Protein 5O28 (pdb70)

Secondary structure (DSSP, 8-state):
-----HHHHHHHHHHHHH--HHHHHTTPPPPEEEEEEES--HHHHHHHHHHHHHHHHHT-EEEEEEE-TT--HHHHHHHHHHHHH-TT--EEEE-SPPPTTS-HHHHHHHS-GGG-TT--SHHHHHHHHTT--SS--HHHHHHHHHHHHTT---TT-EEEEE---TTTHHHHHHHHHHTT-EEEEE-TT--HHHHHHT-SEEEE-S--TT-B-GGGSPTT-EEEE---EE-TTS-EE-SB-HHHHHTT-SEE--SSSSSHHHHHHHHHHHHHHIIIIIIS--/--PEE--HHHHHHHHHHHHHHHHHHHHHTT-PPPEEEEEEES--TTHHHHHHHHHTHHHHTT-EEEEEEE-TT--HHHHHHHHHHHHH-TT--EEEE-SSPPTTS-HHHHHHHS-GGG-TT--SHHHHHHHHTT--SS--HHHHHHHHHHHHTT---TT-EEEEE---TTTHHHHHHHHHHTT-EEEEE-TT--HHHHHHT-SEEEE------B-GGG----EEEE---EE-TTSSEE-SB-HHHHTTT-SEE--SSSSHHHHHHHHHHHHHHHIIIIII--/-----HHHHHHHHHHHHHHHHHHHHHTTPPPPEEEEEEES--TTTSTTHHHHHHHHHHHT-EEEEEEE-TT--HHHHHHHHHHHHH-TT--EEEEPSPPPTT--HHHHHHHS-GGG-TT--SHHHHHHHHTT--SS--HHHHHHHHHHHHTT---TT-EEEEE---TTTHHHHHHHHHHTT-EEEEE-TT-TTHHHHHTT-SEEEE----TT-B-GGGSPTT-EEEE---EE-TTS-EE-SB-HHHHTTT-SEE--SSSSSHHHHHHHHHHHHHHIIIIII--/------HHHHHHHHHHHHHHHHHHHHHTTPPPPEEEEEEES--TTTTTTTT--HHHHHHHT-EEEEEEE-TT--HHHHHHHHHHHHH-TT--EEEE-SSPPTTS-HHHHHHHS-GGG-TT--SHHHHHHHHTT--SS--HHHHHHHHHHHHTT---TT-EEEEE---TTTHHHHHHHHHHTT-EEEEE-TT-S-HHHHHTT-SEEEE----TT-B-GGGSPTT-EEEE---B--SSSS-B-SB-HHHHTTT-SEE--SSSSHHHHHHHHHHHHHHHIIIIII--

Radius of gyration: 33.58 Å; Cα contacts (8 Å, |Δi|>4): 2536; chains: 4; bounding box: 107×86×73 Å

Nearest PDB structures (foldseek):
  9it6-assembly1_B  TM=9.068E-01  e=1.199E-31  Homo sapiens
  6kg2-assembly1_B  TM=9.249E-01  e=1.206E-30  Homo sapiens
  4b4v-assembly1_B  TM=8.916E-01  e=1.609E-30  Acinetobacter baumannii ATCC 19606 = CIP 70.34 = JCM 6841
  5zf1-assembly1_B  TM=9.078E-01  e=1.278E-30  Bombyx mori
  2c2y-assembly1_A-2  TM=9.430E-01  e=3.069E-28  Mycobacterium tuberculosis H37Rv

Organism: Escherichia coli (strain K12) (NCBI:txid83333)

B-factor: mean 36.22, std 24.13, range [10.07, 194.79]

Foldseek 3Di:
DAALQQLVLLVVLLVVLLVCVVCVVVVHAAFEEEEEEEDDDPVVVVVVVLLVVSQVSSVYHYHYHYHYLPDDQVNLLVVLVVLQPDLRHQAYHYDDDHPPRHDPLVNLLSHDCLRHLCQLNVVQLVCLLVLRHARHHQLLVLVVSSCVVVVNQLAAFAEEEEACDSNDQVSNQSVSVNSRYNYHYHYDPHVVLVSQQRGLEYEYDDQDAQQAEQVSHHAAHAEHFPHFHQDPVRDTGTNHPCPSVRVGYNYYYGPPRGSVSRRSSSSSVSSVSSVDPPRPDD/DFAAELQQQVLLVVLLVVLLVVQVVCVVVVHDGFEEEEEAEDDPCVVVVVVVVCCCVLVVSPYHYYYHYHYLPDALVVLLVVLVVLQPPLSHQAYHYDDDRHPPHDPLVSLLSHDCLRHLCQLRVVQLVCLQVLNHARHHQLLVLVVSSCVVVVNQLAAFAEEEEACDSNDQVSNQSVSVSSHYNYHYHYPPHVPLVSQLRGLEYHYDDAAQQAELVSHAAHAEHWPHFHADPPGGGFTPHPCVSVSVHYNYYYGPPRGSVSRSSSSSSVSSSSSSPPPRPD/DAALFQVVLLVVLLVVLLVVQVVCVVVVHAGFEEEEEAEQDDDVQCPVVVVLQVSCVSSVYHYHYHHHYLPDDLVNLLVVLVVLQPPLRHQAYHYDDDHHPPHDPLVNLLSHDCLRHLCQLNVVQLVCLLVLNHARHHQLLVLVVSSCVVVPPQLAAFAEEEEDCDSNDQVSNQSSSVSSNYNYHYHYLPDDPVLVSQLRGLEYAYDHQDAQSAEQVSHHAQHAYHFPHFHADPVGDTATNHPPVSVSVGYNYYYGPPRGSVSRSSSSSSVSSSSSCPPPRPD/DFAELQLLVLLVVLLVVLLVVQVVCVVVVHAGFEEEEEAEDPPVVQPCPPRNPPVSCVSRVYHYYYHYHYLPDDQVNLLVVLVVLQPDLRYQAYHYGPDHRPPHDPLVNLLSHDCLHHLQQLHVVQLVCLLVVNHDRHHQLLVLVVSSCVVVVNQLAAFAEEEEACDSRDQVSNQSVSVNSNYNYHYHYPPDDCVLVSQQRGLEYHYDDQDAQQAELVSHHAAHAEEFPHFHQDPPDGTHTNHPCVSNSVRYNYYYGPPRGSVSRSSSSSSVSSSSSSVPPRPD

CATH classification: 3.40.50.10860

Sequence (1131 aa):
AAIIDGKTIAQQVRSEVAQVQARIAAGLRAPGLAVVLVGSNPASQIYVASKRKACEEVGFVSRSYDLPETTSEAELLELIDTLNADNTIDGILVQLPLPAGIDNVKVLERIHPDKDVDGFHPYNVGRLCCQRAPRLRPCTPRGIVTLLERYNIDTFGLNAVVIGASNIVGRPMSMELLLAGCTTTVTHRFTNLRHHVENADLLIVAVGKPGFIPGDWIKEGAIVIDVGINRLENGKVVGDVVFEDAAKRASYITPVPGGVGPMTVATLIENTLQACVEYHDPQGAAKIIDGKTIAQQVRSEVAQKVQARIAAGLRAPGLAVVLVGSNPASQIYVASKRKACEEVGFVSRSYDLPETTSEAELLELIDTLNADNTIDGILVQLPLPAGIDNVKVLERIHPDKDVDGFHPYNVGRLCCQRAPRLRPCTPRGIVTLLERYNNIDTFGLNAVVIGASNIVGRPMSMMELLLAGCTTTVTHRFTNLRHHVENADLLIVAVGPGFIPGDWIEGAIVIDVGINRLENGKVVGDVVFEDAAKRASYITPVPGGVGPMTVATLIENTLQACVEYHDPAAIIDGKTIAQQVRSEVAQKVQARIAAGLRAPGLAVVLVGSNPASQIYVASKRKACEEVGFVSRSYDLPETTSEAELLELIDTLNADNTIDGILVQLPLPAGIDNVKVLERIHPDKDVDGFHPYNVGRLCQRAPRLRPCTPRGIVTLLERYNIDTFGLNAVVIGASNIVGRPMSMELLLAGCTTTVTHRFTKNLRHHVENADLLIVAVGKPGFIPGDWIKEGAIVIDVGINRLENGKVVGDVVFEDAAKRASYITPVPGGVGPMTVATLIENTLQACVEYHDPGAAIIDGKTIAQQVRSEVAQKVQARIAAGLRAPGLAVVLVGSNPASQIYVASKRKACEEVGFVSRSYDLPETTSEAELLELIDTLNADNTIDGILVQLPLPAGIDNVKVLERIHHPDKDVDGFHPYNVGRLCQRAPRLRPCTPRGIVTLLERYNIDTFGLNAVVIGASNIVGRPMSMELLLAGCTTTVTHRFTKNLRHHVENADLLIVAVGKPGFIPGDWIKEGAIVIDVGINRLENGKVVGDVVFEDAAKRASYITPVPGGVGPMTVATLIENTLQACVEYHDP

Structure (mmCIF, N/CA/C/O backbone):
data_5O28
#
_entry.id   5O28
#
_cell.length_a   99.590
_cell.length_b   79.840
_cell.length_c   101.410
_cell.angle_alpha   90.00
_cell.angle_beta   113.26
_cell.angle_gamma   90.00
#
_symmetry.space_group_name_H-M   'P 1 21 1'
#
loop_
_entity.id
_entity.type
_entity.pdbx_description
1 polymer 'Bifunctional protein FolD'
2 polymer 'Bifunctional protein FolD'
3 polymer 'Bifunctional protein FolD'
4 water water
#
loop_
_atom_site.group_PDB
_atom_site.id
_atom_site.type_symbol
_atom_site.label_atom_id
_atom_site.label_alt_id
_atom_site.label_comp_id
_atom_site.label_asym_id
_atom_site.label_entity_id
_atom_site.label_seq_id
_atom_site.pdbx_PDB_ins_code
_atom_site.Cartn_x
_atom_site.Cartn_y
_atom_site.Cartn_z
_atom_site.occupancy
_atom_site.B_iso_or_equiv
_atom_site.auth_seq_id
_atom_site.auth_comp_id
_atom_site.auth_asym_id
_atom_site.auth_atom_id
_atom_site.pdbx_PDB_model_num
ATOM 1 N N . ALA A 1 3 ? 73.307 -19.706 73.972 1.00 37.94 2 ALA A N 1
ATOM 2 C CA . ALA A 1 3 ? 71.917 -19.452 74.335 1.00 39.90 2 ALA A CA 1
ATOM 3 C C . ALA A 1 3 ? 71.704 -19.686 75.828 1.00 39.87 2 ALA A C 1
ATOM 4 O O . ALA A 1 3 ? 72.042 -20.743 76.359 1.00 35.34 2 ALA A O 1
ATOM 6 N N . ALA A 1 4 ? 71.140 -18.688 76.497 1.00 34.56 3 ALA A N 1
ATOM 7 C CA . ALA A 1 4 ? 70.968 -18.729 77.944 1.00 27.26 3 ALA A CA 1
ATOM 8 C C . ALA A 1 4 ? 70.014 -19.838 78.383 1.00 25.78 3 ALA A C 1
ATOM 9 O O . ALA A 1 4 ? 69.045 -20.156 77.692 1.00 24.93 3 ALA A O 1
ATOM 22 N N . ILE A 1 6 ? 67.050 -21.113 80.773 1.00 18.62 5 ILE A N 1
ATOM 23 C CA . ILE A 1 6 ? 65.880 -20.458 81.342 1.00 23.94 5 ILE A CA 1
ATOM 24 C C . ILE A 1 6 ? 65.749 -20.757 82.833 1.00 26.93 5 ILE A C 1
ATOM 25 O O . ILE A 1 6 ? 65.776 -21.912 83.255 1.00 25.25 5 ILE A O 1
ATOM 30 N N . ILE A 1 7 ? 65.600 -19.702 83.628 1.00 21.47 6 ILE A N 1
ATOM 31 C CA . ILE A 1 7 ? 65.195 -19.832 85.023 1.00 20.01 6 ILE A CA 1
ATOM 32 C C . ILE A 1 7 ? 63.670 -19.875 85.016 1.00 16.93 6 ILE A C 1
ATOM 33 O O . ILE A 1 7 ? 63.002 -18.849 84.883 1.00 21.97 6 ILE A O 1
ATOM 38 N N . ASP A 1 8 ? 63.124 -21.083 85.143 1.00 18.38 7 ASP A N 1
ATOM 39 C CA . ASP A 1 8 ? 61.693 -21.344 84.979 1.00 23.42 7 ASP A CA 1
ATOM 40 C C . ASP A 1 8 ? 60.992 -21.100 86.310 1.00 20.03 7 ASP A C 1
ATOM 41 O O . ASP A 1 8 ? 60.756 -22.020 87.095 1.00 23.36 7 ASP A O 1
ATOM 46 N N . GLY A 1 9 ? 60.632 -19.840 86.557 1.00 18.51 8 GLY A N 1
ATOM 47 C CA . GLY A 1 9 ? 60.030 -19.484 87.829 1.00 25.14 8 GLY A CA 1
ATOM 48 C C . GLY A 1 9 ? 58.681 -20.131 88.066 1.00 20.42 8 GLY A C 1
ATOM 49 O O . GLY A 1 9 ? 58.311 -20.398 89.211 1.00 17.03 8 GLY A O 1
ATOM 50 N N . LYS A 1 10 ? 57.918 -20.379 86.999 1.00 19.26 9 LYS A N 1
ATOM 51 C CA . LYS A 1 10 ? 56.644 -21.073 87.156 1.00 23.71 9 LYS A CA 1
ATOM 52 C C . LYS A 1 10 ? 56.854 -22.447 87.778 1.00 18.18 9 LYS A C 1
ATOM 53 O O . LYS A 1 10 ? 56.133 -22.846 88.700 1.00 18.81 9 LYS A O 1
ATOM 59 N N . THR A 1 11 ? 57.849 -23.185 87.284 1.00 19.98 10 THR A N 1
ATOM 60 C CA . THR A 1 11 ? 58.130 -24.509 87.823 1.00 21.47 10 THR A CA 1
ATOM 61 C C . THR A 1 11 ? 58.613 -24.420 89.265 1.00 22.83 10 THR A C 1
ATOM 62 O O . THR A 1 11 ? 58.129 -25.150 90.138 1.00 18.70 10 THR A O 1
ATOM 66 N N . ILE A 1 12 ? 59.567 -23.526 89.536 1.00 19.60 11 ILE A N 1
ATOM 67 C CA . ILE A 1 12 ? 60.114 -23.407 90.885 1.00 19.66 11 ILE A CA 1
ATOM 68 C C . ILE A 1 12 ? 59.021 -22.998 91.863 1.00 16.65 11 ILE A C 1
ATOM 69 O O . ILE A 1 12 ? 58.910 -23.548 92.965 1.00 15.18 11 ILE A O 1
ATOM 74 N N . ALA A 1 13 ? 58.205 -22.015 91.481 1.00 17.69 12 ALA A N 1
ATOM 75 C CA . ALA A 1 13 ? 57.101 -21.600 92.338 1.00 15.28 12 ALA A CA 1
ATOM 76 C C . ALA A 1 13 ? 56.202 -22.782 92.679 1.00 12.83 12 ALA A C 1
ATOM 77 O O . ALA A 1 13 ? 55.804 -22.957 93.837 1.00 13.84 12 ALA A O 1
ATOM 79 N N . GLN A 1 14 ? 55.885 -23.613 91.686 1.00 12.72 13 GLN A N 1
ATOM 80 C CA . GLN A 1 14 ? 55.032 -24.770 91.935 1.00 16.97 13 GLN A CA 1
ATOM 81 C C . GLN A 1 14 ? 55.706 -25.753 92.884 1.00 15.41 13 GLN A C 1
ATOM 82 O O . GLN A 1 14 ? 55.045 -26.350 93.743 1.00 13.63 13 GLN A O 1
ATOM 88 N N . GLN A 1 15 ? 57.022 -25.927 92.750 1.00 16.16 14 GLN A N 1
ATOM 89 C CA . GLN A 1 15 ? 57.762 -26.767 93.688 1.00 18.09 14 GLN A CA 1
ATOM 90 C C . GLN A 1 15 ? 57.617 -26.248 95.112 1.00 14.04 14 GLN A C 1
ATOM 91 O O . GLN A 1 15 ? 57.307 -27.008 96.037 1.00 17.63 14 GLN A O 1
ATOM 97 N N . VAL A 1 16 ? 57.840 -24.946 95.304 1.00 11.83 15 VAL A N 1
ATOM 98 C CA . VAL A 1 16 ? 57.759 -24.355 96.638 1.00 12.26 15 VAL A CA 1
ATOM 99 C C . VAL A 1 16 ? 56.368 -24.558 97.225 1.00 13.78 15 VAL A C 1
ATOM 100 O O . VAL A 1 16 ? 56.214 -25.000 98.371 1.00 16.70 15 VAL A O 1
ATOM 104 N N . ARG A 1 17 ? 55.331 -24.227 96.453 1.00 20.28 16 ARG A N 1
ATOM 105 C CA . ARG A 1 17 ? 53.970 -24.401 96.948 1.00 13.41 16 ARG A CA 1
ATOM 106 C C . ARG A 1 17 ? 53.688 -25.866 97.257 1.00 14.31 16 ARG A C 1
ATOM 107 O O . ARG A 1 17 ? 53.019 -26.183 98.248 1.00 16.40 16 ARG A O 1
ATOM 115 N N . SER A 1 18 ? 54.202 -26.778 96.427 1.00 12.88 17 SER A N 1
ATOM 116 C CA . SER A 1 18 ? 54.013 -28.201 96.693 1.00 14.26 17 SER A CA 1
ATOM 117 C C . SER A 1 18 ? 54.723 -28.618 97.976 1.00 14.15 17 SER A C 1
ATOM 118 O O . SER A 1 18 ? 54.221 -29.461 98.728 1.00 17.28 17 SER A O 1
ATOM 121 N N . GLU A 1 19 ? 55.898 -28.041 98.239 1.00 15.09 18 GLU A N 1
ATOM 122 C CA . GLU A 1 19 ? 56.620 -28.350 99.470 1.00 16.83 18 GLU A CA 1
ATOM 123 C C . GLU A 1 19 ? 55.852 -27.867 100.693 1.00 14.78 18 GLU A C 1
ATOM 124 O O . GLU A 1 19 ? 55.770 -28.578 101.702 1.00 15.96 18 GLU A O 1
ATOM 130 N N . VAL A 1 20 ? 55.285 -26.663 100.623 1.00 14.66 19 VAL A N 1
ATOM 131 C CA . VAL A 1 20 ? 54.446 -26.171 101.712 1.00 18.35 19 VAL A CA 1
ATOM 132 C C . VAL A 1 20 ? 53.237 -27.078 101.890 1.00 18.32 19 VAL A C 1
ATOM 133 O O . VAL A 1 20 ? 52.888 -27.468 103.011 1.00 15.31 19 VAL A O 1
ATOM 137 N N . ALA A 1 21 ? 52.575 -27.421 100.783 1.00 19.63 20 ALA A N 1
ATOM 138 C CA . ALA A 1 21 ? 51.374 -28.242 100.867 1.00 16.94 20 ALA A CA 1
ATOM 139 C C . ALA A 1 21 ? 51.672 -29.589 101.513 1.00 17.33 20 ALA A C 1
ATOM 140 O O . ALA A 1 21 ? 50.887 -30.078 102.335 1.00 16.91 20 ALA A O 1
ATOM 142 N N . GLN A 1 22 ? 52.801 -30.201 101.169 1.00 12.65 21 GLN A N 1
ATOM 143 C CA . GLN A 1 22 ? 53.137 -31.500 101.742 1.00 12.43 21 GLN A CA 1
ATOM 144 C C . GLN A 1 22 ? 53.462 -31.371 103.227 1.00 19.10 21 GLN A C 1
ATOM 145 O O . GLN A 1 22 ? 53.192 -32.282 104.008 1.00 16.87 21 GLN A O 1
ATOM 162 N N . VAL A 1 24 ? 52.076 -29.177 105.262 1.00 13.99 23 VAL A N 1
ATOM 163 C CA . VAL A 1 24 ? 50.785 -29.036 105.921 1.00 17.40 23 VAL A CA 1
ATOM 164 C C . VAL A 1 24 ? 50.137 -30.412 106.038 1.00 18.48 23 VAL A C 1
ATOM 165 O O . VAL A 1 24 ? 49.548 -30.743 107.067 1.00 18.76 23 VAL A O 1
ATOM 169 N N . GLN A 1 25 ? 50.243 -31.214 104.976 1.00 13.98 24 GLN A N 1
ATOM 170 C CA . GLN A 1 25 ? 49.769 -32.594 105.040 1.00 17.63 24 GLN A CA 1
ATOM 171 C C . GLN A 1 25 ? 50.367 -33.318 106.239 1.00 16.02 24 GLN A C 1
ATOM 172 O O . GLN A 1 25 ? 49.655 -33.982 107.001 1.00 15.49 24 GLN A O 1
ATOM 178 N N . ALA A 1 26 ? 51.685 -33.201 106.421 1.00 15.07 25 ALA A N 1
ATOM 179 C CA . ALA A 1 26 ? 52.342 -33.888 107.529 1.00 15.90 25 ALA A CA 1
ATOM 180 C C . ALA A 1 26 ? 51.867 -33.348 108.873 1.00 22.53 25 ALA A C 1
ATOM 181 O O . ALA A 1 26 ? 51.692 -34.114 109.827 1.00 19.87 25 ALA A O 1
ATOM 183 N N . ARG A 1 27 ? 51.657 -32.033 108.970 1.00 22.24 26 ARG A N 1
ATOM 184 C CA . ARG A 1 27 ? 51.099 -31.463 110.193 1.00 19.54 26 ARG A CA 1
ATOM 185 C C . ARG A 1 27 ? 49.713 -32.034 110.472 1.00 21.76 26 ARG A C 1
ATOM 186 O O . ARG A 1 27 ? 49.398 -32.411 111.608 1.00 21.36 26 ARG A O 1
ATOM 194 N N . ILE A 1 28 ? 48.871 -32.108 109.438 1.00 17.39 27 ILE A N 1
ATOM 195 C CA . ILE A 1 28 ? 47.547 -32.707 109.586 1.00 18.46 27 ILE A CA 1
ATOM 196 C C . ILE A 1 28 ? 47.670 -34.137 110.102 1.00 22.19 27 ILE A C 1
ATOM 197 O O . ILE A 1 28 ? 47.005 -34.529 111.069 1.00 18.51 27 ILE A O 1
ATOM 202 N N . ALA A 1 29 ? 48.519 -34.940 109.458 1.00 17.34 28 ALA A N 1
ATOM 203 C CA . ALA A 1 29 ? 48.681 -36.328 109.878 1.00 17.96 28 ALA A CA 1
ATOM 204 C C . ALA A 1 29 ? 49.090 -36.426 111.340 1.00 22.75 28 ALA A C 1
ATOM 205 O O . ALA A 1 29 ? 48.688 -37.367 112.035 1.00 24.91 28 ALA A O 1
ATOM 207 N N . ALA A 1 30 ? 49.877 -35.469 111.826 1.00 24.91 29 ALA A N 1
ATOM 208 C CA . ALA A 1 30 ? 50.350 -35.470 113.203 1.00 26.50 29 ALA A CA 1
ATOM 209 C C . ALA A 1 30 ? 49.366 -34.826 114.171 1.00 21.69 29 ALA A C 1
ATOM 210 O O . ALA A 1 30 ? 49.686 -34.694 115.357 1.00 28.67 29 ALA A O 1
ATOM 212 N N . GLY A 1 31 ? 48.188 -34.422 113.703 1.00 20.80 30 GLY A N 1
ATOM 213 C CA . GLY A 1 31 ? 47.200 -33.810 114.569 1.00 21.12 30 GLY A CA 1
ATOM 214 C C . GLY A 1 31 ? 47.430 -32.346 114.867 1.00 25.77 30 GLY A C 1
ATOM 215 O O . GLY A 1 31 ? 46.816 -31.816 115.800 1.00 25.99 30 GLY A O 1
ATOM 216 N N . LEU A 1 32 ? 48.289 -31.676 114.110 1.00 24.83 31 LEU A N 1
ATOM 217 C CA . LEU A 1 32 ? 48.569 -30.265 114.319 1.00 24.87 31 LEU A CA 1
ATOM 218 C C . LEU A 1 32 ? 47.685 -29.413 113.412 1.00 23.80 31 LEU A C 1
ATOM 219 O O . LEU A 1 32 ? 47.208 -29.863 112.368 1.00 22.17 31 LEU A O 1
ATOM 224 N N . ARG A 1 33 ? 47.469 -28.167 113.827 1.00 22.08 32 ARG A N 1
ATOM 225 C CA . ARG A 1 33 ? 46.607 -27.272 113.067 1.00 22.40 32 ARG A CA 1
ATOM 226 C C . ARG A 1 33 ? 47.303 -26.803 111.793 1.00 22.59 32 ARG A C 1
ATOM 227 O O . ARG A 1 33 ? 48.533 -26.728 111.718 1.00 21.51 32 ARG A O 1
ATOM 235 N N . ALA A 1 34 ? 46.499 -26.477 110.789 1.00 25.34 33 ALA A N 1
ATOM 236 C CA . ALA A 1 34 ? 47.035 -25.898 109.571 1.00 21.34 33 ALA A CA 1
ATOM 237 C C . ALA A 1 34 ? 47.412 -24.437 109.805 1.00 17.72 33 ALA A C 1
ATOM 238 O O . ALA A 1 34 ? 46.801 -23.759 110.636 1.00 21.85 33 ALA A O 1
ATOM 240 N N . PRO A 1 35 ? 48.412 -23.924 109.086 1.00 16.00 34 PRO A N 1
ATOM 241 C CA . PRO A 1 35 ? 48.706 -22.490 109.175 1.00 15.03 34 PRO A CA 1
ATOM 242 C C . PRO A 1 35 ? 47.482 -21.665 108.813 1.00 16.94 34 PRO A C 1
ATOM 243 O O . PRO A 1 35 ? 46.614 -22.103 108.053 1.00 18.21 34 PRO A O 1
ATOM 247 N N . GLY A 1 36 ? 47.421 -20.464 109.368 1.00 16.94 35 GLY A N 1
ATOM 248 C CA . GLY A 1 36 ? 46.280 -19.583 109.165 1.00 17.29 35 GLY A CA 1
ATOM 249 C C . GLY A 1 36 ? 46.712 -18.204 108.727 1.00 17.37 35 GLY A C 1
ATOM 250 O O . GLY A 1 36 ? 47.654 -17.629 109.275 1.00 18.23 35 GLY A O 1
ATOM 251 N N . LEU A 1 37 ? 46.016 -17.676 107.722 1.00 15.73 36 LEU A N 1
ATOM 252 C CA . LEU A 1 37 ? 46.276 -16.346 107.191 1.00 15.58 36 LEU A CA 1
ATOM 253 C C . LEU A 1 37 ? 45.036 -15.485 107.370 1.00 19.32 36 LEU A C 1
ATOM 254 O O . LEU A 1 37 ? 43.933 -15.901 107.010 1.00 17.75 36 LEU A O 1
ATOM 259 N N . ALA A 1 38 ? 45.220 -14.289 107.920 1.00 19.33 37 ALA A N 1
ATOM 260 C CA . ALA A 1 38 ? 44.155 -13.303 108.030 1.00 16.18 37 ALA A CA 1
ATOM 261 C C . ALA A 1 38 ? 44.442 -12.161 107.067 1.00 16.48 37 ALA A C 1
ATOM 262 O O . ALA A 1 38 ? 45.561 -11.637 107.036 1.00 16.66 37 ALA A O 1
ATOM 264 N N . VAL A 1 39 ? 43.434 -11.786 106.282 1.00 13.01 38 VAL A N 1
ATOM 265 C CA . VAL A 1 39 ? 43.528 -10.695 105.321 1.00 12.95 38 VAL A CA 1
ATOM 266 C C . VAL A 1 39 ? 42.479 -9.655 105.692 1.00 21.18 38 VAL A C 1
ATOM 267 O O . VAL A 1 39 ? 41.306 -9.993 105.887 1.00 20.40 38 VAL A O 1
ATOM 271 N N . VAL A 1 40 ? 42.900 -8.395 105.788 1.00 19.31 39 VAL A N 1
ATOM 272 C CA . VAL A 1 40 ? 42.038 -7.300 106.219 1.00 15.57 39 VAL A CA 1
ATOM 273 C C . VAL A 1 40 ? 41.877 -6.324 105.063 1.00 15.80 39 VAL A C 1
ATOM 274 O O . VAL A 1 40 ? 42.869 -5.876 104.478 1.00 16.39 39 VAL A O 1
ATOM 278 N N . LEU A 1 41 ? 40.632 -5.983 104.752 1.00 18.11 40 LEU A N 1
ATOM 279 C CA . LEU A 1 41 ? 40.334 -5.001 103.724 1.00 27.58 40 LEU A CA 1
ATOM 280 C C . LEU A 1 41 ? 39.391 -3.945 104.266 1.00 28.42 40 LEU A C 1
ATOM 281 O O . LEU A 1 41 ? 38.515 -4.230 105.086 1.00 23.84 40 LEU A O 1
ATOM 286 N N . VAL A 1 42 ? 39.581 -2.723 103.778 1.00 25.84 41 VAL A N 1
ATOM 287 C CA . VAL A 1 42 ? 38.734 -1.588 104.108 1.00 27.60 41 VAL A CA 1
ATOM 288 C C . VAL A 1 42 ? 38.357 -0.919 102.796 1.00 39.08 41 VAL A C 1
ATOM 289 O O . VAL A 1 42 ? 39.225 -0.381 102.097 1.00 43.35 41 VAL A O 1
ATOM 293 N N . GLY A 1 43 ? 37.073 -0.961 102.457 1.00 42.42 42 GLY A N 1
ATOM 294 C CA . GLY A 1 43 ? 36.603 -0.508 101.162 1.00 43.80 42 GLY A CA 1
ATOM 295 C C . GLY A 1 43 ? 36.433 -1.664 100.195 1.00 50.41 42 GLY A C 1
ATOM 296 O O . GLY A 1 43 ? 36.618 -2.838 100.529 1.00 48.67 42 GLY A O 1
ATOM 297 N N . SER A 1 44 ? 36.083 -1.308 98.957 1.00 64.65 43 SER A N 1
ATOM 298 C CA . SER A 1 44 ? 35.710 -2.304 97.960 1.00 87.08 43 SER A CA 1
ATOM 299 C C . SER A 1 44 ? 36.338 -2.016 96.601 1.00 81.15 43 SER A C 1
ATOM 300 O O . SER A 1 44 ? 35.720 -2.280 95.564 1.00 74.87 43 SER A O 1
ATOM 303 N N . ASN A 1 45 ? 37.552 -1.483 96.580 1.00 84.73 44 ASN A N 1
ATOM 304 C CA . ASN A 1 45 ? 38.218 -1.221 95.312 1.00 89.74 44 ASN A CA 1
ATOM 305 C C . ASN A 1 45 ? 38.353 -2.527 94.531 1.00 80.60 44 ASN A C 1
ATOM 306 O O . ASN A 1 45 ? 38.853 -3.520 95.078 1.00 81.08 44 ASN A O 1
ATOM 311 N N . PRO A 1 46 ? 37.914 -2.577 93.267 1.00 74.68 45 PRO A N 1
ATOM 312 C CA . PRO A 1 46 ? 38.025 -3.838 92.512 1.00 63.75 45 PRO A CA 1
ATOM 313 C C . PRO A 1 46 ? 39.419 -4.438 92.509 1.00 56.08 45 PRO A C 1
ATOM 314 O O . PRO A 1 46 ? 39.556 -5.661 92.634 1.00 50.15 45 PRO A O 1
ATOM 318 N N . ALA A 1 47 ? 40.461 -3.618 92.365 1.00 52.12 46 ALA A N 1
ATOM 319 C CA . ALA A 1 47 ? 41.818 -4.146 92.435 1.00 51.52 46 ALA A CA 1
ATOM 320 C C . ALA A 1 47 ? 42.011 -4.951 93.713 1.00 60.73 46 ALA A C 1
ATOM 321 O O . ALA A 1 47 ? 42.382 -6.128 93.670 1.00 64.40 46 ALA A O 1
ATOM 323 N N . SER A 1 48 ? 41.723 -4.339 94.863 1.00 66.72 47 SER A N 1
ATOM 324 C CA . SER A 1 48 ? 41.935 -5.016 96.139 1.00 74.36 47 SER A CA 1
ATOM 325 C C . SER A 1 48 ? 41.130 -6.308 96.228 1.00 62.13 47 SER A C 1
ATOM 326 O O . SER A 1 48 ? 41.626 -7.317 96.745 1.00 55.41 47 SER A O 1
ATOM 329 N N . GLN A 1 49 ? 39.883 -6.298 95.743 1.00 54.09 48 GLN A N 1
ATOM 330 C CA . GLN A 1 49 ? 39.096 -7.528 95.695 1.00 50.14 48 GLN A CA 1
ATOM 331 C C . GLN A 1 49 ? 39.901 -8.668 95.087 1.00 54.91 48 GLN A C 1
ATOM 332 O O . GLN A 1 49 ? 39.878 -9.798 95.592 1.00 56.27 48 GLN A O 1
ATOM 338 N N . ILE A 1 50 ? 40.621 -8.387 93.998 1.00 53.02 49 ILE A N 1
ATOM 339 C CA . ILE A 1 50 ? 41.421 -9.412 93.335 1.00 58.80 49 ILE A CA 1
ATOM 340 C C . ILE A 1 50 ? 42.491 -9.950 94.277 1.00 65.43 49 ILE A C 1
ATOM 341 O O . ILE A 1 50 ? 42.814 -11.145 94.256 1.00 62.81 49 ILE A O 1
ATOM 346 N N . TYR A 1 51 ? 43.056 -9.082 95.122 1.00 74.00 50 TYR A N 1
ATOM 347 C CA . TYR A 1 51 ? 44.154 -9.507 95.985 1.00 70.86 50 TYR A CA 1
ATOM 348 C C . TYR A 1 51 ? 43.669 -10.453 97.076 1.00 47.83 50 TYR A C 1
ATOM 349 O O . TYR A 1 51 ? 44.403 -11.361 97.474 1.00 46.91 50 TYR A O 1
ATOM 358 N N . VAL A 1 52 ? 42.442 -10.267 97.564 1.00 50.15 51 VAL A N 1
ATOM 359 C CA . VAL A 1 52 ? 41.865 -11.221 98.508 1.00 72.89 51 VAL A CA 1
ATOM 360 C C . VAL A 1 52 ? 41.693 -12.569 97.834 1.00 85.53 51 VAL A C 1
ATOM 361 O O . VAL A 1 52 ? 42.118 -13.608 98.352 1.00 97.43 51 VAL A O 1
ATOM 365 N N . ALA A 1 53 ? 41.047 -12.566 96.669 1.00 78.65 52 ALA A N 1
ATOM 366 C CA . ALA A 1 53 ? 40.851 -13.795 95.915 1.00 69.92 52 ALA A CA 1
ATOM 367 C C . ALA A 1 53 ? 42.168 -14.538 95.743 1.00 75.21 52 ALA A C 1
ATOM 368 O O . ALA A 1 53 ? 42.249 -15.745 95.988 1.00 69.48 52 ALA A O 1
ATOM 370 N N . SER A 1 54 ? 43.224 -13.818 95.356 1.00 79.63 53 SER A N 1
ATOM 371 C CA . SER A 1 54 ? 44.508 -14.459 95.100 1.00 78.86 53 SER A CA 1
ATOM 372 C C . SER A 1 54 ? 45.122 -15.037 96.369 1.00 76.09 53 SER A C 1
ATOM 373 O O . SER A 1 54 ? 45.844 -16.039 96.302 1.00 73.02 53 SER A O 1
ATOM 376 N N . LYS A 1 55 ? 44.858 -14.429 97.528 1.00 66.78 54 LYS A N 1
ATOM 377 C CA . LYS A 1 55 ? 45.404 -14.955 98.775 1.00 56.14 54 LYS A CA 1
ATOM 378 C C . LYS A 1 55 ? 44.554 -16.099 99.312 1.00 40.17 54 LYS A C 1
ATOM 379 O O . LYS A 1 55 ? 45.093 -17.105 99.785 1.00 33.03 54 LYS A O 1
ATOM 385 N N . ARG A 1 56 ? 43.227 -15.968 99.250 1.00 39.24 55 ARG A N 1
ATOM 386 C CA . ARG A 1 56 ? 42.369 -17.104 99.569 1.00 48.67 55 ARG A CA 1
ATOM 387 C C . ARG A 1 56 ? 42.668 -18.276 98.643 1.00 49.24 55 ARG A C 1
ATOM 388 O O . ARG A 1 56 ? 42.741 -19.429 99.085 1.00 48.31 55 ARG A O 1
ATOM 396 N N . LYS A 1 57 ? 42.855 -17.992 97.352 1.00 38.22 56 LYS A N 1
ATOM 397 C CA . LYS A 1 57 ? 43.213 -19.028 96.388 1.00 34.47 56 LYS A CA 1
ATOM 398 C C . LYS A 1 57 ? 44.517 -19.712 96.783 1.00 26.22 56 LYS A C 1
ATOM 399 O O . LYS A 1 57 ? 44.585 -20.943 96.884 1.00 21.85 56 LYS A O 1
ATOM 405 N N . ALA A 1 58 ? 45.565 -18.921 97.021 1.00 29.44 57 ALA A N 1
ATOM 406 C CA . ALA A 1 58 ? 46.858 -19.485 97.385 1.00 33.83 57 ALA A CA 1
ATOM 407 C C . ALA A 1 58 ? 46.781 -20.274 98.686 1.00 27.74 57 ALA A C 1
ATOM 408 O O . ALA A 1 58 ? 47.488 -21.276 98.844 1.00 25.24 57 ALA A O 1
ATOM 410 N N . CYS A 1 59 ? 45.927 -19.849 99.621 1.00 30.01 58 CYS A N 1
ATOM 411 C CA . CYS A 1 59 ? 45.778 -20.573 100.879 1.00 27.82 58 CYS A CA 1
ATOM 412 C C . CYS A 1 59 ? 45.038 -21.887 100.671 1.00 26.36 58 CYS A C 1
ATOM 413 O O . CYS A 1 59 ? 45.501 -22.947 101.110 1.00 30.53 58 CYS A O 1
ATOM 416 N N . GLU A 1 60 ? 43.876 -21.836 100.014 1.00 25.14 59 GLU A N 1
ATOM 417 C CA . GLU A 1 60 ? 43.134 -23.057 99.720 1.00 36.19 59 GLU A CA 1
ATOM 418 C C . GLU A 1 60 ? 44.018 -24.078 99.020 1.00 27.59 59 GLU A C 1
ATOM 419 O O . GLU A 1 60 ? 43.912 -25.285 99.269 1.00 33.52 59 GLU A O 1
ATOM 425 N N . GLU A 1 61 ? 44.894 -23.606 98.132 1.00 25.25 60 GLU A N 1
ATOM 426 C CA . GLU A 1 61 ? 45.700 -24.509 97.318 1.00 22.89 60 GLU A CA 1
ATOM 427 C C . GLU A 1 61 ? 46.579 -25.406 98.180 1.00 16.28 60 GLU A C 1
ATOM 428 O O . GLU A 1 61 ? 46.769 -26.588 97.865 1.00 17.88 60 GLU A O 1
ATOM 434 N N . VAL A 1 62 ? 47.130 -24.867 99.267 1.00 16.45 61 VAL A N 1
ATOM 435 C CA . VAL A 1 62 ? 48.091 -25.593 100.089 1.00 16.63 61 VAL A CA 1
ATOM 436 C C . VAL A 1 62 ? 47.482 -26.054 101.407 1.00 18.76 61 VAL A C 1
ATOM 437 O O . VAL A 1 62 ? 48.200 -26.572 102.267 1.00 19.98 61 VAL A O 1
ATOM 441 N N . GLY A 1 63 ? 46.175 -25.883 101.591 1.00 21.99 62 GLY A N 1
ATOM 442 C CA . GLY A 1 63 ? 45.510 -26.387 102.776 1.00 21.80 62 GLY A CA 1
ATOM 443 C C . GLY A 1 63 ? 45.555 -25.474 103.977 1.00 17.77 62 GLY A C 1
ATOM 444 O O . GLY A 1 63 ? 45.343 -25.943 105.103 1.00 18.60 62 GLY A O 1
ATOM 445 N N . PHE A 1 64 ? 45.831 -24.190 103.781 1.00 15.00 63 PHE A N 1
ATOM 446 C CA . PHE A 1 64 ? 45.819 -23.238 104.877 1.00 17.05 63 PHE A CA 1
ATOM 447 C C . PHE A 1 64 ? 44.391 -22.932 105.316 1.00 22.02 63 PHE A C 1
ATOM 448 O O . PHE A 1 64 ? 43.424 -23.127 104.574 1.00 19.33 63 PHE A O 1
ATOM 456 N N . VAL A 1 65 ? 44.271 -22.440 106.541 1.00 14.70 64 VAL A N 1
ATOM 457 C CA . VAL A 1 65 ? 43.106 -21.661 106.936 1.00 12.87 64 VAL A CA 1
ATOM 458 C C . VAL A 1 65 ? 43.315 -20.235 106.456 1.00 15.24 64 VAL A C 1
ATOM 459 O O . VAL A 1 65 ? 44.422 -19.690 106.544 1.00 17.56 64 VAL A O 1
ATOM 463 N N . SER A 1 66 ? 42.262 -19.624 105.931 1.00 18.02 65 SER A N 1
ATOM 464 C CA . SER A 1 66 ? 42.291 -18.201 105.643 1.00 21.11 65 SER A CA 1
ATOM 465 C C . SER A 1 66 ? 41.046 -17.551 106.224 1.00 19.77 65 SER A C 1
ATOM 466 O O . SER A 1 66 ? 39.980 -18.167 106.313 1.00 17.97 65 SER A O 1
ATOM 469 N N . ARG A 1 67 ? 41.208 -16.296 106.627 1.00 17.23 66 ARG A N 1
ATOM 470 C CA . ARG A 1 67 ? 40.145 -15.516 107.244 1.00 19.80 66 ARG A CA 1
ATOM 471 C C . ARG A 1 67 ? 40.188 -14.131 106.622 1.00 25.79 66 ARG A C 1
ATOM 472 O O . ARG A 1 67 ? 41.235 -13.477 106.647 1.00 29.58 66 ARG A O 1
ATOM 480 N N . SER A 1 68 ? 39.070 -13.689 106.053 1.00 19.56 67 SER A N 1
ATOM 481 C CA . SER A 1 68 ? 38.999 -12.409 105.361 1.00 22.02 67 SER A CA 1
ATOM 482 C C . SER A 1 68 ? 38.076 -11.466 106.120 1.00 19.41 67 SER A C 1
ATOM 483 O O . SER A 1 68 ? 36.922 -11.809 106.396 1.00 20.77 67 SER A O 1
ATOM 486 N N . TYR A 1 69 ? 38.589 -10.288 106.461 1.00 17.59 68 TYR A N 1
ATOM 487 C CA . TYR A 1 69 ? 37.794 -9.220 107.053 1.00 20.53 68 TYR A CA 1
ATOM 488 C C . TYR A 1 69 ? 37.573 -8.146 105.999 1.00 25.28 68 TYR A C 1
ATOM 489 O O . TYR A 1 69 ? 38.532 -7.509 105.548 1.00 24.84 68 TYR A O 1
ATOM 498 N N . ASP A 1 70 ? 36.319 -7.952 105.607 1.00 24.89 69 ASP A N 1
ATOM 499 C CA . ASP A 1 70 ? 35.932 -6.898 104.672 1.00 27.52 69 ASP A CA 1
ATOM 500 C C . ASP A 1 70 ? 35.191 -5.839 105.478 1.00 29.69 69 ASP A C 1
ATOM 501 O O . ASP A 1 70 ? 33.999 -5.985 105.766 1.00 22.46 69 ASP A O 1
ATOM 506 N N . LEU A 1 71 ? 35.900 -4.779 105.845 1.00 24.77 70 LEU A N 1
ATOM 507 C CA . LEU A 1 71 ? 35.330 -3.749 106.695 1.00 23.29 70 LEU A CA 1
ATOM 508 C C . LEU A 1 71 ? 34.815 -2.585 105.857 1.00 28.70 70 LEU A C 1
ATOM 509 O O . LEU A 1 71 ? 35.372 -2.280 104.797 1.00 26.89 70 LEU A O 1
ATOM 514 N N . PRO A 1 72 ? 33.754 -1.914 106.296 1.00 27.17 71 PRO A N 1
ATOM 515 C CA . PRO A 1 72 ? 33.219 -0.795 105.514 1.00 30.35 71 PRO A CA 1
ATOM 516 C C . PRO A 1 72 ? 34.132 0.419 105.580 1.00 35.37 71 PRO A C 1
ATOM 517 O O . PRO A 1 72 ? 34.970 0.560 106.474 1.00 26.76 71 PRO A O 1
ATOM 521 N N . GLU A 1 73 ? 33.957 1.308 104.599 1.00 42.39 72 GLU A N 1
ATOM 522 C CA . GLU A 1 73 ? 34.750 2.531 104.544 1.00 46.10 72 GLU A CA 1
ATOM 523 C C . GLU A 1 73 ? 34.583 3.384 105.793 1.00 44.06 72 GLU A C 1
ATOM 524 O O . GLU A 1 73 ? 35.468 4.189 106.102 1.00 50.10 72 GLU A O 1
ATOM 530 N N . THR A 1 74 ? 33.474 3.230 106.519 1.00 50.90 73 THR A N 1
ATOM 531 C CA . THR A 1 74 ? 33.272 3.974 107.755 1.00 56.42 73 THR A CA 1
ATOM 532 C C . THR A 1 74 ? 34.225 3.547 108.864 1.00 54.96 73 THR A C 1
ATOM 533 O O . THR A 1 74 ? 34.232 4.179 109.926 1.00 44.00 73 THR A O 1
ATOM 537 N N . THR A 1 75 ? 35.020 2.500 108.653 1.00 46.78 74 THR A N 1
ATOM 538 C CA . THR A 1 75 ? 35.863 1.977 109.719 1.00 33.91 74 THR A CA 1
ATOM 539 C C . THR A 1 75 ? 36.893 3.016 110.142 1.00 24.94 74 THR A C 1
ATOM 540 O O . THR A 1 75 ? 37.587 3.604 109.306 1.00 27.44 74 THR A O 1
ATOM 544 N N . SER A 1 76 ? 36.989 3.236 111.448 1.00 23.24 75 SER A N 1
ATOM 545 C CA . SER A 1 76 ? 37.938 4.184 112.002 1.00 31.11 75 SER A CA 1
ATOM 546 C C . SER A 1 76 ? 39.304 3.531 112.190 1.00 32.29 75 SER A C 1
ATOM 547 O O . SER A 1 76 ? 39.440 2.305 112.236 1.00 26.68 75 SER A O 1
ATOM 550 N N . GLU A 1 77 ? 40.328 4.376 112.304 1.00 28.76 76 GLU A N 1
ATOM 551 C CA . GLU A 1 77 ? 41.668 3.879 112.597 1.00 24.79 76 GLU A CA 1
ATOM 552 C C . GLU A 1 77 ? 41.689 3.109 113.910 1.00 28.83 76 GLU A C 1
ATOM 553 O O . GLU A 1 77 ? 42.341 2.062 114.017 1.00 23.31 76 GLU A O 1
ATOM 559 N N . ALA A 1 78 ? 40.979 3.610 114.923 1.00 27.61 77 ALA A N 1
ATOM 560 C CA . ALA A 1 78 ? 40.937 2.925 116.210 1.00 37.42 77 ALA A CA 1
ATOM 561 C C . ALA A 1 78 ? 40.372 1.518 116.067 1.00 33.91 77 ALA A C 1
ATOM 562 O O . ALA A 1 78 ? 40.895 0.567 116.660 1.00 27.44 77 ALA A O 1
ATOM 564 N N . GLU A 1 79 ? 39.303 1.367 115.283 1.00 33.82 78 GLU A N 1
ATOM 565 C CA . GLU A 1 79 ? 38.700 0.052 115.095 1.00 34.33 78 GLU A CA 1
ATOM 566 C C . GLU A 1 79 ? 39.649 -0.886 114.363 1.00 30.53 78 GLU A C 1
ATOM 567 O O . GLU A 1 79 ? 39.755 -2.068 114.711 1.00 25.45 78 GLU A O 1
ATOM 573 N N . LEU A 1 80 ? 40.349 -0.375 113.350 1.00 30.00 79 LEU A N 1
ATOM 574 C CA . LEU A 1 80 ? 41.292 -1.202 112.606 1.00 26.04 79 LEU A CA 1
ATOM 575 C C . LEU A 1 80 ? 42.442 -1.658 113.496 1.00 27.58 79 LEU A C 1
ATOM 576 O O . LEU A 1 80 ? 42.830 -2.832 113.469 1.00 24.20 79 LEU A O 1
ATOM 581 N N . LEU A 1 81 ? 42.999 -0.746 114.297 1.00 25.07 80 LEU A N 1
ATOM 582 C CA . LEU A 1 81 ? 44.071 -1.125 115.212 1.00 24.53 80 LEU A CA 1
ATOM 583 C C . LEU A 1 81 ? 43.594 -2.140 116.242 1.00 30.55 80 LEU A C 1
ATOM 584 O O . LEU A 1 81 ? 44.369 -3.005 116.663 1.00 25.52 80 LEU A O 1
ATOM 589 N N . GLU A 1 82 ? 42.329 -2.057 116.661 1.00 29.14 81 GLU A N 1
ATOM 590 C CA . GLU A 1 82 ? 41.793 -3.071 117.563 1.00 29.97 81 GLU A CA 1
ATOM 591 C C . GLU A 1 82 ? 41.742 -4.432 116.883 1.00 17.58 81 GLU A C 1
ATOM 592 O O . GLU A 1 82 ? 42.056 -5.454 117.503 1.00 21.62 81 GLU A O 1
ATOM 598 N N . LEU A 1 83 ? 41.351 -4.467 115.608 1.00 21.17 82 LEU A N 1
ATOM 599 C CA . LEU A 1 83 ? 41.328 -5.732 114.882 1.00 20.97 82 LEU A CA 1
ATOM 600 C C . LEU A 1 83 ? 42.730 -6.319 114.763 1.00 21.38 82 LEU A C 1
ATOM 601 O O . LEU A 1 83 ? 42.928 -7.523 114.966 1.00 20.86 82 LEU A O 1
ATOM 606 N N . ILE A 1 84 ? 43.719 -5.485 114.425 1.00 20.68 83 ILE A N 1
ATOM 607 C CA . ILE A 1 84 ? 45.094 -5.975 114.361 1.00 26.89 83 ILE A CA 1
ATOM 608 C C . ILE A 1 84 ? 45.516 -6.526 115.716 1.00 24.16 83 ILE A C 1
ATOM 609 O O . ILE A 1 84 ? 46.144 -7.588 115.803 1.00 19.58 83 ILE A O 1
ATOM 614 N N . ASP A 1 85 ? 45.178 -5.817 116.796 1.00 21.86 84 ASP A N 1
ATOM 615 C CA . ASP A 1 85 ? 45.464 -6.334 118.131 1.00 22.48 84 ASP A CA 1
ATOM 616 C C . ASP A 1 85 ? 44.846 -7.712 118.318 1.00 22.39 84 ASP A C 1
ATOM 617 O O . ASP A 1 85 ? 45.507 -8.647 118.787 1.00 23.95 84 ASP A O 1
ATOM 622 N N . THR A 1 86 ? 43.572 -7.857 117.945 1.00 25.19 85 THR A N 1
ATOM 623 C CA . THR A 1 86 ? 42.897 -9.144 118.081 1.00 28.31 85 THR A CA 1
ATOM 624 C C . THR A 1 86 ? 43.613 -10.229 117.287 1.00 23.82 85 THR A C 1
ATOM 625 O O . THR A 1 86 ? 43.807 -11.345 117.783 1.00 21.73 85 THR A O 1
ATOM 629 N N . LEU A 1 87 ? 44.018 -9.921 116.053 1.00 22.95 86 LEU A N 1
ATOM 630 C CA . LEU A 1 87 ? 44.687 -10.923 115.228 1.00 23.79 86 LEU A CA 1
ATOM 631 C C . LEU A 1 87 ? 46.081 -11.240 115.760 1.00 18.83 86 LEU A C 1
ATOM 632 O O . LEU A 1 87 ? 46.510 -12.399 115.732 1.00 19.36 86 LEU A O 1
ATOM 637 N N . ASN A 1 88 ? 46.805 -10.228 116.244 1.00 19.88 87 ASN A N 1
ATOM 638 C CA . ASN A 1 88 ? 48.105 -10.486 116.857 1.00 22.11 87 ASN A CA 1
ATOM 639 C C . ASN A 1 88 ? 47.981 -11.487 118.000 1.00 27.31 87 ASN A C 1
ATOM 640 O O . ASN A 1 88 ? 48.875 -12.314 118.213 1.00 25.25 87 ASN A O 1
ATOM 645 N N . ALA A 1 89 ? 46.875 -11.433 118.739 1.00 27.25 88 ALA A N 1
ATOM 646 C CA . ALA A 1 89 ? 46.671 -12.281 119.905 1.00 28.95 88 ALA A CA 1
ATOM 647 C C . ALA A 1 89 ? 46.046 -13.631 119.572 1.00 31.78 88 ALA A C 1
ATOM 648 O O . ALA A 1 89 ? 46.008 -14.506 120.444 1.00 37.54 88 ALA A O 1
ATOM 650 N N . ASP A 1 90 ? 45.567 -13.825 118.345 1.00 24.89 89 ASP A N 1
ATOM 651 C CA . ASP A 1 90 ? 44.886 -15.059 117.962 1.00 22.44 89 ASP A CA 1
ATOM 652 C C . ASP A 1 90 ? 45.925 -16.120 117.612 1.00 30.67 89 ASP A C 1
ATOM 653 O O . ASP A 1 90 ? 46.642 -15.991 116.615 1.00 23.47 89 ASP A O 1
ATOM 658 N N . ASN A 1 91 ? 45.991 -17.182 118.421 1.00 35.19 90 ASN A N 1
ATOM 659 C CA . ASN A 1 91 ? 47.005 -18.216 118.240 1.00 41.08 90 ASN A CA 1
ATOM 660 C C . ASN A 1 91 ? 46.819 -19.019 116.959 1.00 32.38 90 ASN A C 1
ATOM 661 O O . ASN A 1 91 ? 47.757 -19.700 116.531 1.00 32.20 90 ASN A O 1
ATOM 666 N N . THR A 1 92 ? 45.640 -18.975 116.346 1.00 30.21 91 THR A N 1
ATOM 667 C CA . THR A 1 92 ? 45.396 -19.710 115.112 1.00 27.38 91 THR A CA 1
ATOM 668 C C . THR A 1 92 ? 45.779 -18.916 113.869 1.00 28.65 91 THR A C 1
ATOM 669 O O . THR A 1 92 ? 45.670 -19.444 112.757 1.00 23.22 91 THR A O 1
ATOM 673 N N . ILE A 1 93 ? 46.223 -17.673 114.029 1.00 22.38 92 ILE A N 1
ATOM 674 C CA . ILE A 1 93 ? 46.599 -16.812 112.915 1.00 20.92 92 ILE A CA 1
ATOM 675 C C . ILE A 1 93 ? 48.115 -16.697 112.905 1.00 17.22 92 ILE A C 1
ATOM 676 O O . ILE A 1 93 ? 48.725 -16.265 113.892 1.00 18.53 92 ILE A O 1
ATOM 681 N N . ASP A 1 94 ? 48.720 -17.078 111.785 1.00 17.73 93 ASP A N 1
ATOM 682 C CA . ASP A 1 94 ? 50.164 -17.008 111.615 1.00 19.91 93 ASP A CA 1
ATOM 683 C C . ASP A 1 94 ? 50.598 -15.842 110.744 1.00 18.27 93 ASP A C 1
ATOM 684 O O . ASP A 1 94 ? 51.723 -15.357 110.893 1.00 19.78 93 ASP A O 1
ATOM 689 N N . GLY A 1 95 ? 49.736 -15.388 109.841 1.00 16.63 94 GLY A N 1
ATOM 690 C CA . GLY A 1 95 ? 50.052 -14.269 108.980 1.00 15.14 94 GLY A CA 1
ATOM 691 C C . GLY A 1 95 ? 48.919 -13.272 108.904 1.00 18.58 94 GLY A C 1
ATOM 692 O O . GLY A 1 95 ? 47.751 -13.656 108.786 1.00 18.18 94 GLY A O 1
ATOM 693 N N . ILE A 1 96 ? 49.256 -11.988 108.981 1.00 15.03 95 ILE A N 1
ATOM 694 C CA . ILE A 1 96 ? 48.295 -10.898 108.876 1.00 19.16 95 ILE A CA 1
ATOM 695 C C . ILE A 1 96 ? 48.687 -10.050 107.676 1.00 19.83 95 ILE A C 1
ATOM 696 O O . ILE A 1 96 ? 49.833 -9.598 107.579 1.00 19.91 95 ILE A O 1
ATOM 701 N N . LEU A 1 97 ? 47.745 -9.850 106.762 1.00 16.77 96 LEU A N 1
ATOM 702 C CA . LEU A 1 97 ? 47.924 -8.946 105.637 1.00 20.99 96 LEU A CA 1
ATOM 703 C C . LEU A 1 97 ? 46.849 -7.873 105.693 1.00 21.69 96 LEU A C 1
ATOM 704 O O . LEU A 1 97 ? 45.682 -8.166 105.969 1.00 18.26 96 LEU A O 1
ATOM 709 N N . VAL A 1 98 ? 47.254 -6.633 105.441 1.00 17.39 97 VAL A N 1
ATOM 710 C CA . VAL A 1 98 ? 46.340 -5.503 105.332 1.00 18.20 97 VAL A CA 1
ATOM 711 C C . VAL A 1 98 ? 46.487 -4.946 103.926 1.00 25.06 97 VAL A C 1
ATOM 712 O O . VAL A 1 98 ? 47.572 -4.492 103.543 1.00 29.35 97 VAL A O 1
ATOM 716 N N . GLN A 1 99 ? 45.408 -4.994 103.156 1.00 23.77 98 GLN A N 1
ATOM 717 C CA . GLN A 1 99 ? 45.457 -4.549 101.772 1.00 36.33 98 GLN A CA 1
ATOM 718 C C . GLN A 1 99 ? 45.486 -3.029 101.719 1.00 36.80 98 GLN A C 1
ATOM 719 O O . GLN A 1 99 ? 44.731 -2.356 102.429 1.00 33.86 98 GLN A O 1
ATOM 725 N N . LEU A 1 100 ? 46.364 -2.495 100.887 1.00 38.46 99 LEU A N 1
ATOM 726 C CA . LEU A 1 100 ? 46.431 -1.069 100.637 1.00 40.21 99 LEU A CA 1
ATOM 727 C C . LEU A 1 100 ? 45.913 -0.762 99.236 1.00 40.54 99 LEU A C 1
ATOM 728 O O . LEU A 1 100 ? 45.987 -1.613 98.345 1.00 37.56 99 LEU A O 1
ATOM 733 N N . PRO A 1 101 ? 45.383 0.447 98.999 1.00 43.62 100 PRO A N 1
ATOM 734 C CA . PRO A 1 101 ? 45.296 1.576 99.930 1.00 44.25 100 PRO A CA 1
ATOM 735 C C . PRO A 1 101 ? 44.191 1.455 100.973 1.00 34.51 100 PRO A C 1
ATOM 736 O O . PRO A 1 101 ? 43.161 0.827 100.728 1.00 35.11 100 PRO A O 1
ATOM 740 N N . LEU A 1 102 ? 44.420 2.057 102.129 1.00 29.66 101 LEU A N 1
ATOM 741 C CA . LEU A 1 102 ? 43.385 2.259 103.131 1.00 32.84 101 LEU A CA 1
ATOM 742 C C . LEU A 1 102 ? 42.723 3.609 102.914 1.00 41.62 101 LEU A C 1
ATOM 743 O O . LEU A 1 102 ? 43.218 4.445 102.156 1.00 42.15 101 LEU A O 1
ATOM 748 N N . PRO A 1 103 ? 41.582 3.857 103.557 1.00 47.72 102 PRO A N 1
ATOM 749 C CA . PRO A 1 103 ? 40.942 5.171 103.424 1.00 56.16 102 PRO A CA 1
ATOM 750 C C . PRO A 1 103 ? 41.910 6.295 103.770 1.00 56.65 102 PRO A C 1
ATOM 751 O O . PRO A 1 103 ? 42.794 6.146 104.616 1.00 44.77 102 PRO A O 1
ATOM 755 N N . ALA A 1 104 ? 41.731 7.433 103.093 1.00 61.44 103 ALA A N 1
ATOM 756 C CA . ALA A 1 104 ? 42.697 8.525 103.184 1.00 65.57 103 ALA A CA 1
ATOM 757 C C . ALA A 1 104 ? 42.932 8.968 104.622 1.00 54.43 103 ALA A C 1
ATOM 758 O O . ALA A 1 104 ? 44.024 9.444 104.951 1.00 54.15 103 ALA A O 1
ATOM 760 N N . GLY A 1 105 ? 41.934 8.823 105.490 1.00 47.44 104 GLY A N 1
ATOM 761 C CA . GLY A 1 105 ? 42.052 9.276 106.861 1.00 50.58 104 GLY A CA 1
ATOM 762 C C . GLY A 1 105 ? 42.710 8.310 107.820 1.00 55.48 104 GLY A C 1
ATOM 763 O O . GLY A 1 105 ? 42.794 8.608 109.015 1.00 54.06 104 GLY A O 1
ATOM 764 N N . ILE A 1 106 ? 43.184 7.163 107.339 1.00 48.52 105 ILE A N 1
ATOM 765 C CA . ILE A 1 106 ? 43.807 6.149 108.182 1.00 45.58 105 ILE A CA 1
ATOM 766 C C . ILE A 1 106 ? 45.316 6.235 108.010 1.00 32.22 105 ILE A C 1
ATOM 767 O O . ILE A 1 106 ? 45.819 6.297 106.881 1.00 35.83 105 ILE A O 1
ATOM 772 N N . ASP A 1 107 ? 46.040 6.230 109.126 1.00 29.71 106 ASP A N 1
ATOM 773 C CA . ASP A 1 107 ? 47.501 6.223 109.100 1.00 28.22 106 ASP A CA 1
ATOM 774 C C . ASP A 1 107 ? 47.971 4.831 108.695 1.00 25.07 106 ASP A C 1
ATOM 775 O O . ASP A 1 107 ? 48.017 3.913 109.517 1.00 26.56 106 ASP A O 1
ATOM 780 N N . ASN A 1 108 ? 48.312 4.673 107.413 1.00 27.38 107 ASN A N 1
ATOM 781 C CA . ASN A 1 108 ? 48.784 3.387 106.904 1.00 36.98 107 ASN A CA 1
ATOM 782 C C . ASN A 1 108 ? 49.912 2.831 107.763 1.00 32.84 107 ASN A C 1
ATOM 783 O O . ASN A 1 108 ? 49.921 1.645 108.114 1.00 25.44 107 ASN A O 1
ATOM 788 N N . VAL A 1 109 ? 50.878 3.681 108.107 1.00 24.28 108 VAL A N 1
ATOM 789 C CA . VAL A 1 109 ? 52.092 3.210 108.765 1.00 28.10 108 VAL A CA 1
ATOM 790 C C . VAL A 1 109 ? 51.774 2.676 110.154 1.00 22.49 108 VAL A C 1
ATOM 791 O O . VAL A 1 109 ? 52.211 1.582 110.530 1.00 21.87 108 VAL A O 1
ATOM 795 N N . LYS A 1 110 ? 51.010 3.437 110.941 1.00 22.71 109 LYS A N 1
ATOM 796 C CA . LYS A 1 110 ? 50.659 2.978 112.280 1.00 29.34 109 LYS A CA 1
ATOM 797 C C . LYS A 1 110 ? 49.967 1.622 112.230 1.00 23.18 109 LYS A C 1
ATOM 798 O O . LYS A 1 110 ? 50.212 0.759 113.081 1.00 28.16 109 LYS A O 1
ATOM 804 N N . VAL A 1 111 ? 49.103 1.414 111.236 1.00 20.90 110 VAL A N 1
ATOM 805 C CA . VAL A 1 111 ? 48.362 0.160 111.140 1.00 23.19 110 VAL A CA 1
ATOM 806 C C . VAL A 1 111 ? 49.299 -0.988 110.779 1.00 17.10 110 VAL A C 1
ATOM 807 O O . VAL A 1 111 ? 49.300 -2.039 111.431 1.00 22.42 110 VAL A O 1
ATOM 811 N N . LEU A 1 112 ? 50.109 -0.807 109.734 1.00 22.42 111 LEU A N 1
ATOM 812 C CA . LEU A 1 112 ? 50.985 -1.886 109.286 1.00 29.16 111 LEU A CA 1
ATOM 813 C C . LEU A 1 112 ? 52.027 -2.233 110.340 1.00 23.67 111 LEU A C 1
ATOM 814 O O . LEU A 1 112 ? 52.366 -3.407 110.525 1.00 23.84 111 LEU A O 1
ATOM 819 N N . GLU A 1 113 ? 52.553 -1.228 111.036 1.00 21.26 112 GLU A N 1
ATOM 820 C CA . GLU A 1 113 ? 53.542 -1.486 112.072 1.00 17.73 112 GLU A CA 1
ATOM 821 C C . GLU A 1 113 ? 52.922 -2.057 113.339 1.00 17.50 112 GLU A C 1
ATOM 822 O O . GLU A 1 113 ? 53.656 -2.582 114.184 1.00 16.62 112 GLU A O 1
ATOM 828 N N . ARG A 1 114 ? 51.597 -1.981 113.488 1.00 18.29 113 ARG A N 1
ATOM 829 C CA . ARG A 1 114 ? 50.940 -2.660 114.597 1.00 14.34 113 ARG A CA 1
ATOM 830 C C . ARG A 1 114 ? 50.993 -4.176 114.447 1.00 17.31 113 ARG A C 1
ATOM 831 O O . ARG A 1 114 ? 50.923 -4.889 115.451 1.00 17.16 113 ARG A O 1
ATOM 839 N N . ILE A 1 115 ? 51.112 -4.683 113.218 1.00 19.33 114 ILE A N 1
ATOM 840 C CA . ILE A 1 115 ? 51.239 -6.120 113.011 1.00 18.99 114 ILE A CA 1
ATOM 841 C C . ILE A 1 115 ? 52.487 -6.619 113.721 1.00 18.81 114 ILE A C 1
ATOM 842 O O . ILE A 1 115 ? 53.579 -6.056 113.565 1.00 18.53 114 ILE A O 1
ATOM 847 N N . HIS A 1 116 ? 52.334 -7.679 114.506 1.00 17.33 115 HIS A N 1
ATOM 848 C CA . HIS A 1 116 ? 53.494 -8.319 115.107 1.00 20.47 115 HIS A CA 1
ATOM 849 C C . HIS A 1 116 ? 54.431 -8.797 114.000 1.00 15.65 115 HIS A C 1
ATOM 850 O O . HIS A 1 116 ? 53.971 -9.432 113.043 1.00 14.84 115 HIS A O 1
ATOM 857 N N . PRO A 1 117 ? 55.734 -8.507 114.079 1.00 15.73 116 PRO A N 1
ATOM 858 C CA . PRO A 1 117 ? 56.629 -8.923 112.987 1.00 19.32 116 PRO A CA 1
ATOM 859 C C . PRO A 1 117 ? 56.580 -10.409 112.682 1.00 16.64 116 PRO A C 1
ATOM 860 O O . PRO A 1 117 ? 56.731 -10.789 111.515 1.00 14.25 116 PRO A O 1
ATOM 864 N N . ASP A 1 118 ? 56.374 -11.265 113.682 1.00 16.30 117 ASP A N 1
ATOM 865 C CA . ASP A 1 118 ? 56.348 -12.701 113.428 1.00 20.25 117 ASP A CA 1
ATOM 866 C C . ASP A 1 118 ? 55.055 -13.155 112.761 1.00 17.91 117 ASP A C 1
ATOM 867 O O . ASP A 1 118 ? 54.890 -14.354 112.510 1.00 17.49 117 ASP A O 1
ATOM 872 N N . LYS A 1 119 ? 54.136 -12.229 112.486 1.00 17.37 118 LYS A N 1
ATOM 873 C CA . LYS A 1 119 ? 52.986 -12.491 111.637 1.00 16.91 118 LYS A CA 1
ATOM 874 C C . LYS A 1 119 ? 52.990 -11.628 110.383 1.00 13.35 118 LYS A C 1
ATOM 875 O O . LYS A 1 119 ? 52.051 -11.717 109.584 1.00 17.34 118 LYS A O 1
ATOM 881 N N . ASP A 1 120 ? 54.017 -10.798 110.190 1.00 13.35 119 ASP A N 1
ATOM 882 C CA . ASP A 1 120 ? 54.141 -9.965 108.993 1.00 14.32 119 ASP A CA 1
ATOM 883 C C . ASP A 1 120 ? 54.741 -10.816 107.877 1.00 11.50 119 ASP A C 1
ATOM 884 O O . ASP A 1 120 ? 55.930 -10.751 107.560 1.00 14.52 119 ASP A O 1
ATOM 889 N N . VAL A 1 121 ? 53.884 -11.635 107.263 1.00 12.56 120 VAL A N 1
ATOM 890 C CA . VAL A 1 121 ? 54.343 -12.546 106.221 1.00 14.71 120 VAL A CA 1
ATOM 891 C C . VAL A 1 121 ? 54.651 -11.831 104.917 1.00 18.47 120 VAL A C 1
ATOM 892 O O . VAL A 1 121 ? 55.254 -12.431 104.020 1.00 19.41 120 VAL A O 1
ATOM 896 N N . ASP A 1 122 ? 54.260 -10.563 104.789 1.00 15.52 121 ASP A N 1
ATOM 897 C CA . ASP A 1 122 ? 54.706 -9.754 103.662 1.00 17.61 121 ASP A CA 1
ATOM 898 C C . ASP A 1 122 ? 56.155 -9.316 103.832 1.00 18.22 121 ASP A C 1
ATOM 899 O O . ASP A 1 122 ? 56.847 -9.074 102.837 1.00 20.92 121 ASP A O 1
ATOM 904 N N . GLY A 1 123 ? 56.623 -9.210 105.073 1.00 17.70 122 GLY A N 1
ATOM 905 C CA . GLY A 1 123 ? 58.027 -8.992 105.354 1.00 14.22 122 GLY A CA 1
ATOM 906 C C . GLY A 1 123 ? 58.497 -7.554 105.328 1.00 15.66 122 GLY A C 1
ATOM 907 O O . GLY A 1 123 ? 59.710 -7.318 105.407 1.00 18.63 122 GLY A O 1
ATOM 908 N N . PHE A 1 124 ? 57.590 -6.585 105.239 1.00 17.14 123 PHE A N 1
ATOM 909 C CA . PHE A 1 124 ? 57.977 -5.186 105.115 1.00 27.68 123 PHE A CA 1
ATOM 910 C C . PHE A 1 124 ? 57.825 -4.394 106.407 1.00 24.99 123 PHE A C 1
ATOM 911 O O . PHE A 1 124 ? 58.090 -3.187 106.409 1.00 23.90 123 PHE A O 1
ATOM 919 N N . HIS A 1 125 ? 57.422 -5.029 107.499 1.00 18.50 124 HIS A N 1
ATOM 920 C CA . HIS A 1 125 ? 57.523 -4.378 108.796 1.00 17.03 124 HIS A CA 1
ATOM 921 C C . HIS A 1 125 ? 58.975 -3.954 109.010 1.00 19.36 124 HIS A C 1
ATOM 922 O O . HIS A 1 125 ? 59.887 -4.759 108.772 1.00 17.93 124 HIS A O 1
ATOM 929 N N . PRO A 1 126 ? 59.238 -2.712 109.431 1.00 20.34 125 PRO A N 1
ATOM 930 C CA . PRO A 1 126 ? 60.641 -2.282 109.570 1.00 17.16 125 PRO A CA 1
ATOM 931 C C . PRO A 1 126 ? 61.477 -3.228 110.410 1.00 18.40 125 PRO A C 1
ATOM 932 O O . PRO A 1 126 ? 62.663 -3.420 110.118 1.00 17.58 125 PRO A O 1
ATOM 936 N N . TYR A 1 127 ? 60.895 -3.824 111.452 1.00 17.48 126 TYR A N 1
ATOM 937 C CA . TYR A 1 127 ? 61.626 -4.804 112.246 1.00 14.49 126 TYR A CA 1
ATOM 938 C C . TYR A 1 127 ? 62.168 -5.922 111.366 1.00 16.72 126 TYR A C 1
ATOM 939 O O . TYR A 1 127 ? 63.329 -6.326 111.497 1.00 19.18 126 TYR A O 1
ATOM 948 N N . ASN A 1 128 ? 61.336 -6.440 110.459 1.00 18.89 127 ASN A N 1
ATOM 949 C CA . ASN A 1 128 ? 61.763 -7.555 109.618 1.00 17.48 127 ASN A CA 1
ATOM 950 C C . ASN A 1 128 ? 62.810 -7.116 108.600 1.00 15.95 127 ASN A C 1
ATOM 951 O O . ASN A 1 128 ? 63.796 -7.829 108.372 1.00 16.19 127 ASN A O 1
ATOM 956 N N . VAL A 1 129 ? 62.618 -5.952 107.976 1.00 13.38 128 VAL A N 1
ATOM 957 C CA . VAL A 1 129 ? 63.628 -5.436 107.054 1.00 21.37 128 VAL A CA 1
ATOM 958 C C . VAL A 1 129 ? 64.937 -5.189 107.793 1.00 22.56 128 VAL A C 1
ATOM 959 O O . VAL A 1 129 ? 66.027 -5.435 107.261 1.00 19.92 128 VAL A O 1
ATOM 963 N N . GLY A 1 130 ? 64.851 -4.698 109.030 1.00 23.54 129 GLY A N 1
ATOM 964 C CA . GLY A 1 130 ? 66.058 -4.437 109.797 1.00 18.45 129 GLY A CA 1
ATOM 965 C C . GLY A 1 130 ? 66.785 -5.709 110.187 1.00 18.35 129 GLY A C 1
ATOM 966 O O . GLY A 1 130 ? 68.018 -5.758 110.172 1.00 18.84 129 GLY A O 1
ATOM 967 N N . ARG A 1 131 ? 66.035 -6.755 110.536 1.00 20.49 130 ARG A N 1
ATOM 968 C CA . ARG A 1 131 ? 66.658 -8.033 110.867 1.00 19.87 130 ARG A CA 1
ATOM 969 C C . ARG A 1 131 ? 67.369 -8.624 109.654 1.00 19.91 130 ARG A C 1
ATOM 970 O O . ARG A 1 131 ? 68.474 -9.166 109.773 1.00 23.73 130 ARG A O 1
ATOM 978 N N . LEU A 1 132 ? 66.750 -8.527 108.475 1.00 17.32 131 LEU A N 1
ATOM 979 C CA . LEU A 1 132 ? 67.423 -8.926 107.243 1.00 21.94 131 LEU A CA 1
ATOM 980 C C . LEU A 1 132 ? 68.690 -8.110 107.031 1.00 24.61 131 LEU A C 1
ATOM 981 O O . LEU A 1 132 ? 69.735 -8.651 106.652 1.00 17.02 131 LEU A O 1
ATOM 986 N N . CYS A 1 133 ? 68.615 -6.802 107.282 1.00 19.43 132 CYS A N 1
ATOM 987 C CA A CYS A 1 133 ? 69.790 -5.950 107.140 0.39 20.85 132 CYS A CA 1
ATOM 988 C CA B CYS A 1 133 ? 69.789 -5.946 107.149 0.61 21.26 132 CYS A CA 1
ATOM 989 C C . CYS A 1 133 ? 70.900 -6.367 108.096 1.00 22.05 132 CYS A C 1
ATOM 990 O O . CYS A 1 133 ? 72.081 -6.236 107.762 1.00 28.80 132 CYS A O 1
ATOM 995 N N . GLN A 1 134 ? 70.546 -6.873 109.280 1.00 23.99 133 GLN A N 1
ATOM 996 C CA . GLN A 1 134 ? 71.512 -7.242 110.306 1.00 28.17 133 GLN A CA 1
ATOM 997 C C . GLN A 1 134 ? 71.967 -8.696 110.209 1.00 18.95 133 GLN A C 1
ATOM 998 O O . GLN A 1 134 ? 72.478 -9.240 111.195 1.00 22.67 133 GLN A O 1
ATOM 1004 N N . ARG A 1 135 ? 71.796 -9.336 109.054 1.00 19.26 134 ARG A N 1
ATOM 1005 C CA . ARG A 1 135 ? 72.258 -10.706 108.835 1.00 21.13 134 ARG A CA 1
ATOM 1006 C C . ARG A 1 135 ? 71.537 -11.718 109.718 1.00 26.04 134 ARG A C 1
ATOM 1007 O O . ARG A 1 135 ? 72.038 -12.826 109.929 1.00 26.74 134 ARG A O 1
ATOM 1015 N N . ALA A 1 136 ? 70.364 -11.369 110.242 1.00 21.24 135 ALA A N 1
ATOM 1016 C CA . ALA A 1 136 ? 69.601 -12.259 111.118 1.00 26.33 135 ALA A CA 1
ATOM 1017 C C . ALA A 1 136 ? 68.140 -12.233 110.691 1.00 26.59 135 ALA A C 1
ATOM 1018 O O . ALA A 1 136 ? 67.257 -11.817 111.445 1.00 18.94 135 ALA A O 1
ATOM 1020 N N . PRO A 1 137 ? 67.852 -12.690 109.475 1.00 20.50 136 PRO A N 1
ATOM 1021 C CA . PRO A 1 137 ? 66.512 -12.496 108.916 1.00 19.02 136 PRO A CA 1
ATOM 1022 C C . PRO A 1 137 ? 65.452 -13.303 109.645 1.00 17.84 136 PRO A C 1
ATOM 1023 O O . PRO A 1 137 ? 65.712 -14.372 110.202 1.00 17.83 136 PRO A O 1
ATOM 1027 N N . ARG A 1 138 ? 64.234 -12.756 109.634 1.00 17.72 137 ARG A N 1
ATOM 1028 C CA . ARG A 1 138 ? 63.057 -13.445 110.159 1.00 14.50 137 ARG A CA 1
ATOM 1029 C C . ARG A 1 138 ? 62.154 -13.697 108.958 1.00 17.57 137 ARG A C 1
ATOM 1030 O O . ARG A 1 138 ? 62.561 -14.396 108.036 1.00 18.48 137 ARG A O 1
ATOM 1038 N N . LEU A 1 139 ? 60.948 -13.140 108.938 1.00 19.50 138 LEU A N 1
ATOM 1039 C CA . LEU A 1 139 ? 60.140 -13.161 107.727 1.00 15.99 138 LEU A CA 1
ATOM 1040 C C . LEU A 1 139 ? 60.676 -12.104 106.768 1.00 18.91 138 LEU A C 1
ATOM 1041 O O . LEU A 1 139 ? 60.924 -10.962 107.168 1.00 17.07 138 LEU A O 1
ATOM 1046 N N . ARG A 1 140 ? 60.881 -12.492 105.505 1.00 17.12 139 ARG A N 1
ATOM 1047 C CA . ARG A 1 140 ? 61.591 -11.638 104.567 1.00 19.43 139 ARG A CA 1
ATOM 1048 C C . ARG A 1 140 ? 60.664 -11.150 103.454 1.00 15.29 139 ARG A C 1
ATOM 1049 O O . ARG A 1 140 ? 59.714 -11.846 103.080 1.00 15.29 139 ARG A O 1
ATOM 1057 N N . PRO A 1 141 ? 60.915 -9.960 102.906 1.00 17.82 140 PRO A N 1
ATOM 1058 C CA . PRO A 1 141 ? 60.169 -9.517 101.721 1.00 18.67 140 PRO A CA 1
ATOM 1059 C C . PRO A 1 141 ? 60.117 -10.599 100.651 1.00 18.06 140 PRO A C 1
ATOM 1060 O O . PRO A 1 141 ? 61.130 -11.216 100.312 1.00 15.71 140 PRO A O 1
ATOM 1064 N N . CYS A 1 142 ? 58.921 -10.806 100.098 1.00 15.36 141 CYS A N 1
ATOM 1065 C CA . CYS A 1 142 ? 58.649 -12.012 99.321 1.00 18.91 141 CYS A CA 1
ATOM 1066 C C . CYS A 1 142 ? 59.413 -12.028 98.003 1.00 17.98 141 CYS A C 1
ATOM 1067 O O . CYS A 1 142 ? 60.012 -13.047 97.639 1.00 16.07 141 CYS A O 1
ATOM 1070 N N . THR A 1 143 ? 59.394 -10.917 97.262 1.00 16.07 142 THR A N 1
ATOM 1071 C CA . THR A 1 143 ? 59.997 -10.938 95.930 1.00 19.34 142 THR A CA 1
ATOM 1072 C C . THR A 1 143 ? 61.509 -11.101 96.002 1.00 16.59 142 THR A C 1
ATOM 1073 O O . THR A 1 143 ? 62.051 -11.960 95.282 1.00 15.91 142 THR A O 1
ATOM 1077 N N . PRO A 1 144 ? 62.247 -10.347 96.821 1.00 14.93 143 PRO A N 1
ATOM 1078 C CA . PRO A 1 144 ? 63.689 -10.619 96.928 1.00 13.34 143 PRO A CA 1
ATOM 1079 C C . PRO A 1 144 ? 64.002 -12.014 97.442 1.00 18.18 143 PRO A C 1
ATOM 1080 O O . PRO A 1 144 ? 64.935 -12.657 96.947 1.00 16.99 143 PRO A O 1
ATOM 1084 N N . ARG A 1 145 ? 63.244 -12.507 98.425 1.00 16.65 144 ARG A N 1
ATOM 1085 C CA . ARG A 1 145 ? 63.492 -13.853 98.934 1.00 15.23 144 ARG A CA 1
ATOM 1086 C C . ARG A 1 145 ? 63.167 -14.905 97.880 1.00 14.71 144 ARG A C 1
ATOM 1087 O O . ARG A 1 145 ? 63.857 -15.927 97.781 1.00 15.44 144 ARG A O 1
ATOM 1095 N N . GLY A 1 146 ? 62.128 -14.667 97.077 1.00 12.74 145 GLY A N 1
ATOM 1096 C CA . GLY A 1 146 ? 61.821 -15.574 95.985 1.00 13.24 145 GLY A CA 1
ATOM 1097 C C . GLY A 1 146 ? 62.919 -15.633 94.943 1.00 16.76 145 GLY A C 1
ATOM 1098 O O . GLY A 1 146 ? 63.157 -16.688 94.346 1.00 14.23 145 GLY A O 1
ATOM 1099 N N . ILE A 1 147 ? 63.601 -14.510 94.709 1.00 16.10 146 ILE A N 1
ATOM 1100 C CA . ILE A 1 147 ? 64.715 -14.490 93.766 1.00 14.05 146 ILE A CA 1
ATOM 1101 C C . ILE A 1 147 ? 65.888 -15.291 94.316 1.00 14.05 146 ILE A C 1
ATOM 1102 O O . ILE A 1 147 ? 66.581 -15.994 93.571 1.00 16.18 146 ILE A O 1
ATOM 1107 N N . VAL A 1 148 ? 66.129 -15.203 95.626 1.00 11.50 147 VAL A N 1
ATOM 1108 C CA . VAL A 1 148 ? 67.170 -16.018 96.244 1.00 12.83 147 VAL A CA 1
ATOM 1109 C C . VAL A 1 148 ? 66.849 -17.495 96.066 1.00 13.65 147 VAL A C 1
ATOM 1110 O O . VAL A 1 148 ? 67.731 -18.307 95.763 1.00 19.06 147 VAL A O 1
ATOM 1114 N N . THR A 1 149 ? 65.580 -17.863 96.243 1.00 14.49 148 THR A N 1
ATOM 1115 C CA . THR A 1 149 ? 65.170 -19.247 96.027 1.00 17.23 148 THR A CA 1
ATOM 1116 C C . THR A 1 149 ? 65.459 -19.690 94.597 1.00 16.74 148 THR A C 1
ATOM 1117 O O . THR A 1 149 ? 65.950 -20.801 94.372 1.00 16.16 148 THR A O 1
ATOM 1121 N N . LEU A 1 150 ? 65.157 -18.838 93.615 1.00 16.61 149 LEU A N 1
ATOM 1122 C CA . LEU A 1 150 ? 65.458 -19.172 92.226 1.00 14.60 149 LEU A CA 1
ATOM 1123 C C . LEU A 1 150 ? 66.932 -19.513 92.054 1.00 16.58 149 LEU A C 1
ATOM 1124 O O . LEU A 1 150 ? 67.282 -20.546 91.473 1.00 18.67 149 LEU A O 1
ATOM 1129 N N . LEU A 1 151 ? 67.812 -18.647 92.557 1.00 16.03 150 LEU A N 1
ATOM 1130 C CA . LEU A 1 151 ? 69.243 -18.903 92.442 1.00 15.54 150 LEU A CA 1
ATOM 1131 C C . LEU A 1 151 ? 69.622 -20.209 93.128 1.00 21.73 150 LEU A C 1
ATOM 1132 O O . LEU A 1 151 ? 70.429 -20.983 92.600 1.00 19.68 150 LEU A O 1
ATOM 1137 N N . GLU A 1 152 ? 69.038 -20.479 94.299 1.00 20.63 151 GLU A N 1
ATOM 1138 C CA . GLU A 1 152 ? 69.340 -21.717 95.012 1.00 21.87 151 GLU A CA 1
ATOM 1139 C C . GLU A 1 152 ? 68.893 -22.935 94.214 1.00 20.07 151 GLU A C 1
ATOM 1140 O O . GLU A 1 152 ? 69.635 -23.915 94.087 1.00 21.12 151 GLU A O 1
ATOM 1146 N N . ARG A 1 153 ? 67.673 -22.895 93.674 1.00 16.59 152 ARG A N 1
ATOM 1147 C CA . ARG A 1 153 ? 67.116 -24.063 93.002 1.00 19.38 152 ARG A CA 1
ATOM 1148 C C . ARG A 1 153 ? 67.840 -24.388 91.706 1.00 21.40 152 ARG A C 1
ATOM 1149 O O . ARG A 1 153 ? 67.779 -25.534 91.252 1.00 25.72 152 ARG A O 1
ATOM 1157 N N . TYR A 1 154 ? 68.519 -23.418 91.102 1.00 21.81 153 TYR A N 1
ATOM 1158 C CA . TYR A 1 154 ? 69.366 -23.675 89.950 1.00 22.84 153 TYR A CA 1
ATOM 1159 C C . TYR A 1 154 ? 70.827 -23.843 90.338 1.00 24.09 153 TYR A C 1
ATOM 1160 O O . TYR A 1 154 ? 71.695 -23.864 89.461 1.00 23.41 153 TYR A O 1
ATOM 1169 N N . ASN A 1 155 ? 71.110 -23.979 91.635 1.00 20.92 154 ASN A N 1
ATOM 1170 C CA . ASN A 1 155 ? 72.444 -24.323 92.118 1.00 23.41 154 ASN A CA 1
ATOM 1171 C C . ASN A 1 155 ? 73.472 -23.283 91.685 1.00 28.42 154 ASN A C 1
ATOM 1172 O O . ASN A 1 155 ? 74.616 -23.607 91.361 1.00 22.48 154 ASN A O 1
ATOM 1177 N N . ILE A 1 156 ? 73.058 -22.020 91.688 1.00 20.19 155 ILE A N 1
ATOM 1178 C CA . ILE A 1 156 ? 73.913 -20.910 91.291 1.00 21.27 155 ILE A CA 1
ATOM 1179 C C . ILE A 1 156 ? 74.606 -20.386 92.543 1.00 25.22 155 ILE A C 1
ATOM 1180 O O . ILE A 1 156 ? 73.958 -19.846 93.444 1.00 31.17 155 ILE A O 1
ATOM 1185 N N . ASP A 1 157 ? 75.926 -20.547 92.600 1.00 21.04 156 ASP A N 1
ATOM 1186 C CA . ASP A 1 157 ? 76.693 -20.101 93.755 1.00 20.46 156 ASP A CA 1
ATOM 1187 C C . ASP A 1 157 ? 76.787 -18.579 93.750 1.00 25.98 156 ASP A C 1
ATOM 1188 O O . ASP A 1 157 ? 77.324 -17.984 92.811 1.00 24.27 156 ASP A O 1
ATOM 1193 N N . THR A 1 158 ? 76.265 -17.954 94.803 1.00 22.41 157 THR A N 1
ATOM 1194 C CA . THR A 1 158 ? 76.200 -16.503 94.886 1.00 24.95 157 THR A CA 1
ATOM 1195 C C . THR A 1 158 ? 77.436 -15.881 95.521 1.00 20.72 157 THR A C 1
ATOM 1196 O O . THR A 1 158 ? 77.708 -14.698 95.287 1.00 20.50 157 THR A O 1
ATOM 1200 N N . PHE A 1 159 ? 78.185 -16.638 96.314 1.00 17.30 158 PHE A N 1
ATOM 1201 C CA . PHE A 1 159 ? 79.284 -16.060 97.077 1.00 18.52 158 PHE A CA 1
ATOM 1202 C C . PHE A 1 159 ? 80.393 -15.599 96.143 1.00 19.45 158 PHE A C 1
ATOM 1203 O O . PHE A 1 159 ? 80.901 -16.379 95.331 1.00 24.63 158 PHE A O 1
ATOM 1211 N N . GLY A 1 160 ? 80.754 -14.320 96.253 1.00 17.91 159 GLY A N 1
ATOM 1212 C CA . GLY A 1 160 ? 81.784 -13.726 95.435 1.00 20.92 159 GLY A CA 1
ATOM 1213 C C . GLY A 1 160 ? 81.293 -13.044 94.177 1.00 17.86 159 GLY A C 1
ATOM 1214 O O . GLY A 1 160 ? 82.056 -12.284 93.568 1.00 16.99 159 GLY A O 1
ATOM 1215 N N . LEU A 1 161 ? 80.050 -13.275 93.770 1.00 15.94 160 LEU A N 1
ATOM 1216 C CA . LEU A 1 161 ? 79.554 -12.670 92.543 1.00 14.15 160 LEU A CA 1
ATOM 1217 C C . LEU A 1 161 ? 79.457 -11.157 92.684 1.00 12.72 160 LEU A C 1
ATOM 1218 O O . LEU A 1 161 ? 79.098 -10.634 93.742 1.00 19.87 160 LEU A O 1
ATOM 1223 N N . ASN A 1 162 ? 79.779 -10.456 91.601 1.00 14.14 161 ASN A N 1
ATOM 1224 C CA . ASN A 1 162 ? 79.509 -9.026 91.497 1.00 10.47 161 ASN A CA 1
ATOM 1225 C C . ASN A 1 162 ? 78.057 -8.867 91.068 1.00 13.37 161 ASN A C 1
ATOM 1226 O O . ASN A 1 162 ? 77.708 -9.094 89.907 1.00 15.17 161 ASN A O 1
ATOM 1231 N N . ALA A 1 163 ? 77.203 -8.501 92.019 1.00 12.72 162 ALA A N 1
ATOM 1232 C CA . ALA A 1 163 ? 75.772 -8.370 91.788 1.00 14.85 162 ALA A CA 1
ATOM 1233 C C . ALA A 1 163 ? 75.405 -6.901 91.639 1.00 12.75 162 ALA A C 1
ATOM 1234 O O . ALA A 1 163 ? 75.872 -6.052 92.404 1.00 15.23 162 ALA A O 1
ATOM 1236 N N . VAL A 1 164 ? 74.562 -6.606 90.652 1.00 14.52 163 VAL A N 1
ATOM 1237 C CA . VAL A 1 164 ? 74.110 -5.246 90.386 1.00 13.71 163 VAL A CA 1
ATOM 1238 C C . VAL A 1 164 ? 72.589 -5.245 90.381 1.00 13.72 163 VAL A C 1
ATOM 1239 O O . VAL A 1 164 ? 71.964 -5.980 89.606 1.00 12.17 163 VAL A O 1
ATOM 1243 N N . VAL A 1 165 ? 71.998 -4.425 91.243 1.00 11.78 164 VAL A N 1
ATOM 1244 C CA . VAL A 1 165 ? 70.555 -4.229 91.294 1.00 14.48 164 VAL A CA 1
ATOM 1245 C C . VAL A 1 165 ? 70.237 -2.933 90.564 1.00 14.80 164 VAL A C 1
ATOM 1246 O O . VAL A 1 165 ? 70.845 -1.892 90.840 1.00 14.47 164 VAL A O 1
ATOM 1250 N N . ILE A 1 166 ? 69.295 -2.991 89.630 1.00 17.32 165 ILE A N 1
ATOM 1251 C CA . ILE A 1 166 ? 68.833 -1.805 88.920 1.00 14.93 165 ILE A CA 1
ATOM 1252 C C . ILE A 1 166 ? 67.480 -1.425 89.503 1.00 16.68 165 ILE A C 1
ATOM 1253 O O . ILE A 1 166 ? 66.485 -2.135 89.316 1.00 11.96 165 ILE A O 1
ATOM 1258 N N . GLY A 1 167 ? 67.450 -0.306 90.204 1.00 13.73 166 GLY A N 1
ATOM 1259 C CA . GLY A 1 167 ? 66.292 0.168 90.938 1.00 15.51 166 GLY A CA 1
ATOM 1260 C C . GLY A 1 167 ? 66.532 -0.015 92.427 1.00 17.76 166 GLY A C 1
ATOM 1261 O O . GLY A 1 167 ? 67.035 -1.053 92.874 1.00 22.21 166 GLY A O 1
ATOM 1262 N N . ALA A 1 168 ? 66.182 1.008 93.203 1.00 16.32 167 ALA A N 1
ATOM 1263 C CA . ALA A 1 168 ? 66.357 0.997 94.651 1.00 15.92 167 ALA A CA 1
ATOM 1264 C C . ALA A 1 168 ? 65.013 1.105 95.362 1.00 17.47 167 ALA A C 1
ATOM 1265 O O . ALA A 1 168 ? 64.888 1.757 96.399 1.00 15.07 167 ALA A O 1
ATOM 1267 N N . SER A 1 169 ? 63.993 0.458 94.808 1.00 16.79 168 SER A N 1
ATOM 1268 C CA . SER A 1 169 ? 62.653 0.543 95.369 1.00 19.00 168 SER A CA 1
ATOM 1269 C C . SER A 1 169 ? 62.592 -0.105 96.747 1.00 19.05 168 SER A C 1
ATOM 1270 O O . SER A 1 169 ? 63.353 -1.021 97.065 1.00 16.52 168 SER A O 1
ATOM 1273 N N . ASN A 1 170 ? 61.660 0.384 97.571 1.00 20.19 169 ASN A N 1
ATOM 1274 C CA . ASN A 1 170 ? 61.421 -0.231 98.872 1.00 18.94 169 ASN A CA 1
ATOM 1275 C C . ASN A 1 170 ? 60.912 -1.656 98.727 1.00 18.49 169 ASN A C 1
ATOM 1276 O O . ASN A 1 170 ? 61.210 -2.511 99.567 1.00 24.35 169 ASN A O 1
ATOM 1281 N N . ILE A 1 171 ? 60.145 -1.930 97.672 1.00 22.66 170 ILE A N 1
ATOM 1282 C CA . ILE A 1 171 ? 59.498 -3.230 97.543 1.00 34.38 170 ILE A CA 1
ATOM 1283 C C . ILE A 1 171 ? 60.466 -4.288 97.019 1.00 28.01 170 ILE A C 1
ATOM 1284 O O . ILE A 1 171 ? 60.300 -5.476 97.310 1.00 18.95 170 ILE A O 1
ATOM 1289 N N . VAL A 1 172 ? 61.490 -3.895 96.263 1.00 14.76 171 VAL A N 1
ATOM 1290 C CA . VAL A 1 172 ? 62.402 -4.867 95.664 1.00 14.80 171 VAL A CA 1
ATOM 1291 C C . VAL A 1 172 ? 63.853 -4.443 95.850 1.00 15.12 171 VAL A C 1
ATOM 1292 O O . VAL A 1 172 ? 64.615 -5.107 96.562 1.00 15.19 171 VAL A O 1
ATOM 1296 N N . GLY A 1 173 ? 64.239 -3.336 95.213 1.00 15.58 172 GLY A N 1
ATOM 1297 C CA . GLY A 1 173 ? 65.653 -3.009 95.094 1.00 18.18 172 GLY A CA 1
ATOM 1298 C C . GLY A 1 173 ? 66.390 -3.009 96.419 1.00 20.48 172 GLY A C 1
ATOM 1299 O O . GLY A 1 173 ? 67.426 -3.658 96.571 1.00 15.05 172 GLY A O 1
ATOM 1300 N N . ARG A 1 174 ? 65.866 -2.276 97.400 1.00 15.62 173 ARG A N 1
ATOM 1301 C CA . ARG A 1 174 ? 66.582 -2.127 98.666 1.00 15.90 173 ARG A CA 1
ATOM 1302 C C . ARG A 1 174 ? 66.677 -3.444 99.424 1.00 20.34 173 ARG A C 1
ATOM 1303 O O . ARG A 1 174 ? 67.797 -3.848 99.782 1.00 17.53 173 ARG A O 1
ATOM 1311 N N . PRO A 1 175 ? 65.582 -4.148 99.719 1.00 18.66 174 PRO A N 1
ATOM 1312 C CA . PRO A 1 175 ? 65.728 -5.458 100.374 1.00 16.84 174 PRO A CA 1
ATOM 1313 C C . PRO A 1 175 ? 66.505 -6.462 99.544 1.00 14.02 174 PRO A C 1
ATOM 1314 O O . PRO A 1 175 ? 67.200 -7.311 100.114 1.00 15.51 174 PRO A O 1
ATOM 1318 N N . MET A 1 176 ? 66.420 -6.390 98.213 1.00 17.95 175 MET A N 1
ATOM 1319 C CA . MET A 1 176 ? 67.213 -7.290 97.381 1.00 17.16 175 MET A CA 1
ATOM 1320 C C . MET A 1 176 ? 68.698 -7.156 97.693 1.00 15.78 175 MET A C 1
ATOM 1321 O O . MET A 1 176 ? 69.424 -8.155 97.745 1.00 15.60 175 MET A O 1
ATOM 1326 N N . SER A 1 177 ? 69.171 -5.926 97.906 1.00 15.55 176 SER A N 1
ATOM 1327 C CA . SER A 1 177 ? 70.590 -5.730 98.176 1.00 14.02 176 SER A CA 1
ATOM 1328 C C . SER A 1 177 ? 71.000 -6.391 99.484 1.00 17.92 176 SER A C 1
ATOM 1329 O O . SER A 1 177 ? 72.127 -6.885 99.602 1.00 14.43 176 SER A O 1
ATOM 1332 N N . MET A 1 178 ? 70.104 -6.421 100.474 1.00 18.85 177 MET A N 1
ATOM 1333 C CA . MET A 1 178 ? 70.439 -7.054 101.742 1.00 13.98 177 MET A CA 1
ATOM 1334 C C . MET A 1 178 ? 70.349 -8.570 101.657 1.00 13.67 177 MET A C 1
ATOM 1335 O O . MET A 1 178 ? 71.095 -9.265 102.356 1.00 14.38 177 MET A O 1
ATOM 1340 N N . GLU A 1 179 ? 69.463 -9.099 100.810 1.00 17.13 178 GLU A N 1
ATOM 1341 C CA . GLU A 1 179 ? 69.486 -10.529 100.516 1.00 16.76 178 GLU A CA 1
ATOM 1342 C C . GLU A 1 179 ? 70.777 -10.915 99.806 1.00 13.69 178 GLU A C 1
ATOM 1343 O O . GLU A 1 179 ? 71.399 -11.931 100.137 1.00 15.50 178 GLU A O 1
ATOM 1349 N N . LEU A 1 180 ? 71.192 -10.110 98.824 1.00 12.93 179 LEU A N 1
ATOM 1350 C CA . LEU A 1 180 ? 72.403 -10.412 98.069 1.00 15.76 179 LEU A CA 1
ATOM 1351 C C . LEU A 1 180 ? 73.632 -10.378 98.965 1.00 12.32 179 LEU A C 1
ATOM 1352 O O . LEU A 1 180 ? 74.518 -11.233 98.846 1.00 13.32 179 LEU A O 1
ATOM 1357 N N . LEU A 1 181 ? 73.708 -9.397 99.867 1.00 14.16 180 LEU A N 1
ATOM 1358 C CA . LEU A 1 181 ? 74.827 -9.349 100.802 1.00 19.33 180 LEU A CA 1
ATOM 1359 C C . LEU A 1 181 ? 74.838 -10.574 101.704 1.00 21.78 180 LEU A C 1
ATOM 1360 O O . LEU A 1 181 ? 75.893 -11.173 101.939 1.00 23.42 180 LEU A O 1
ATOM 1365 N N . LEU A 1 182 ? 73.671 -10.960 102.221 1.00 21.34 181 LEU A N 1
ATOM 1366 C CA . LEU A 1 182 ? 73.591 -12.183 103.010 1.00 17.90 181 LEU A CA 1
ATOM 1367 C C . LEU A 1 182 ? 74.041 -13.391 102.201 1.00 22.95 181 LEU A C 1
ATOM 1368 O O . LEU A 1 182 ? 74.574 -14.355 102.765 1.00 18.34 181 LEU A O 1
ATOM 1373 N N . ALA A 1 183 ? 73.852 -13.352 100.885 1.00 16.76 182 ALA A N 1
ATOM 1374 C CA . ALA A 1 183 ? 74.236 -14.441 99.999 1.00 19.45 182 ALA A CA 1
ATOM 1375 C C . ALA A 1 183 ? 75.689 -14.350 99.540 1.00 17.11 182 ALA A C 1
ATOM 1376 O O . ALA A 1 183 ? 76.116 -15.161 98.711 1.00 17.74 182 ALA A O 1
ATOM 1378 N N . GLY A 1 184 ? 76.451 -13.387 100.051 1.00 18.69 183 GLY A N 1
ATOM 1379 C CA . GLY A 1 184 ? 77.864 -13.299 99.748 1.00 19.54 183 GLY A CA 1
ATOM 1380 C C . GLY A 1 184 ? 78.220 -12.529 98.498 1.00 18.59 183 GLY A C 1
ATOM 1381 O O . GLY A 1 184 ? 79.392 -12.536 98.102 1.00 22.80 183 GLY A O 1
ATOM 1382 N N . CYS A 1 185 ? 77.258 -11.873 97.859 1.00 19.87 184 CYS A N 1
ATOM 1383 C CA . CYS A 1 185 ? 77.551 -11.090 96.669 1.00 15.66 184 CYS A CA 1
ATOM 1384 C C . CYS A 1 185 ? 78.169 -9.754 97.045 1.00 18.76 184 CYS A C 1
ATOM 1385 O O . CYS A 1 185 ? 77.791 -9.138 98.046 1.00 18.08 184 CYS A O 1
ATOM 1388 N N . THR A 1 186 ? 79.132 -9.314 96.239 1.00 19.05 185 THR A N 1
ATOM 1389 C CA . THR A 1 186 ? 79.444 -7.896 96.156 1.00 21.66 185 THR A CA 1
ATOM 1390 C C . THR A 1 186 ? 78.252 -7.201 95.511 1.00 18.07 185 THR A C 1
ATOM 1391 O O . THR A 1 186 ? 77.867 -7.535 94.386 1.00 19.53 185 THR A O 1
ATOM 1395 N N . THR A 1 187 ? 77.656 -6.254 96.226 1.00 13.25 186 THR A N 1
ATOM 1396 C CA . THR A 1 187 ? 76.322 -5.762 95.906 1.00 13.03 186 THR A CA 1
ATOM 1397 C C . THR A 1 187 ? 76.388 -4.292 95.528 1.00 14.34 186 THR A C 1
ATOM 1398 O O . THR A 1 187 ? 76.813 -3.458 96.334 1.00 12.83 186 THR A O 1
ATOM 1402 N N . THR A 1 188 ? 75.954 -3.983 94.311 1.00 12.97 187 THR A N 1
ATOM 1403 C CA . THR A 1 188 ? 75.810 -2.613 93.838 1.00 14.59 187 THR A CA 1
ATOM 1404 C C . THR A 1 188 ? 74.332 -2.309 93.630 1.00 15.40 187 THR A C 1
ATOM 1405 O O . THR A 1 188 ? 73.637 -3.057 92.933 1.00 17.37 187 THR A O 1
ATOM 1409 N N . VAL A 1 189 ? 73.853 -1.222 94.232 1.00 14.40 188 VAL A N 1
ATOM 1410 C CA . VAL A 1 189 ? 72.499 -0.728 94.003 1.00 16.63 188 VAL A CA 1
ATOM 1411 C C . VAL A 1 189 ? 72.598 0.513 93.129 1.00 15.35 188 VAL A C 1
ATOM 1412 O O . VAL A 1 189 ? 73.229 1.506 93.515 1.00 12.41 188 VAL A O 1
ATOM 1416 N N . THR A 1 190 ? 71.974 0.456 91.959 1.00 13.61 189 THR A N 1
ATOM 1417 C CA . THR A 1 190 ? 71.836 1.602 91.077 1.00 12.30 189 THR A CA 1
ATOM 1418 C C . THR A 1 190 ? 70.385 2.065 91.091 1.00 15.62 189 THR A C 1
ATOM 1419 O O . THR A 1 190 ? 69.483 1.343 91.525 1.00 13.79 189 THR A O 1
ATOM 1423 N N . HIS A 1 191 ? 70.168 3.280 90.602 1.00 14.09 190 HIS A N 1
ATOM 1424 C CA . HIS A 1 191 ? 68.844 3.884 90.625 1.00 13.13 190 HIS A CA 1
ATOM 1425 C C . HIS A 1 191 ? 68.825 5.013 89.594 1.00 16.14 190 HIS A C 1
ATOM 1426 O O . HIS A 1 191 ? 69.642 5.028 88.666 1.00 15.51 190 HIS A O 1
ATOM 1433 N N . ARG A 1 192 ? 67.898 5.958 89.757 1.00 15.28 191 ARG A N 1
ATOM 1434 C CA . ARG A 1 192 ? 67.678 6.974 88.734 1.00 17.64 191 ARG A CA 1
ATOM 1435 C C . ARG A 1 192 ? 68.830 7.965 88.625 1.00 16.12 191 ARG A C 1
ATOM 1436 O O . ARG A 1 192 ? 68.981 8.604 87.578 1.00 14.87 191 ARG A O 1
ATOM 1444 N N . PHE A 1 193 ? 69.636 8.118 89.674 1.00 15.95 192 PHE A N 1
ATOM 1445 C CA . PHE A 1 193 ? 70.754 9.052 89.664 1.00 17.15 192 PHE A CA 1
ATOM 1446 C C . PHE A 1 193 ? 72.077 8.381 89.314 1.00 21.91 192 PHE A C 1
ATOM 1447 O O . PHE A 1 193 ? 73.124 9.033 89.374 1.00 18.31 192 PHE A O 1
ATOM 1455 N N . THR A 1 194 ? 72.057 7.105 88.941 1.00 16.79 193 THR A N 1
ATOM 1456 C CA . THR A 1 194 ? 73.293 6.392 88.645 1.00 14.24 193 THR A CA 1
ATOM 1457 C C . THR A 1 194 ? 73.869 6.829 87.307 1.00 14.02 193 THR A C 1
ATOM 1458 O O . THR A 1 194 ? 73.183 6.835 86.283 1.00 16.99 193 THR A O 1
ATOM 1473 N N . ASN A 1 196 ? 76.208 6.385 84.092 1.00 18.32 195 ASN A N 1
ATOM 1474 C CA . ASN A 1 196 ? 76.783 5.355 83.236 1.00 21.56 195 ASN A CA 1
ATOM 1475 C C . ASN A 1 196 ? 76.395 3.960 83.702 1.00 16.68 195 ASN A C 1
ATOM 1476 O O . ASN A 1 196 ? 77.249 3.162 84.097 1.00 14.72 195 ASN A O 1
ATOM 1481 N N . LEU A 1 197 ? 75.092 3.672 83.644 1.00 17.62 196 LEU A N 1
ATOM 1482 C CA . LEU A 1 197 ? 74.599 2.356 84.039 1.00 22.30 196 LEU A CA 1
ATOM 1483 C C . LEU A 1 197 ? 75.300 1.245 83.273 1.00 16.76 196 LEU A C 1
ATOM 1484 O O . LEU A 1 197 ? 75.556 0.169 83.824 1.00 17.63 196 LEU A O 1
ATOM 1489 N N . ARG A 1 198 ? 75.605 1.479 81.994 1.00 18.03 197 ARG A N 1
ATOM 1490 C CA . ARG A 1 198 ? 76.192 0.421 81.179 1.00 21.78 197 ARG A CA 1
ATOM 1491 C C . ARG A 1 198 ? 77.473 -0.113 81.804 1.00 20.34 197 ARG A C 1
ATOM 1492 O O . ARG A 1 198 ? 77.728 -1.324 81.776 1.00 22.52 197 ARG A O 1
ATOM 1500 N N . HIS A 1 199 ? 78.296 0.771 82.368 1.00 20.24 198 HIS A N 1
ATOM 1501 C CA . HIS A 1 199 ? 79.517 0.315 83.020 1.00 25.25 198 HIS A CA 1
ATOM 1502 C C . HIS A 1 199 ? 79.203 -0.660 84.146 1.00 21.19 198 HIS A C 1
ATOM 1503 O O . HIS A 1 199 ? 79.896 -1.671 84.315 1.00 21.74 198 HIS A O 1
ATOM 1510 N N . HIS A 1 200 ? 78.161 -0.374 84.929 1.00 20.98 199 HIS A N 1
ATOM 1511 C CA . HIS A 1 200 ? 77.785 -1.268 86.019 1.00 13.84 199 HIS A CA 1
ATOM 1512 C C . HIS A 1 200 ? 77.248 -2.589 85.480 1.00 13.75 199 HIS A C 1
ATOM 1513 O O . HIS A 1 200 ? 77.630 -3.665 85.956 1.00 14.29 199 HIS A O 1
ATOM 1520 N N . VAL A 1 201 ? 76.367 -2.528 84.478 1.00 16.55 200 VAL A N 1
ATOM 1521 C CA . VAL A 1 201 ? 75.771 -3.748 83.936 1.00 18.74 200 VAL A CA 1
ATOM 1522 C C . VAL A 1 201 ? 76.843 -4.646 83.330 1.00 22.43 200 VAL A C 1
ATOM 1523 O O . VAL A 1 201 ? 76.814 -5.871 83.499 1.00 17.06 200 VAL A O 1
ATOM 1527 N N . GLU A 1 202 ? 77.800 -4.057 82.607 1.00 21.07 201 GLU A N 1
ATOM 1528 C CA . GLU A 1 202 ? 78.822 -4.852 81.934 1.00 24.09 201 GLU A CA 1
ATOM 1529 C C . GLU A 1 202 ? 79.678 -5.656 82.904 1.00 20.86 201 GLU A C 1
ATOM 1530 O O . GLU A 1 202 ? 80.269 -6.664 82.498 1.00 22.58 201 GLU A O 1
ATOM 1536 N N . ASN A 1 203 ? 79.773 -5.235 84.163 1.00 21.54 202 ASN A N 1
ATOM 1537 C CA . ASN A 1 203 ? 80.585 -5.928 85.155 1.00 25.04 202 ASN A CA 1
ATOM 1538 C C . ASN A 1 203 ? 79.776 -6.876 86.030 1.00 19.11 202 ASN A C 1
ATOM 1539 O O . ASN A 1 203 ? 80.349 -7.520 86.916 1.00 22.19 202 ASN A O 1
ATOM 1544 N N . ALA A 1 204 ? 78.473 -6.996 85.795 1.00 18.92 203 ALA A N 1
ATOM 1545 C CA . ALA A 1 204 ? 77.591 -7.737 86.687 1.00 17.74 203 ALA A CA 1
ATOM 1546 C C . ALA A 1 204 ? 77.602 -9.222 86.334 1.00 15.23 203 ALA A C 1
ATOM 1547 O O . ALA A 1 204 ? 77.170 -9.609 85.243 1.00 18.20 203 ALA A O 1
ATOM 1549 N N . ASP A 1 205 ? 78.098 -10.048 87.262 1.00 15.75 204 ASP A N 1
ATOM 1550 C CA . ASP A 1 205 ? 77.885 -11.488 87.164 1.00 16.17 204 ASP A CA 1
ATOM 1551 C C . ASP A 1 205 ? 76.421 -11.834 87.385 1.00 12.16 204 ASP A C 1
ATOM 1552 O O . ASP A 1 205 ? 75.923 -12.823 86.834 1.00 12.78 204 ASP A O 1
ATOM 1557 N N . LEU A 1 206 ? 75.733 -11.034 88.194 1.00 12.03 205 LEU A N 1
ATOM 1558 C CA . LEU A 1 206 ? 74.340 -11.251 88.557 1.00 14.50 205 LEU A CA 1
ATOM 1559 C C . LEU A 1 206 ? 73.636 -9.908 88.458 1.00 15.03 205 LEU A C 1
ATOM 1560 O O . LEU A 1 206 ? 74.036 -8.950 89.124 1.00 15.71 205 LEU A O 1
ATOM 1565 N N . LEU A 1 207 ? 72.615 -9.832 87.611 1.00 11.24 206 LEU A N 1
ATOM 1566 C CA . LEU A 1 207 ? 71.908 -8.589 87.334 1.00 11.33 206 LEU A CA 1
ATOM 1567 C C . LEU A 1 207 ? 70.441 -8.766 87.691 1.00 15.45 206 LEU A C 1
ATOM 1568 O O . LEU A 1 207 ? 69.769 -9.648 87.145 1.00 17.18 206 LEU A O 1
ATOM 1573 N N . ILE A 1 208 ? 69.948 -7.933 88.604 1.00 11.82 207 ILE A N 1
ATOM 1574 C CA . ILE A 1 208 ? 68.540 -7.915 88.980 1.00 12.27 207 ILE A CA 1
ATOM 1575 C C . ILE A 1 208 ? 67.982 -6.559 88.582 1.00 14.72 207 ILE A C 1
ATOM 1576 O O . ILE A 1 208 ? 68.419 -5.524 89.100 1.00 15.44 207 ILE A O 1
ATOM 1581 N N . VAL A 1 209 ? 67.020 -6.566 87.666 1.00 11.89 208 VAL A N 1
ATOM 1582 C CA . VAL A 1 209 ? 66.459 -5.349 87.093 1.00 11.31 208 VAL A CA 1
ATOM 1583 C C . VAL A 1 209 ? 65.026 -5.223 87.584 1.00 15.27 208 VAL A C 1
ATOM 1584 O O . VAL A 1 209 ? 64.212 -6.133 87.383 1.00 16.12 208 VAL A O 1
ATOM 1588 N N . ALA A 1 210 ? 64.717 -4.096 88.232 1.00 14.98 209 ALA A N 1
ATOM 1589 C CA . ALA A 1 210 ? 63.433 -3.894 88.885 1.00 16.35 209 ALA A CA 1
ATOM 1590 C C . ALA A 1 210 ? 63.077 -2.407 88.798 1.00 17.33 209 ALA A C 1
ATOM 1591 O O . ALA A 1 210 ? 63.008 -1.688 89.793 1.00 13.99 209 ALA A O 1
ATOM 1593 N N . VAL A 1 211 ? 62.841 -1.933 87.577 1.00 15.96 210 VAL A N 1
ATOM 1594 C CA . VAL A 1 211 ? 62.481 -0.539 87.353 1.00 21.96 210 VAL A CA 1
ATOM 1595 C C . VAL A 1 211 ? 61.079 -0.367 86.789 1.00 25.42 210 VAL A C 1
ATOM 1596 O O . VAL A 1 211 ? 60.537 0.748 86.860 1.00 20.60 210 VAL A O 1
ATOM 1600 N N . GLY A 1 212 ? 60.462 -1.408 86.235 1.00 27.71 211 GLY A N 1
ATOM 1601 C CA . GLY A 1 212 ? 59.143 -1.272 85.650 1.00 29.52 211 GLY A CA 1
ATOM 1602 C C . GLY A 1 212 ? 59.147 -0.353 84.446 1.00 28.03 211 GLY A C 1
ATOM 1603 O O . GLY A 1 212 ? 58.310 0.548 84.333 1.00 25.57 211 GLY A O 1
ATOM 1604 N N . LYS A 1 213 ? 60.100 -0.568 83.546 1.00 20.95 212 LYS A N 1
ATOM 1605 C CA . LYS A 1 213 ? 60.216 0.206 82.317 1.00 23.22 212 LYS A CA 1
ATOM 1606 C C . LYS A 1 213 ? 60.597 -0.740 81.185 1.00 28.44 212 LYS A C 1
ATOM 1607 O O . LYS A 1 213 ? 61.720 -1.262 81.169 1.00 30.67 212 LYS A O 1
ATOM 1613 N N . PRO A 1 214 ? 59.706 -0.988 80.225 1.00 33.66 213 PRO A N 1
ATOM 1614 C CA . PRO A 1 214 ? 59.973 -2.037 79.232 1.00 32.33 213 PRO A CA 1
ATOM 1615 C C . PRO A 1 214 ? 61.231 -1.746 78.426 1.00 29.02 213 PRO A C 1
ATOM 1616 O O . PRO A 1 214 ? 61.391 -0.663 77.858 1.00 27.06 213 PRO A O 1
ATOM 1620 N N . GLY A 1 215 ? 62.132 -2.725 78.391 1.00 34.40 214 GLY A N 1
ATOM 1621 C CA . GLY A 1 215 ? 63.344 -2.608 77.601 1.00 35.79 214 GLY A CA 1
ATOM 1622 C C . GLY A 1 215 ? 64.313 -1.557 78.090 1.00 33.06 214 GLY A C 1
ATOM 1623 O O . GLY A 1 215 ? 65.100 -1.035 77.296 1.00 28.07 214 GLY A O 1
ATOM 1624 N N . PHE A 1 216 ? 64.282 -1.237 79.386 1.00 24.58 215 PHE A N 1
ATOM 1625 C CA . PHE A 1 216 ? 65.169 -0.212 79.930 1.00 21.61 215 PHE A CA 1
ATOM 1626 C C . PHE A 1 216 ? 66.636 -0.585 79.742 1.00 27.50 215 PHE A C 1
ATOM 1627 O O . PHE A 1 216 ? 67.476 0.285 79.482 1.00 27.00 215 PHE A O 1
ATOM 1635 N N . ILE A 1 217 ? 66.961 -1.869 79.859 1.00 21.41 216 ILE A N 1
ATOM 1636 C CA . ILE A 1 217 ? 68.329 -2.359 79.746 1.00 17.82 216 ILE A CA 1
ATOM 1637 C C . ILE A 1 217 ? 68.465 -3.060 78.395 1.00 24.63 216 ILE A C 1
ATOM 1638 O O . ILE A 1 217 ? 67.850 -4.116 78.186 1.00 20.96 216 ILE A O 1
ATOM 1643 N N . PRO A 1 218 ? 69.245 -2.526 77.453 1.00 26.12 217 PRO A N 1
ATOM 1644 C CA . PRO A 1 218 ? 69.465 -3.254 76.196 1.00 27.18 217 PRO A CA 1
ATOM 1645 C C . PRO A 1 218 ? 70.296 -4.510 76.420 1.00 27.49 217 PRO A C 1
ATOM 1646 O O . PRO A 1 218 ? 71.216 -4.536 77.242 1.00 25.21 217 PRO A O 1
ATOM 1650 N N . GLY A 1 219 ? 69.962 -5.558 75.666 1.00 28.90 218 GLY A N 1
ATOM 1651 C CA . GLY A 1 219 ? 70.530 -6.871 75.915 1.00 30.15 218 GLY A CA 1
ATOM 1652 C C . GLY A 1 219 ? 72.015 -6.991 75.636 1.00 28.54 218 GLY A C 1
ATOM 1653 O O . GLY A 1 219 ? 72.667 -7.872 76.205 1.00 26.33 218 GLY A O 1
ATOM 1654 N N . ASP A 1 220 ? 72.570 -6.136 74.779 1.00 23.43 219 ASP A N 1
ATOM 1655 C CA . ASP A 1 220 ? 73.998 -6.219 74.504 1.00 24.59 219 ASP A CA 1
ATOM 1656 C C . ASP A 1 220 ? 74.841 -5.557 75.586 1.00 27.79 219 ASP A C 1
ATOM 1657 O O . ASP A 1 220 ? 76.072 -5.563 75.480 1.00 23.37 219 ASP A O 1
ATOM 1662 N N . TRP A 1 221 ? 74.211 -4.995 76.622 1.00 28.46 220 TRP A N 1
ATOM 1663 C CA . TRP A 1 221 ? 74.932 -4.575 77.817 1.00 24.77 220 TRP A CA 1
ATOM 1664 C C . TRP A 1 221 ? 75.282 -5.744 78.723 1.00 20.20 220 TRP A C 1
ATOM 1665 O O . TRP A 1 221 ? 76.213 -5.632 79.529 1.00 22.48 220 TRP A O 1
ATOM 1676 N N . ILE A 1 222 ? 74.554 -6.857 78.607 1.00 18.08 221 ILE A N 1
ATOM 1677 C CA . ILE A 1 222 ? 74.710 -7.962 79.542 1.00 16.52 221 ILE A CA 1
ATOM 1678 C C . ILE A 1 222 ? 76.105 -8.552 79.417 1.00 20.60 221 ILE A C 1
ATOM 1679 O O . ILE A 1 222 ? 76.603 -8.800 78.312 1.00 18.72 221 ILE A O 1
ATOM 1684 N N . LYS A 1 223 ? 76.745 -8.774 80.561 1.00 17.51 222 LYS A N 1
ATOM 1685 C CA . LYS A 1 223 ? 78.029 -9.456 80.588 1.00 21.14 222 LYS A CA 1
ATOM 1686 C C . LYS A 1 223 ? 77.861 -10.889 80.102 1.00 25.97 222 LYS A C 1
ATOM 1687 O O . LYS A 1 223 ? 76.909 -11.582 80.473 1.00 18.32 222 LYS A O 1
ATOM 1693 N N . GLU A 1 224 ? 78.785 -11.333 79.257 1.00 24.98 223 GLU A N 1
ATOM 1694 C CA . GLU A 1 224 ? 78.735 -12.704 78.771 1.00 26.60 223 GLU A CA 1
ATOM 1695 C C . GLU A 1 224 ? 78.874 -13.670 79.940 1.00 18.11 223 GLU A C 1
ATOM 1696 O O . GLU A 1 224 ? 79.837 -13.595 80.710 1.00 18.74 223 GLU A O 1
ATOM 1702 N N . GLY A 1 225 ? 77.894 -14.561 80.085 1.00 20.91 224 GLY A N 1
ATOM 1703 C CA . GLY A 1 225 ? 77.852 -15.488 81.195 1.00 23.00 224 GLY A CA 1
ATOM 1704 C C . GLY A 1 225 ? 77.064 -15.021 82.402 1.00 15.90 224 GLY A C 1
ATOM 1705 O O . GLY A 1 225 ? 76.959 -15.774 83.378 1.00 20.17 224 GLY A O 1
ATOM 1706 N N . ALA A 1 226 ? 76.503 -13.814 82.370 1.00 17.09 225 ALA A N 1
ATOM 1707 C CA . ALA A 1 226 ? 75.816 -13.274 83.533 1.00 20.20 225 ALA A CA 1
ATOM 1708 C C . ALA A 1 226 ? 74.511 -14.019 83.806 1.00 17.32 225 ALA A C 1
ATOM 1709 O O . ALA A 1 226 ? 73.912 -14.634 82.918 1.00 16.11 225 ALA A O 1
ATOM 1711 N N . ILE A 1 227 ? 74.082 -13.958 85.065 1.00 15.90 226 ILE A N 1
ATOM 1712 C CA . ILE A 1 227 ? 72.742 -14.372 85.467 1.00 18.52 226 ILE A CA 1
ATOM 1713 C C . ILE A 1 227 ? 71.857 -13.135 85.438 1.00 15.91 226 ILE A C 1
ATOM 1714 O O . ILE A 1 227 ? 72.158 -12.135 86.096 1.00 16.39 226 ILE A O 1
ATOM 1719 N N . VAL A 1 228 ? 70.763 -13.197 84.686 1.00 15.73 227 VAL A N 1
ATOM 1720 C CA . VAL A 1 228 ? 69.871 -12.056 84.508 1.00 17.39 227 VAL A CA 1
ATOM 1721 C C . VAL A 1 228 ? 68.531 -12.384 85.152 1.00 18.33 227 VAL A C 1
ATOM 1722 O O . VAL A 1 228 ? 67.845 -13.328 84.739 1.00 19.05 227 VAL A O 1
ATOM 1726 N N . ILE A 1 229 ? 68.164 -11.601 86.164 1.00 16.42 228 ILE A N 1
ATOM 1727 C CA . ILE A 1 229 ? 66.873 -11.704 86.836 1.00 14.39 228 ILE A CA 1
ATOM 1728 C C . ILE A 1 229 ? 66.073 -10.463 86.471 1.00 17.66 228 ILE A C 1
ATOM 1729 O O . ILE A 1 229 ? 66.446 -9.344 86.845 1.00 16.40 228 ILE A O 1
ATOM 1734 N N . ASP A 1 230 ? 64.972 -10.657 85.748 1.00 18.41 229 ASP A N 1
ATOM 1735 C CA . ASP A 1 230 ? 64.155 -9.560 85.244 1.00 15.01 229 ASP A CA 1
ATOM 1736 C C . ASP A 1 230 ? 62.857 -9.522 86.042 1.00 16.65 229 ASP A C 1
ATOM 1737 O O . ASP A 1 230 ? 61.994 -10.391 85.878 1.00 15.69 229 ASP A O 1
ATOM 1742 N N . VAL A 1 231 ? 62.720 -8.510 86.907 1.00 16.83 230 VAL A N 1
ATOM 1743 C CA . VAL A 1 231 ? 61.534 -8.386 87.752 1.00 14.78 230 VAL A CA 1
ATOM 1744 C C . VAL A 1 231 ? 60.420 -7.608 87.071 1.00 20.55 230 VAL A C 1
ATOM 1745 O O . VAL A 1 231 ? 59.283 -7.602 87.569 1.00 21.67 230 VAL A O 1
ATOM 1749 N N . GLY A 1 232 ? 60.700 -6.962 85.944 1.00 21.69 231 GLY A N 1
ATOM 1750 C CA . GLY A 1 232 ? 59.686 -6.160 85.286 1.00 26.73 231 GLY A CA 1
ATOM 1751 C C . GLY A 1 232 ? 58.543 -7.014 84.762 1.00 34.10 231 GLY A C 1
ATOM 1752 O O . GLY A 1 232 ? 58.738 -8.132 84.282 1.00 23.86 231 GLY A O 1
ATOM 1753 N N . ILE A 1 233 ? 57.331 -6.475 84.877 1.00 38.66 232 ILE A N 1
ATOM 1754 C CA . ILE A 1 233 ? 56.153 -7.040 84.231 1.00 34.11 232 ILE A CA 1
ATOM 1755 C C . ILE A 1 233 ? 55.416 -5.880 83.579 1.00 34.60 232 ILE A C 1
ATOM 1756 O O . ILE A 1 233 ? 54.563 -5.240 84.204 1.00 39.02 232 ILE A O 1
ATOM 1761 N N . ASN A 1 234 ? 55.746 -5.600 82.324 1.00 30.87 233 ASN A N 1
ATOM 1762 C CA . ASN A 1 234 ? 55.293 -4.397 81.634 1.00 35.68 233 ASN A CA 1
ATOM 1763 C C . ASN A 1 234 ? 54.274 -4.789 80.572 1.00 41.02 233 ASN A C 1
ATOM 1764 O O . ASN A 1 234 ? 54.609 -5.487 79.608 1.00 43.54 233 ASN A O 1
ATOM 1769 N N . ARG A 1 235 ? 53.034 -4.340 80.753 1.00 51.15 234 ARG A N 1
ATOM 1770 C CA . ARG A 1 235 ? 51.975 -4.580 79.782 1.00 59.80 234 ARG A CA 1
ATOM 1771 C C . ARG A 1 235 ? 52.137 -3.618 78.612 1.00 43.24 234 ARG A C 1
ATOM 1772 O O . ARG A 1 235 ? 52.164 -2.398 78.804 1.00 41.29 234 ARG A O 1
ATOM 1780 N N . LEU A 1 236 ? 52.245 -4.161 77.407 1.00 51.89 235 LEU A N 1
ATOM 1781 C CA . LEU A 1 236 ? 52.404 -3.351 76.210 1.00 58.12 235 LEU A CA 1
ATOM 1782 C C . LEU A 1 236 ? 51.073 -3.193 75.483 1.00 60.28 235 LEU A C 1
ATOM 1783 O O . LEU A 1 236 ? 50.087 -3.878 75.764 1.00 51.43 235 LEU A O 1
ATOM 1788 N N . GLU A 1 237 ? 51.068 -2.257 74.533 1.00 60.35 236 GLU A N 1
ATOM 1789 C CA . GLU A 1 237 ? 49.875 -1.949 73.753 1.00 62.71 236 GLU A CA 1
ATOM 1790 C C . GLU A 1 237 ? 49.219 -3.215 73.215 1.00 68.24 236 GLU A C 1
ATOM 1791 O O . GLU A 1 237 ? 48.037 -3.478 73.461 1.00 70.72 236 GLU A O 1
ATOM 1797 N N . ASN A 1 238 ? 49.987 -4.018 72.480 1.00 78.86 237 ASN A N 1
ATOM 1798 C CA . ASN A 1 238 ? 49.462 -5.180 71.771 1.00 92.01 237 ASN A CA 1
ATOM 1799 C C . ASN A 1 238 ? 49.176 -6.359 72.696 1.00 109.56 237 ASN A C 1
ATOM 1800 O O . ASN A 1 238 ? 49.043 -7.495 72.230 1.00 128.65 237 ASN A O 1
ATOM 1805 N N . GLY A 1 239 ? 49.070 -6.108 74.000 1.00 102.32 238 GLY A N 1
ATOM 1806 C CA . GLY A 1 239 ? 48.765 -7.153 74.953 1.00 94.86 238 GLY A CA 1
ATOM 1807 C C . GLY A 1 239 ? 49.948 -7.985 75.393 1.00 84.44 238 GLY A C 1
ATOM 1808 O O . GLY A 1 239 ? 49.792 -8.827 76.287 1.00 66.48 238 GLY A O 1
ATOM 1809 N N . LYS A 1 240 ? 51.123 -7.786 74.803 1.00 91.29 239 LYS A N 1
ATOM 1810 C CA . LYS A 1 240 ? 52.302 -8.524 75.226 1.00 89.70 239 LYS A CA 1
ATOM 1811 C C . LYS A 1 240 ? 52.767 -8.056 76.600 1.00 73.67 239 LYS A C 1
ATOM 1812 O O . LYS A 1 240 ? 52.595 -6.894 76.980 1.00 68.45 239 LYS A O 1
ATOM 1818 N N . VAL A 1 241 ? 53.361 -8.981 77.347 1.00 63.86 240 VAL A N 1
ATOM 1819 C CA . VAL A 1 241 ? 53.980 -8.694 78.635 1.00 57.61 240 VAL A CA 1
ATOM 1820 C C . VAL A 1 241 ? 55.477 -8.917 78.486 1.00 49.45 240 VAL A C 1
ATOM 1821 O O . VAL A 1 241 ? 55.910 -9.975 78.014 1.00 44.52 240 VAL A O 1
ATOM 1825 N N . VAL A 1 242 ? 56.267 -7.922 78.890 1.00 46.38 241 VAL A N 1
ATOM 1826 C CA . VAL A 1 242 ? 57.700 -7.911 78.631 1.00 45.70 241 VAL A CA 1
ATOM 1827 C C . VAL A 1 242 ? 58.419 -7.351 79.851 1.00 33.01 241 VAL A C 1
ATOM 1828 O O . VAL A 1 242 ? 57.853 -6.598 80.647 1.00 30.80 241 VAL A O 1
ATOM 1832 N N . GLY A 1 243 ? 59.692 -7.732 79.989 1.00 29.75 242 GLY A N 1
ATOM 1833 C CA . GLY A 1 243 ? 60.488 -7.344 81.135 1.00 27.60 242 GLY A CA 1
ATOM 1834 C C . GLY A 1 243 ? 61.220 -6.025 80.934 1.00 23.05 242 GLY A C 1
ATOM 1835 O O . GLY A 1 243 ? 61.111 -5.362 79.903 1.00 28.35 242 GLY A O 1
ATOM 1836 N N . ASP A 1 244 ? 61.978 -5.642 81.963 1.00 20.13 243 ASP A N 1
ATOM 1837 C CA . ASP A 1 244 ? 62.824 -4.457 81.895 1.00 26.59 243 ASP A CA 1
ATOM 1838 C C . ASP A 1 244 ? 64.075 -4.668 81.052 1.00 25.11 243 ASP A C 1
ATOM 1839 O O . ASP A 1 244 ? 64.764 -3.690 80.742 1.00 26.27 243 ASP A O 1
ATOM 1844 N N . VAL A 1 245 ? 64.389 -5.910 80.692 1.00 24.94 244 VAL A N 1
ATOM 1845 C CA . VAL A 1 245 ? 65.556 -6.239 79.881 1.00 19.20 244 VAL A CA 1
ATOM 1846 C C . VAL A 1 245 ? 65.071 -6.758 78.535 1.00 26.92 244 VAL A C 1
ATOM 1847 O O . VAL A 1 245 ? 64.142 -7.571 78.471 1.00 25.39 244 VAL A O 1
ATOM 1851 N N . VAL A 1 246 ? 65.702 -6.292 77.460 1.00 27.84 245 VAL A N 1
ATOM 1852 C CA . VAL A 1 246 ? 65.361 -6.777 76.126 1.00 32.70 245 VAL A CA 1
ATOM 1853 C C . VAL A 1 246 ? 65.843 -8.222 76.025 1.00 25.73 245 VAL A C 1
ATOM 1854 O O . VAL A 1 246 ? 67.047 -8.488 75.980 1.00 28.77 245 VAL A O 1
ATOM 1858 N N . PHE A 1 247 ? 64.892 -9.157 75.977 1.00 32.91 246 PHE A N 1
ATOM 1859 C CA . PHE A 1 247 ? 65.195 -10.566 76.207 1.00 37.01 246 PHE A CA 1
ATOM 1860 C C . PHE A 1 247 ? 66.057 -11.151 75.093 1.00 32.32 246 PHE A C 1
ATOM 1861 O O . PHE A 1 247 ? 67.042 -11.849 75.362 1.00 23.39 246 PHE A O 1
ATOM 1869 N N . GLU A 1 248 ? 65.701 -10.880 73.836 1.00 39.65 247 GLU A N 1
ATOM 1870 C CA . GLU A 1 248 ? 66.329 -11.575 72.715 1.00 43.89 247 GLU A CA 1
ATOM 1871 C C . GLU A 1 248 ? 67.843 -11.415 72.740 1.00 34.62 247 GLU A C 1
ATOM 1872 O O . GLU A 1 248 ? 68.587 -12.389 72.577 1.00 32.49 247 GLU A O 1
ATOM 1878 N N . ASP A 1 249 ? 68.319 -10.189 72.949 1.00 34.50 248 ASP A N 1
ATOM 1879 C CA . ASP A 1 249 ? 69.753 -9.937 72.922 1.00 36.24 248 ASP A CA 1
ATOM 1880 C C . ASP A 1 249 ? 70.421 -10.343 74.231 1.00 28.88 248 ASP A C 1
ATOM 1881 O O . ASP A 1 249 ? 71.566 -10.810 74.219 1.00 25.34 248 ASP A O 1
ATOM 1886 N N . ALA A 1 250 ? 69.726 -10.181 75.359 1.00 26.23 249 ALA A N 1
ATOM 1887 C CA . ALA A 1 250 ? 70.264 -10.638 76.636 1.00 18.13 249 ALA A CA 1
ATOM 1888 C C . ALA A 1 250 ? 70.440 -12.152 76.647 1.00 18.33 249 ALA A C 1
ATOM 1889 O O . ALA A 1 250 ? 71.415 -12.667 77.206 1.00 24.06 249 ALA A O 1
ATOM 1891 N N . ALA A 1 251 ? 69.507 -12.881 76.032 1.00 22.51 250 ALA A N 1
ATOM 1892 C CA . ALA A 1 251 ? 69.569 -14.337 76.037 1.00 27.62 250 ALA A CA 1
ATOM 1893 C C . ALA A 1 251 ? 70.738 -14.873 75.219 1.00 32.25 250 ALA A C 1
ATOM 1894 O O . ALA A 1 251 ? 71.193 -15.992 75.474 1.00 28.09 250 ALA A O 1
ATOM 1896 N N . LYS A 1 252 ? 71.227 -14.110 74.240 1.00 28.17 251 LYS A N 1
ATOM 1897 C CA . LYS A 1 252 ? 72.401 -14.522 73.483 1.00 35.48 251 LYS A CA 1
ATOM 1898 C C . LYS A 1 252 ? 73.681 -14.455 74.305 1.00 33.82 251 LYS A C 1
ATOM 1899 O O . LYS A 1 252 ? 74.695 -15.021 73.887 1.00 35.92 251 LYS A O 1
ATOM 1905 N N . ARG A 1 253 ? 73.659 -13.787 75.457 1.00 20.93 252 ARG A N 1
ATOM 1906 C CA . ARG A 1 253 ? 74.863 -13.528 76.233 1.00 21.38 252 ARG A CA 1
ATOM 1907 C C . ARG A 1 253 ? 74.836 -14.117 77.636 1.00 22.95 252 ARG A C 1
ATOM 1908 O O . ARG A 1 253 ? 75.891 -14.505 78.142 1.00 23.86 252 ARG A O 1
ATOM 1916 N N . ALA A 1 254 ? 73.671 -14.208 78.269 1.00 27.56 253 ALA A N 1
ATOM 1917 C CA . ALA A 1 254 ? 73.589 -14.690 79.640 1.00 21.80 253 ALA A CA 1
ATOM 1918 C C . ALA A 1 254 ? 73.768 -16.203 79.702 1.00 18.60 253 ALA A C 1
ATOM 1919 O O . ALA A 1 254 ? 73.474 -16.929 78.748 1.00 19.98 253 ALA A O 1
ATOM 1921 N N . SER A 1 255 ? 74.266 -16.676 80.847 1.00 15.50 254 SER A N 1
ATOM 1922 C CA . SER A 1 255 ? 74.216 -18.103 81.144 1.00 23.77 254 SER A CA 1
ATOM 1923 C C . SER A 1 255 ? 72.819 -18.516 81.592 1.00 20.64 254 SER A C 1
ATOM 1924 O O . SER A 1 255 ? 72.346 -19.603 81.243 1.00 19.16 254 SER A O 1
ATOM 1927 N N . TYR A 1 256 ? 72.148 -17.657 82.359 1.00 15.65 255 TYR A N 1
ATOM 1928 C CA . TYR A 1 256 ? 70.796 -17.906 82.837 1.00 18.32 255 TYR A CA 1
ATOM 1929 C C . TYR A 1 256 ? 69.987 -16.626 82.720 1.00 24.23 255 TYR A C 1
ATOM 1930 O O . TYR A 1 256 ? 70.512 -15.527 82.909 1.00 18.97 255 TYR A O 1
ATOM 1939 N N . ILE A 1 257 ? 68.698 -16.772 82.432 1.00 21.05 256 ILE A N 1
ATOM 1940 C CA . ILE A 1 257 ? 67.821 -15.611 82.331 1.00 16.59 256 ILE A CA 1
ATOM 1941 C C . ILE A 1 257 ? 66.407 -16.023 82.706 1.00 22.09 256 ILE A C 1
ATOM 1942 O O . ILE A 1 257 ? 65.947 -17.114 82.356 1.00 17.65 256 ILE A O 1
ATOM 1947 N N . THR A 1 258 ? 65.724 -15.142 83.423 1.00 20.71 257 THR A N 1
ATOM 1948 C CA . THR A 1 258 ? 64.318 -15.336 83.739 1.00 19.19 257 THR A CA 1
ATOM 1949 C C . THR A 1 258 ? 63.461 -14.869 82.568 1.00 25.38 257 THR A C 1
ATOM 1950 O O . THR A 1 258 ? 63.654 -13.752 82.079 1.00 22.18 257 THR A O 1
ATOM 1954 N N . PRO A 1 259 ? 62.510 -15.672 82.102 1.00 23.81 258 PRO A N 1
ATOM 1955 C CA . PRO A 1 259 ? 61.563 -15.172 81.105 1.00 22.34 258 PRO A CA 1
ATOM 1956 C C . PRO A 1 259 ? 60.524 -14.278 81.761 1.00 22.96 258 PRO A C 1
ATOM 1957 O O . PRO A 1 259 ? 60.330 -14.291 82.979 1.00 20.85 258 PRO A O 1
ATOM 1961 N N . VAL A 1 260 ? 59.855 -13.483 80.927 1.00 20.28 259 VAL A N 1
ATOM 1962 C CA . VAL A 1 260 ? 58.728 -12.670 81.354 1.00 20.92 259 VAL A CA 1
ATOM 1963 C C . VAL A 1 260 ? 57.603 -12.904 80.354 1.00 27.72 259 VAL A C 1
ATOM 1964 O O . VAL A 1 260 ? 57.779 -12.647 79.160 1.00 26.20 259 VAL A O 1
ATOM 1968 N N . PRO A 1 261 ? 56.431 -13.402 80.778 1.00 31.91 260 PRO A N 1
ATOM 1969 C CA . PRO A 1 261 ? 56.095 -13.803 82.150 1.00 33.31 260 PRO A CA 1
ATOM 1970 C C . PRO A 1 261 ? 56.690 -15.159 82.525 1.00 25.91 260 PRO A C 1
ATOM 1971 O O . PRO A 1 261 ? 57.434 -15.742 81.735 1.00 24.60 260 PRO A O 1
ATOM 1975 N N . GLY A 1 262 ? 56.368 -15.646 83.721 1.00 27.16 261 GLY A N 1
ATOM 1976 C CA . GLY A 1 262 ? 56.778 -16.972 84.137 1.00 29.49 261 GLY A CA 1
ATOM 1977 C C . GLY A 1 262 ? 58.134 -17.060 84.797 1.00 27.61 261 GLY A C 1
ATOM 1978 O O . GLY A 1 262 ? 58.678 -18.164 84.910 1.00 24.67 261 GLY A O 1
ATOM 1979 N N . GLY A 1 263 ? 58.700 -15.937 85.236 1.00 23.30 262 GLY A N 1
ATOM 1980 C CA . GLY A 1 263 ? 59.980 -15.945 85.916 1.00 24.58 262 GLY A CA 1
ATOM 1981 C C . GLY A 1 263 ? 59.869 -15.547 87.373 1.00 22.53 262 GLY A C 1
ATOM 1982 O O . GLY A 1 263 ? 59.532 -16.372 88.226 1.00 25.30 262 GLY A O 1
ATOM 1983 N N . VAL A 1 264 ? 60.144 -14.277 87.673 1.00 20.79 263 VAL A N 1
ATOM 1984 C CA . VAL A 1 264 ? 60.095 -13.823 89.058 1.00 15.99 263 VAL A CA 1
ATOM 1985 C C . VAL A 1 264 ? 58.661 -13.781 89.570 1.00 17.85 263 VAL A C 1
ATOM 1986 O O . VAL A 1 264 ? 58.415 -14.014 90.760 1.00 19.97 263 VAL A O 1
ATOM 1990 N N . GLY A 1 265 ? 57.700 -13.487 88.697 1.00 19.03 264 GLY A N 1
ATOM 1991 C CA . GLY A 1 265 ? 56.332 -13.250 89.102 1.00 15.86 264 GLY A CA 1
ATOM 1992 C C . GLY A 1 265 ? 55.763 -14.302 90.035 1.00 22.24 264 GLY A C 1
ATOM 1993 O O . GLY A 1 265 ? 55.319 -14.002 91.149 1.00 28.46 264 GLY A O 1
ATOM 1994 N N . PRO A 1 266 ? 55.748 -15.560 89.592 1.00 20.47 265 PRO A N 1
ATOM 1995 C CA . PRO A 1 266 ? 55.142 -16.617 90.423 1.00 17.43 265 PRO A CA 1
ATOM 1996 C C . PRO A 1 266 ? 55.839 -16.819 91.758 1.00 20.90 265 PRO A C 1
ATOM 1997 O O . PRO A 1 266 ? 55.213 -17.331 92.694 1.00 20.54 265 PRO A O 1
ATOM 2001 N N . MET A 1 267 ? 57.114 -16.441 91.879 1.00 18.21 266 MET A N 1
ATOM 2002 C CA . MET A 1 267 ? 57.835 -16.657 93.129 1.00 19.94 266 MET A CA 1
ATOM 2003 C C . MET A 1 267 ? 57.326 -15.753 94.243 1.00 22.74 266 MET A C 1
ATOM 2004 O O . MET A 1 267 ? 57.451 -16.099 95.424 1.00 24.91 266 MET A O 1
ATOM 2009 N N . THR A 1 268 ? 56.753 -14.600 93.896 1.00 21.61 267 THR A N 1
ATOM 2010 C CA . THR A 1 268 ? 56.280 -13.672 94.918 1.00 23.90 267 THR A CA 1
ATOM 2011 C C . THR A 1 268 ? 55.189 -14.307 95.774 1.00 23.21 267 THR A C 1
ATOM 2012 O O . THR A 1 268 ? 55.292 -14.340 97.006 1.00 20.81 267 THR A O 1
ATOM 2016 N N . VAL A 1 269 ? 54.130 -14.815 95.139 1.00 27.47 268 VAL A N 1
ATOM 2017 C CA . VAL A 1 269 ? 53.038 -15.422 95.896 1.00 29.38 268 VAL A CA 1
ATOM 2018 C C . VAL A 1 269 ? 53.511 -16.693 96.591 1.00 25.65 268 VAL A C 1
ATOM 2019 O O . VAL A 1 269 ? 53.147 -16.958 97.743 1.00 22.73 268 VAL A O 1
ATOM 2023 N N . ALA A 1 270 ? 54.320 -17.504 95.907 1.00 21.33 269 ALA A N 1
ATOM 2024 C CA . ALA A 1 270 ? 54.795 -18.742 96.516 1.00 23.91 269 ALA A CA 1
ATOM 2025 C C . ALA A 1 270 ? 55.601 -18.459 97.777 1.00 21.82 269 ALA A C 1
ATOM 2026 O O . ALA A 1 270 ? 55.523 -19.212 98.756 1.00 22.40 269 ALA A O 1
ATOM 2028 N N . THR A 1 271 ? 56.379 -17.373 97.776 1.00 20.87 270 THR A N 1
ATOM 2029 C CA . THR A 1 271 ? 57.172 -17.033 98.954 1.00 14.10 270 THR A CA 1
ATOM 2030 C C . THR A 1 271 ? 56.293 -16.522 100.093 1.00 14.59 270 THR A C 1
ATOM 2031 O O . THR A 1 271 ? 56.615 -16.742 101.267 1.00 22.69 270 THR A O 1
ATOM 2035 N N . LEU A 1 272 ? 55.193 -15.837 99.771 1.00 17.23 271 LEU A N 1
ATOM 2036 C CA . LEU A 1 272 ? 54.223 -15.469 100.798 1.00 17.29 271 LEU A CA 1
ATOM 2037 C C . LEU A 1 272 ? 53.713 -16.706 101.523 1.00 18.35 271 LEU A C 1
ATOM 2038 O O . LEU A 1 272 ? 53.693 -16.759 102.758 1.00 17.51 271 LEU A O 1
ATOM 2043 N N . ILE A 1 273 ? 53.279 -17.708 100.759 1.00 20.37 272 ILE A N 1
ATOM 2044 C CA . ILE A 1 273 ? 52.822 -18.966 101.340 1.00 20.88 272 ILE A CA 1
ATOM 2045 C C . ILE A 1 273 ? 53.936 -19.601 102.161 1.00 17.96 272 ILE A C 1
ATOM 2046 O O . ILE A 1 273 ? 53.706 -20.122 103.260 1.00 15.10 272 ILE A O 1
ATOM 2051 N N . GLU A 1 274 ? 55.160 -19.569 101.636 1.00 20.30 273 GLU A N 1
ATOM 2052 C CA . GLU A 1 274 ? 56.301 -20.115 102.358 1.00 16.52 273 GLU A CA 1
ATOM 2053 C C . GLU A 1 274 ? 56.523 -19.374 103.670 1.00 16.26 273 GLU A C 1
ATOM 2054 O O . GLU A 1 274 ? 56.770 -19.996 104.709 1.00 17.52 273 GLU A O 1
ATOM 2060 N N . ASN A 1 275 ? 56.428 -18.041 103.641 1.00 16.85 274 ASN A N 1
ATOM 2061 C CA . ASN A 1 275 ? 56.580 -17.250 104.858 1.00 23.71 274 ASN A CA 1
ATOM 2062 C C . ASN A 1 275 ? 55.527 -17.619 105.895 1.00 19.57 274 ASN A C 1
ATOM 2063 O O . ASN A 1 275 ? 55.828 -17.713 107.091 1.00 19.19 274 ASN A O 1
ATOM 2068 N N . THR A 1 276 ? 54.281 -17.823 105.458 1.00 18.43 275 THR A N 1
ATOM 2069 C CA . THR A 1 276 ? 53.211 -18.123 106.403 1.00 22.64 275 THR A CA 1
ATOM 2070 C C . THR A 1 276 ? 53.452 -19.456 107.100 1.00 18.00 275 THR A C 1
ATOM 2071 O O . THR A 1 276 ? 53.239 -19.580 108.311 1.00 15.97 275 THR A O 1
ATOM 2075 N N . LEU A 1 277 ? 53.897 -20.469 106.354 1.00 19.61 276 LEU A N 1
ATOM 2076 C CA . LEU A 1 277 ? 54.254 -21.732 106.990 1.00 16.93 276 LEU A CA 1
ATOM 2077 C C . LEU A 1 277 ? 55.411 -21.541 107.960 1.00 18.15 276 LEU A C 1
ATOM 2078 O O . LEU A 1 277 ? 55.402 -22.097 109.065 1.00 17.56 276 LEU A O 1
ATOM 2083 N N . GLN A 1 278 ? 56.420 -20.761 107.563 1.00 16.87 277 GLN A N 1
ATOM 2084 C CA . GLN A 1 278 ? 57.555 -20.515 108.444 1.00 16.14 277 GLN A CA 1
ATOM 2085 C C . GLN A 1 278 ? 57.097 -19.903 109.760 1.00 16.06 277 GLN A C 1
ATOM 2086 O O . GLN A 1 278 ? 57.500 -20.348 110.842 1.00 20.06 277 GLN A O 1
ATOM 2092 N N . ALA A 1 279 ? 56.253 -18.873 109.685 1.00 18.69 278 ALA A N 1
ATOM 2093 C CA . ALA A 1 279 ? 55.722 -18.255 110.894 1.00 21.55 278 ALA A CA 1
ATOM 2094 C C . ALA A 1 279 ? 55.053 -19.294 111.783 1.00 21.58 278 ALA A C 1
ATOM 2095 O O . ALA A 1 279 ? 55.258 -19.317 113.002 1.00 19.62 278 ALA A O 1
ATOM 2097 N N . CYS A 1 280 ? 54.251 -20.173 111.180 1.00 20.27 279 CYS A N 1
ATOM 2098 C CA . CYS A 1 280 ? 53.563 -21.208 111.942 1.00 18.26 279 CYS A CA 1
ATOM 2099 C C . CYS A 1 280 ? 54.547 -22.210 112.532 1.00 23.61 279 CYS A C 1
ATOM 2100 O O . CYS A 1 280 ? 54.502 -22.510 113.731 1.00 24.14 279 CYS A O 1
ATOM 2103 N N . VAL A 1 281 ? 55.442 -22.743 111.699 1.00 22.22 280 VAL A N 1
ATOM 2104 C CA . VAL A 1 281 ? 56.282 -23.860 112.119 1.00 25.46 280 VAL A CA 1
ATOM 2105 C C . VAL A 1 281 ? 57.382 -23.389 113.065 1.00 26.41 280 VAL A C 1
ATOM 2106 O O . VAL A 1 281 ? 57.727 -24.082 114.030 1.00 33.47 280 VAL A O 1
ATOM 2110 N N . GLU A 1 282 ? 57.950 -22.212 112.813 1.00 24.23 281 GLU A N 1
ATOM 2111 C CA . GLU A 1 282 ? 59.103 -21.743 113.574 1.00 26.77 281 GLU A CA 1
ATOM 2112 C C . GLU A 1 282 ? 58.739 -20.831 114.738 1.00 30.16 281 GLU A C 1
ATOM 2113 O O . GLU A 1 282 ? 59.377 -20.908 115.792 1.00 33.56 281 GLU A O 1
ATOM 2119 N N . TYR A 1 283 ? 57.732 -19.966 114.584 1.00 28.09 282 TYR A N 1
ATOM 2120 C CA . TYR A 1 283 ? 57.489 -18.907 115.553 1.00 25.29 282 TYR A CA 1
ATOM 2121 C C . TYR A 1 283 ? 56.248 -19.104 116.413 1.00 32.02 282 TYR A C 1
ATOM 2122 O O . TYR A 1 283 ? 56.196 -18.550 117.515 1.00 39.65 282 TYR A O 1
ATOM 2131 N N . HIS A 1 284 ? 55.256 -19.866 115.953 1.00 28.19 283 HIS A N 1
ATOM 2132 C CA . HIS A 1 284 ? 53.961 -19.909 116.623 1.00 29.98 283 HIS A CA 1
ATOM 2133 C C . HIS A 1 284 ? 53.626 -21.276 117.199 1.00 37.45 283 HIS A C 1
ATOM 2134 O O . HIS A 1 284 ? 53.290 -21.372 118.386 1.00 40.08 283 HIS A O 1
ATOM 2141 N N . ASP A 1 285 ? 53.698 -22.339 116.401 1.00 45.46 284 ASP A N 1
ATOM 2142 C CA . ASP A 1 285 ? 53.382 -23.693 116.855 1.00 65.62 284 ASP A CA 1
ATOM 2143 C C . ASP A 1 285 ? 54.577 -24.612 116.618 1.00 77.22 284 ASP A C 1
ATOM 2144 O O . ASP A 1 285 ? 54.502 -25.556 115.822 1.00 62.60 284 ASP A O 1
ATOM 2149 N N . PRO A 1 286 ? 55.695 -24.365 117.296 1.00 98.45 285 PRO A N 1
ATOM 2150 C CA . PRO A 1 286 ? 56.866 -25.227 117.125 1.00 97.57 285 PRO A CA 1
ATOM 2151 C C . PRO A 1 286 ? 56.719 -26.534 117.886 1.00 83.49 285 PRO A C 1
ATOM 2152 O O . PRO A 1 286 ? 56.028 -26.620 118.903 1.00 76.93 285 PRO A O 1
ATOM 2156 N N . GLN A 1 287 ? 57.390 -27.561 117.374 1.00 81.62 286 GLN A N 1
ATOM 2157 C CA . GLN A 1 287 ? 57.313 -28.896 117.956 1.00 84.52 286 GLN A CA 1
ATOM 2158 C C . GLN A 1 287 ? 58.629 -29.290 118.617 1.00 96.13 286 GLN A C 1
ATOM 2159 O O . GLN A 1 287 ? 59.707 -28.936 118.140 1.00 100.65 286 GLN A O 1
ATOM 2165 N N . GLY B 2 2 ? 99.549 15.467 94.947 1.00 54.51 1 GLY B N 1
ATOM 2166 C CA . GLY B 2 2 ? 98.396 16.331 95.333 1.00 52.09 1 GLY B CA 1
ATOM 2167 C C . GLY B 2 2 ? 98.298 16.543 96.831 1.00 55.91 1 GLY B C 1
ATOM 2168 O O . GLY B 2 2 ? 99.070 15.962 97.596 1.00 57.00 1 GLY B O 1
ATOM 2169 N N . ALA B 2 3 ? 97.346 17.380 97.254 1.00 52.96 2 ALA B N 1
ATOM 2170 C CA . ALA B 2 3 ? 97.126 17.668 98.675 1.00 40.73 2 ALA B CA 1
ATOM 2171 C C . ALA B 2 3 ? 95.619 17.693 98.927 1.00 38.11 2 ALA B C 1
ATOM 2172 O O . ALA B 2 3 ? 94.972 18.738 98.811 1.00 39.31 2 ALA B O 1
ATOM 2174 N N . ALA B 2 4 ? 95.068 16.532 99.271 1.00 32.62 3 ALA B N 1
ATOM 2175 C CA . ALA B 2 4 ? 93.666 16.445 99.652 1.00 21.69 3 ALA B CA 1
ATOM 2176 C C . ALA B 2 4 ? 93.355 17.431 100.769 1.00 25.54 3 ALA B C 1
ATOM 2177 O O . ALA B 2 4 ? 94.186 17.685 101.645 1.00 36.69 3 ALA B O 1
ATOM 2179 N N . LYS B 2 5 ? 92.149 17.990 100.734 1.00 27.93 4 LYS B N 1
ATOM 2180 C CA . LYS B 2 5 ? 91.670 18.777 101.859 1.00 24.33 4 LYS B CA 1
ATOM 2181 C C . LYS B 2 5 ? 91.286 17.855 103.011 1.00 23.83 4 LYS B C 1
ATOM 2182 O O . LYS B 2 5 ? 90.830 16.727 102.809 1.00 23.88 4 LYS B O 1
ATOM 2188 N N . ILE B 2 6 ? 91.488 18.343 104.230 1.00 22.69 5 ILE B N 1
ATOM 2189 C CA . ILE B 2 6 ? 91.140 17.579 105.421 1.00 27.78 5 ILE B CA 1
ATOM 2190 C C . ILE B 2 6 ? 89.636 17.664 105.644 1.00 23.54 5 ILE B C 1
ATOM 2191 O O . ILE B 2 6 ? 89.041 18.746 105.562 1.00 25.33 5 ILE B O 1
ATOM 2196 N N . ILE B 2 7 ? 89.015 16.521 105.923 1.00 21.38 6 ILE B N 1
ATOM 2197 C CA . ILE B 2 7 ? 87.681 16.491 106.510 1.00 20.60 6 ILE B CA 1
ATOM 2198 C C . ILE B 2 7 ? 87.900 16.488 108.019 1.00 20.80 6 ILE B C 1
ATOM 2199 O O . ILE B 2 7 ? 88.235 15.462 108.614 1.00 20.13 6 ILE B O 1
ATOM 2204 N N . ASP B 2 8 ? 87.725 17.657 108.635 1.00 18.47 7 ASP B N 1
ATOM 2205 C CA . ASP B 2 8 ? 88.138 17.887 110.018 1.00 21.74 7 ASP B CA 1
ATOM 2206 C C . ASP B 2 8 ? 87.002 17.463 110.943 1.00 23.24 7 ASP B C 1
ATOM 2207 O O . ASP B 2 8 ? 86.190 18.269 111.402 1.00 23.08 7 ASP B O 1
ATOM 2212 N N . GLY B 2 9 ? 86.960 16.158 111.226 1.00 23.00 8 GLY B N 1
ATOM 2213 C CA . GLY B 2 9 ? 85.888 15.620 112.047 1.00 18.40 8 GLY B CA 1
ATOM 2214 C C . GLY B 2 9 ? 85.893 16.179 113.455 1.00 25.67 8 GLY B C 1
ATOM 2215 O O . GLY B 2 9 ? 84.835 16.393 114.051 1.00 27.88 8 GLY B O 1
ATOM 2216 N N . LYS B 2 10 ? 87.084 16.418 114.010 1.00 27.28 9 LYS B N 1
ATOM 2217 C CA . LYS B 2 10 ? 87.167 16.995 115.347 1.00 30.84 9 LYS B CA 1
ATOM 2218 C C . LYS B 2 10 ? 86.439 18.332 115.411 1.00 25.66 9 LYS B C 1
ATOM 2219 O O . LYS B 2 10 ? 85.719 18.611 116.378 1.00 25.94 9 LYS B O 1
ATOM 2225 N N . THR B 2 11 ? 86.612 19.172 114.388 1.00 20.67 10 THR B N 1
ATOM 2226 C CA . THR B 2 11 ? 85.974 20.484 114.390 1.00 24.36 10 THR B CA 1
ATOM 2227 C C . THR B 2 11 ? 84.474 20.371 114.147 1.00 26.50 10 THR B C 1
ATOM 2228 O O . THR B 2 11 ? 83.681 21.040 114.822 1.00 24.13 10 THR B O 1
ATOM 2232 N N . ILE B 2 12 ? 84.062 19.537 113.189 1.00 24.64 11 ILE B N 1
ATOM 2233 C CA . ILE B 2 12 ? 82.636 19.375 112.918 1.00 29.17 11 ILE B CA 1
ATOM 2234 C C . ILE B 2 12 ? 81.924 18.832 114.150 1.00 24.21 11 ILE B C 1
ATOM 2235 O O . ILE B 2 12 ? 80.817 19.270 114.490 1.00 23.88 11 ILE B O 1
ATOM 2240 N N . ALA B 2 13 ? 82.544 17.873 114.842 1.00 20.85 12 ALA B N 1
ATOM 2241 C CA . ALA B 2 13 ? 81.926 17.322 116.042 1.00 21.39 12 ALA B CA 1
ATOM 2242 C C . ALA B 2 13 ? 81.745 18.396 117.106 1.00 28.57 12 ALA B C 1
ATOM 2243 O O . ALA B 2 13 ? 80.733 18.411 117.817 1.00 21.16 12 ALA B O 1
ATOM 2245 N N . GLN B 2 14 ? 82.713 19.308 117.227 1.00 28.36 13 GLN B N 1
ATOM 2246 C CA . GLN B 2 14 ? 82.574 20.413 118.171 1.00 25.56 13 GLN B CA 1
ATOM 2247 C C . GLN B 2 14 ? 81.413 21.319 117.780 1.00 23.18 13 GLN B C 1
ATOM 2248 O O . GLN B 2 14 ? 80.679 21.810 118.646 1.00 27.89 13 GLN B O 1
ATOM 2254 N N . GLN B 2 15 ? 81.234 21.556 116.479 1.00 23.86 14 GLN B N 1
ATOM 2255 C CA . GLN B 2 15 ? 80.086 22.329 116.016 1.00 19.97 14 GLN B CA 1
ATOM 2256 C C . GLN B 2 15 ? 78.783 21.645 116.405 1.00 22.19 14 GLN B C 1
ATOM 2257 O O . GLN B 2 15 ? 77.858 22.283 116.921 1.00 21.15 14 GLN B O 1
ATOM 2263 N N . VAL B 2 16 ? 78.695 20.338 116.158 1.00 20.37 15 VAL B N 1
ATOM 2264 C CA . VAL B 2 16 ? 77.489 19.587 116.492 1.00 22.52 15 VAL B CA 1
ATOM 2265 C C . VAL B 2 16 ? 77.218 19.657 117.990 1.00 22.97 15 VAL B C 1
ATOM 2266 O O . VAL B 2 16 ? 76.096 19.945 118.423 1.00 22.38 15 VAL B O 1
ATOM 2270 N N . ARG B 2 17 ? 78.242 19.389 118.804 1.00 29.21 16 ARG B N 1
ATOM 2271 C CA . ARG B 2 17 ? 78.046 19.373 120.250 1.00 27.07 16 ARG B CA 1
ATOM 2272 C C . ARG B 2 17 ? 77.643 20.748 120.769 1.00 27.90 16 ARG B C 1
ATOM 2273 O O . ARG B 2 17 ? 76.790 20.856 121.657 1.00 22.23 16 ARG B O 1
ATOM 2281 N N . SER B 2 18 ? 78.238 21.813 120.225 1.00 27.86 17 SER B N 1
ATOM 2282 C CA . SER B 2 18 ? 77.852 23.159 120.637 1.00 25.37 17 SER B CA 1
ATOM 2283 C C . SER B 2 18 ? 76.418 23.471 120.224 1.00 26.06 17 SER B C 1
ATOM 2284 O O . SER B 2 18 ? 75.669 24.094 120.987 1.00 28.04 17 SER B O 1
ATOM 2287 N N . GLU B 2 19 ? 76.019 23.055 119.019 1.00 31.70 18 GLU B N 1
ATOM 2288 C CA . GLU B 2 19 ? 74.636 23.246 118.593 1.00 32.30 18 GLU B CA 1
ATOM 2289 C C . GLU B 2 19 ? 73.669 22.542 119.537 1.00 31.47 18 GLU B C 1
ATOM 2290 O O . GLU B 2 19 ? 72.598 23.072 119.853 1.00 25.19 18 GLU B O 1
ATOM 2296 N N . VAL B 2 20 ? 74.031 21.343 119.997 1.00 27.89 19 VAL B N 1
ATOM 2297 C CA . VAL B 2 20 ? 73.180 20.615 120.933 1.00 22.24 19 VAL B CA 1
ATOM 2298 C C . VAL B 2 20 ? 73.148 21.324 122.280 1.00 24.17 19 VAL B C 1
ATOM 2299 O O . VAL B 2 20 ? 72.077 21.537 122.862 1.00 28.19 19 VAL B O 1
ATOM 2303 N N . ALA B 2 21 ? 74.321 21.699 122.797 1.00 24.74 20 ALA B N 1
ATOM 2304 C CA . ALA B 2 21 ? 74.378 22.387 124.083 1.00 26.31 20 ALA B CA 1
ATOM 2305 C C . ALA B 2 21 ? 73.529 23.651 124.067 1.00 28.38 20 ALA B C 1
ATOM 2306 O O . ALA B 2 21 ? 72.906 24.004 125.075 1.00 26.90 20 ALA B O 1
ATOM 2308 N N . GLN B 2 22 ? 73.489 24.342 122.928 1.00 27.07 21 GLN B N 1
ATOM 2309 C CA . GLN B 2 22 ? 72.694 25.561 122.822 1.00 29.13 21 GLN B CA 1
ATOM 2310 C C . GLN B 2 22 ? 71.203 25.254 122.895 1.00 28.92 21 GLN B C 1
ATOM 2311 O O . GLN B 2 22 ? 70.444 25.982 123.546 1.00 25.29 21 GLN B O 1
ATOM 2317 N N . LYS B 2 23 ? 70.765 24.176 122.241 1.00 23.48 22 LYS B N 1
ATOM 2318 C CA . LYS B 2 23 ? 69.361 23.790 122.310 1.00 24.59 22 LYS B CA 1
ATOM 2319 C C . LYS B 2 23 ? 68.993 23.271 123.694 1.00 26.66 22 LYS B C 1
ATOM 2320 O O . LYS B 2 23 ? 67.871 23.497 124.160 1.00 27.83 22 LYS B O 1
ATOM 2326 N N . VAL B 2 24 ? 69.917 22.577 124.364 1.00 22.46 23 VAL B N 1
ATOM 2327 C CA . VAL B 2 24 ? 69.670 22.144 125.737 1.00 19.88 23 VAL B CA 1
ATOM 2328 C C . VAL B 2 24 ? 69.483 23.357 126.641 1.00 22.31 23 VAL B C 1
ATOM 2329 O O . VAL B 2 24 ? 68.508 23.446 127.397 1.00 21.94 23 VAL B O 1
ATOM 2333 N N . GLN B 2 25 ? 70.416 24.310 126.574 1.00 28.96 24 GLN B N 1
ATOM 2334 C CA . GLN B 2 25 ? 70.289 25.537 127.356 1.00 45.22 24 GLN B CA 1
ATOM 2335 C C . GLN B 2 25 ? 68.940 26.203 127.123 1.00 38.57 24 GLN B C 1
ATOM 2336 O O . GLN B 2 25 ? 68.280 26.640 128.072 1.00 34.73 24 GLN B O 1
ATOM 2342 N N . ALA B 2 26 ? 68.523 26.303 125.859 1.00 30.90 25 ALA B N 1
ATOM 2343 C CA . ALA B 2 26 ? 67.263 26.967 125.547 1.00 29.22 25 ALA B CA 1
ATOM 2344 C C . ALA B 2 26 ? 66.085 26.230 126.168 1.00 33.24 25 ALA B C 1
ATOM 2345 O O . ALA B 2 26 ? 65.130 26.859 126.637 1.00 31.96 25 ALA B O 1
ATOM 2347 N N . ARG B 2 27 ? 66.134 24.896 126.181 1.00 33.59 26 ARG B N 1
ATOM 2348 C CA . ARG B 2 27 ? 65.094 24.125 126.855 1.00 35.83 26 ARG B CA 1
ATOM 2349 C C . ARG B 2 27 ? 65.063 24.444 128.344 1.00 32.05 26 ARG B C 1
ATOM 2350 O O . ARG B 2 27 ? 63.991 24.645 128.928 1.00 27.69 26 ARG B O 1
ATOM 2358 N N . ILE B 2 28 ? 66.237 24.490 128.978 1.00 38.50 27 ILE B N 1
ATOM 2359 C CA . ILE B 2 28 ? 66.304 24.809 130.401 1.00 38.65 27 ILE B CA 1
ATOM 2360 C C . ILE B 2 28 ? 65.715 26.189 130.661 1.00 39.67 27 ILE B C 1
ATOM 2361 O O . ILE B 2 28 ? 64.985 26.397 131.638 1.00 32.50 27 ILE B O 1
ATOM 2366 N N . ALA B 2 29 ? 66.018 27.154 129.790 1.00 33.68 28 ALA B N 1
ATOM 2367 C CA . ALA B 2 29 ? 65.485 28.500 129.953 1.00 38.23 28 ALA B CA 1
ATOM 2368 C C . ALA B 2 29 ? 63.980 28.556 129.725 1.00 34.17 28 ALA B C 1
ATOM 2369 O O . ALA B 2 29 ? 63.326 29.479 130.222 1.00 42.89 28 ALA B O 1
ATOM 2371 N N . ALA B 2 30 ? 63.421 27.601 128.987 1.00 29.36 29 ALA B N 1
ATOM 2372 C CA . ALA B 2 30 ? 61.983 27.517 128.776 1.00 32.74 29 ALA B CA 1
ATOM 2373 C C . ALA B 2 30 ? 61.287 26.661 129.827 1.00 37.41 29 ALA B C 1
ATOM 2374 O O . ALA B 2 30 ? 60.106 26.338 129.665 1.00 38.67 29 ALA B O 1
ATOM 2376 N N . GLY B 2 31 ? 61.989 26.287 130.893 1.00 32.88 30 GLY B N 1
ATOM 2377 C CA . GLY B 2 31 ? 61.401 25.448 131.920 1.00 33.73 30 GLY B CA 1
ATOM 2378 C C . GLY B 2 31 ? 61.218 24.004 131.513 1.00 38.55 30 GLY B C 1
ATOM 2379 O O . GLY B 2 31 ? 60.346 23.322 132.059 1.00 40.47 30 GLY B O 1
ATOM 2380 N N . LEU B 2 32 ? 62.021 23.516 130.571 1.00 45.68 31 LEU B N 1
ATOM 2381 C CA . LEU B 2 32 ? 61.941 22.141 130.102 1.00 44.16 31 LEU B CA 1
ATOM 2382 C C . LEU B 2 32 ? 63.144 21.349 130.598 1.00 35.62 31 LEU B C 1
ATOM 2383 O O . LEU B 2 32 ? 64.226 21.901 130.818 1.00 37.31 31 LEU B O 1
ATOM 2388 N N . ARG B 2 33 ? 62.946 20.045 130.763 1.00 30.81 32 ARG B N 1
ATOM 2389 C CA . ARG B 2 33 ? 63.993 19.197 131.311 1.00 28.42 32 ARG B CA 1
ATOM 2390 C C . ARG B 2 33 ? 65.112 18.991 130.297 1.00 26.62 32 ARG B C 1
ATOM 2391 O O . ARG B 2 33 ? 64.904 19.054 129.082 1.00 25.87 32 ARG B O 1
ATOM 2399 N N . ALA B 2 34 ? 66.310 18.739 130.812 1.00 28.39 33 ALA B N 1
ATOM 2400 C CA . ALA B 2 34 ? 67.414 18.354 129.955 1.00 28.23 33 ALA B CA 1
ATOM 2401 C C . ALA B 2 34 ? 67.184 16.938 129.428 1.00 21.34 33 ALA B C 1
ATOM 2402 O O . ALA B 2 34 ? 66.500 16.135 130.067 1.00 30.21 33 ALA B O 1
ATOM 2404 N N . PRO B 2 35 ? 67.728 16.606 128.259 1.00 28.06 34 PRO B N 1
ATOM 2405 C CA . PRO B 2 35 ? 67.649 15.217 127.800 1.00 20.87 34 PRO B CA 1
ATOM 2406 C C . PRO B 2 35 ? 68.344 14.285 128.781 1.00 22.58 34 PRO B C 1
ATOM 2407 O O . PRO B 2 35 ? 69.305 14.662 129.454 1.00 24.10 34 PRO B O 1
ATOM 2411 N N . GLY B 2 36 ? 67.838 13.057 128.862 1.00 26.76 35 GLY B N 1
ATOM 2412 C CA . GLY B 2 36 ? 68.362 12.083 129.801 1.00 26.35 35 GLY B CA 1
ATOM 2413 C C . GLY B 2 36 ? 68.858 10.811 129.144 1.00 26.15 35 GLY B C 1
ATOM 2414 O O . GLY B 2 36 ? 68.180 10.243 128.284 1.00 25.22 35 GLY B O 1
ATOM 2415 N N . LEU B 2 37 ? 70.041 10.352 129.547 1.00 19.60 36 LEU B N 1
ATOM 2416 C CA . LEU B 2 37 ? 70.635 9.127 129.030 1.00 19.05 36 LEU B CA 1
ATOM 2417 C C . LEU B 2 37 ? 70.739 8.104 130.153 1.00 25.54 36 LEU B C 1
ATOM 2418 O O . LEU B 2 37 ? 71.154 8.440 131.267 1.00 22.19 36 LEU B O 1
ATOM 2423 N N . ALA B 2 38 ? 70.359 6.864 129.860 1.00 20.99 37 ALA B N 1
ATOM 2424 C CA . ALA B 2 38 ? 70.504 5.753 130.790 1.00 22.49 37 ALA B CA 1
ATOM 2425 C C . ALA B 2 38 ? 71.497 4.754 130.216 1.00 20.51 37 ALA B C 1
ATOM 2426 O O . ALA B 2 38 ? 71.410 4.396 129.037 1.00 24.81 37 ALA B O 1
ATOM 2428 N N . VAL B 2 39 ? 72.433 4.307 131.048 1.00 21.14 38 VAL B N 1
ATOM 2429 C CA . VAL B 2 39 ? 73.451 3.340 130.657 1.00 24.61 38 VAL B CA 1
ATOM 2430 C C . VAL B 2 39 ? 73.367 2.154 131.608 1.00 24.66 38 VAL B C 1
ATOM 2431 O O . VAL B 2 39 ? 73.381 2.334 132.832 1.00 25.06 38 VAL B O 1
ATOM 2435 N N . VAL B 2 40 ? 73.280 0.949 131.048 1.00 20.85 39 VAL B N 1
ATOM 2436 C CA . VAL B 2 40 ? 73.167 -0.283 131.822 1.00 24.65 39 VAL B CA 1
ATOM 2437 C C . VAL B 2 40 ? 74.478 -1.048 131.715 1.00 28.80 39 VAL B C 1
ATOM 2438 O O . VAL B 2 40 ? 74.968 -1.306 130.609 1.00 29.22 39 VAL B O 1
ATOM 2442 N N . LEU B 2 41 ? 75.031 -1.425 132.866 1.00 30.34 40 LEU B N 1
ATOM 2443 C CA . LEU B 2 41 ? 76.268 -2.189 132.945 1.00 37.60 40 LEU B CA 1
ATOM 2444 C C . LEU B 2 41 ? 76.022 -3.430 133.788 1.00 36.36 40 LEU B C 1
ATOM 2445 O O . LEU B 2 41 ? 75.551 -3.326 134.925 1.00 37.98 40 LEU B O 1
ATOM 2450 N N . VAL B 2 42 ? 76.326 -4.598 133.231 1.00 42.72 41 VAL B N 1
ATOM 2451 C CA . VAL B 2 42 ? 76.272 -5.860 133.960 1.00 49.60 41 VAL B CA 1
ATOM 2452 C C . VAL B 2 42 ? 77.705 -6.336 134.131 1.00 54.94 41 VAL B C 1
ATOM 2453 O O . VAL B 2 42 ? 78.385 -6.663 133.151 1.00 54.16 41 VAL B O 1
ATOM 2457 N N . GLY B 2 43 ? 78.166 -6.377 135.371 1.00 64.87 42 GLY B N 1
ATOM 2458 C CA . GLY B 2 43 ? 79.518 -6.785 135.671 1.00 79.62 42 GLY B CA 1
ATOM 2459 C C . GLY B 2 43 ? 80.436 -5.606 135.923 1.00 93.35 42 GLY B C 1
ATOM 2460 O O . GLY B 2 43 ? 80.009 -4.477 136.180 1.00 99.71 42 GLY B O 1
ATOM 2461 N N . SER B 2 44 ? 81.736 -5.882 135.826 1.00 100.26 43 SER B N 1
ATOM 2462 C CA . SER B 2 44 ? 82.738 -4.950 136.325 1.00 109.16 43 SER B CA 1
ATOM 2463 C C . SER B 2 44 ? 83.972 -4.799 135.451 1.00 119.73 43 SER B C 1
ATOM 2464 O O . SER B 2 44 ? 84.792 -3.923 135.745 1.00 127.02 43 SER B O 1
ATOM 2467 N N . ASN B 2 45 ? 84.152 -5.607 134.415 1.00 121.21 44 ASN B N 1
ATOM 2468 C CA . ASN B 2 45 ? 85.357 -5.502 133.606 1.00 120.18 44 ASN B CA 1
ATOM 2469 C C . ASN B 2 45 ? 85.557 -4.056 133.157 1.00 111.25 44 ASN B C 1
ATOM 2470 O O . ASN B 2 45 ? 84.587 -3.385 132.778 1.00 112.74 44 ASN B O 1
ATOM 2475 N N . PRO B 2 46 ? 86.792 -3.537 133.184 1.00 102.97 45 PRO B N 1
ATOM 2476 C CA . PRO B 2 46 ? 87.016 -2.173 132.691 1.00 101.39 45 PRO B CA 1
ATOM 2477 C C . PRO B 2 46 ? 87.013 -2.090 131.172 1.00 91.47 45 PRO B C 1
ATOM 2478 O O . PRO B 2 46 ? 87.710 -1.257 130.590 1.00 82.54 45 PRO B O 1
ATOM 2482 N N . ALA B 2 47 ? 86.265 -2.977 130.517 1.00 89.94 46 ALA B N 1
ATOM 2483 C CA . ALA B 2 47 ? 85.887 -2.750 129.124 1.00 86.31 46 ALA B CA 1
ATOM 2484 C C . ALA B 2 47 ? 84.776 -1.708 129.082 1.00 85.35 46 ALA B C 1
ATOM 2485 O O . ALA B 2 47 ? 84.969 -0.586 128.603 1.00 74.15 46 ALA B O 1
ATOM 2487 N N . SER B 2 48 ? 83.600 -2.082 129.583 1.00 98.63 47 SER B N 1
ATOM 2488 C CA . SER B 2 48 ? 82.540 -1.147 129.929 1.00 111.89 47 SER B CA 1
ATOM 2489 C C . SER B 2 48 ? 83.092 0.145 130.511 1.00 105.46 47 SER B C 1
ATOM 2490 O O . SER B 2 48 ? 82.969 1.217 129.910 1.00 86.42 47 SER B O 1
ATOM 2493 N N . GLN B 2 49 ? 83.735 0.030 131.673 1.00 122.09 48 GLN B N 1
ATOM 2494 C CA . GLN B 2 49 ? 83.958 1.174 132.548 1.00 134.17 48 GLN B CA 1
ATOM 2495 C C . GLN B 2 49 ? 84.690 2.322 131.864 1.00 128.30 48 GLN B C 1
ATOM 2496 O O . GLN B 2 49 ? 84.564 3.466 132.313 1.00 131.03 48 GLN B O 1
ATOM 2502 N N . ILE B 2 50 ? 85.444 2.064 130.794 1.00 116.31 49 ILE B N 1
ATOM 2503 C CA . ILE B 2 50 ? 86.103 3.163 130.094 1.00 102.87 49 ILE B CA 1
ATOM 2504 C C . ILE B 2 50 ? 85.109 3.879 129.191 1.00 96.82 49 ILE B C 1
ATOM 2505 O O . ILE B 2 50 ? 84.950 5.102 129.265 1.00 94.51 49 ILE B O 1
ATOM 2510 N N . TYR B 2 51 ? 84.423 3.127 128.325 1.00 91.04 50 TYR B N 1
ATOM 2511 C CA . TYR B 2 51 ? 83.527 3.759 127.362 1.00 92.32 50 TYR B CA 1
ATOM 2512 C C . TYR B 2 51 ? 82.400 4.498 128.071 1.00 98.13 50 TYR B C 1
ATOM 2513 O O . TYR B 2 51 ? 82.016 5.596 127.653 1.00 108.99 50 TYR B O 1
ATOM 2522 N N . VAL B 2 52 ? 81.859 3.923 129.148 1.00 91.67 51 VAL B N 1
ATOM 2523 C CA . VAL B 2 52 ? 80.731 4.558 129.825 1.00 105.73 51 VAL B CA 1
ATOM 2524 C C . VAL B 2 52 ? 81.132 5.936 130.333 1.00 104.87 51 VAL B C 1
ATOM 2525 O O . VAL B 2 52 ? 80.404 6.920 130.155 1.00 110.01 51 VAL B O 1
ATOM 2529 N N . ALA B 2 53 ? 82.306 6.029 130.962 1.00 105.67 52 ALA B N 1
ATOM 2530 C CA . ALA B 2 53 ? 82.786 7.316 131.451 1.00 117.21 52 ALA B CA 1
ATOM 2531 C C . ALA B 2 53 ? 82.844 8.340 130.326 1.00 133.51 52 ALA B C 1
ATOM 2532 O O . ALA B 2 53 ? 82.552 9.524 130.535 1.00 144.10 52 ALA B O 1
ATOM 2534 N N . SER B 2 54 ? 83.213 7.902 129.121 1.00 128.96 53 SER B N 1
ATOM 2535 C CA . SER B 2 54 ? 83.230 8.770 127.944 1.00 109.11 53 SER B CA 1
ATOM 2536 C C . SER B 2 54 ? 81.805 8.959 127.417 1.00 100.74 53 SER B C 1
ATOM 2537 O O . SER B 2 54 ? 81.471 8.629 126.279 1.00 86.39 53 SER B O 1
ATOM 2540 N N . LYS B 2 55 ? 80.965 9.516 128.286 1.00 108.06 54 LYS B N 1
ATOM 2541 C CA . LYS B 2 55 ? 79.534 9.655 128.049 1.00 105.56 54 LYS B CA 1
ATOM 2542 C C . LYS B 2 55 ? 78.890 10.170 129.322 1.00 120.45 54 LYS B C 1
ATOM 2543 O O . LYS B 2 55 ? 78.052 11.077 129.286 1.00 112.60 54 LYS B O 1
ATOM 2549 N N . ARG B 2 56 ? 79.283 9.585 130.456 1.00 139.80 55 ARG B N 1
ATOM 2550 C CA . ARG B 2 56 ? 78.927 10.161 131.743 1.00 132.82 55 ARG B CA 1
ATOM 2551 C C . ARG B 2 56 ? 79.172 11.660 131.758 1.00 120.99 55 ARG B C 1
ATOM 2552 O O . ARG B 2 56 ? 78.436 12.401 132.419 1.00 83.49 55 ARG B O 1
ATOM 2560 N N . LYS B 2 57 ? 80.201 12.131 131.041 1.00 141.77 56 LYS B N 1
ATOM 2561 C CA . LYS B 2 57 ? 80.454 13.559 130.935 1.00 136.75 56 LYS B CA 1
ATOM 2562 C C . LYS B 2 57 ? 80.480 14.086 129.509 1.00 104.03 56 LYS B C 1
ATOM 2563 O O . LYS B 2 57 ? 80.337 15.299 129.326 1.00 114.35 56 LYS B O 1
ATOM 2569 N N . ALA B 2 58 ? 80.668 13.232 128.499 1.00 57.44 57 ALA B N 1
ATOM 2570 C CA . ALA B 2 58 ? 80.488 13.694 127.126 1.00 45.45 57 ALA B CA 1
ATOM 2571 C C . ALA B 2 58 ? 79.061 14.176 126.915 1.00 46.18 57 ALA B C 1
ATOM 2572 O O . ALA B 2 58 ? 78.831 15.222 126.296 1.00 36.02 57 ALA B O 1
ATOM 2574 N N . CYS B 2 59 ? 78.087 13.424 127.431 1.00 54.57 58 CYS B N 1
ATOM 2575 C CA . CYS B 2 59 ? 76.709 13.896 127.438 1.00 47.54 58 CYS B CA 1
ATOM 2576 C C . CYS B 2 59 ? 76.502 15.000 128.470 1.00 41.20 58 CYS B C 1
ATOM 2577 O O . CYS B 2 59 ? 75.607 15.836 128.304 1.00 44.10 58 CYS B O 1
ATOM 2580 N N . GLU B 2 60 ? 77.323 15.034 129.524 1.00 46.39 59 GLU B N 1
ATOM 2581 C CA . GLU B 2 60 ? 77.269 16.144 130.470 1.00 58.78 59 GLU B CA 1
ATOM 2582 C C . GLU B 2 60 ? 77.907 17.403 129.901 1.00 55.12 59 GLU B C 1
ATOM 2583 O O . GLU B 2 60 ? 77.463 18.512 130.218 1.00 58.69 59 GLU B O 1
ATOM 2589 N N . GLU B 2 61 ? 78.958 17.260 129.086 1.00 49.65 60 GLU B N 1
ATOM 2590 C CA . GLU B 2 61 ? 79.569 18.433 128.471 1.00 43.78 60 GLU B CA 1
ATOM 2591 C C . GLU B 2 61 ? 78.541 19.248 127.702 1.00 38.73 60 GLU B C 1
ATOM 2592 O O . GLU B 2 61 ? 78.635 20.479 127.655 1.00 47.78 60 GLU B O 1
ATOM 2598 N N . VAL B 2 62 ? 77.551 18.582 127.095 1.00 27.28 61 VAL B N 1
ATOM 2599 C CA . VAL B 2 62 ? 76.464 19.281 126.416 1.00 25.93 61 VAL B CA 1
ATOM 2600 C C . VAL B 2 62 ? 75.265 19.510 127.325 1.00 27.11 61 VAL B C 1
ATOM 2601 O O . VAL B 2 62 ? 74.268 20.099 126.886 1.00 28.83 61 VAL B O 1
ATOM 2605 N N . GLY B 2 63 ? 75.322 19.060 128.573 1.00 28.63 62 GLY B N 1
ATOM 2606 C CA . GLY B 2 63 ? 74.282 19.349 129.538 1.00 24.54 62 GLY B CA 1
ATOM 2607 C C . GLY B 2 63 ? 73.204 18.301 129.680 1.00 23.31 62 GLY B C 1
ATOM 2608 O O . GLY B 2 63 ? 72.179 18.578 130.313 1.00 23.82 62 GLY B O 1
ATOM 2609 N N . PHE B 2 64 ? 73.388 17.111 129.116 1.00 20.19 63 PHE B N 1
ATOM 2610 C CA . PHE B 2 64 ? 72.468 16.024 129.406 1.00 19.53 63 PHE B CA 1
ATOM 2611 C C . PHE B 2 64 ? 72.608 15.595 130.863 1.00 22.89 63 PHE B C 1
ATOM 2612 O O . PHE B 2 64 ? 73.637 15.810 131.508 1.00 29.48 63 PHE B O 1
ATOM 2620 N N . VAL B 2 65 ? 71.553 14.974 131.380 1.00 20.26 64 VAL B N 1
ATOM 2621 C CA . VAL B 2 65 ? 71.624 14.209 132.618 1.00 22.99 64 VAL B CA 1
ATOM 2622 C C . VAL B 2 65 ? 71.808 12.749 132.237 1.00 27.11 64 VAL B C 1
ATOM 2623 O O . VAL B 2 65 ? 71.125 12.244 131.338 1.00 29.22 64 VAL B O 1
ATOM 2627 N N . SER B 2 66 ? 72.731 12.072 132.908 1.00 25.67 65 SER B N 1
ATOM 2628 C CA . SER B 2 66 ? 72.975 10.661 132.666 1.00 26.51 65 SER B CA 1
ATOM 2629 C C . SER B 2 66 ? 72.785 9.886 133.960 1.00 32.68 65 SER B C 1
ATOM 2630 O O . SER B 2 66 ? 72.970 10.421 135.057 1.00 30.45 65 SER B O 1
ATOM 2633 N N . ARG B 2 67 ? 72.400 8.622 133.823 1.00 28.57 66 ARG B N 1
ATOM 2634 C CA . ARG B 2 67 ? 72.335 7.724 134.963 1.00 28.32 66 ARG B CA 1
ATOM 2635 C C . ARG B 2 67 ? 72.828 6.356 134.523 1.00 31.58 66 ARG B C 1
ATOM 2636 O O . ARG B 2 67 ? 72.448 5.862 133.458 1.00 30.21 66 ARG B O 1
ATOM 2644 N N . SER B 2 68 ? 73.679 5.754 135.348 1.00 25.14 67 SER B N 1
ATOM 2645 C CA . SER B 2 68 ? 74.340 4.498 135.021 1.00 26.16 67 SER B CA 1
ATOM 2646 C C . SER B 2 68 ? 73.909 3.445 136.028 1.00 33.12 67 SER B C 1
ATOM 2647 O O . SER B 2 68 ? 74.134 3.608 137.232 1.00 32.70 67 SER B O 1
ATOM 2650 N N . TYR B 2 69 ? 73.288 2.377 135.538 1.00 27.46 68 TYR B N 1
ATOM 2651 C CA . TYR B 2 69 ? 72.975 1.219 136.361 1.00 27.12 68 TYR B CA 1
ATOM 2652 C C . TYR B 2 69 ? 74.109 0.214 136.240 1.00 37.92 68 TYR B C 1
ATOM 2653 O O . TYR B 2 69 ? 74.522 -0.138 135.130 1.00 35.18 68 TYR B O 1
ATOM 2662 N N . ASP B 2 70 ? 74.615 -0.236 137.380 1.00 40.41 69 ASP B N 1
ATOM 2663 C CA . ASP B 2 70 ? 75.654 -1.252 137.428 1.00 45.32 69 ASP B CA 1
ATOM 2664 C C . ASP B 2 70 ? 75.089 -2.449 138.179 1.00 36.88 69 ASP B C 1
ATOM 2665 O O . ASP B 2 70 ? 74.934 -2.403 139.405 1.00 30.14 69 ASP B O 1
ATOM 2670 N N . LEU B 2 71 ? 74.777 -3.495 137.453 1.00 30.07 70 LEU B N 1
ATOM 2671 C CA . LEU B 2 71 ? 74.159 -4.692 137.990 1.00 34.27 70 LEU B CA 1
ATOM 2672 C C . LEU B 2 71 ? 75.212 -5.770 138.217 1.00 37.57 70 LEU B C 1
ATOM 2673 O O . LEU B 2 71 ? 76.204 -5.839 137.486 1.00 37.96 70 LEU B O 1
ATOM 2678 N N . PRO B 2 72 ? 75.042 -6.632 139.217 1.00 38.13 71 PRO B N 1
ATOM 2679 C CA . PRO B 2 72 ? 76.035 -7.686 139.443 1.00 40.07 71 PRO B CA 1
ATOM 2680 C C . PRO B 2 72 ? 76.079 -8.675 138.289 1.00 40.59 71 PRO B C 1
ATOM 2681 O O . PRO B 2 72 ? 75.070 -8.960 137.639 1.00 35.42 71 PRO B O 1
ATOM 2685 N N . GLU B 2 73 ? 77.282 -9.196 138.042 1.00 48.63 72 GLU B N 1
ATOM 2686 C CA . GLU B 2 73 ? 77.532 -10.180 136.993 1.00 45.94 72 GLU B CA 1
ATOM 2687 C C . GLU B 2 73 ? 76.479 -11.283 136.980 1.00 49.63 72 GLU B C 1
ATOM 2688 O O . GLU B 2 73 ? 76.197 -11.865 135.928 1.00 53.83 72 GLU B O 1
ATOM 2694 N N . THR B 2 74 ? 75.894 -11.579 138.139 1.00 45.62 73 THR B N 1
ATOM 2695 C CA . THR B 2 74 ? 74.945 -12.677 138.268 1.00 49.19 73 THR B CA 1
ATOM 2696 C C . THR B 2 74 ? 73.538 -12.317 137.808 1.00 46.55 73 THR B C 1
ATOM 2697 O O . THR B 2 74 ? 72.662 -13.188 137.830 1.00 41.45 73 THR B O 1
ATOM 2701 N N . THR B 2 75 ? 73.295 -11.070 137.406 1.00 48.64 74 THR B N 1
ATOM 2702 C CA . THR B 2 75 ? 71.945 -10.645 137.059 1.00 46.99 74 THR B CA 1
ATOM 2703 C C . THR B 2 75 ? 71.340 -11.577 136.017 1.00 39.19 74 THR B C 1
ATOM 2704 O O . THR B 2 75 ? 72.004 -11.983 135.060 1.00 41.23 74 THR B O 1
ATOM 2708 N N . SER B 2 76 ? 70.069 -11.913 136.211 1.00 38.04 75 SER B N 1
ATOM 2709 C CA . SER B 2 76 ? 69.374 -12.786 135.282 1.00 38.94 75 SER B CA 1
ATOM 2710 C C . SER B 2 76 ? 68.864 -11.993 134.082 1.00 43.15 75 SER B C 1
ATOM 2711 O O . SER B 2 76 ? 68.684 -10.773 134.136 1.00 41.47 75 SER B O 1
ATOM 2714 N N . GLU B 2 77 ? 68.632 -12.713 132.984 1.00 37.22 76 GLU B N 1
ATOM 2715 C CA . GLU B 2 77 ? 68.069 -12.091 131.793 1.00 36.76 76 GLU B CA 1
ATOM 2716 C C . GLU B 2 77 ? 66.697 -11.491 132.075 1.00 41.14 76 GLU B C 1
ATOM 2717 O O . GLU B 2 77 ? 66.337 -10.462 131.492 1.00 42.47 76 GLU B O 1
ATOM 2723 N N . ALA B 2 78 ? 65.925 -12.109 132.972 1.00 39.97 77 ALA B N 1
ATOM 2724 C CA . ALA B 2 78 ? 64.592 -11.600 133.281 1.00 42.09 77 ALA B CA 1
ATOM 2725 C C . ALA B 2 78 ? 64.662 -10.296 134.067 1.00 39.06 77 ALA B C 1
ATOM 2726 O O . ALA B 2 78 ? 63.858 -9.384 133.838 1.00 41.93 77 ALA B O 1
ATOM 2728 N N . GLU B 2 79 ? 65.606 -10.189 135.005 1.00 45.75 78 GLU B N 1
ATOM 2729 C CA . GLU B 2 79 ? 65.779 -8.937 135.735 1.00 51.54 78 GLU B CA 1
ATOM 2730 C C . GLU B 2 79 ? 66.241 -7.828 134.802 1.00 42.61 78 GLU B C 1
ATOM 2731 O O . GLU B 2 79 ? 65.743 -6.698 134.870 1.00 36.32 78 GLU B O 1
ATOM 2737 N N . LEU B 2 80 ? 67.197 -8.138 133.926 1.00 36.85 79 LEU B N 1
ATOM 2738 C CA . LEU B 2 80 ? 67.685 -7.159 132.964 1.00 37.65 79 LEU B CA 1
ATOM 2739 C C . LEU B 2 80 ? 66.560 -6.678 132.055 1.00 34.83 79 LEU B C 1
ATOM 2740 O O . LEU B 2 80 ? 66.463 -5.484 131.751 1.00 30.02 79 LEU B O 1
ATOM 2745 N N . LEU B 2 81 ? 65.692 -7.595 131.622 1.00 29.79 80 LEU B N 1
ATOM 2746 C CA . LEU B 2 81 ? 64.559 -7.208 130.787 1.00 30.10 80 LEU B CA 1
ATOM 2747 C C . LEU B 2 81 ? 63.571 -6.344 131.558 1.00 29.86 80 LEU B C 1
ATOM 2748 O O . LEU B 2 81 ? 62.964 -5.428 130.991 1.00 33.84 80 LEU B O 1
ATOM 2753 N N . GLU B 2 82 ? 63.389 -6.623 132.850 1.00 33.73 81 GLU B N 1
ATOM 2754 C CA . GLU B 2 82 ? 62.508 -5.790 133.660 1.00 39.03 81 GLU B CA 1
ATOM 2755 C C . GLU B 2 82 ? 63.086 -4.392 133.830 1.00 32.89 81 GLU B C 1
ATOM 2756 O O . GLU B 2 82 ? 62.341 -3.406 133.867 1.00 27.45 81 GLU B O 1
ATOM 2762 N N . LEU B 2 83 ? 64.414 -4.285 133.929 1.00 22.62 82 LEU B N 1
ATOM 2763 C CA . LEU B 2 83 ? 65.038 -2.971 134.024 1.00 28.84 82 LEU B CA 1
ATOM 2764 C C . LEU B 2 83 ? 64.823 -2.168 132.747 1.00 25.04 82 LEU B C 1
ATOM 2765 O O . LEU B 2 83 ? 64.531 -0.968 132.803 1.00 25.82 82 LEU B O 1
ATOM 2770 N N . ILE B 2 84 ? 64.968 -2.808 131.584 1.00 31.12 83 ILE B N 1
ATOM 2771 C CA . ILE B 2 84 ? 64.712 -2.107 130.329 1.00 27.79 83 ILE B CA 1
ATOM 2772 C C . ILE B 2 84 ? 63.256 -1.665 130.266 1.00 28.44 83 ILE B C 1
ATOM 2773 O O . ILE B 2 84 ? 62.949 -0.550 129.825 1.00 22.67 83 ILE B O 1
ATOM 2778 N N . ASP B 2 85 ? 62.336 -2.530 130.702 1.00 32.34 84 ASP B N 1
ATOM 2779 C CA . ASP B 2 85 ? 60.929 -2.149 130.764 1.00 29.04 84 ASP B CA 1
ATOM 2780 C C . ASP B 2 85 ? 60.740 -0.886 131.592 1.00 25.61 84 ASP B C 1
ATOM 2781 O O . ASP B 2 85 ? 59.958 -0.001 131.224 1.00 28.21 84 ASP B O 1
ATOM 2786 N N . THR B 2 86 ? 61.450 -0.784 132.718 1.00 31.03 85 THR B N 1
ATOM 2787 C CA . THR B 2 86 ? 61.315 0.388 133.576 1.00 32.08 85 THR B CA 1
ATOM 2788 C C . THR B 2 86 ? 61.861 1.636 132.894 1.00 34.26 85 THR B C 1
ATOM 2789 O O . THR B 2 86 ? 61.267 2.716 132.995 1.00 27.46 85 THR B O 1
ATOM 2793 N N . LEU B 2 87 ? 62.995 1.509 132.202 1.00 33.23 86 LEU B N 1
ATOM 2794 C CA . LEU B 2 87 ? 63.581 2.661 131.526 1.00 30.47 86 LEU B CA 1
ATOM 2795 C C . LEU B 2 87 ? 62.741 3.080 130.327 1.00 21.11 86 LEU B C 1
ATOM 2796 O O . LEU B 2 87 ? 62.610 4.276 130.043 1.00 26.02 86 LEU B O 1
ATOM 2801 N N . ASN B 2 88 ? 62.166 2.111 129.610 1.00 23.39 87 ASN B N 1
ATOM 2802 C CA . ASN B 2 88 ? 61.259 2.444 128.517 1.00 24.51 87 ASN B CA 1
ATOM 2803 C C . ASN B 2 88 ? 60.090 3.290 129.010 1.00 27.38 87 ASN B C 1
ATOM 2804 O O . ASN B 2 88 ? 59.630 4.199 128.309 1.00 26.55 87 ASN B O 1
ATOM 2809 N N . ALA B 2 89 ? 59.599 3.009 130.216 1.00 27.46 88 ALA B N 1
ATOM 2810 C CA . ALA B 2 89 ? 58.450 3.716 130.764 1.00 33.69 88 ALA B CA 1
ATOM 2811 C C . ALA B 2 89 ? 58.825 4.992 131.506 1.00 31.73 88 ALA B C 1
ATOM 2812 O O . ALA B 2 89 ? 57.927 5.740 131.908 1.00 36.12 88 ALA B O 1
ATOM 2814 N N . ASP B 2 90 ? 60.115 5.260 131.699 1.00 28.70 89 ASP B N 1
ATOM 2815 C CA . ASP B 2 90 ? 60.558 6.458 132.406 1.00 32.23 89 ASP B CA 1
ATOM 2816 C C . ASP B 2 90 ? 60.599 7.621 131.421 1.00 37.66 89 ASP B C 1
ATOM 2817 O O . ASP B 2 90 ? 61.466 7.671 130.544 1.00 33.60 89 ASP B O 1
ATOM 2822 N N . ASN B 2 91 ? 59.663 8.562 131.570 1.00 37.94 90 ASN B N 1
ATOM 2823 C CA . ASN B 2 91 ? 59.561 9.679 130.636 1.00 46.99 90 ASN B CA 1
ATOM 2824 C C . ASN B 2 91 ? 60.758 10.619 130.708 1.00 36.57 90 ASN B C 1
ATOM 2825 O O . ASN B 2 91 ? 60.974 11.394 129.771 1.00 42.67 90 ASN B O 1
ATOM 2830 N N . THR B 2 92 ? 61.532 10.579 131.791 1.00 32.02 91 THR B N 1
ATOM 2831 C CA . THR B 2 92 ? 62.725 11.409 131.896 1.00 34.46 91 THR B CA 1
ATOM 2832 C C . THR B 2 92 ? 63.928 10.803 131.185 1.00 31.69 91 THR B C 1
ATOM 2833 O O . THR B 2 92 ? 64.998 11.422 131.174 1.00 27.98 91 THR B O 1
ATOM 2837 N N . ILE B 2 93 ? 63.782 9.618 130.598 1.00 31.74 92 ILE B N 1
ATOM 2838 C CA . ILE B 2 93 ? 64.871 8.930 129.915 1.00 29.72 92 ILE B CA 1
ATOM 2839 C C . ILE B 2 93 ? 64.590 8.969 128.422 1.00 27.35 92 ILE B C 1
ATOM 2840 O O . ILE B 2 93 ? 63.535 8.512 127.964 1.00 25.18 92 ILE B O 1
ATOM 2845 N N . ASP B 2 94 ? 65.540 9.513 127.666 1.00 29.74 93 ASP B N 1
ATOM 2846 C CA . ASP B 2 94 ? 65.426 9.632 126.221 1.00 25.11 93 ASP B CA 1
ATOM 2847 C C . ASP B 2 94 ? 66.271 8.614 125.471 1.00 25.86 93 ASP B C 1
ATOM 2848 O O . ASP B 2 94 ? 65.929 8.259 124.339 1.00 25.00 93 ASP B O 1
ATOM 2853 N N . GLY B 2 95 ? 67.355 8.140 126.069 1.00 19.68 94 GLY B N 1
ATOM 2854 C CA . GLY B 2 95 ? 68.191 7.138 125.436 1.00 25.33 94 GLY B CA 1
ATOM 2855 C C . GLY B 2 95 ? 68.610 6.075 126.429 1.00 24.19 94 GLY B C 1
ATOM 2856 O O . GLY B 2 95 ? 68.846 6.352 127.607 1.00 28.54 94 GLY B O 1
ATOM 2857 N N . ILE B 2 96 ? 68.700 4.844 125.932 1.00 17.79 95 ILE B N 1
ATOM 2858 C CA . ILE B 2 96 ? 69.122 3.693 126.721 1.00 18.96 95 ILE B CA 1
ATOM 2859 C C . ILE B 2 96 ? 70.303 3.047 126.016 1.00 27.01 95 ILE B C 1
ATOM 2860 O O . ILE B 2 96 ? 70.215 2.704 124.831 1.00 22.73 95 ILE B O 1
ATOM 2865 N N . LEU B 2 97 ? 71.401 2.876 126.743 1.00 25.94 96 LEU B N 1
ATOM 2866 C CA . LEU B 2 97 ? 72.579 2.187 126.239 1.00 24.78 96 LEU B CA 1
ATOM 2867 C C . LEU B 2 97 ? 72.861 0.982 127.123 1.00 25.67 96 LEU B C 1
ATOM 2868 O O . LEU B 2 97 ? 72.940 1.110 128.349 1.00 25.64 96 LEU B O 1
ATOM 2873 N N . VAL B 2 98 ? 72.999 -0.184 126.502 1.00 25.76 97 VAL B N 1
ATOM 2874 C CA . VAL B 2 98 ? 73.358 -1.411 127.200 1.00 26.61 97 VAL B CA 1
ATOM 2875 C C . VAL B 2 98 ? 74.800 -1.733 126.845 1.00 32.41 97 VAL B C 1
ATOM 2876 O O . VAL B 2 98 ? 75.150 -1.842 125.663 1.00 31.62 97 VAL B O 1
ATOM 2880 N N . GLN B 2 99 ? 75.633 -1.879 127.866 1.00 35.15 98 GLN B N 1
ATOM 2881 C CA . GLN B 2 99 ? 77.031 -2.204 127.645 1.00 44.67 98 GLN B CA 1
ATOM 2882 C C . GLN B 2 99 ? 77.168 -3.653 127.207 1.00 39.40 98 GLN B C 1
ATOM 2883 O O . GLN B 2 99 ? 76.587 -4.556 127.816 1.00 35.26 98 GLN B O 1
ATOM 2889 N N . LEU B 2 100 ? 77.930 -3.871 126.141 1.00 40.49 99 LEU B N 1
ATOM 2890 C CA . LEU B 2 100 ? 78.235 -5.209 125.682 1.00 38.28 99 LEU B CA 1
ATOM 2891 C C . LEU B 2 100 ? 79.739 -5.438 125.747 1.00 41.55 99 LEU B C 1
ATOM 2892 O O . LEU B 2 100 ? 80.518 -4.489 125.607 1.00 42.33 99 LEU B O 1
ATOM 2897 N N . PRO B 2 101 ? 80.185 -6.685 125.962 1.00 45.61 100 PRO B N 1
ATOM 2898 C CA . PRO B 2 101 ? 79.355 -7.891 126.048 1.00 44.95 100 PRO B CA 1
ATOM 2899 C C . PRO B 2 101 ? 78.609 -8.036 127.371 1.00 40.68 100 PRO B C 1
ATOM 2900 O O . PRO B 2 101 ? 79.036 -7.498 128.393 1.00 37.75 100 PRO B O 1
ATOM 2904 N N . LEU B 2 102 ? 77.492 -8.750 127.331 1.00 44.36 101 LEU B N 1
ATOM 2905 C CA . LEU B 2 102 ? 76.770 -9.162 128.522 1.00 42.49 101 LEU B CA 1
ATOM 2906 C C . LEU B 2 102 ? 77.236 -10.547 128.947 1.00 44.43 101 LEU B C 1
ATOM 2907 O O . LEU B 2 102 ? 77.816 -11.288 128.148 1.00 41.29 101 LEU B O 1
ATOM 2912 N N . PRO B 2 103 ? 77.014 -10.933 130.203 1.00 47.65 102 PRO B N 1
ATOM 2913 C CA . PRO B 2 103 ? 77.490 -12.249 130.649 1.00 52.17 102 PRO B CA 1
ATOM 2914 C C . PRO B 2 103 ? 76.878 -13.374 129.829 1.00 68.69 102 PRO B C 1
ATOM 2915 O O . PRO B 2 103 ? 75.711 -13.321 129.435 1.00 63.65 102 PRO B O 1
ATOM 2919 N N . ALA B 2 104 ? 77.694 -14.394 129.561 1.00 80.16 103 ALA B N 1
ATOM 2920 C CA . ALA B 2 104 ? 77.210 -15.592 128.890 1.00 78.22 103 ALA B CA 1
ATOM 2921 C C . ALA B 2 104 ? 75.951 -16.105 129.576 1.00 74.30 103 ALA B C 1
ATOM 2922 O O . ALA B 2 104 ? 75.812 -16.022 130.799 1.00 71.47 103 ALA B O 1
ATOM 2924 N N . GLY B 2 105 ? 75.030 -16.638 128.776 1.00 70.69 104 GLY B N 1
ATOM 2925 C CA . GLY B 2 105 ? 73.748 -17.080 129.274 1.00 68.84 104 GLY B CA 1
ATOM 2926 C C . GLY B 2 105 ? 72.637 -16.061 129.144 1.00 66.54 104 GLY B C 1
ATOM 2927 O O . GLY B 2 105 ? 71.468 -16.412 129.354 1.00 63.01 104 GLY B O 1
ATOM 2928 N N . ILE B 2 106 ? 72.959 -14.813 128.810 1.00 66.73 105 ILE B N 1
ATOM 2929 C CA . ILE B 2 106 ? 71.962 -13.777 128.567 1.00 58.24 105 ILE B CA 1
ATOM 2930 C C . ILE B 2 106 ? 71.834 -13.579 127.065 1.00 41.01 105 ILE B C 1
ATOM 2931 O O . ILE B 2 106 ? 72.837 -13.395 126.364 1.00 37.42 105 ILE B O 1
ATOM 2936 N N . ASP B 2 107 ? 70.602 -13.619 126.572 1.00 39.36 106 ASP B N 1
ATOM 2937 C CA . ASP B 2 107 ? 70.314 -13.371 125.162 1.00 42.42 106 ASP B CA 1
ATOM 2938 C C . ASP B 2 107 ? 70.509 -11.885 124.882 1.00 36.70 106 ASP B C 1
ATOM 2939 O O . ASP B 2 107 ? 69.624 -11.070 125.149 1.00 36.37 106 ASP B O 1
ATOM 2944 N N . ASN B 2 108 ? 71.678 -11.525 124.344 1.00 32.35 107 ASN B N 1
ATOM 2945 C CA . ASN B 2 108 ? 71.982 -10.116 124.108 1.00 38.00 107 ASN B CA 1
ATOM 2946 C C . ASN B 2 108 ? 70.983 -9.489 123.145 1.00 34.71 107 ASN B C 1
ATOM 2947 O O . ASN B 2 108 ? 70.571 -8.337 123.328 1.00 29.76 107 ASN B O 1
ATOM 2952 N N . VAL B 2 109 ? 70.586 -10.229 122.108 1.00 30.53 108 VAL B N 1
ATOM 2953 C CA . VAL B 2 109 ? 69.671 -9.681 121.112 1.00 27.80 108 VAL B CA 1
ATOM 2954 C C . VAL B 2 109 ? 68.317 -9.383 121.743 1.00 23.69 108 VAL B C 1
ATOM 2955 O O . VAL B 2 109 ? 67.724 -8.324 121.505 1.00 24.29 108 VAL B O 1
ATOM 2959 N N . LYS B 2 110 ? 67.809 -10.306 122.562 1.00 27.87 109 LYS B N 1
ATOM 2960 C CA . LYS B 2 110 ? 66.513 -10.091 123.196 1.00 29.57 109 LYS B CA 1
ATOM 2961 C C . LYS B 2 110 ? 66.549 -8.908 124.155 1.00 28.28 109 LYS B C 1
ATOM 2962 O O . LYS B 2 110 ? 65.544 -8.203 124.308 1.00 28.58 109 LYS B O 1
ATOM 2968 N N . VAL B 2 111 ? 67.687 -8.676 124.810 1.00 26.39 110 VAL B N 1
ATOM 2969 C CA . VAL B 2 111 ? 67.810 -7.530 125.707 1.00 23.95 110 VAL B CA 1
ATOM 2970 C C . VAL B 2 111 ? 67.843 -6.234 124.907 1.00 29.43 110 VAL B C 1
ATOM 2971 O O . VAL B 2 111 ? 67.124 -5.276 125.213 1.00 27.66 110 VAL B O 1
ATOM 2975 N N . LEU B 2 112 ? 68.683 -6.183 123.871 1.00 26.93 111 LEU B N 1
ATOM 2976 C CA . LEU B 2 112 ? 68.812 -4.964 123.081 1.00 26.42 111 LEU B CA 1
ATOM 2977 C C . LEU B 2 112 ? 67.529 -4.652 122.323 1.00 24.49 111 LEU B C 1
ATOM 2978 O O . LEU B 2 112 ? 67.160 -3.481 122.175 1.00 18.33 111 LEU B O 1
ATOM 2983 N N . GLU B 2 113 ? 66.840 -5.680 121.827 1.00 22.84 112 GLU B N 1
ATOM 2984 C CA . GLU B 2 113 ? 65.600 -5.447 121.099 1.00 27.89 112 GLU B CA 1
ATOM 2985 C C . GLU B 2 113 ? 64.451 -5.084 122.030 1.00 29.11 112 GLU B C 1
ATOM 2986 O O . GLU B 2 113 ? 63.431 -4.565 121.562 1.00 18.24 112 GLU B O 1
ATOM 2992 N N . ARG B 2 114 ? 64.598 -5.333 123.333 1.00 26.77 113 ARG B N 1
ATOM 2993 C CA . ARG B 2 114 ? 63.600 -4.886 124.297 1.00 22.37 113 ARG B CA 1
ATOM 2994 C C . ARG B 2 114 ? 63.579 -3.367 124.431 1.00 21.22 113 ARG B C 1
ATOM 2995 O O . ARG B 2 114 ? 62.570 -2.809 124.876 1.00 20.04 113 ARG B O 1
ATOM 3003 N N . ILE B 2 115 ? 64.669 -2.689 124.063 1.00 19.79 114 ILE B N 1
ATOM 3004 C CA . ILE B 2 115 ? 64.693 -1.232 124.097 1.00 19.74 114 ILE B CA 1
ATOM 3005 C C . ILE B 2 115 ? 63.670 -0.685 123.113 1.00 18.40 114 ILE B C 1
ATOM 3006 O O . ILE B 2 115 ? 63.574 -1.143 121.965 1.00 22.19 114 ILE B O 1
ATOM 3011 N N . HIS B 2 116 ? 62.904 0.307 123.556 1.00 18.89 115 HIS B N 1
ATOM 3012 C CA . HIS B 2 116 ? 61.998 0.999 122.651 1.00 28.47 115 HIS B CA 1
ATOM 3013 C C . HIS B 2 116 ? 62.808 1.687 121.554 1.00 22.73 115 HIS B C 1
ATOM 3014 O O . HIS B 2 116 ? 63.775 2.398 121.863 1.00 21.80 115 HIS B O 1
ATOM 3021 N N . PRO B 2 117 ? 62.456 1.510 120.276 1.00 20.25 116 PRO B N 1
ATOM 3022 C CA . PRO B 2 117 ? 63.252 2.137 119.207 1.00 17.82 116 PRO B CA 1
ATOM 3023 C C . PRO B 2 117 ? 63.467 3.630 119.390 1.00 21.60 116 PRO B C 1
ATOM 3024 O O . PRO B 2 117 ? 64.534 4.139 119.024 1.00 21.28 116 PRO B O 1
ATOM 3028 N N . ASP B 2 118 ? 62.492 4.350 119.945 1.00 20.81 117 ASP B N 1
ATOM 3029 C CA . ASP B 2 118 ? 62.622 5.789 120.137 1.00 23.21 117 ASP B CA 1
ATOM 3030 C C . ASP B 2 118 ? 63.552 6.152 121.288 1.00 20.56 117 ASP B C 1
ATOM 3031 O O . ASP B 2 118 ? 63.764 7.343 121.540 1.00 20.53 117 ASP B O 1
ATOM 3036 N N . LYS B 2 119 ? 64.100 5.163 121.994 1.00 18.60 118 LYS B N 1
ATOM 3037 C CA . LYS B 2 119 ? 65.174 5.389 122.953 1.00 18.26 118 LYS B CA 1
ATOM 3038 C C . LYS B 2 119 ? 66.460 4.684 122.537 1.00 21.18 118 LYS B C 1
ATOM 3039 O O . LYS B 2 119 ? 67.439 4.696 123.293 1.00 16.84 118 LYS B O 1
ATOM 3045 N N . ASP B 2 120 ? 66.478 4.072 121.352 1.00 18.06 119 ASP B N 1
ATOM 3046 C CA . ASP B 2 120 ? 67.665 3.397 120.830 1.00 16.44 119 ASP B CA 1
ATOM 3047 C C . ASP B 2 120 ? 68.522 4.439 120.117 1.00 15.97 119 ASP B C 1
ATOM 3048 O O . ASP B 2 120 ? 68.544 4.550 118.889 1.00 16.07 119 ASP B O 1
ATOM 3053 N N . VAL B 2 121 ? 69.238 5.227 120.924 1.00 17.58 120 VAL B N 1
ATOM 3054 C CA . VAL B 2 121 ? 70.035 6.325 120.390 1.00 13.97 120 VAL B CA 1
ATOM 3055 C C . VAL B 2 121 ? 71.291 5.823 119.694 1.00 20.17 120 VAL B C 1
ATOM 3056 O O . VAL B 2 121 ? 71.904 6.570 118.922 1.00 20.93 120 VAL B O 1
ATOM 3060 N N . ASP B 2 122 ? 71.693 4.575 119.948 1.00 17.49 121 ASP B N 1
ATOM 3061 C CA . ASP B 2 122 ? 72.742 3.956 119.144 1.00 23.16 121 ASP B CA 1
ATOM 3062 C C . ASP B 2 122 ? 72.272 3.709 117.717 1.00 23.93 121 ASP B C 1
ATOM 3063 O O . ASP B 2 122 ? 73.088 3.697 116.789 1.00 20.07 121 ASP B O 1
ATOM 3068 N N . GLY B 2 123 ? 70.973 3.498 117.525 1.00 23.44 122 GLY B N 1
ATOM 3069 C CA . GLY B 2 123 ? 70.429 3.261 116.206 1.00 22.45 122 GLY B CA 1
ATOM 3070 C C . GLY B 2 123 ? 70.512 1.834 115.715 1.00 25.05 122 GLY B C 1
ATOM 3071 O O . GLY B 2 123 ? 70.231 1.592 114.536 1.00 29.49 122 GLY B O 1
ATOM 3072 N N . PHE B 2 124 ? 70.872 0.877 116.573 1.00 19.42 123 PHE B N 1
ATOM 3073 C CA . PHE B 2 124 ? 71.083 -0.500 116.140 1.00 31.89 123 PHE B CA 1
ATOM 3074 C C . PHE B 2 124 ? 69.865 -1.395 116.350 1.00 27.21 123 PHE B C 1
ATOM 3075 O O . PHE B 2 124 ? 69.931 -2.585 116.034 1.00 22.23 123 PHE B O 1
ATOM 3083 N N . HIS B 2 125 ? 68.763 -0.864 116.863 1.00 20.90 124 HIS B N 1
ATOM 3084 C CA . HIS B 2 125 ? 67.547 -1.660 116.943 1.00 16.39 124 HIS B CA 1
ATOM 3085 C C . HIS B 2 125 ? 67.066 -1.989 115.530 1.00 14.13 124 HIS B C 1
ATOM 3086 O O . HIS B 2 125 ? 67.050 -1.109 114.662 1.00 17.01 124 HIS B O 1
ATOM 3093 N N . PRO B 2 126 ? 66.678 -3.240 115.255 1.00 15.61 125 PRO B N 1
ATOM 3094 C CA . PRO B 2 126 ? 66.260 -3.573 113.881 1.00 19.05 125 PRO B CA 1
ATOM 3095 C C . PRO B 2 126 ? 65.149 -2.684 113.344 1.00 20.25 125 PRO B C 1
ATOM 3096 O O . PRO B 2 126 ? 65.154 -2.360 112.151 1.00 20.00 125 PRO B O 1
ATOM 3100 N N . TYR B 2 127 ? 64.193 -2.279 114.183 1.00 17.91 126 TYR B N 1
ATOM 3101 C CA . TYR B 2 127 ? 63.155 -1.359 113.723 1.00 13.93 126 TYR B CA 1
ATOM 3102 C C . TYR B 2 127 ? 63.772 -0.091 113.149 1.00 13.81 126 TYR B C 1
ATOM 3103 O O . TYR B 2 127 ? 63.372 0.382 112.078 1.00 15.75 126 TYR B O 1
ATOM 3112 N N . ASN B 2 128 ? 64.756 0.476 113.850 1.00 18.25 127 ASN B N 1
ATOM 3113 C CA . ASN B 2 128 ? 65.384 1.705 113.377 1.00 19.31 127 ASN B CA 1
ATOM 3114 C C . ASN B 2 128 ? 66.183 1.466 112.101 1.00 18.67 127 ASN B C 1
ATOM 3115 O O . ASN B 2 128 ? 66.136 2.282 111.172 1.00 17.14 127 ASN B O 1
ATOM 3120 N N . VAL B 2 129 ? 66.922 0.356 112.031 1.00 15.70 128 VAL B N 1
ATOM 3121 C CA . VAL B 2 129 ? 67.655 0.032 110.810 1.00 15.50 128 VAL B CA 1
ATOM 3122 C C . VAL B 2 129 ? 66.687 -0.130 109.642 1.00 14.78 128 VAL B C 1
ATOM 3123 O O . VAL B 2 129 ? 66.926 0.378 108.539 1.00 19.20 128 VAL B O 1
ATOM 3127 N N . GLY B 2 130 ? 65.582 -0.842 109.864 1.00 15.93 129 GLY B N 1
ATOM 3128 C CA . GLY B 2 130 ? 64.620 -1.053 108.795 1.00 16.32 129 GLY B CA 1
ATOM 3129 C C . GLY B 2 130 ? 63.975 0.236 108.328 1.00 15.57 129 GLY B C 1
ATOM 3130 O O . GLY B 2 130 ? 63.782 0.447 107.127 1.00 17.88 129 GLY B O 1
ATOM 3131 N N . ARG B 2 131 ? 63.631 1.116 109.270 1.00 16.60 130 ARG B N 1
ATOM 3132 C CA . ARG B 2 131 ? 63.083 2.419 108.905 1.00 19.72 130 ARG B CA 1
ATOM 3133 C C . ARG B 2 131 ? 64.053 3.186 108.012 1.00 20.85 130 ARG B C 1
ATOM 3134 O O . ARG B 2 131 ? 63.654 3.774 107.000 1.00 19.96 130 ARG B O 1
ATOM 3142 N N . LEU B 2 132 ? 65.338 3.191 108.374 1.00 19.03 131 LEU B N 1
ATOM 3143 C CA . LEU B 2 132 ? 66.344 3.807 107.516 1.00 19.69 131 LEU B CA 1
ATOM 3144 C C . LEU B 2 132 ? 66.365 3.139 106.147 1.00 21.09 131 LEU B C 1
ATOM 3145 O O . LEU B 2 132 ? 66.358 3.813 105.110 1.00 18.08 131 LEU B O 1
ATOM 3150 N N . CYS B 2 133 ? 66.376 1.805 106.130 1.00 17.76 132 CYS B N 1
ATOM 3151 C CA A CYS B 2 133 ? 66.429 1.066 104.872 0.34 21.90 132 CYS B CA 1
ATOM 3152 C CA B CYS B 2 133 ? 66.444 1.078 104.867 0.66 21.82 132 CYS B CA 1
ATOM 3153 C C . CYS B 2 133 ? 65.320 1.493 103.925 1.00 25.29 132 CYS B C 1
ATOM 3154 O O . CYS B 2 133 ? 65.526 1.578 102.710 1.00 27.61 132 CYS B O 1
ATOM 3159 N N . GLN B 2 134 ? 64.131 1.765 104.464 1.00 24.43 133 GLN B N 1
ATOM 3160 C CA . GLN B 2 134 ? 62.957 2.050 103.650 1.00 26.02 133 GLN B CA 1
ATOM 3161 C C . GLN B 2 134 ? 62.613 3.539 103.616 1.00 22.99 133 GLN B C 1
ATOM 3162 O O . GLN B 2 134 ? 61.446 3.907 103.446 1.00 19.31 133 GLN B O 1
ATOM 3168 N N . ARG B 2 135 ? 63.621 4.401 103.771 1.00 18.75 134 ARG B N 1
ATOM 3169 C CA . ARG B 2 135 ? 63.539 5.830 103.470 1.00 22.71 134 ARG B CA 1
ATOM 3170 C C . ARG B 2 135 ? 62.688 6.613 104.460 1.00 23.39 134 ARG B C 1
ATOM 3171 O O . ARG B 2 135 ? 62.280 7.740 104.162 1.00 27.71 134 ARG B O 1
ATOM 3179 N N . ALA B 2 136 ? 62.398 6.054 105.629 1.00 23.96 135 ALA B N 1
ATOM 3180 C CA . ALA B 2 136 ? 61.656 6.760 106.674 1.00 18.38 135 ALA B CA 1
ATOM 3181 C C . ALA B 2 136 ? 62.447 6.691 107.972 1.00 17.52 135 ALA B C 1
ATOM 3182 O O . ALA B 2 136 ? 61.974 6.162 108.983 1.00 18.41 135 ALA B O 1
ATOM 3184 N N . PRO B 2 137 ? 63.665 7.228 107.977 1.00 21.06 136 PRO B N 1
ATOM 3185 C CA . PRO B 2 137 ? 64.544 7.038 109.132 1.00 17.92 136 PRO B CA 1
ATOM 3186 C C . PRO B 2 137 ? 64.004 7.723 110.373 1.00 18.07 136 PRO B C 1
ATOM 3187 O O . PRO B 2 137 ? 63.371 8.779 110.311 1.00 20.44 136 PRO B O 1
ATOM 3191 N N . ARG B 2 138 ? 64.261 7.092 111.514 1.00 18.01 137 ARG B N 1
ATOM 3192 C CA . ARG B 2 138 ? 64.005 7.705 112.808 1.00 18.00 137 ARG B CA 1
ATOM 3193 C C . ARG B 2 138 ? 65.349 7.947 113.486 1.00 19.33 137 ARG B C 1
ATOM 3194 O O . ARG B 2 138 ? 66.117 8.803 113.035 1.00 21.50 137 ARG B O 1
ATOM 3202 N N . LEU B 2 139 ? 65.668 7.207 114.546 1.00 17.59 138 LEU B N 1
ATOM 3203 C CA . LEU B 2 139 ? 67.014 7.263 115.099 1.00 16.44 138 LEU B CA 1
ATOM 3204 C C . LEU B 2 139 ? 67.943 6.413 114.241 1.00 18.80 138 LEU B C 1
ATOM 3205 O O . LEU B 2 139 ? 67.646 5.250 113.953 1.00 20.31 138 LEU B O 1
ATOM 3210 N N . ARG B 2 140 ? 69.066 7.003 113.821 1.00 22.06 139 ARG B N 1
ATOM 3211 C CA . ARG B 2 140 ? 69.919 6.383 112.818 1.00 23.67 139 ARG B CA 1
ATOM 3212 C C . ARG B 2 140 ? 71.213 5.863 113.441 1.00 23.53 139 ARG B C 1
ATOM 3213 O O . ARG B 2 140 ? 71.719 6.443 114.408 1.00 19.15 139 ARG B O 1
ATOM 3221 N N . PRO B 2 141 ? 71.778 4.778 112.910 1.00 20.28 140 PRO B N 1
ATOM 3222 C CA . PRO B 2 141 ? 73.076 4.305 113.407 1.00 23.71 140 PRO B CA 1
ATOM 3223 C C . PRO B 2 141 ? 74.116 5.418 113.373 1.00 19.42 140 PRO B C 1
ATOM 3224 O O . PRO B 2 141 ? 74.236 6.155 112.390 1.00 16.25 140 PRO B O 1
ATOM 3228 N N . CYS B 2 142 ? 74.891 5.514 114.454 1.00 19.07 141 CYS B N 1
ATOM 3229 C CA . CYS B 2 142 ? 75.640 6.736 114.735 1.00 20.83 141 CYS B CA 1
ATOM 3230 C C . CYS B 2 142 ? 76.777 6.956 113.742 1.00 21.49 141 CYS B C 1
ATOM 3231 O O . CYS B 2 142 ? 76.929 8.056 113.201 1.00 20.54 141 CYS B O 1
ATOM 3234 N N . THR B 2 143 ? 77.604 5.938 113.507 1.00 20.37 142 THR B N 1
ATOM 3235 C CA . THR B 2 143 ? 78.772 6.151 112.655 1.00 20.76 142 THR B CA 1
ATOM 3236 C C . THR B 2 143 ? 78.374 6.527 111.236 1.00 16.51 142 THR B C 1
ATOM 3237 O O . THR B 2 143 ? 78.921 7.508 110.704 1.00 17.80 142 THR B O 1
ATOM 3241 N N . PRO B 2 144 ? 77.447 5.828 110.574 1.00 15.80 143 PRO B N 1
ATOM 3242 C CA . PRO B 2 144 ? 77.085 6.246 109.209 1.00 14.93 143 PRO B CA 1
ATOM 3243 C C . PRO B 2 144 ? 76.410 7.605 109.159 1.00 16.84 143 PRO B C 1
ATOM 3244 O O . PRO B 2 144 ? 76.659 8.381 108.228 1.00 11.97 143 PRO B O 1
ATOM 3248 N N . ARG B 2 145 ? 75.561 7.922 110.140 1.00 15.63 144 ARG B N 1
ATOM 3249 C CA . ARG B 2 145 ? 74.908 9.228 110.153 1.00 18.95 144 ARG B CA 1
ATOM 3250 C C . ARG B 2 145 ? 75.919 10.347 110.380 1.00 21.44 144 ARG B C 1
ATOM 3251 O O . ARG B 2 145 ? 75.815 11.417 109.769 1.00 15.80 144 ARG B O 1
ATOM 3259 N N . GLY B 2 146 ? 76.908 10.119 111.246 1.00 15.65 145 GLY B N 1
ATOM 3260 C CA . GLY B 2 146 ? 77.956 11.111 111.430 1.00 19.55 145 GLY B CA 1
ATOM 3261 C C . GLY B 2 146 ? 78.755 11.344 110.162 1.00 18.10 145 GLY B C 1
ATOM 3262 O O . GLY B 2 146 ? 79.188 12.465 109.883 1.00 15.41 145 GLY B O 1
ATOM 3263 N N . ILE B 2 147 ? 78.959 10.287 109.376 1.00 15.04 146 ILE B N 1
ATOM 3264 C CA . ILE B 2 147 ? 79.653 10.427 108.100 1.00 16.18 146 ILE B CA 1
ATOM 3265 C C . ILE B 2 147 ? 78.825 11.262 107.131 1.00 16.11 146 ILE B C 1
ATOM 3266 O O . ILE B 2 147 ? 79.361 12.111 106.408 1.00 18.28 146 ILE B O 1
ATOM 3271 N N . VAL B 2 148 ? 77.511 11.036 107.093 1.00 12.64 147 VAL B N 1
ATOM 3272 C CA . VAL B 2 148 ? 76.649 11.856 106.247 1.00 17.03 147 VAL B CA 1
ATOM 3273 C C . VAL B 2 148 ? 76.735 13.316 106.670 1.00 18.02 147 VAL B C 1
ATOM 3274 O O . VAL B 2 148 ? 76.751 14.221 105.827 1.00 15.83 147 VAL B O 1
ATOM 3278 N N . THR B 2 149 ? 76.799 13.568 107.981 1.00 17.47 148 THR B N 1
ATOM 3279 C CA . THR B 2 149 ? 76.928 14.938 108.468 1.00 16.28 148 THR B CA 1
ATOM 3280 C C . THR B 2 149 ? 78.224 15.576 107.980 1.00 18.65 148 THR B C 1
ATOM 3281 O O . THR B 2 149 ? 78.236 16.746 107.577 1.00 17.95 148 THR B O 1
ATOM 3285 N N . LEU B 2 150 ? 79.327 14.826 108.013 1.00 20.15 149 LEU B N 1
ATOM 3286 C CA . LEU B 2 150 ? 80.585 15.343 107.484 1.00 18.67 149 LEU B CA 1
ATOM 3287 C C . LEU B 2 150 ? 80.424 15.790 106.039 1.00 15.44 149 LEU B C 1
ATOM 3288 O O . LEU B 2 150 ? 80.827 16.899 105.669 1.00 17.32 149 LEU B O 1
ATOM 3293 N N . LEU B 2 151 ? 79.828 14.936 105.204 1.00 14.52 150 LEU B N 1
ATOM 3294 C CA . LEU B 2 151 ? 79.649 15.281 103.799 1.00 20.00 150 LEU B CA 1
ATOM 3295 C C . LEU B 2 151 ? 78.780 16.524 103.644 1.00 21.48 150 LEU B C 1
ATOM 3296 O O . LEU B 2 151 ? 79.062 17.387 102.805 1.00 19.87 150 LEU B O 1
ATOM 3301 N N . GLU B 2 152 ? 77.719 16.636 104.447 1.00 17.52 151 GLU B N 1
ATOM 3302 C CA . GLU B 2 152 ? 76.846 17.803 104.362 1.00 18.52 151 GLU B CA 1
ATOM 3303 C C . GLU B 2 152 ? 77.572 19.072 104.792 1.00 17.82 151 GLU B C 1
ATOM 3304 O O . GLU B 2 152 ? 77.459 20.113 104.135 1.00 24.62 151 GLU B O 1
ATOM 3310 N N . ARG B 2 153 ? 78.321 19.005 105.895 1.00 24.00 152 ARG B N 1
ATOM 3311 C CA . ARG B 2 153 ? 78.998 20.188 106.417 1.00 25.58 152 ARG B CA 1
ATOM 3312 C C . ARG B 2 153 ? 80.115 20.671 105.505 1.00 24.10 152 ARG B C 1
ATOM 3313 O O . ARG B 2 153 ? 80.462 21.855 105.547 1.00 25.27 152 ARG B O 1
ATOM 3321 N N . TYR B 2 154 ? 80.695 19.787 104.699 1.00 20.91 153 TYR B N 1
ATOM 3322 C CA . TYR B 2 154 ? 81.669 20.187 103.696 1.00 22.55 153 TYR B CA 1
ATOM 3323 C C . TYR B 2 154 ? 81.027 20.438 102.340 1.00 27.74 153 TYR B C 1
ATOM 3324 O O . TYR B 2 154 ? 81.742 20.623 101.350 1.00 27.28 153 TYR B O 1
ATOM 3333 N N . ASN B 2 155 ? 79.696 20.457 102.284 1.00 20.99 154 ASN B N 1
ATOM 3334 C CA A ASN B 2 155 ? 78.953 20.793 101.071 0.52 28.92 154 ASN B CA 1
ATOM 3335 C CA B ASN B 2 155 ? 78.978 20.812 101.065 0.48 28.93 154 ASN B CA 1
ATOM 3336 C C . ASN B 2 155 ? 79.340 19.867 99.922 1.00 31.85 154 ASN B C 1
ATOM 3337 O O . ASN B 2 155 ? 79.451 20.281 98.765 1.00 32.13 154 ASN B O 1
ATOM 3346 N N . ILE B 2 156 ? 79.537 18.596 100.252 1.00 30.80 155 ILE B N 1
ATOM 3347 C CA . ILE B 2 156 ? 79.814 17.565 99.260 1.00 31.92 155 ILE B CA 1
ATOM 3348 C C . ILE B 2 156 ? 78.485 17.091 98.691 1.00 33.35 155 ILE B C 1
ATOM 3349 O O . ILE B 2 156 ? 77.650 16.537 99.414 1.00 38.26 155 ILE B O 1
ATOM 3354 N N . ASP B 2 157 ? 78.283 17.310 97.396 1.00 33.32 156 ASP B N 1
ATOM 3355 C CA . ASP B 2 157 ? 77.100 16.777 96.739 1.00 42.26 156 ASP B CA 1
ATOM 3356 C C . ASP B 2 157 ? 77.239 15.269 96.589 1.00 27.60 156 ASP B C 1
ATOM 3357 O O . ASP B 2 157 ? 78.272 14.771 96.131 1.00 32.48 156 ASP B O 1
ATOM 3362 N N . THR B 2 158 ? 76.190 14.539 96.969 1.00 23.03 157 THR B N 1
ATOM 3363 C CA . THR B 2 158 ? 76.232 13.085 96.968 1.00 21.61 157 THR B CA 1
ATOM 3364 C C . THR B 2 158 ? 75.428 12.442 95.849 1.00 24.50 157 THR B C 1
ATOM 3365 O O . THR B 2 158 ? 75.707 11.291 95.500 1.00 26.11 157 THR B O 1
ATOM 3369 N N . PHE B 2 159 ? 74.456 13.145 95.273 1.00 22.44 158 PHE B N 1
ATOM 3370 C CA . PHE B 2 159 ? 73.583 12.534 94.280 1.00 19.98 158 PHE B CA 1
ATOM 3371 C C . PHE B 2 159 ? 74.373 12.182 93.026 1.00 19.85 158 PHE B C 1
ATOM 3372 O O . PHE B 2 159 ? 74.949 13.058 92.373 1.00 17.20 158 PHE B O 1
ATOM 3380 N N . GLY B 2 160 ? 74.398 10.894 92.695 1.00 18.11 159 GLY B N 1
ATOM 3381 C CA . GLY B 2 160 ? 75.079 10.410 91.519 1.00 16.57 159 GLY B CA 1
ATOM 3382 C C . GLY B 2 160 ? 76.510 9.978 91.739 1.00 13.68 159 GLY B C 1
ATOM 3383 O O . GLY B 2 160 ? 77.109 9.398 90.824 1.00 17.40 159 GLY B O 1
ATOM 3384 N N . LEU B 2 161 ? 77.085 10.246 92.909 1.00 13.23 160 LEU B N 1
ATOM 3385 C CA . LEU B 2 161 ? 78.417 9.737 93.202 1.00 16.68 160 LEU B CA 1
ATOM 3386 C C . LEU B 2 161 ? 78.405 8.216 93.190 1.00 19.46 160 LEU B C 1
ATOM 3387 O O . LEU B 2 161 ? 77.459 7.582 93.669 1.00 17.65 160 LEU B O 1
ATOM 3392 N N . ASN B 2 162 ? 79.462 7.629 92.640 1.00 18.20 161 ASN B N 1
ATOM 3393 C CA . ASN B 2 162 ? 79.673 6.192 92.760 1.00 15.33 161 ASN B CA 1
ATOM 3394 C C . ASN B 2 162 ? 80.381 5.931 94.082 1.00 14.73 161 ASN B C 1
ATOM 3395 O O . ASN B 2 162 ? 81.583 6.188 94.213 1.00 18.10 161 ASN B O 1
ATOM 3400 N N . ALA B 2 163 ? 79.639 5.429 95.062 1.00 12.17 162 ALA B N 1
ATOM 3401 C CA . ALA B 2 163 ? 80.154 5.225 96.407 1.00 16.42 162 ALA B CA 1
ATOM 3402 C C . ALA B 2 163 ? 80.449 3.749 96.636 1.00 18.54 162 ALA B C 1
ATOM 3403 O O . ALA B 2 163 ? 79.682 2.878 96.217 1.00 14.78 162 ALA B O 1
ATOM 3405 N N . VAL B 2 164 ? 81.571 3.475 97.295 1.00 16.67 163 VAL B N 1
ATOM 3406 C CA . VAL B 2 164 ? 81.991 2.115 97.612 1.00 11.49 163 VAL B CA 1
ATOM 3407 C C . VAL B 2 164 ? 82.243 2.032 99.108 1.00 12.72 163 VAL B C 1
ATOM 3408 O O . VAL B 2 164 ? 83.001 2.838 99.660 1.00 14.48 163 VAL B O 1
ATOM 3412 N N . VAL B 2 165 ? 81.612 1.057 99.755 1.00 16.70 164 VAL B N 1
ATOM 3413 C CA . VAL B 2 165 ? 81.788 0.792 101.177 1.00 13.08 164 VAL B CA 1
ATOM 3414 C C . VAL B 2 165 ? 82.611 -0.482 101.302 1.00 20.23 164 VAL B C 1
ATOM 3415 O O . VAL B 2 165 ? 82.224 -1.531 100.771 1.00 21.19 164 VAL B O 1
ATOM 3419 N N . ILE B 2 166 ? 83.747 -0.395 101.991 1.00 17.27 165 ILE B N 1
ATOM 3420 C CA . ILE B 2 166 ? 84.628 -1.540 102.190 1.00 14.40 165 ILE B CA 1
ATOM 3421 C C . ILE B 2 166 ? 84.348 -2.099 103.579 1.00 15.63 165 ILE B C 1
ATOM 3422 O O . ILE B 2 166 ? 84.674 -1.469 104.591 1.00 19.52 165 ILE B O 1
ATOM 3427 N N . GLY B 2 167 ? 83.752 -3.280 103.625 1.00 18.03 166 GLY B N 1
ATOM 3428 C CA . GLY B 2 167 ? 83.274 -3.872 104.864 1.00 18.88 166 GLY B CA 1
ATOM 3429 C C . GLY B 2 167 ? 81.761 -3.785 104.921 1.00 19.81 166 GLY B C 1
ATOM 3430 O O . GLY B 2 167 ? 81.163 -2.790 104.498 1.00 19.21 166 GLY B O 1
ATOM 3431 N N . ALA B 2 168 ? 81.135 -4.831 105.455 1.00 17.66 167 ALA B N 1
ATOM 3432 C CA . ALA B 2 168 ? 79.681 -4.947 105.486 1.00 19.44 167 ALA B CA 1
ATOM 3433 C C . ALA B 2 168 ? 79.187 -5.221 106.900 1.00 20.53 167 ALA B C 1
ATOM 3434 O O . ALA B 2 168 ? 78.257 -6.002 107.113 1.00 19.70 167 ALA B O 1
ATOM 3436 N N . SER B 2 169 ? 79.796 -4.575 107.890 1.00 22.32 168 SER B N 1
ATOM 3437 C CA . SER B 2 169 ? 79.419 -4.805 109.277 1.00 27.37 168 SER B CA 1
ATOM 3438 C C . SER B 2 169 ? 78.024 -4.258 109.560 1.00 17.52 168 SER B C 1
ATOM 3439 O O . SER B 2 169 ? 77.550 -3.326 108.905 1.00 18.19 168 SER B O 1
ATOM 3442 N N . ASN B 2 170 ? 77.362 -4.852 110.558 1.00 19.27 169 ASN B N 1
ATOM 3443 C CA . ASN B 2 170 ? 76.068 -4.337 110.994 1.00 25.48 169 ASN B CA 1
ATOM 3444 C C . ASN B 2 170 ? 76.198 -2.941 111.582 1.00 22.02 169 ASN B C 1
ATOM 3445 O O . ASN B 2 170 ? 75.272 -2.131 111.474 1.00 25.98 169 ASN B O 1
ATOM 3450 N N . ILE B 2 171 ? 77.336 -2.643 112.209 1.00 25.92 170 ILE B N 1
ATOM 3451 C CA . ILE B 2 171 ? 77.501 -1.372 112.904 1.00 31.92 170 ILE B CA 1
ATOM 3452 C C . ILE B 2 171 ? 77.886 -0.232 111.963 1.00 27.96 170 ILE B C 1
ATOM 3453 O O . ILE B 2 171 ? 77.633 0.935 112.287 1.00 24.40 170 ILE B O 1
ATOM 3458 N N . VAL B 2 172 ? 78.477 -0.526 110.802 1.00 17.99 171 VAL B N 1
ATOM 3459 C CA . VAL B 2 172 ? 78.908 0.524 109.881 1.00 19.32 171 VAL B CA 1
ATOM 3460 C C . VAL B 2 172 ? 78.503 0.205 108.446 1.00 18.29 171 VAL B C 1
ATOM 3461 O O . VAL B 2 172 ? 77.634 0.869 107.874 1.00 18.80 171 VAL B O 1
ATOM 3465 N N . GLY B 2 173 ? 79.143 -0.804 107.854 1.00 17.37 172 GLY B N 1
ATOM 3466 C CA . GLY B 2 173 ? 79.058 -0.980 106.410 1.00 15.03 172 GLY B CA 1
ATOM 3467 C C . GLY B 2 173 ? 77.634 -1.090 105.900 1.00 18.12 172 GLY B C 1
ATOM 3468 O O . GLY B 2 173 ? 77.246 -0.408 104.946 1.00 16.24 172 GLY B O 1
ATOM 3469 N N . ARG B 2 174 ? 76.836 -1.963 106.517 1.00 17.95 173 ARG B N 1
ATOM 3470 C CA . ARG B 2 174 ? 75.466 -2.169 106.050 1.00 14.91 173 ARG B CA 1
ATOM 3471 C C . ARG B 2 174 ? 74.613 -0.916 106.203 1.00 18.01 173 ARG B C 1
ATOM 3472 O O . ARG B 2 174 ? 74.061 -0.435 105.198 1.00 14.82 173 ARG B O 1
ATOM 3480 N N . PRO B 2 175 ? 74.452 -0.341 107.397 1.00 15.04 174 PRO B N 1
ATOM 3481 C CA . PRO B 2 175 ? 73.704 0.924 107.488 1.00 13.71 174 PRO B CA 1
ATOM 3482 C C . PRO B 2 175 ? 74.308 2.039 106.656 1.00 14.76 174 PRO B C 1
ATOM 3483 O O . PRO B 2 175 ? 73.571 2.908 106.176 1.00 12.97 174 PRO B O 1
ATOM 3487 N N . MET B 2 176 ? 75.629 2.041 106.463 1.00 15.24 175 MET B N 1
ATOM 3488 C CA . MET B 2 176 ? 76.245 3.075 105.638 1.00 15.73 175 MET B CA 1
ATOM 3489 C C . MET B 2 176 ? 75.706 3.033 104.215 1.00 15.04 175 MET B C 1
ATOM 3490 O O . MET B 2 176 ? 75.430 4.081 103.619 1.00 15.78 175 MET B O 1
ATOM 3495 N N . SER B 2 177 ? 75.546 1.833 103.651 1.00 13.18 176 SER B N 1
ATOM 3496 C CA . SER B 2 177 ? 75.027 1.738 102.292 1.00 15.26 176 SER B CA 1
ATOM 3497 C C . SER B 2 177 ? 73.621 2.310 102.204 1.00 15.48 176 SER B C 1
ATOM 3498 O O . SER B 2 177 ? 73.253 2.904 101.184 1.00 16.38 176 SER B O 1
ATOM 3501 N N . MET B 2 178 ? 72.830 2.167 103.266 1.00 16.26 177 MET B N 1
ATOM 3502 C CA A MET B 2 178 ? 71.479 2.703 103.213 0.58 15.11 177 MET B CA 1
ATOM 3503 C CA B MET B 2 178 ? 71.468 2.696 103.286 0.42 14.82 177 MET B CA 1
ATOM 3504 C C . MET B 2 178 ? 71.465 4.215 103.397 1.00 12.85 177 MET B C 1
ATOM 3505 O O . MET B 2 178 ? 70.625 4.891 102.791 1.00 12.48 177 MET B O 1
ATOM 3514 N N . GLU B 2 179 ? 72.383 4.771 104.196 1.00 18.47 178 GLU B N 1
ATOM 3515 C CA . GLU B 2 179 ? 72.483 6.223 104.294 1.00 16.43 178 GLU B CA 1
ATOM 3516 C C . GLU B 2 179 ? 72.893 6.828 102.958 1.00 16.15 178 GLU B C 1
ATOM 3517 O O . GLU B 2 179 ? 72.356 7.862 102.543 1.00 18.64 178 GLU B O 1
ATOM 3523 N N . LEU B 2 180 ? 73.846 6.194 102.270 1.00 16.73 179 LEU B N 1
ATOM 3524 C CA . LEU B 2 180 ? 74.334 6.735 101.006 1.00 18.62 179 LEU B CA 1
ATOM 3525 C C . LEU B 2 180 ? 73.301 6.585 99.896 1.00 14.67 179 LEU B C 1
ATOM 3526 O O . LEU B 2 180 ? 73.201 7.458 99.027 1.00 14.47 179 LEU B O 1
ATOM 3531 N N . LEU B 2 181 ? 72.522 5.501 99.903 1.00 16.33 180 LEU B N 1
ATOM 3532 C CA . LEU B 2 181 ? 71.390 5.421 98.988 1.00 18.67 180 LEU B CA 1
ATOM 3533 C C . LEU B 2 181 ? 70.382 6.524 99.280 1.00 16.85 180 LEU B C 1
ATOM 3534 O O . LEU B 2 181 ? 69.872 7.171 98.358 1.00 13.36 180 LEU B O 1
ATOM 3539 N N . LEU B 2 182 ? 70.084 6.753 100.560 1.00 14.71 181 LEU B N 1
ATOM 3540 C CA . LEU B 2 182 ? 69.203 7.854 100.927 1.00 17.33 181 LEU B CA 1
ATOM 3541 C C . LEU B 2 182 ? 69.744 9.178 100.403 1.00 22.92 181 LEU B C 1
ATOM 3542 O O . LEU B 2 182 ? 68.975 10.057 99.995 1.00 18.55 181 LEU B O 1
ATOM 3547 N N . ALA B 2 183 ? 71.067 9.332 100.394 1.00 18.01 182 ALA B N 1
ATOM 3548 C CA . ALA B 2 183 ? 71.719 10.543 99.915 1.00 20.54 182 ALA B CA 1
ATOM 3549 C C . ALA B 2 183 ? 71.938 10.546 98.405 1.00 16.48 182 ALA B C 1
ATOM 3550 O O . ALA B 2 183 ? 72.597 11.456 97.889 1.00 19.62 182 ALA B O 1
ATOM 3552 N N . GLY B 2 184 ? 71.418 9.554 97.690 1.00 14.91 183 GLY B N 1
ATOM 3553 C CA . GLY B 2 184 ? 71.459 9.554 96.242 1.00 19.47 183 GLY B CA 1
ATOM 3554 C C . GLY B 2 184 ? 72.707 8.980 95.612 1.00 15.57 183 GLY B C 1
ATOM 3555 O O . GLY B 2 184 ? 72.892 9.143 94.399 1.00 14.98 183 GLY B O 1
ATOM 3556 N N . CYS B 2 185 ? 73.571 8.321 96.380 1.00 17.19 184 CYS B N 1
ATOM 3557 C CA . CYS B 2 185 ? 74.748 7.688 95.803 1.00 19.73 184 CYS B CA 1
ATOM 3558 C C . CYS B 2 185 ? 74.389 6.345 95.188 1.00 16.89 184 CYS B C 1
ATOM 3559 O O . CYS B 2 185 ? 73.554 5.605 95.717 1.00 17.81 184 CYS B O 1
ATOM 3562 N N . THR B 2 186 ? 75.021 6.034 94.062 1.00 20.95 185 THR B N 1
ATOM 3563 C CA . THR B 2 186 ? 75.183 4.640 93.683 1.00 13.90 185 THR B CA 1
ATOM 3564 C C . THR B 2 186 ? 76.080 3.979 94.720 1.00 14.60 185 THR B C 1
ATOM 3565 O O . THR B 2 186 ? 77.135 4.516 95.070 1.00 17.21 185 THR B O 1
ATOM 3569 N N . THR B 2 187 ? 75.652 2.833 95.241 1.00 11.50 186 THR B N 1
ATOM 3570 C CA . THR B 2 187 ? 76.311 2.231 96.393 1.00 13.82 186 THR B CA 1
ATOM 3571 C C . THR B 2 187 ? 76.758 0.816 96.073 1.00 17.48 186 THR B C 1
ATOM 3572 O O . THR B 2 187 ? 75.990 0.019 95.526 1.00 16.69 186 THR B O 1
ATOM 3576 N N . THR B 2 188 ? 78.004 0.520 96.422 1.00 15.93 187 THR B N 1
ATOM 3577 C CA . THR B 2 188 ? 78.573 -0.814 96.336 1.00 16.96 187 THR B CA 1
ATOM 3578 C C . THR B 2 188 ? 79.105 -1.172 97.714 1.00 18.38 187 THR B C 1
ATOM 3579 O O . THR B 2 188 ? 79.795 -0.362 98.341 1.00 19.14 187 THR B O 1
ATOM 3583 N N . VAL B 2 189 ? 78.773 -2.367 98.191 1.00 16.26 188 VAL B N 1
ATOM 3584 C CA . VAL B 2 189 ? 79.275 -2.867 99.465 1.00 13.58 188 VAL B CA 1
ATOM 3585 C C . VAL B 2 189 ? 80.166 -4.064 99.176 1.00 15.95 188 VAL B C 1
ATOM 3586 O O . VAL B 2 189 ? 79.720 -5.046 98.569 1.00 14.69 188 VAL B O 1
ATOM 3590 N N . THR B 2 190 ? 81.417 -3.985 99.618 1.00 13.79 189 THR B N 1
ATOM 3591 C CA . THR B 2 190 ? 82.365 -5.076 99.490 1.00 18.67 189 THR B CA 1
ATOM 3592 C C . THR B 2 190 ? 82.607 -5.711 100.851 1.00 21.35 189 THR B C 1
ATOM 3593 O O . THR B 2 190 ? 82.277 -5.152 101.900 1.00 19.15 189 THR B O 1
ATOM 3597 N N . HIS B 2 191 ? 83.196 -6.900 100.817 1.00 20.05 190 HIS B N 1
ATOM 3598 C CA . HIS B 2 191 ? 83.444 -7.671 102.024 1.00 20.99 190 HIS B CA 1
ATOM 3599 C C . HIS B 2 191 ? 84.422 -8.791 101.694 1.00 17.43 190 HIS B C 1
ATOM 3600 O O . HIS B 2 191 ? 85.075 -8.753 100.647 1.00 18.95 190 HIS B O 1
ATOM 3607 N N . ARG B 2 192 ? 84.526 -9.793 102.564 1.00 22.54 191 ARG B N 1
ATOM 3608 C CA . ARG B 2 192 ? 85.576 -10.792 102.413 1.00 30.86 191 ARG B CA 1
ATOM 3609 C C . ARG B 2 192 ? 85.431 -11.625 101.144 1.00 33.90 191 ARG B C 1
ATOM 3610 O O . ARG B 2 192 ? 86.412 -12.235 100.714 1.00 25.63 191 ARG B O 1
ATOM 3618 N N . PHE B 2 193 ? 84.248 -11.668 100.530 1.00 23.57 192 PHE B N 1
ATOM 3619 C CA . PHE B 2 193 ? 84.054 -12.482 99.334 1.00 19.59 192 PHE B CA 1
ATOM 3620 C C . PHE B 2 193 ? 84.270 -11.714 98.036 1.00 18.90 192 PHE B C 1
ATOM 3621 O O . PHE B 2 193 ? 84.251 -12.328 96.964 1.00 20.42 192 PHE B O 1
ATOM 3629 N N . THR B 2 194 ? 84.484 -10.406 98.100 1.00 17.87 193 THR B N 1
ATOM 3630 C CA . THR B 2 194 ? 84.627 -9.590 96.897 1.00 24.01 193 THR B CA 1
ATOM 3631 C C . THR B 2 194 ? 85.849 -9.978 96.065 1.00 26.24 193 THR B C 1
ATOM 3632 O O . THR B 2 194 ? 86.964 -10.047 96.578 1.00 22.32 193 THR B O 1
ATOM 3647 N N . ASN B 2 196 ? 88.568 -8.861 93.331 1.00 31.08 195 ASN B N 1
ATOM 3648 C CA . ASN B 2 196 ? 89.184 -7.638 92.811 1.00 39.64 195 ASN B CA 1
ATOM 3649 C C . ASN B 2 196 ? 88.652 -6.392 93.519 1.00 33.12 195 ASN B C 1
ATOM 3650 O O . ASN B 2 196 ? 88.079 -5.500 92.891 1.00 28.58 195 ASN B O 1
ATOM 3655 N N . LEU B 2 197 ? 88.838 -6.352 94.840 1.00 23.25 196 LEU B N 1
ATOM 3656 C CA . LEU B 2 197 ? 88.478 -5.170 95.615 1.00 23.82 196 LEU B CA 1
ATOM 3657 C C . LEU B 2 197 ? 89.013 -3.901 94.964 1.00 21.70 196 LEU B C 1
ATOM 3658 O O . LEU B 2 197 ? 88.302 -2.895 94.854 1.00 21.69 196 LEU B O 1
ATOM 3663 N N . ARG B 2 198 ? 90.271 -3.934 94.522 1.00 19.42 197 ARG B N 1
ATOM 3664 C CA . ARG B 2 198 ? 90.897 -2.741 93.962 1.00 17.76 197 ARG B CA 1
ATOM 3665 C C . ARG B 2 198 ? 90.085 -2.173 92.803 1.00 20.08 197 ARG B C 1
ATOM 3666 O O . ARG B 2 198 ? 89.969 -0.951 92.662 1.00 24.23 197 ARG B O 1
ATOM 3674 N N . HIS B 2 199 ? 89.518 -3.039 91.960 1.00 28.05 198 HIS B N 1
ATOM 3675 C CA . HIS B 2 199 ? 88.742 -2.544 90.826 1.00 37.76 198 HIS B CA 1
ATOM 3676 C C . HIS B 2 199 ? 87.554 -1.713 91.295 1.00 25.76 198 HIS B C 1
ATOM 3677 O O . HIS B 2 199 ? 87.266 -0.652 90.728 1.00 30.52 198 HIS B O 1
ATOM 3684 N N . HIS B 2 200 ? 86.845 -2.185 92.321 1.00 22.24 199 HIS B N 1
ATOM 3685 C CA . HIS B 2 200 ? 85.755 -1.393 92.881 1.00 21.93 199 HIS B CA 1
ATOM 3686 C C . HIS B 2 200 ? 86.278 -0.088 93.464 1.00 20.74 199 HIS B C 1
ATOM 3687 O O . HIS B 2 200 ? 85.703 0.981 93.230 1.00 20.17 199 HIS B O 1
ATOM 3694 N N . VAL B 2 201 ? 87.383 -0.154 94.211 1.00 21.29 200 VAL B N 1
ATOM 3695 C CA . VAL B 2 201 ? 87.930 1.036 94.859 1.00 18.54 200 VAL B CA 1
ATOM 3696 C C . VAL B 2 201 ? 88.360 2.065 93.821 1.00 23.86 200 VAL B C 1
ATOM 3697 O O . VAL B 2 201 ? 88.081 3.263 93.960 1.00 23.07 200 VAL B O 1
ATOM 3701 N N . GLU B 2 202 ? 89.043 1.619 92.765 1.00 25.95 201 GLU B N 1
ATOM 3702 C CA . GLU B 2 202 ? 89.598 2.548 91.786 1.00 27.67 201 GLU B CA 1
ATOM 3703 C C . GLU B 2 202 ? 88.529 3.386 91.095 1.00 18.66 201 GLU B C 1
ATOM 3704 O O . GLU B 2 202 ? 88.852 4.444 90.546 1.00 24.48 201 GLU B O 1
ATOM 3710 N N . ASN B 2 203 ? 87.274 2.942 91.102 1.00 18.64 202 ASN B N 1
ATOM 3711 C CA . ASN B 2 203 ? 86.187 3.676 90.466 1.00 24.48 202 ASN B CA 1
ATOM 3712 C C . ASN B 2 203 ? 85.306 4.414 91.467 1.00 21.80 202 ASN B C 1
ATOM 3713 O O . ASN B 2 203 ? 84.215 4.862 91.101 1.00 25.62 202 ASN B O 1
ATOM 3718 N N . ALA B 2 204 ? 85.749 4.559 92.714 1.00 20.01 203 ALA B N 1
ATOM 3719 C CA . ALA B 2 204 ? 84.918 5.136 93.764 1.00 19.85 203 ALA B CA 1
ATOM 3720 C C . ALA B 2 204 ? 85.118 6.646 93.825 1.00 14.67 203 ALA B C 1
ATOM 3721 O O . ALA B 2 204 ? 86.221 7.118 94.114 1.00 18.18 203 ALA B O 1
ATOM 3723 N N . ASP B 2 205 ? 84.047 7.398 93.547 1.00 15.95 204 ASP B N 1
ATOM 3724 C CA . ASP B 2 205 ? 84.029 8.825 93.858 1.00 18.81 204 ASP B CA 1
ATOM 3725 C C . ASP B 2 205 ? 84.060 9.060 95.360 1.00 15.96 204 ASP B C 1
ATOM 3726 O O . ASP B 2 205 ? 84.614 10.063 95.826 1.00 14.55 204 ASP B O 1
ATOM 3731 N N . LEU B 2 206 ? 83.452 8.156 96.121 1.00 15.40 205 LEU B N 1
ATOM 3732 C CA . LEU B 2 206 ? 83.321 8.289 97.566 1.00 17.78 205 LEU B CA 1
ATOM 3733 C C . LEU B 2 206 ? 83.617 6.930 98.177 1.00 16.06 205 LEU B C 1
ATOM 3734 O O . LEU B 2 206 ? 82.951 5.943 97.848 1.00 15.92 205 LEU B O 1
ATOM 3739 N N . LEU B 2 207 ? 84.620 6.876 99.047 1.00 16.89 206 LEU B N 1
ATOM 3740 C CA . LEU B 2 207 ? 85.117 5.620 99.591 1.00 13.94 206 LEU B CA 1
ATOM 3741 C C . LEU B 2 207 ? 84.950 5.630 101.103 1.00 15.30 206 LEU B C 1
ATOM 3742 O O . LEU B 2 207 ? 85.497 6.503 101.784 1.00 21.67 206 LEU B O 1
ATOM 3747 N N . ILE B 2 208 ? 84.197 4.663 101.620 1.00 12.30 207 ILE B N 1
ATOM 3748 C CA . ILE B 2 208 ? 84.016 4.467 103.054 1.00 14.67 207 ILE B CA 1
ATOM 3749 C C . ILE B 2 208 ? 84.753 3.187 103.415 1.00 18.58 207 ILE B C 1
ATOM 3750 O O . ILE B 2 208 ? 84.344 2.095 103.001 1.00 15.76 207 ILE B O 1
ATOM 3755 N N . VAL B 2 209 ? 85.829 3.307 104.188 1.00 19.82 208 VAL B N 1
ATOM 3756 C CA . VAL B 2 209 ? 86.669 2.170 104.551 1.00 19.45 208 VAL B CA 1
ATOM 3757 C C . VAL B 2 209 ? 86.397 1.826 106.008 1.00 16.91 208 VAL B C 1
ATOM 3758 O O . VAL B 2 209 ? 86.644 2.642 106.905 1.00 16.91 208 VAL B O 1
ATOM 3762 N N . ALA B 2 210 ? 85.903 0.602 106.245 1.00 14.65 209 ALA B N 1
ATOM 3763 C CA . ALA B 2 210 ? 85.513 0.149 107.575 1.00 19.34 209 ALA B CA 1
ATOM 3764 C C . ALA B 2 210 ? 85.851 -1.341 107.714 1.00 21.50 209 ALA B C 1
ATOM 3765 O O . ALA B 2 210 ? 84.975 -2.200 107.803 1.00 22.43 209 ALA B O 1
ATOM 3767 N N . VAL B 2 211 ? 87.145 -1.656 107.742 1.00 24.84 210 VAL B N 1
ATOM 3768 C CA . VAL B 2 211 ? 87.603 -3.035 107.876 1.00 26.77 210 VAL B CA 1
ATOM 3769 C C . VAL B 2 211 ? 88.458 -3.264 109.112 1.00 28.71 210 VAL B C 1
ATOM 3770 O O . VAL B 2 211 ? 88.771 -4.425 109.419 1.00 36.86 210 VAL B O 1
ATOM 3774 N N . GLY B 2 212 ? 88.850 -2.218 109.830 1.00 27.19 211 GLY B N 1
ATOM 3775 C CA . GLY B 2 212 ? 89.610 -2.377 111.056 1.00 20.88 211 GLY B CA 1
ATOM 3776 C C . GLY B 2 212 ? 90.967 -3.036 110.879 1.00 27.17 211 GLY B C 1
ATOM 3777 O O . GLY B 2 212 ? 91.351 -3.890 111.677 1.00 30.52 211 GLY B O 1
ATOM 3789 N N . PRO B 2 214 ? 95.046 -1.719 109.956 1.00 29.79 213 PRO B N 1
ATOM 3790 C CA . PRO B 2 214 ? 95.859 -0.521 109.712 1.00 29.92 213 PRO B CA 1
ATOM 3791 C C . PRO B 2 214 ? 96.502 -0.476 108.328 1.00 28.54 213 PRO B C 1
ATOM 3792 O O . PRO B 2 214 ? 97.124 -1.448 107.898 1.00 32.67 213 PRO B O 1
ATOM 3796 N N . GLY B 2 215 ? 96.349 0.656 107.643 1.00 31.25 214 GLY B N 1
ATOM 3797 C CA . GLY B 2 215 ? 96.930 0.821 106.322 1.00 35.76 214 GLY B CA 1
ATOM 3798 C C . GLY B 2 215 ? 96.494 -0.227 105.324 1.00 31.75 214 GLY B C 1
ATOM 3799 O O . GLY B 2 215 ? 97.272 -0.588 104.435 1.00 34.53 214 GLY B O 1
ATOM 3800 N N . PHE B 2 216 ? 95.260 -0.725 105.440 1.00 27.91 215 PHE B N 1
ATOM 3801 C CA . PHE B 2 216 ? 94.812 -1.793 104.554 1.00 27.77 215 PHE B CA 1
ATOM 3802 C C . PHE B 2 216 ? 94.599 -1.302 103.127 1.00 30.97 215 PHE B C 1
ATOM 3803 O O . PHE B 2 216 ? 94.824 -2.061 102.178 1.00 31.42 215 PHE B O 1
ATOM 3811 N N . ILE B 2 217 ? 94.166 -0.060 102.950 1.00 28.23 216 ILE B N 1
ATOM 3812 C CA . ILE B 2 217 ? 93.915 0.504 101.626 1.00 24.66 216 ILE B CA 1
ATOM 3813 C C . ILE B 2 217 ? 95.119 1.361 101.244 1.00 28.99 216 ILE B C 1
ATOM 3814 O O . ILE B 2 217 ? 95.374 2.376 101.911 1.00 23.79 216 ILE B O 1
ATOM 3819 N N . PRO B 2 218 ? 95.871 1.002 100.204 1.00 23.85 217 PRO B N 1
ATOM 3820 C CA . PRO B 2 218 ? 96.967 1.871 99.764 1.00 24.15 217 PRO B CA 1
ATOM 3821 C C . PRO B 2 218 ? 96.437 3.096 99.041 1.00 22.11 217 PRO B C 1
ATOM 3822 O O . PRO B 2 218 ? 95.357 3.077 98.444 1.00 21.34 217 PRO B O 1
ATOM 3826 N N . GLY B 2 219 ? 97.219 4.175 99.097 1.00 23.38 218 GLY B N 1
ATOM 3827 C CA . GLY B 2 219 ? 96.879 5.357 98.326 1.00 29.39 218 GLY B CA 1
ATOM 3828 C C . GLY B 2 219 ? 96.800 5.076 96.841 1.00 35.26 218 GLY B C 1
ATOM 3829 O O . GLY B 2 219 ? 96.069 5.754 96.116 1.00 30.68 218 GLY B O 1
ATOM 3830 N N . ASP B 2 220 ? 97.537 4.063 96.377 1.00 41.42 219 ASP B N 1
ATOM 3831 C CA . ASP B 2 220 ? 97.573 3.724 94.957 1.00 45.50 219 ASP B CA 1
ATOM 3832 C C . ASP B 2 220 ? 96.177 3.509 94.388 1.00 39.68 219 ASP B C 1
ATOM 3833 O O . ASP B 2 220 ? 95.914 3.842 93.226 1.00 30.18 219 ASP B O 1
ATOM 3838 N N . TRP B 2 221 ? 95.271 2.942 95.187 1.00 41.57 220 TRP B N 1
ATOM 3839 C CA . TRP B 2 221 ? 93.965 2.531 94.684 1.00 35.73 220 TRP B CA 1
ATOM 3840 C C . TRP B 2 221 ? 92.983 3.685 94.560 1.00 28.59 220 TRP B C 1
ATOM 3841 O O . TRP B 2 221 ? 91.988 3.557 93.837 1.00 36.39 220 TRP B O 1
ATOM 3852 N N . ILE B 2 222 ? 93.234 4.798 95.239 1.00 25.12 221 ILE B N 1
ATOM 3853 C CA . ILE B 2 222 ? 92.270 5.883 95.313 1.00 24.74 221 ILE B CA 1
ATOM 3854 C C . ILE B 2 222 ? 92.087 6.545 93.951 1.00 32.68 221 ILE B C 1
ATOM 3855 O O . ILE B 2 222 ? 93.055 6.921 93.289 1.00 28.96 221 ILE B O 1
ATOM 3871 N N . GLU B 2 224 ? 91.577 9.432 91.502 1.00 23.50 223 GLU B N 1
ATOM 3872 C CA . GLU B 2 224 ? 92.012 10.817 91.585 1.00 27.83 223 GLU B CA 1
ATOM 3873 C C . GLU B 2 224 ? 90.803 11.711 91.833 1.00 34.06 223 GLU B C 1
ATOM 3874 O O . GLU B 2 224 ? 89.864 11.741 91.036 1.00 30.98 223 GLU B O 1
ATOM 3880 N N . GLY B 2 225 ? 90.827 12.428 92.953 1.00 25.00 224 GLY B N 1
ATOM 3881 C CA . GLY B 2 225 ? 89.731 13.290 93.332 1.00 21.10 224 GLY B CA 1
ATOM 3882 C C . GLY B 2 225 ? 88.696 12.656 94.234 1.00 17.33 224 GLY B C 1
ATOM 3883 O O . GLY B 2 225 ? 87.713 13.322 94.579 1.00 20.52 224 GLY B O 1
ATOM 3884 N N . ALA B 2 226 ? 88.887 11.400 94.632 1.00 20.41 225 ALA B N 1
ATOM 3885 C CA . ALA B 2 226 ? 87.915 10.718 95.476 1.00 23.24 225 ALA B CA 1
ATOM 3886 C C . ALA B 2 226 ? 87.799 11.392 96.838 1.00 20.58 225 ALA B C 1
ATOM 3887 O O . ALA B 2 226 ? 88.735 12.034 97.324 1.00 21.16 225 ALA B O 1
ATOM 3889 N N . ILE B 2 227 ? 86.628 11.234 97.451 1.00 17.25 226 ILE B N 1
ATOM 3890 C CA . ILE B 2 227 ? 86.415 11.574 98.853 1.00 18.99 226 ILE B CA 1
ATOM 3891 C C . ILE B 2 227 ? 86.644 10.305 99.660 1.00 25.16 226 ILE B C 1
ATOM 3892 O O . ILE B 2 227 ? 85.997 9.281 99.415 1.00 19.78 226 ILE B O 1
ATOM 3897 N N . VAL B 2 228 ? 87.558 10.367 100.623 1.00 20.80 227 VAL B N 1
ATOM 3898 C CA . VAL B 2 228 ? 88.007 9.187 101.353 1.00 20.99 227 VAL B CA 1
ATOM 3899 C C . VAL B 2 228 ? 87.593 9.334 102.808 1.00 21.41 227 VAL B C 1
ATOM 3900 O O . VAL B 2 228 ? 88.026 10.268 103.494 1.00 19.64 227 VAL B O 1
ATOM 3904 N N . ILE B 2 229 ? 86.756 8.411 103.272 1.00 16.30 228 ILE B N 1
ATOM 3905 C CA . ILE B 2 229 ? 86.257 8.391 104.641 1.00 14.88 228 ILE B CA 1
ATOM 3906 C C . ILE B 2 229 ? 86.824 7.149 105.310 1.00 23.69 228 ILE B C 1
ATOM 3907 O O . ILE B 2 229 ? 86.600 6.026 104.842 1.00 19.76 228 ILE B O 1
ATOM 3912 N N . ASP B 2 230 ? 87.555 7.350 106.402 1.00 17.78 229 ASP B N 1
ATOM 3913 C CA . ASP B 2 230 ? 88.333 6.297 107.045 1.00 18.85 229 ASP B CA 1
ATOM 3914 C C . ASP B 2 230 ? 87.770 6.059 108.440 1.00 18.84 229 ASP B C 1
ATOM 3915 O O . ASP B 2 230 ? 88.003 6.857 109.354 1.00 21.26 229 ASP B O 1
ATOM 3920 N N . VAL B 2 231 ? 87.034 4.954 108.604 1.00 15.12 230 VAL B N 1
ATOM 3921 C CA . VAL B 2 231 ? 86.411 4.634 109.887 1.00 16.91 230 VAL B CA 1
ATOM 3922 C C . VAL B 2 231 ? 87.349 3.869 110.810 1.00 18.77 230 VAL B C 1
ATOM 3923 O O . VAL B 2 231 ? 87.032 3.695 111.998 1.00 20.11 230 VAL B O 1
ATOM 3927 N N . GLY B 2 232 ? 88.499 3.424 110.314 1.00 21.82 231 GLY B N 1
ATOM 3928 C CA . GLY B 2 232 ? 89.389 2.621 111.131 1.00 24.58 231 GLY B CA 1
ATOM 3929 C C . GLY B 2 232 ? 89.968 3.412 112.291 1.00 25.75 231 GLY B C 1
ATOM 3930 O O . GLY B 2 232 ? 90.347 4.577 112.156 1.00 25.67 231 GLY B O 1
ATOM 3931 N N . ILE B 2 233 ? 90.025 2.761 113.450 1.00 23.94 232 ILE B N 1
ATOM 3932 C CA . ILE B 2 233 ? 90.712 3.286 114.629 1.00 29.37 232 ILE B CA 1
ATOM 3933 C C . ILE B 2 233 ? 91.605 2.148 115.117 1.00 29.88 232 ILE B C 1
ATOM 3934 O O . ILE B 2 233 ? 91.226 1.368 115.998 1.00 37.14 232 ILE B O 1
ATOM 3939 N N . ASN B 2 234 ? 92.796 2.039 114.535 1.00 29.81 233 ASN B N 1
ATOM 3940 C CA . ASN B 2 234 ? 93.688 0.907 114.756 1.00 33.57 233 ASN B CA 1
ATOM 3941 C C . ASN B 2 234 ? 94.827 1.353 115.660 1.00 34.66 233 ASN B C 1
ATOM 3942 O O . ASN B 2 234 ? 95.648 2.191 115.272 1.00 34.05 233 ASN B O 1
ATOM 3947 N N . ARG B 2 235 ? 94.868 0.791 116.862 1.00 41.80 234 ARG B N 1
ATOM 3948 C CA . ARG B 2 235 ? 95.903 1.097 117.836 1.00 47.57 234 ARG B CA 1
ATOM 3949 C C . ARG B 2 235 ? 97.092 0.168 117.620 1.00 41.40 234 ARG B C 1
ATOM 3950 O O . ARG B 2 235 ? 96.951 -1.058 117.690 1.00 40.59 234 ARG B O 1
ATOM 3958 N N . LEU B 2 236 ? 98.256 0.749 117.357 1.00 51.05 235 LEU B N 1
ATOM 3959 C CA . LEU B 2 236 ? 99.460 -0.029 117.118 1.00 67.29 235 LEU B CA 1
ATOM 3960 C C . LEU B 2 236 ? 100.213 -0.267 118.422 1.00 67.13 235 LEU B C 1
ATOM 3961 O O . LEU B 2 236 ? 100.074 0.478 119.395 1.00 61.66 235 LEU B O 1
ATOM 3966 N N . GLU B 2 237 ? 101.009 -1.333 118.435 1.00 69.74 236 GLU B N 1
ATOM 3967 C CA . GLU B 2 237 ? 101.971 -1.548 119.513 1.00 70.61 236 GLU B CA 1
ATOM 3968 C C . GLU B 2 237 ? 102.981 -0.415 119.431 1.00 73.39 236 GLU B C 1
ATOM 3969 O O . GLU B 2 237 ? 103.959 -0.481 118.683 1.00 82.61 236 GLU B O 1
ATOM 3975 N N . ASN B 2 238 ? 102.735 0.634 120.208 1.00 70.48 237 ASN B N 1
ATOM 3976 C CA . ASN B 2 238 ? 103.231 1.967 119.897 1.00 79.72 237 ASN B CA 1
ATOM 3977 C C . ASN B 2 238 ? 102.507 2.973 120.772 1.00 85.35 237 ASN B C 1
ATOM 3978 O O . ASN B 2 238 ? 103.094 3.949 121.249 1.00 82.16 237 ASN B O 1
ATOM 3983 N N . GLY B 2 239 ? 101.225 2.722 120.988 1.00 94.86 238 GLY B N 1
ATOM 3984 C CA . GLY B 2 239 ? 100.310 3.756 121.398 1.00 101.99 238 GLY B CA 1
ATOM 3985 C C . GLY B 2 239 ? 99.821 4.560 120.208 1.00 99.87 238 GLY B C 1
ATOM 3986 O O . GLY B 2 239 ? 100.416 4.574 119.130 1.00 78.14 238 GLY B O 1
ATOM 3987 N N . LYS B 2 240 ? 98.700 5.240 120.423 1.00 118.56 239 LYS B N 1
ATOM 3988 C CA . LYS B 2 240 ? 98.055 6.046 119.395 1.00 124.22 239 LYS B CA 1
ATOM 3989 C C . LYS B 2 240 ? 97.632 5.221 118.184 1.00 101.53 239 LYS B C 1
ATOM 3990 O O . LYS B 2 240 ? 97.883 4.013 118.116 1.00 86.63 239 LYS B O 1
ATOM 3996 N N . VAL B 2 241 ? 96.994 5.882 117.224 1.00 82.60 240 VAL B N 1
ATOM 3997 C CA . VAL B 2 241 ? 96.032 5.242 116.342 1.00 58.72 240 VAL B CA 1
ATOM 3998 C C . VAL B 2 241 ? 96.302 5.624 114.894 1.00 43.56 240 VAL B C 1
ATOM 3999 O O . VAL B 2 241 ? 96.719 6.746 114.593 1.00 38.28 240 VAL B O 1
ATOM 4003 N N . VAL B 2 242 ? 96.041 4.676 113.989 1.00 40.95 241 VAL B N 1
ATOM 4004 C CA . VAL B 2 242 ? 96.041 4.933 112.557 1.00 37.41 241 VAL B CA 1
ATOM 4005 C C . VAL B 2 242 ? 94.773 4.340 111.958 1.00 30.97 241 VAL B C 1
ATOM 4006 O O . VAL B 2 242 ? 94.134 3.458 112.536 1.00 27.87 241 VAL B O 1
ATOM 4010 N N . GLY B 2 243 ? 94.418 4.839 110.773 1.00 21.39 242 GLY B N 1
ATOM 4011 C CA . GLY B 2 243 ? 93.202 4.431 110.107 1.00 22.68 242 GLY B CA 1
ATOM 4012 C C . GLY B 2 243 ? 93.403 3.230 109.198 1.00 25.97 242 GLY B C 1
ATOM 4013 O O . GLY B 2 243 ? 94.499 2.691 109.049 1.00 27.45 242 GLY B O 1
ATOM 4014 N N . ASP B 2 244 ? 92.298 2.805 108.583 1.00 18.65 243 ASP B N 1
ATOM 4015 C CA . ASP B 2 244 ? 92.338 1.714 107.619 1.00 16.53 243 ASP B CA 1
ATOM 4016 C C . ASP B 2 244 ? 92.992 2.119 106.306 1.00 23.27 243 ASP B C 1
ATOM 4017 O O . ASP B 2 244 ? 93.312 1.242 105.497 1.00 26.06 243 ASP B O 1
ATOM 4022 N N . VAL B 2 245 ? 93.194 3.414 106.081 1.00 25.08 244 VAL B N 1
ATOM 4023 C CA . VAL B 2 245 ? 93.751 3.936 104.839 1.00 21.64 244 VAL B CA 1
ATOM 4024 C C . VAL B 2 245 ? 95.143 4.482 105.125 1.00 24.22 244 VAL B C 1
ATOM 4025 O O . VAL B 2 245 ? 95.382 5.068 106.188 1.00 26.34 244 VAL B O 1
ATOM 4029 N N . VAL B 2 246 ? 96.062 4.282 104.181 1.00 22.41 245 VAL B N 1
ATOM 4030 C CA . VAL B 2 246 ? 97.404 4.858 104.273 1.00 18.15 245 VAL B CA 1
ATOM 4031 C C . VAL B 2 246 ? 97.263 6.346 103.961 1.00 22.65 245 VAL B C 1
ATOM 4032 O O . VAL B 2 246 ? 97.221 6.749 102.797 1.00 19.95 245 VAL B O 1
ATOM 4036 N N . PHE B 2 247 ? 97.188 7.169 105.008 1.00 23.72 246 PHE B N 1
ATOM 4037 C CA . PHE B 2 247 ? 96.872 8.582 104.824 1.00 26.69 246 PHE B CA 1
ATOM 4038 C C . PHE B 2 247 ? 97.865 9.261 103.888 1.00 29.57 246 PHE B C 1
ATOM 4039 O O . PHE B 2 247 ? 97.470 9.953 102.943 1.00 24.93 246 PHE B O 1
ATOM 4047 N N . GLU B 2 248 ? 99.163 9.079 104.144 1.00 29.55 247 GLU B N 1
ATOM 4048 C CA . GLU B 2 248 ? 100.182 9.825 103.411 1.00 38.63 247 GLU B CA 1
ATOM 4049 C C . GLU B 2 248 ? 100.038 9.641 101.906 1.00 29.87 247 GLU B C 1
ATOM 4050 O O . GLU B 2 248 ? 100.220 10.592 101.136 1.00 35.87 247 GLU B O 1
ATOM 4056 N N . ASP B 2 249 ? 99.718 8.428 101.468 1.00 23.22 248 ASP B N 1
ATOM 4057 C CA . ASP B 2 249 ? 99.618 8.145 100.044 1.00 25.83 248 ASP B CA 1
ATOM 4058 C C . ASP B 2 249 ? 98.239 8.468 99.483 1.00 26.02 248 ASP B C 1
ATOM 4059 O O . ASP B 2 249 ? 98.133 8.927 98.342 1.00 24.62 248 ASP B O 1
ATOM 4064 N N . ALA B 2 250 ? 97.176 8.251 100.262 1.00 22.58 249 ALA B N 1
ATOM 4065 C CA . ALA B 2 250 ? 95.843 8.612 99.790 1.00 18.39 249 ALA B CA 1
ATOM 4066 C C . ALA B 2 250 ? 95.694 10.119 99.647 1.00 23.41 249 ALA B C 1
ATOM 4067 O O . ALA B 2 250 ? 94.998 10.588 98.741 1.00 20.25 249 ALA B O 1
ATOM 4069 N N . ALA B 2 251 ? 96.348 10.891 100.519 1.00 23.17 250 ALA B N 1
ATOM 4070 C CA . ALA B 2 251 ? 96.255 12.344 100.444 1.00 29.21 250 ALA B CA 1
ATOM 4071 C C . ALA B 2 251 ? 96.816 12.881 99.133 1.00 23.73 250 ALA B C 1
ATOM 4072 O O . ALA B 2 251 ? 96.427 13.969 98.695 1.00 25.64 250 ALA B O 1
ATOM 4074 N N . LYS B 2 252 ? 97.731 12.144 98.497 1.00 25.97 251 LYS B N 1
ATOM 4075 C CA . LYS B 2 252 ? 98.283 12.586 97.220 1.00 39.89 251 LYS B CA 1
ATOM 4076 C C . LYS B 2 252 ? 97.238 12.592 96.110 1.00 37.56 251 LYS B C 1
ATOM 4077 O O . LYS B 2 252 ? 97.384 13.344 95.140 1.00 33.22 251 LYS B O 1
ATOM 4083 N N . ARG B 2 253 ? 96.194 11.775 96.229 1.00 27.57 252 ARG B N 1
ATOM 4084 C CA . ARG B 2 253 ? 95.235 11.566 95.153 1.00 24.17 252 ARG B CA 1
ATOM 4085 C C . ARG B 2 253 ? 93.818 11.985 95.498 1.00 28.31 252 ARG B C 1
ATOM 4086 O O . ARG B 2 253 ? 93.074 12.382 94.598 1.00 21.95 252 ARG B O 1
ATOM 4094 N N . ALA B 2 254 ? 93.422 11.908 96.764 1.00 25.94 253 ALA B N 1
ATOM 4095 C CA . ALA B 2 254 ? 92.063 12.256 97.142 1.00 21.05 253 ALA B CA 1
ATOM 4096 C C . ALA B 2 254 ? 91.854 13.762 97.067 1.00 22.67 253 ALA B C 1
ATOM 4097 O O . ALA B 2 254 ? 92.797 14.552 97.167 1.00 24.48 253 ALA B O 1
ATOM 4099 N N . SER B 2 255 ? 90.595 14.157 96.879 1.00 22.09 254 SER B N 1
ATOM 4100 C CA . SER B 2 255 ? 90.240 15.564 97.008 1.00 15.22 254 SER B CA 1
ATOM 4101 C C . SER B 2 255 ? 89.972 15.929 98.460 1.00 20.60 254 SER B C 1
ATOM 4102 O O . SER B 2 255 ? 90.308 17.033 98.902 1.00 20.77 254 SER B O 1
ATOM 4105 N N . TYR B 2 256 ? 89.347 15.020 99.201 1.00 21.25 255 TYR B N 1
ATOM 4106 C CA . TYR B 2 256 ? 89.089 15.182 100.621 1.00 17.53 255 TYR B CA 1
ATOM 4107 C C . TYR B 2 256 ? 89.425 13.870 101.312 1.00 20.78 255 TYR B C 1
ATOM 4108 O O . TYR B 2 256 ? 89.269 12.794 100.728 1.00 18.45 255 TYR B O 1
ATOM 4117 N N . ILE B 2 257 ? 89.880 13.954 102.558 1.00 21.36 256 ILE B N 1
ATOM 4118 C CA . ILE B 2 257 ? 90.231 12.750 103.303 1.00 21.41 256 ILE B CA 1
ATOM 4119 C C . ILE B 2 257 ? 90.087 13.022 104.791 1.00 22.72 256 ILE B C 1
ATOM 4120 O O . ILE B 2 257 ? 90.481 14.082 105.287 1.00 20.26 256 ILE B O 1
ATOM 4125 N N . THR B 2 258 ? 89.527 12.045 105.498 1.00 18.28 257 THR B N 1
ATOM 4126 C CA . THR B 2 258 ? 89.417 12.108 106.948 1.00 15.91 257 THR B CA 1
ATOM 4127 C C . THR B 2 258 ? 90.710 11.612 107.583 1.00 20.09 257 THR B C 1
ATOM 4128 O O . THR B 2 258 ? 91.132 10.485 107.298 1.00 26.41 257 THR B O 1
ATOM 4132 N N . PRO B 2 259 ? 91.360 12.394 108.441 1.00 22.63 258 PRO B N 1
ATOM 4133 C CA . PRO B 2 259 ? 92.524 11.875 109.162 1.00 21.96 258 PRO B CA 1
ATOM 4134 C C . PRO B 2 259 ? 92.098 10.915 110.261 1.00 25.54 258 PRO B C 1
ATOM 4135 O O . PRO B 2 259 ? 90.931 10.841 110.650 1.00 20.18 258 PRO B O 1
ATOM 4139 N N . VAL B 2 260 ? 93.072 10.159 110.752 1.00 20.71 259 VAL B N 1
ATOM 4140 C CA . VAL B 2 260 ? 92.869 9.311 111.920 1.00 21.37 259 VAL B CA 1
ATOM 4141 C C . VAL B 2 260 ? 94.075 9.505 112.833 1.00 26.82 259 VAL B C 1
ATOM 4142 O O . VAL B 2 260 ? 95.215 9.294 112.395 1.00 28.85 259 VAL B O 1
ATOM 4146 N N . PRO B 2 261 ? 93.893 9.918 114.098 1.00 27.09 260 PRO B N 1
ATOM 4147 C CA . PRO B 2 261 ? 92.610 10.218 114.744 1.00 21.85 260 PRO B CA 1
ATOM 4148 C C . PRO B 2 261 ? 92.012 11.533 114.254 1.00 21.63 260 PRO B C 1
ATOM 4149 O O . PRO B 2 261 ? 92.628 12.220 113.442 1.00 21.96 260 PRO B O 1
ATOM 4153 N N . GLY B 2 262 ? 90.821 11.869 114.738 1.00 22.44 261 GLY B N 1
ATOM 4154 C CA . GLY B 2 262 ? 90.255 13.182 114.505 1.00 21.88 261 GLY B CA 1
ATOM 4155 C C . GLY B 2 262 ? 89.386 13.316 113.277 1.00 23.04 261 GLY B C 1
ATOM 4156 O O . GLY B 2 262 ? 89.163 14.442 112.817 1.00 24.36 261 GLY B O 1
ATOM 4157 N N . GLY B 2 263 ? 88.893 12.211 112.727 1.00 21.20 262 GLY B N 1
ATOM 4158 C CA . GLY B 2 263 ? 87.966 12.271 111.614 1.00 23.46 262 GLY B CA 1
ATOM 4159 C C . GLY B 2 263 ? 86.607 11.714 111.978 1.00 22.64 262 GLY B C 1
ATOM 4160 O O . GLY B 2 263 ? 85.810 12.378 112.648 1.00 22.79 262 GLY B O 1
ATOM 4161 N N . VAL B 2 264 ? 86.338 10.481 111.545 1.00 19.32 263 VAL B N 1
ATOM 4162 C CA . VAL B 2 264 ? 85.051 9.852 111.821 1.00 20.04 263 VAL B CA 1
ATOM 4163 C C . VAL B 2 264 ? 84.840 9.666 113.319 1.00 22.34 263 VAL B C 1
ATOM 4164 O O . VAL B 2 264 ? 83.709 9.760 113.810 1.00 20.78 263 VAL B O 1
ATOM 4168 N N . GLY B 2 265 ? 85.911 9.401 114.064 1.00 19.91 264 GLY B N 1
ATOM 4169 C CA . GLY B 2 265 ? 85.809 9.037 115.460 1.00 22.44 264 GLY B CA 1
ATOM 4170 C C . GLY B 2 265 ? 84.934 9.965 116.281 1.00 19.66 264 GLY B C 1
ATOM 4171 O O . GLY B 2 265 ? 83.932 9.549 116.872 1.00 25.70 264 GLY B O 1
ATOM 4172 N N . PRO B 2 266 ? 85.309 11.243 116.352 1.00 19.98 265 PRO B N 1
ATOM 4173 C CA . PRO B 2 266 ? 84.509 12.185 117.154 1.00 20.07 265 PRO B CA 1
ATOM 4174 C C . PRO B 2 266 ? 83.08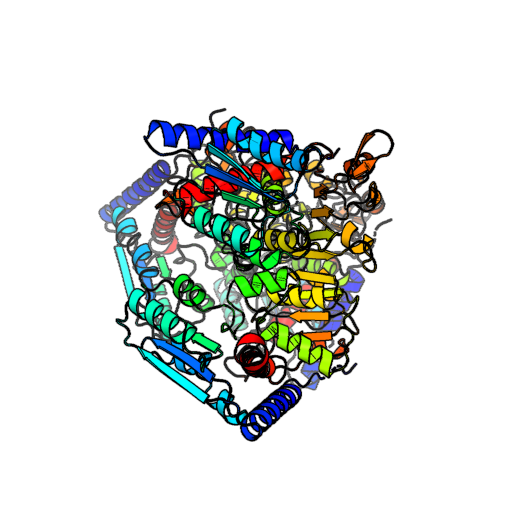6 12.353 116.652 1.00 26.80 265 PRO B C 1
ATOM 4175 O O . PRO B 2 266 ? 82.200 12.709 117.441 1.00 20.14 265 PRO B O 1
ATOM 4179 N N . MET B 2 267 ? 82.834 12.108 115.363 1.00 25.33 266 MET B N 1
ATOM 4180 C CA . MET B 2 267 ? 81.483 12.256 114.830 1.00 24.15 266 MET B CA 1
ATOM 4181 C C . MET B 2 267 ? 80.553 11.157 115.322 1.00 25.73 266 MET B C 1
ATOM 4182 O O . MET B 2 267 ? 79.345 11.387 115.460 1.00 21.91 266 MET B O 1
ATOM 4187 N N . THR B 2 268 ? 81.083 9.960 115.573 1.00 23.88 267 THR B N 1
ATOM 4188 C CA . THR B 2 268 ? 80.245 8.882 116.088 1.00 26.13 267 THR B CA 1
ATOM 4189 C C . THR B 2 268 ? 79.647 9.259 117.436 1.00 25.41 267 THR B C 1
ATOM 4190 O O . THR B 2 268 ? 78.463 9.007 117.693 1.00 25.30 267 THR B O 1
ATOM 4194 N N . VAL B 2 269 ? 80.450 9.875 118.304 1.00 27.02 268 VAL B N 1
ATOM 4195 C CA . VAL B 2 269 ? 79.955 10.301 119.608 1.00 29.28 268 VAL B CA 1
ATOM 4196 C C . VAL B 2 269 ? 79.033 11.504 119.459 1.00 22.35 268 VAL B C 1
ATOM 4197 O O . VAL B 2 269 ? 77.988 11.588 120.115 1.00 24.11 268 VAL B O 1
ATOM 4201 N N . ALA B 2 270 ? 79.402 12.454 118.597 1.00 20.77 269 ALA B N 1
ATOM 4202 C CA . ALA B 2 270 ? 78.556 13.624 118.382 1.00 24.62 269 ALA B CA 1
ATOM 4203 C C . ALA B 2 270 ? 77.179 13.223 117.869 1.00 22.72 269 ALA B C 1
ATOM 4204 O O . ALA B 2 270 ? 76.176 13.864 118.203 1.00 21.06 269 ALA B O 1
ATOM 4206 N N . THR B 2 271 ? 77.110 12.169 117.052 1.00 19.37 270 THR B N 1
ATOM 4207 C CA . THR B 2 271 ? 75.828 11.750 116.496 1.00 19.13 270 THR B CA 1
ATOM 4208 C C . THR B 2 271 ? 74.954 11.093 117.556 1.00 19.33 270 THR B C 1
ATOM 4209 O O . THR B 2 271 ? 73.729 11.272 117.555 1.00 18.73 270 THR B O 1
ATOM 4213 N N . LEU B 2 272 ? 75.553 10.312 118.453 1.00 20.77 271 LEU B N 1
ATOM 4214 C CA . LEU B 2 272 ? 74.787 9.797 119.579 1.00 21.70 271 LEU B CA 1
ATOM 4215 C C . LEU B 2 272 ? 74.175 10.943 120.372 1.00 21.35 271 LEU B C 1
ATOM 4216 O O . LEU B 2 272 ? 72.989 10.915 120.719 1.00 17.98 271 LEU B O 1
ATOM 4221 N N . ILE B 2 273 ? 74.988 11.950 120.695 1.00 20.95 272 ILE B N 1
ATOM 4222 C CA . ILE B 2 273 ? 74.480 13.143 121.368 1.00 22.94 272 ILE B CA 1
ATOM 4223 C C . ILE B 2 273 ? 73.318 13.730 120.578 1.00 18.73 272 ILE B C 1
ATOM 4224 O O . ILE B 2 273 ? 72.256 14.038 121.131 1.00 19.16 272 ILE B O 1
ATOM 4229 N N . GLU B 2 274 ? 73.509 13.898 119.267 1.00 17.92 273 GLU B N 1
ATOM 4230 C CA . GLU B 2 274 ? 72.428 14.367 118.406 1.00 19.58 273 GLU B CA 1
ATOM 4231 C C . GLU B 2 274 ? 71.200 13.478 118.540 1.00 19.90 273 GLU B C 1
ATOM 4232 O O . GLU B 2 274 ? 70.078 13.970 118.709 1.00 20.50 273 GLU B O 1
ATOM 4238 N N . ASN B 2 275 ? 71.398 12.160 118.456 1.00 18.43 274 ASN B N 1
ATOM 4239 C CA . ASN B 2 275 ? 70.274 11.232 118.512 1.00 19.48 274 ASN B CA 1
ATOM 4240 C C . ASN B 2 275 ? 69.521 11.352 119.829 1.00 22.37 274 ASN B C 1
ATOM 4241 O O . ASN B 2 275 ? 68.286 11.275 119.857 1.00 17.45 274 ASN B O 1
ATOM 4246 N N . THR B 2 276 ? 70.245 11.535 120.934 1.00 21.64 275 THR B N 1
ATOM 4247 C CA . THR B 2 276 ? 69.582 11.665 122.225 1.00 16.89 275 THR B CA 1
ATOM 4248 C C . THR B 2 276 ? 68.747 12.938 122.285 1.00 21.35 275 THR B C 1
ATOM 4249 O O . THR B 2 276 ? 67.615 12.920 122.784 1.00 19.59 275 THR B O 1
ATOM 4253 N N . LEU B 2 277 ? 69.279 14.052 121.774 1.00 24.17 276 LEU B N 1
ATOM 4254 C CA . LEU B 2 277 ? 68.487 15.277 121.723 1.00 22.45 276 LEU B CA 1
ATOM 4255 C C . LEU B 2 277 ? 67.261 15.096 120.839 1.00 26.09 276 LEU B C 1
ATOM 4256 O O . LEU B 2 277 ? 66.158 15.527 121.198 1.00 26.37 276 LEU B O 1
ATOM 4261 N N . GLN B 2 278 ? 67.435 14.471 119.673 1.00 22.91 277 GLN B N 1
ATOM 4262 C CA . GLN B 2 278 ? 66.308 14.242 118.776 1.00 21.71 277 GLN B CA 1
ATOM 4263 C C . GLN B 2 278 ? 65.230 13.411 119.458 1.00 22.79 277 GLN B C 1
ATOM 4264 O O . GLN B 2 278 ? 64.040 13.740 119.391 1.00 20.19 277 GLN B O 1
ATOM 4270 N N . ALA B 2 279 ? 65.628 12.317 120.111 1.00 19.86 278 ALA B N 1
ATOM 4271 C CA . ALA B 2 279 ? 64.658 11.499 120.832 1.00 22.88 278 ALA B CA 1
ATOM 4272 C C . ALA B 2 279 ? 63.899 12.332 121.853 1.00 24.14 278 ALA B C 1
ATOM 4273 O O . ALA B 2 279 ? 62.676 12.201 121.994 1.00 25.60 278 ALA B O 1
ATOM 4275 N N . CYS B 2 280 ? 64.608 13.202 122.572 1.00 18.74 279 CYS B N 1
ATOM 4276 C CA . CYS B 2 280 ? 63.961 14.063 123.555 1.00 22.18 279 CYS B CA 1
ATOM 4277 C C . CYS B 2 280 ? 63.000 15.040 122.889 1.00 28.24 279 CYS B C 1
ATOM 4278 O O . CYS B 2 280 ? 61.853 15.196 123.326 1.00 24.90 279 CYS B O 1
ATOM 4281 N N . VAL B 2 281 ? 63.445 15.696 121.815 1.00 25.47 280 VAL B N 1
ATOM 4282 C CA . VAL B 2 281 ? 62.702 16.828 121.269 1.00 26.91 280 VAL B CA 1
ATOM 4283 C C . VAL B 2 281 ? 61.565 16.365 120.364 1.00 34.31 280 VAL B C 1
ATOM 4284 O O . VAL B 2 281 ? 60.498 16.987 120.334 1.00 42.01 280 VAL B O 1
ATOM 4288 N N . GLU B 2 282 ? 61.766 15.288 119.605 1.00 30.71 281 GLU B N 1
ATOM 4289 C CA . GLU B 2 282 ? 60.754 14.825 118.660 1.00 28.21 281 GLU B CA 1
ATOM 4290 C C . GLU B 2 282 ? 59.835 13.757 119.232 1.00 29.00 281 GLU B C 1
ATOM 4291 O O . GLU B 2 282 ? 58.636 13.760 118.935 1.00 41.19 281 GLU B O 1
ATOM 4297 N N . TYR B 2 283 ? 60.360 12.841 120.045 1.00 30.77 282 TYR B N 1
ATOM 4298 C CA . TYR B 2 283 ? 59.643 11.621 120.392 1.00 32.91 282 TYR B CA 1
ATOM 4299 C C . TYR B 2 283 ? 59.103 11.591 121.812 1.00 37.71 282 TYR B C 1
ATOM 4300 O O . TYR B 2 283 ? 58.134 10.874 122.066 1.00 44.41 282 TYR B O 1
ATOM 4309 N N . HIS B 2 284 ? 59.691 12.343 122.741 1.00 33.81 283 HIS B N 1
ATOM 4310 C CA . HIS B 2 284 ? 59.351 12.211 124.154 1.00 41.26 283 HIS B CA 1
ATOM 4311 C C . HIS B 2 284 ? 58.790 13.487 124.761 1.00 53.26 283 HIS B C 1
ATOM 4312 O O . HIS B 2 284 ? 57.756 13.438 125.437 1.00 51.11 283 HIS B O 1
ATOM 4319 N N . ASP B 2 285 ? 59.440 14.629 124.549 1.00 68.65 284 ASP B N 1
ATOM 4320 C CA . ASP B 2 285 ? 59.014 15.899 125.140 1.00 77.17 284 ASP B CA 1
ATOM 4321 C C . ASP B 2 285 ? 58.923 16.973 124.061 1.00 69.45 284 ASP B C 1
ATOM 4322 O O . ASP B 2 285 ? 59.596 18.007 124.131 1.00 49.13 284 ASP B O 1
ATOM 4327 N N . PRO B 2 286 ? 58.077 16.762 123.038 1.00 83.49 285 PRO B N 1
ATOM 4328 C CA . PRO B 2 286 ? 57.886 17.711 121.936 1.00 82.65 285 PRO B CA 1
ATOM 4329 C C . PRO B 2 286 ? 56.996 18.891 122.315 1.00 66.67 285 PRO B C 1
ATOM 4330 O O . PRO B 2 286 ? 57.499 19.887 122.834 1.00 58.21 285 PRO B O 1
ATOM 4334 N N . ALA C 3 3 ? 99.498 -8.836 79.139 1.00 45.20 2 ALA C N 1
ATOM 4335 C CA . ALA C 3 3 ? 98.580 -7.951 79.847 1.00 45.36 2 ALA C CA 1
ATOM 4336 C C . ALA C 3 3 ? 98.833 -7.985 81.351 1.00 48.07 2 ALA C C 1
ATOM 4337 O O . ALA C 3 3 ? 98.453 -7.065 82.074 1.00 47.73 2 ALA C O 1
ATOM 4339 N N . ALA C 3 4 ? 99.475 -9.050 81.821 1.00 43.03 3 ALA C N 1
ATOM 4340 C CA . ALA C 3 4 ? 99.790 -9.174 83.237 1.00 31.71 3 ALA C CA 1
ATOM 4341 C C . ALA C 3 4 ? 100.735 -8.059 83.661 1.00 23.99 3 ALA C C 1
ATOM 4342 O O . ALA C 3 4 ? 101.623 -7.662 82.907 1.00 20.04 3 ALA C O 1
ATOM 4355 N N . ILE C 3 6 ? 103.870 -6.747 85.863 1.00 21.18 5 ILE C N 1
ATOM 4356 C CA . ILE C 3 6 ? 105.111 -7.385 86.264 1.00 23.16 5 ILE C CA 1
ATOM 4357 C C . ILE C 3 6 ? 105.339 -7.202 87.759 1.00 23.44 5 ILE C C 1
ATOM 4358 O O . ILE C 3 6 ? 105.219 -6.096 88.286 1.00 25.02 5 ILE C O 1
ATOM 4363 N N . ILE C 3 7 ? 105.665 -8.300 88.437 1.00 20.98 6 ILE C N 1
ATOM 4364 C CA . ILE C 3 7 ? 106.150 -8.251 89.811 1.00 19.10 6 ILE C CA 1
ATOM 4365 C C . ILE C 3 7 ? 107.669 -8.147 89.713 1.00 22.69 6 ILE C C 1
ATOM 4366 O O . ILE C 3 7 ? 108.362 -9.140 89.486 1.00 21.07 6 ILE C O 1
ATOM 4371 N N . ASP C 3 8 ? 108.184 -6.930 89.887 1.00 22.28 7 ASP C N 1
ATOM 4372 C CA . ASP C 3 8 ? 109.558 -6.583 89.520 1.00 28.88 7 ASP C CA 1
ATOM 4373 C C . ASP C 3 8 ? 110.453 -6.750 90.742 1.00 21.16 7 ASP C C 1
ATOM 4374 O O . ASP C 3 8 ? 110.598 -5.846 91.564 1.00 17.67 7 ASP C O 1
ATOM 4379 N N . GLY C 3 9 ? 111.088 -7.920 90.842 1.00 18.45 8 GLY C N 1
ATOM 4380 C CA . GLY C 3 9 ? 111.915 -8.220 91.998 1.00 21.71 8 GLY C CA 1
ATOM 4381 C C . GLY C 3 9 ? 113.136 -7.334 92.131 1.00 16.68 8 GLY C C 1
ATOM 4382 O O . GLY C 3 9 ? 113.571 -7.040 93.249 1.00 19.38 8 GLY C O 1
ATOM 4383 N N . LYS C 3 10 ? 113.722 -6.917 91.009 1.00 20.21 9 LYS C N 1
ATOM 4384 C CA . LYS C 3 10 ? 114.861 -6.007 91.074 1.00 15.97 9 LYS C CA 1
ATOM 4385 C C . LYS C 3 10 ? 114.469 -4.705 91.758 1.00 16.56 9 LYS C C 1
ATOM 4386 O O . LYS C 3 10 ? 115.174 -4.215 92.650 1.00 17.76 9 LYS C O 1
ATOM 4392 N N . THR C 3 11 ? 113.333 -4.135 91.353 1.00 14.36 10 THR C N 1
ATOM 4393 C CA . THR C 3 11 ? 112.878 -2.876 91.930 1.00 16.38 10 THR C CA 1
ATOM 4394 C C . THR C 3 11 ? 112.567 -3.027 93.413 1.00 15.07 10 THR C C 1
ATOM 4395 O O . THR C 3 11 ? 112.951 -2.175 94.223 1.00 16.41 10 THR C O 1
ATOM 4399 N N . ILE C 3 12 ? 111.882 -4.108 93.792 1.00 13.62 11 ILE C N 1
ATOM 4400 C CA . ILE C 3 12 ? 111.522 -4.288 95.195 1.00 12.97 11 ILE C CA 1
ATOM 4401 C C . ILE C 3 12 ? 112.765 -4.555 96.035 1.00 11.70 11 ILE C C 1
ATOM 4402 O O . ILE C 3 12 ? 112.904 -4.026 97.145 1.00 14.72 11 ILE C O 1
ATOM 4407 N N . ALA C 3 13 ? 113.686 -5.380 95.530 1.00 19.13 12 ALA C N 1
ATOM 4408 C CA . ALA C 3 13 ? 114.925 -5.619 96.262 1.00 16.99 12 ALA C CA 1
ATOM 4409 C C . ALA C 3 13 ? 115.720 -4.332 96.432 1.00 14.98 12 ALA C C 1
ATOM 4410 O O . ALA C 3 13 ? 116.375 -4.137 97.463 1.00 14.87 12 ALA C O 1
ATOM 4412 N N . GLN C 3 14 ? 115.666 -3.440 95.440 1.00 13.79 13 GLN C N 1
ATOM 4413 C CA . GLN C 3 14 ? 116.337 -2.149 95.563 1.00 14.70 13 GLN C CA 1
ATOM 4414 C C . GLN C 3 14 ? 115.723 -1.313 96.680 1.00 14.36 13 GLN C C 1
ATOM 4415 O O . GLN C 3 14 ? 116.441 -0.616 97.407 1.00 15.98 13 GLN C O 1
ATOM 4421 N N . GLN C 3 15 ? 114.398 -1.362 96.830 1.00 12.40 14 GLN C N 1
ATOM 4422 C CA . GLN C 3 15 ? 113.761 -0.665 97.943 1.00 13.99 14 GLN C CA 1
ATOM 4423 C C . GLN C 3 15 ? 114.239 -1.222 99.277 1.00 11.88 14 GLN C C 1
ATOM 4424 O O . GLN C 3 15 ? 114.512 -0.463 100.216 1.00 14.96 14 GLN C O 1
ATOM 4430 N N . VAL C 3 16 ? 114.338 -2.548 99.379 1.00 15.79 15 VAL C N 1
ATOM 4431 C CA . VAL C 3 16 ? 114.732 -3.175 100.636 1.00 14.71 15 VAL C CA 1
ATOM 4432 C C . VAL C 3 16 ? 116.162 -2.791 100.996 1.00 13.28 15 VAL C C 1
ATOM 4433 O O . VAL C 3 16 ? 116.450 -2.403 102.134 1.00 16.61 15 VAL C O 1
ATOM 4437 N N . ARG C 3 17 ? 117.081 -2.891 100.032 1.00 15.82 16 ARG C N 1
ATOM 4438 C CA . ARG C 3 17 ? 118.469 -2.524 100.302 1.00 16.35 16 ARG C CA 1
ATOM 4439 C C . ARG C 3 17 ? 118.578 -1.064 100.720 1.00 15.72 16 ARG C C 1
ATOM 4440 O O . ARG C 3 17 ? 119.320 -0.729 101.651 1.00 18.52 16 ARG C O 1
ATOM 4448 N N . SER C 3 18 ? 117.845 -0.179 100.040 1.00 20.46 17 SER C N 1
ATOM 4449 C CA . SER C 3 18 ? 117.863 1.236 100.395 1.00 21.35 17 SER C CA 1
ATOM 4450 C C . SER C 3 18 ? 117.414 1.445 101.836 1.00 20.63 17 SER C C 1
ATOM 4451 O O . SER C 3 18 ? 118.038 2.201 102.591 1.00 19.28 17 SER C O 1
ATOM 4454 N N . GLU C 3 19 ? 116.330 0.781 102.236 1.00 17.97 18 GLU C N 1
ATOM 4455 C CA . GLU C 3 19 ? 115.820 0.938 103.593 1.00 18.23 18 GLU C CA 1
ATOM 4456 C C . GLU C 3 19 ? 116.801 0.385 104.621 1.00 18.78 18 GLU C C 1
ATOM 4457 O O . GLU C 3 19 ? 117.026 1.003 105.668 1.00 17.16 18 GLU C O 1
ATOM 4463 N N . VAL C 3 20 ? 117.394 -0.776 104.343 1.00 15.44 19 VAL C N 1
ATOM 4464 C CA . VAL C 3 20 ? 118.383 -1.339 105.258 1.00 12.94 19 VAL C CA 1
ATOM 4465 C C . VAL C 3 20 ? 119.594 -0.420 105.357 1.00 13.77 19 VAL C C 1
ATOM 4466 O O . VAL C 3 20 ? 120.069 -0.104 106.455 1.00 19.01 19 VAL C O 1
ATOM 4470 N N . ALA C 3 21 ? 120.121 0.014 104.210 1.00 15.35 20 ALA C N 1
ATOM 4471 C CA . ALA C 3 21 ? 121.277 0.906 104.223 1.00 17.28 20 ALA C CA 1
ATOM 4472 C C . ALA C 3 21 ? 121.005 2.138 105.074 1.00 19.86 20 ALA C C 1
ATOM 4473 O O . ALA C 3 21 ? 121.889 2.611 105.798 1.00 20.36 20 ALA C O 1
ATOM 4475 N N . GLN C 3 22 ? 119.779 2.663 105.011 1.00 18.83 21 GLN C N 1
ATOM 4476 C CA . GLN C 3 22 ? 119.443 3.853 105.785 1.00 21.60 21 GLN C CA 1
ATOM 4477 C C . GLN C 3 22 ? 119.431 3.558 107.281 1.00 25.49 21 GLN C C 1
ATOM 4478 O O . GLN C 3 22 ? 119.920 4.364 108.081 1.00 22.98 21 GLN C O 1
ATOM 4484 N N . LYS C 3 23 ? 118.873 2.413 107.682 1.00 19.28 22 LYS C N 1
ATOM 4485 C CA . LYS C 3 23 ? 118.860 2.067 109.099 1.00 21.89 22 LYS C CA 1
ATOM 4486 C C . LYS C 3 23 ? 120.275 1.845 109.620 1.00 18.31 22 LYS C C 1
ATOM 4487 O O . LYS C 3 23 ? 120.587 2.210 110.760 1.00 19.54 22 LYS C O 1
ATOM 4493 N N . VAL C 3 24 ? 121.145 1.253 108.799 1.00 18.46 23 VAL C N 1
ATOM 4494 C CA . VAL C 3 24 ? 122.540 1.080 109.196 1.00 19.79 23 VAL C CA 1
ATOM 4495 C C . VAL C 3 24 ? 123.204 2.438 109.383 1.00 25.37 23 VAL C C 1
ATOM 4496 O O . VAL C 3 24 ? 123.905 2.677 110.373 1.00 21.82 23 VAL C O 1
ATOM 4500 N N . GLN C 3 25 ? 122.985 3.352 108.436 1.00 20.05 24 GLN C N 1
ATOM 4501 C CA . GLN C 3 25 ? 123.592 4.676 108.531 1.00 29.92 24 GLN C CA 1
ATOM 4502 C C . GLN C 3 25 ? 123.118 5.409 109.779 1.00 31.13 24 GLN C C 1
ATOM 4503 O O . GLN C 3 25 ? 123.899 6.116 110.426 1.00 28.61 24 GLN C O 1
ATOM 4509 N N . ALA C 3 26 ? 121.841 5.252 110.134 1.00 25.44 25 ALA C N 1
ATOM 4510 C CA . ALA C 3 26 ? 121.320 5.914 111.325 1.00 27.18 25 ALA C CA 1
ATOM 4511 C C . ALA C 3 26 ? 121.913 5.312 112.593 1.00 31.32 25 ALA C C 1
ATOM 4512 O O . ALA C 3 26 ? 122.217 6.039 113.547 1.00 27.07 25 ALA C O 1
ATOM 4514 N N . ARG C 3 27 ? 122.082 3.988 112.628 1.00 23.84 26 ARG C N 1
ATOM 4515 C CA . ARG C 3 27 ? 122.739 3.364 113.772 1.00 22.74 26 ARG C CA 1
ATOM 4516 C C . ARG C 3 27 ? 124.165 3.875 113.929 1.00 27.33 26 ARG C C 1
ATOM 4517 O O . ARG C 3 27 ? 124.619 4.143 115.048 1.00 32.80 26 ARG C O 1
ATOM 4525 N N . ILE C 3 28 ? 124.888 4.018 112.817 1.00 27.02 27 ILE C N 1
ATOM 4526 C CA . ILE C 3 28 ? 126.269 4.486 112.881 1.00 25.19 27 ILE C CA 1
ATOM 4527 C C . ILE C 3 28 ? 126.319 5.929 113.366 1.00 32.64 27 ILE C C 1
ATOM 4528 O O . ILE C 3 28 ? 127.129 6.282 114.231 1.00 28.47 27 ILE C O 1
ATOM 4533 N N . ALA C 3 29 ? 125.457 6.787 112.816 1.00 31.46 28 ALA C N 1
ATOM 4534 C CA . ALA C 3 29 ? 125.410 8.174 113.259 1.00 37.27 28 ALA C CA 1
ATOM 4535 C C . ALA C 3 29 ? 125.094 8.287 114.743 1.00 40.49 28 ALA C C 1
ATOM 4536 O O . ALA C 3 29 ? 125.449 9.293 115.367 1.00 41.79 28 ALA C O 1
ATOM 4538 N N . ALA C 3 30 ? 124.441 7.281 115.320 1.00 35.49 29 ALA C N 1
ATOM 4539 C CA . ALA C 3 30 ? 124.099 7.272 116.733 1.00 26.97 29 ALA C CA 1
ATOM 4540 C C . ALA C 3 30 ? 125.127 6.537 117.586 1.00 30.61 29 ALA C C 1
ATOM 4541 O O . ALA C 3 30 ? 124.841 6.227 118.747 1.00 38.90 29 ALA C O 1
ATOM 4543 N N . GLY C 3 31 ? 126.308 6.251 117.041 1.00 26.26 30 GLY C N 1
ATOM 4544 C CA . GLY C 3 31 ? 127.344 5.579 117.801 1.00 30.69 30 GLY C CA 1
ATOM 4545 C C . GLY C 3 31 ? 127.123 4.100 118.012 1.00 31.39 30 GLY C C 1
ATOM 4546 O O . GLY C 3 31 ? 127.756 3.512 118.894 1.00 36.88 30 GLY C O 1
ATOM 4547 N N . LEU C 3 32 ? 126.247 3.478 117.230 1.00 24.43 31 LEU C N 1
ATOM 4548 C CA . LEU C 3 32 ? 125.953 2.059 117.352 1.00 27.54 31 LEU C CA 1
ATOM 4549 C C . LEU C 3 32 ? 126.667 1.283 116.252 1.00 29.47 31 LEU C C 1
ATOM 4550 O O . LEU C 3 32 ? 126.906 1.798 115.158 1.00 28.51 31 LEU C O 1
ATOM 4555 N N . ARG C 3 33 ? 127.009 0.034 116.555 1.00 29.41 32 ARG C N 1
ATOM 4556 C CA . ARG C 3 33 ? 127.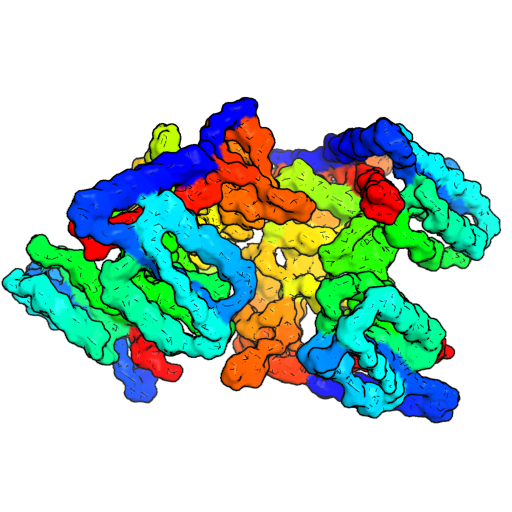747 -0.784 115.605 1.00 29.00 32 ARG C CA 1
ATOM 4557 C C . ARG C 3 33 ? 126.867 -1.162 114.420 1.00 23.75 32 ARG C C 1
ATOM 4558 O O . ARG C 3 33 ? 125.640 -1.235 114.524 1.00 21.69 32 ARG C O 1
ATOM 4566 N N . ALA C 3 34 ? 127.510 -1.402 113.286 1.00 22.30 33 ALA C N 1
ATOM 4567 C CA . ALA C 3 34 ? 126.815 -1.904 112.115 1.00 22.92 33 ALA C CA 1
ATOM 4568 C C . ALA C 3 34 ? 126.554 -3.402 112.263 1.00 22.04 33 ALA C C 1
ATOM 4569 O O . ALA C 3 34 ? 127.285 -4.098 112.976 1.00 18.47 33 ALA C O 1
ATOM 4571 N N . PRO C 3 35 ? 125.518 -3.926 111.608 1.00 19.76 34 PRO C N 1
ATOM 4572 C CA . PRO C 3 35 ? 125.289 -5.374 111.663 1.00 15.95 34 PRO C CA 1
ATOM 4573 C C . PRO C 3 35 ? 126.472 -6.134 111.082 1.00 18.06 34 PRO C C 1
ATOM 4574 O O . PRO C 3 35 ? 127.172 -5.652 110.190 1.00 19.55 34 PRO C O 1
ATOM 4578 N N . GLY C 3 36 ? 126.693 -7.336 111.607 1.00 21.06 35 GLY C N 1
ATOM 4579 C CA . GLY C 3 36 ? 127.798 -8.164 111.170 1.00 18.95 35 GLY C CA 1
ATOM 4580 C C . GLY C 3 36 ? 127.349 -9.514 110.656 1.00 18.10 35 GLY C C 1
ATOM 4581 O O . GLY C 3 36 ? 126.500 -10.163 111.274 1.00 15.44 35 GLY C O 1
ATOM 4582 N N . LEU C 3 37 ? 127.910 -9.946 109.527 1.00 14.45 36 LEU C N 1
ATOM 4583 C CA . LEU C 3 37 ? 127.582 -11.226 108.917 1.00 14.36 36 LEU C CA 1
ATOM 4584 C C . LEU C 3 37 ? 128.837 -12.083 108.837 1.00 19.01 36 LEU C C 1
ATOM 4585 O O . LEU C 3 37 ? 129.869 -11.635 108.323 1.00 20.04 36 LEU C O 1
ATOM 4590 N N . ALA C 3 38 ? 128.747 -13.308 109.343 1.00 15.75 37 ALA C N 1
ATOM 4591 C CA . ALA C 3 38 ? 129.829 -14.277 109.260 1.00 16.44 37 ALA C CA 1
ATOM 4592 C C . ALA C 3 38 ? 129.416 -15.405 108.328 1.00 14.68 37 ALA C C 1
ATOM 4593 O O . ALA C 3 38 ? 128.329 -15.975 108.477 1.00 14.48 37 ALA C O 1
ATOM 4595 N N . VAL C 3 39 ? 130.280 -15.717 107.369 1.00 15.36 38 VAL C N 1
ATOM 4596 C CA . VAL C 3 39 ? 130.063 -16.805 106.425 1.00 14.20 38 VAL C CA 1
ATOM 4597 C C . VAL C 3 39 ? 131.125 -17.864 106.669 1.00 16.09 38 VAL C C 1
ATOM 4598 O O . VAL C 3 39 ? 132.310 -17.545 106.828 1.00 17.60 38 VAL C O 1
ATOM 4602 N N . VAL C 3 40 ? 130.700 -19.123 106.695 1.00 14.20 39 VAL C N 1
ATOM 4603 C CA . VAL C 3 40 ? 131.582 -20.250 106.971 1.00 14.87 39 VAL C CA 1
ATOM 4604 C C . VAL C 3 40 ? 131.592 -21.149 105.745 1.00 19.44 39 VAL C C 1
ATOM 4605 O O . VAL C 3 40 ? 130.540 -21.649 105.327 1.00 18.82 39 VAL C O 1
ATOM 4609 N N . LEU C 3 41 ? 132.776 -21.347 105.171 1.00 16.45 40 LEU C N 1
ATOM 4610 C CA . LEU C 3 41 ? 132.989 -22.260 104.056 1.00 22.51 40 LEU C CA 1
ATOM 4611 C C . LEU C 3 41 ? 133.960 -23.347 104.493 1.00 18.34 40 LEU C C 1
ATOM 4612 O O . LEU C 3 41 ? 134.931 -23.073 105.205 1.00 18.99 40 LEU C O 1
ATOM 4617 N N . VAL C 3 42 ? 133.700 -24.582 104.072 1.00 23.95 41 VAL C N 1
ATOM 4618 C CA . VAL C 3 42 ? 134.542 -25.716 104.437 1.00 22.36 41 VAL C CA 1
ATOM 4619 C C . VAL C 3 42 ? 134.838 -26.521 103.180 1.00 28.83 41 VAL C C 1
ATOM 4620 O O . VAL C 3 42 ? 133.924 -27.098 102.578 1.00 22.97 41 VAL C O 1
ATOM 4624 N N . GLY C 3 43 ? 136.111 -26.570 102.793 1.00 37.12 42 GLY C N 1
ATOM 4625 C CA . GLY C 3 43 ? 136.527 -27.377 101.665 1.00 41.80 42 GLY C CA 1
ATOM 4626 C C . GLY C 3 43 ? 135.983 -26.914 100.337 1.00 46.50 42 GLY C C 1
ATOM 4627 O O . GLY C 3 43 ? 135.886 -27.715 99.402 1.00 45.65 42 GLY C O 1
ATOM 4628 N N . SER C 3 44 ? 135.629 -25.641 100.221 1.00 49.66 43 SER C N 1
ATOM 4629 C CA . SER C 3 44 ? 135.021 -25.109 99.014 1.00 62.73 43 SER C CA 1
ATOM 4630 C C . SER C 3 44 ? 136.074 -24.436 98.138 1.00 62.51 43 SER C C 1
ATOM 4631 O O . SER C 3 44 ? 137.216 -24.220 98.547 1.00 53.51 43 SER C O 1
ATOM 4634 N N . ASN C 3 45 ? 135.670 -24.093 96.922 1.00 71.66 44 ASN C N 1
ATOM 4635 C CA . ASN C 3 45 ? 136.589 -23.619 95.898 1.00 89.34 44 ASN C CA 1
ATOM 4636 C C . ASN C 3 45 ? 135.985 -22.445 95.152 1.00 88.18 44 ASN C C 1
ATOM 4637 O O . ASN C 3 45 ? 134.763 -22.245 95.176 1.00 82.88 44 ASN C O 1
ATOM 4642 N N . PRO C 3 46 ? 136.815 -21.643 94.460 1.00 99.18 45 PRO C N 1
ATOM 4643 C CA . PRO C 3 46 ? 136.273 -20.595 93.588 1.00 104.62 45 PRO C CA 1
ATOM 4644 C C . PRO C 3 46 ? 135.624 -21.207 92.360 1.00 118.27 45 PRO C C 1
ATOM 4645 O O . PRO C 3 46 ? 136.297 -21.562 91.387 1.00 144.14 45 PRO C O 1
ATOM 4649 N N . ALA C 3 47 ? 134.302 -21.306 92.416 1.00 92.65 46 ALA C N 1
ATOM 4650 C CA . ALA C 3 47 ? 133.481 -22.070 91.487 1.00 68.83 46 ALA C CA 1
ATOM 4651 C C . ALA C 3 47 ? 132.235 -22.450 92.268 1.00 70.99 46 ALA C C 1
ATOM 4652 O O . ALA C 3 47 ? 131.124 -22.427 91.738 1.00 82.23 46 ALA C O 1
ATOM 4654 N N . SER C 3 48 ? 132.415 -22.759 93.552 1.00 66.90 47 SER C N 1
ATOM 4655 C CA . SER C 3 48 ? 131.307 -23.106 94.427 1.00 75.23 47 SER C CA 1
ATOM 4656 C C . SER C 3 48 ? 130.771 -21.926 95.229 1.00 64.82 47 SER C C 1
ATOM 4657 O O . SER C 3 48 ? 129.644 -22.006 95.729 1.00 59.31 47 SER C O 1
ATOM 4660 N N . GLN C 3 49 ? 131.533 -20.843 95.365 1.00 69.92 48 GLN C N 1
ATOM 4661 C CA . GLN C 3 49 ? 131.127 -19.726 96.210 1.00 91.15 48 GLN C CA 1
ATOM 4662 C C . GLN C 3 49 ? 130.425 -18.616 95.445 1.00 81.20 48 GLN C C 1
ATOM 4663 O O . GLN C 3 49 ? 130.015 -17.630 96.064 1.00 73.57 48 GLN C O 1
ATOM 4669 N N . ILE C 3 50 ? 130.250 -18.757 94.129 1.00 78.04 49 ILE C N 1
ATOM 4670 C CA . ILE C 3 50 ? 129.828 -17.620 93.316 1.00 71.55 49 ILE C CA 1
ATOM 4671 C C . ILE C 3 50 ? 128.475 -17.104 93.777 1.00 86.12 49 ILE C C 1
ATOM 4672 O O . ILE C 3 50 ? 128.198 -15.903 93.688 1.00 73.99 49 ILE C O 1
ATOM 4677 N N . TYR C 3 51 ? 127.625 -17.983 94.299 1.00 114.25 50 TYR C N 1
ATOM 4678 C CA . TYR C 3 51 ? 126.397 -17.527 94.934 1.00 131.17 50 TYR C CA 1
ATOM 4679 C C . TYR C 3 51 ? 126.657 -16.965 96.329 1.00 145.09 50 TYR C C 1
ATOM 4680 O O . TYR C 3 51 ? 125.938 -16.063 96.772 1.00 161.76 50 TYR C O 1
ATOM 4689 N N . VAL C 3 52 ? 127.688 -17.454 97.021 1.00 132.92 51 VAL C N 1
ATOM 4690 C CA . VAL C 3 52 ? 127.898 -17.049 98.408 1.00 114.42 51 VAL C CA 1
ATOM 4691 C C . VAL C 3 52 ? 128.638 -15.715 98.495 1.00 94.69 51 VAL C C 1
ATOM 4692 O O . VAL C 3 52 ? 128.330 -14.887 99.359 1.00 88.60 51 VAL C O 1
ATOM 4696 N N . ALA C 3 53 ? 129.628 -15.476 97.628 1.00 86.71 52 ALA C N 1
ATOM 4697 C CA . ALA C 3 53 ? 130.237 -14.148 97.597 1.00 83.05 52 ALA C CA 1
ATOM 4698 C C . ALA C 3 53 ? 129.280 -13.089 97.066 1.00 74.91 52 ALA C C 1
ATOM 4699 O O . ALA C 3 53 ? 129.552 -11.896 97.235 1.00 56.36 52 ALA C O 1
ATOM 4701 N N . SER C 3 54 ? 128.175 -13.489 96.431 1.00 88.02 53 SER C N 1
ATOM 4702 C CA . SER C 3 54 ? 127.110 -12.541 96.117 1.00 100.75 53 SER C CA 1
ATOM 4703 C C . SER C 3 54 ? 126.383 -12.117 97.386 1.00 98.69 53 SER C C 1
ATOM 4704 O O . SER C 3 54 ? 126.329 -10.929 97.722 1.00 82.63 53 SER C O 1
ATOM 4707 N N . LYS C 3 55 ? 125.806 -13.086 98.101 1.00 115.25 54 LYS C N 1
ATOM 4708 C CA . LYS C 3 55 ? 125.210 -12.814 99.404 1.00 113.77 54 LYS C CA 1
ATOM 4709 C C . LYS C 3 55 ? 126.140 -11.980 100.271 1.00 110.88 54 LYS C C 1
ATOM 4710 O O . LYS C 3 55 ? 125.687 -11.131 101.047 1.00 109.52 54 LYS C O 1
ATOM 4716 N N . ARG C 3 56 ? 127.449 -12.205 100.146 1.00 103.00 55 ARG C N 1
ATOM 4717 C CA . ARG C 3 56 ? 128.418 -11.477 100.957 1.00 101.54 55 ARG C CA 1
ATOM 4718 C C . ARG C 3 56 ? 128.536 -10.027 100.502 1.00 86.56 55 ARG C C 1
ATOM 4719 O O . ARG C 3 56 ? 128.456 -9.101 101.317 1.00 96.74 55 ARG C O 1
ATOM 4727 N N . LYS C 3 57 ? 128.727 -9.809 99.198 1.00 68.97 56 LYS C N 1
ATOM 4728 C CA . LYS C 3 57 ? 128.877 -8.452 98.677 1.00 51.45 56 LYS C CA 1
ATOM 4729 C C . LYS C 3 57 ? 127.659 -7.589 98.986 1.00 46.15 56 LYS C C 1
ATOM 4730 O O . LYS C 3 57 ? 127.785 -6.365 99.121 1.00 47.00 56 LYS C O 1
ATOM 4736 N N . ALA C 3 58 ? 126.474 -8.195 99.087 1.00 37.52 57 ALA C N 1
ATOM 4737 C CA . ALA C 3 58 ? 125.285 -7.428 99.441 1.00 35.61 57 ALA C CA 1
ATOM 4738 C C . ALA C 3 58 ? 125.497 -6.665 100.742 1.00 34.53 57 ALA C C 1
ATOM 4739 O O . ALA C 3 58 ? 124.977 -5.556 100.915 1.00 31.80 57 ALA C O 1
ATOM 4741 N N . CYS C 3 59 ? 126.264 -7.247 101.667 1.00 42.55 58 CYS C N 1
ATOM 4742 C CA . CYS C 3 59 ? 126.647 -6.555 102.894 1.00 53.83 58 CYS C CA 1
ATOM 4743 C C . CYS C 3 59 ? 127.246 -5.187 102.596 1.00 49.74 58 CYS C C 1
ATOM 4744 O O . CYS C 3 59 ? 126.773 -4.159 103.094 1.00 42.08 58 CYS C O 1
ATOM 4747 N N . GLU C 3 60 ? 128.308 -5.164 101.788 1.00 45.94 59 GLU C N 1
ATOM 4748 C CA . GLU C 3 60 ? 129.026 -3.920 101.535 1.00 64.59 59 GLU C CA 1
ATOM 4749 C C . GLU C 3 60 ? 128.105 -2.864 100.940 1.00 48.48 59 GLU C C 1
ATOM 4750 O O . GLU C 3 60 ? 128.236 -1.672 101.242 1.00 40.36 59 GLU C O 1
ATOM 4756 N N . GLU C 3 61 ? 127.163 -3.283 100.092 1.00 50.68 60 GLU C N 1
ATOM 4757 C CA . GLU C 3 61 ? 126.186 -2.349 99.544 1.00 65.28 60 GLU C CA 1
ATOM 4758 C C . GLU C 3 61 ? 125.481 -1.577 100.652 1.00 38.17 60 GLU C C 1
ATOM 4759 O O . GLU C 3 61 ? 125.280 -0.363 100.544 1.00 35.63 60 GLU C O 1
ATOM 4765 N N . VAL C 3 62 ? 125.102 -2.268 101.731 1.00 26.81 61 VAL C N 1
ATOM 4766 C CA . VAL C 3 62 ? 124.296 -1.673 102.790 1.00 22.48 61 VAL C CA 1
ATOM 4767 C C . VAL C 3 62 ? 125.114 -1.332 104.028 1.00 24.66 61 VAL C C 1
ATOM 4768 O O . VAL C 3 62 ? 124.550 -0.849 105.020 1.00 25.49 61 VAL C O 1
ATOM 4772 N N . GLY C 3 63 ? 126.423 -1.563 104.003 1.00 21.06 62 GLY C N 1
ATOM 4773 C CA . GLY C 3 63 ? 127.278 -1.158 105.100 1.00 17.46 62 GLY C CA 1
ATOM 4774 C C . GLY C 3 63 ? 127.400 -2.144 106.238 1.00 16.71 62 GLY C C 1
ATOM 4775 O O . GLY C 3 63 ? 127.761 -1.737 107.348 1.00 17.76 62 GLY C O 1
ATOM 4776 N N . PHE C 3 64 ? 127.107 -3.423 106.011 1.00 15.90 63 PHE C N 1
ATOM 4777 C CA . PHE C 3 64 ? 127.357 -4.426 107.033 1.00 16.19 63 PHE C CA 1
ATOM 4778 C C . PHE C 3 64 ? 128.855 -4.682 107.170 1.00 23.17 63 PHE C C 1
ATOM 4779 O O . PHE C 3 64 ? 129.639 -4.471 106.240 1.00 19.73 63 PHE C O 1
ATOM 4787 N N . VAL C 3 65 ? 129.247 -5.163 108.342 1.00 19.12 64 VAL C N 1
ATOM 4788 C CA . VAL C 3 65 ? 130.548 -5.801 108.494 1.00 20.23 64 VAL C CA 1
ATOM 4789 C C . VAL C 3 65 ? 130.427 -7.240 108.017 1.00 22.66 64 VAL C C 1
ATOM 4790 O O . VAL C 3 65 ? 129.436 -7.926 108.304 1.00 25.18 64 VAL C O 1
ATOM 4794 N N . SER C 3 66 ? 131.432 -7.705 107.284 1.00 18.96 65 SER C N 1
ATOM 4795 C CA . SER C 3 66 ? 131.404 -9.031 106.685 1.00 21.10 65 SER C CA 1
ATOM 4796 C C . SER C 3 66 ? 132.660 -9.798 107.068 1.00 24.12 65 SER C C 1
ATOM 4797 O O . SER C 3 66 ? 133.767 -9.252 107.055 1.00 20.56 65 SER C O 1
ATOM 4800 N N . ARG C 3 67 ? 132.470 -11.070 107.405 1.00 17.06 66 ARG C N 1
ATOM 4801 C CA . ARG C 3 67 ? 133.545 -11.962 107.812 1.00 20.04 66 ARG C CA 1
ATOM 4802 C C . ARG C 3 67 ? 133.379 -13.274 107.062 1.00 22.26 66 ARG C C 1
ATOM 4803 O O . ARG C 3 67 ? 132.265 -13.798 106.966 1.00 25.96 66 ARG C O 1
ATOM 4811 N N . SER C 3 68 ? 134.479 -13.801 106.531 1.00 19.27 67 SER C N 1
ATOM 4812 C CA . SER C 3 68 ? 134.460 -15.059 105.795 1.00 21.75 67 SER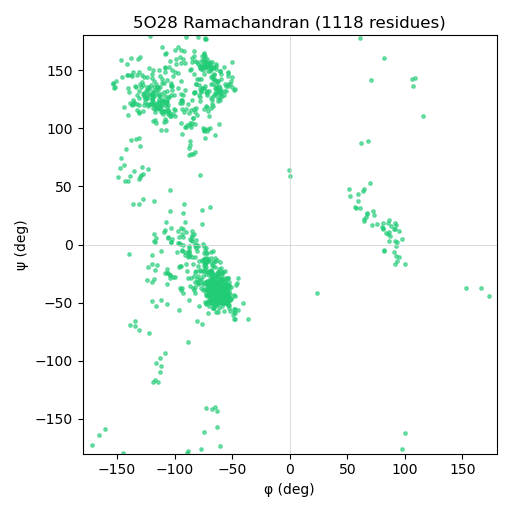 C CA 1
ATOM 4813 C C . SER C 3 68 ? 135.491 -15.996 106.399 1.00 25.19 67 SER C C 1
ATOM 4814 O O . SER C 3 68 ? 136.682 -15.671 106.430 1.00 20.69 67 SER C O 1
ATOM 4817 N N . TYR C 3 69 ? 135.033 -17.145 106.886 1.00 15.90 68 TYR C N 1
ATOM 4818 C CA . TYR C 3 69 ? 135.916 -18.217 107.324 1.00 18.79 68 TYR C CA 1
ATOM 4819 C C . TYR C 3 69 ? 135.966 -19.264 106.220 1.00 23.23 68 TYR C C 1
ATOM 4820 O O . TYR C 3 69 ? 134.941 -19.868 105.884 1.00 21.36 68 TYR C O 1
ATOM 4829 N N . ASP C 3 70 ? 137.146 -19.462 105.656 1.00 20.35 69 ASP C N 1
ATOM 4830 C CA . ASP C 3 70 ? 137.363 -20.419 104.579 1.00 18.71 69 ASP C CA 1
ATOM 4831 C C . ASP C 3 70 ? 138.235 -21.530 105.153 1.00 22.89 69 ASP C C 1
ATOM 4832 O O . ASP C 3 70 ? 139.458 -21.391 105.240 1.00 18.63 69 ASP C O 1
ATOM 4837 N N . LEU C 3 71 ? 137.598 -22.624 105.551 1.00 17.27 70 LEU C N 1
ATOM 4838 C CA . LEU C 3 71 ? 138.269 -23.689 106.275 1.00 16.74 70 LEU C CA 1
ATOM 4839 C C . LEU C 3 71 ? 138.588 -24.849 105.341 1.00 17.84 70 LEU C C 1
ATOM 4840 O O . LEU C 3 71 ? 137.809 -25.140 104.426 1.00 17.35 70 LEU C O 1
ATOM 4845 N N . PRO C 3 72 ? 139.715 -25.531 105.531 1.00 15.36 71 PRO C N 1
ATOM 4846 C CA . PRO C 3 72 ? 140.078 -26.617 104.616 1.00 18.93 71 PRO C CA 1
ATOM 4847 C C . PRO C 3 72 ? 139.220 -27.853 104.834 1.00 18.47 71 PRO C C 1
ATOM 4848 O O . PRO C 3 72 ? 138.569 -28.027 105.867 1.00 18.47 71 PRO C O 1
ATOM 4852 N N . GLU C 3 73 ? 139.237 -28.724 103.822 1.00 17.38 72 GLU C N 1
ATOM 4853 C CA . GLU C 3 73 ? 138.487 -29.973 103.847 1.00 14.63 72 GLU C CA 1
ATOM 4854 C C . GLU C 3 73 ? 138.916 -30.887 104.988 1.00 17.15 72 GLU C C 1
ATOM 4855 O O . GLU C 3 73 ? 138.190 -31.835 105.309 1.00 19.70 72 GLU C O 1
ATOM 4861 N N . THR C 3 74 ? 140.066 -30.623 105.609 1.00 19.11 73 THR C N 1
ATOM 4862 C CA . THR C 3 74 ? 140.530 -31.404 106.746 1.00 18.76 73 THR C CA 1
ATOM 4863 C C . THR C 3 74 ?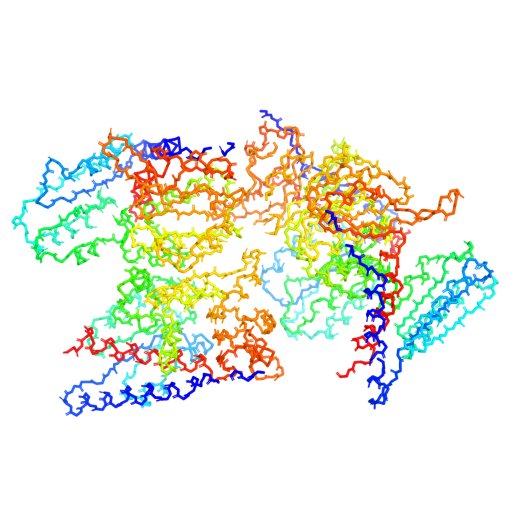 139.868 -30.996 108.055 1.00 21.34 73 THR C C 1
ATOM 4864 O O . THR C 3 74 ? 140.096 -31.654 109.076 1.00 19.66 73 THR C O 1
ATOM 4868 N N . THR C 3 75 ? 139.056 -29.940 108.052 1.00 19.39 74 THR C N 1
ATOM 4869 C CA . THR C 3 75 ? 138.379 -29.509 109.269 1.00 18.46 74 THR C CA 1
ATOM 4870 C C . THR C 3 75 ? 137.456 -30.608 109.778 1.00 17.21 74 THR C C 1
ATOM 4871 O O . THR C 3 75 ? 136.694 -31.203 109.012 1.00 19.37 74 THR C O 1
ATOM 4875 N N . SER C 3 76 ? 137.530 -30.875 111.078 1.00 16.62 75 SER C N 1
ATOM 4876 C CA . SER C 3 76 ? 136.688 -31.881 111.701 1.00 22.40 75 SER C CA 1
ATOM 4877 C C . SER C 3 76 ? 135.320 -31.299 112.049 1.00 17.46 75 SER C C 1
ATOM 4878 O O . SER C 3 76 ? 135.105 -30.085 112.043 1.00 19.26 75 SER C O 1
ATOM 4881 N N . GLU C 3 77 ? 134.386 -32.195 112.367 1.00 18.14 76 GLU C N 1
ATOM 4882 C CA . GLU C 3 77 ? 133.070 -31.759 112.820 1.00 21.47 76 GLU C CA 1
ATOM 4883 C C . GLU C 3 77 ? 133.167 -31.007 114.140 1.00 22.13 76 GLU C C 1
ATOM 4884 O O . GLU C 3 77 ? 132.508 -29.977 114.327 1.00 18.91 76 GLU C O 1
ATOM 4890 N N . ALA C 3 78 ? 133.985 -31.504 115.070 1.00 20.64 77 ALA C N 1
ATOM 4891 C CA . ALA C 3 78 ? 134.149 -30.825 116.350 1.00 24.03 77 ALA C CA 1
ATOM 4892 C C . ALA C 3 78 ? 134.691 -29.416 116.152 1.00 17.41 77 ALA C C 1
ATOM 4893 O O . ALA C 3 78 ? 134.201 -28.457 116.759 1.00 22.44 77 ALA C O 1
ATOM 4895 N N . GLU C 3 79 ? 135.709 -29.273 115.301 1.00 19.83 78 GLU C N 1
ATOM 4896 C CA . GLU C 3 79 ? 136.287 -27.956 115.058 1.00 21.36 78 GLU C CA 1
ATOM 4897 C C . GLU C 3 79 ? 135.260 -27.013 114.445 1.00 21.81 78 GLU C C 1
ATOM 4898 O O . GLU C 3 79 ? 135.226 -25.821 114.769 1.00 21.49 78 GLU C O 1
ATOM 4904 N N . LEU C 3 80 ? 134.405 -27.534 113.563 1.00 21.03 79 LEU C N 1
ATOM 4905 C CA . LEU C 3 80 ? 133.370 -26.710 112.949 1.00 17.81 79 LEU C CA 1
ATOM 4906 C C . LEU C 3 80 ? 132.330 -26.285 113.980 1.00 17.72 79 LEU C C 1
ATOM 4907 O O . LEU C 3 80 ? 131.926 -25.117 114.026 1.00 17.28 79 LEU C O 1
ATOM 4912 N N . LEU C 3 81 ? 131.890 -27.219 114.826 1.00 16.33 80 LEU C N 1
ATOM 4913 C CA . LEU C 3 81 ? 130.964 -26.863 115.896 1.00 20.27 80 LEU C CA 1
ATOM 4914 C C . LEU C 3 81 ? 131.580 -25.833 116.835 1.00 19.96 80 LEU C C 1
ATOM 4915 O O . LEU C 3 81 ? 130.885 -24.931 117.321 1.00 19.31 80 LEU C O 1
ATOM 4920 N N . GLU C 3 82 ? 132.883 -25.943 117.100 1.00 21.91 81 GLU C N 1
ATOM 4921 C CA . GLU C 3 82 ? 133.529 -24.976 117.982 1.00 24.51 81 GLU C CA 1
ATOM 4922 C C . GLU C 3 82 ? 133.500 -23.579 117.375 1.00 22.25 81 GLU C C 1
ATOM 4923 O O . GLU C 3 82 ? 133.294 -22.588 118.088 1.00 21.07 81 GLU C O 1
ATOM 4929 N N . LEU C 3 83 ? 133.706 -23.475 116.060 1.00 20.56 82 LEU C N 1
ATOM 4930 C CA . LEU C 3 83 ? 133.635 -22.169 115.410 1.00 14.99 82 LEU C CA 1
ATOM 4931 C C . LEU C 3 83 ? 132.227 -21.590 115.498 1.00 15.23 82 LEU C C 1
ATOM 4932 O O . LEU C 3 83 ? 132.055 -20.390 115.750 1.00 17.14 82 LEU C O 1
ATOM 4937 N N . ILE C 3 84 ? 131.204 -22.422 115.280 1.00 17.03 83 ILE C N 1
ATOM 4938 C CA . ILE C 3 84 ? 129.830 -21.946 115.419 1.00 19.19 83 ILE C CA 1
ATOM 4939 C C . ILE C 3 84 ? 129.593 -21.437 116.835 1.00 16.22 83 ILE C C 1
ATOM 4940 O O . ILE C 3 84 ? 128.995 -20.373 117.036 1.00 16.87 83 ILE C O 1
ATOM 4945 N N . ASP C 3 85 ? 130.054 -22.188 117.840 1.00 18.03 84 ASP C N 1
ATOM 4946 C CA . ASP C 3 85 ? 129.929 -21.726 119.219 1.00 20.53 84 ASP C CA 1
ATOM 4947 C C . ASP C 3 85 ? 130.575 -20.358 119.397 1.00 17.28 84 ASP C C 1
ATOM 4948 O O . ASP C 3 85 ? 129.996 -19.467 120.028 1.00 17.30 84 ASP C O 1
ATOM 4953 N N . THR C 3 86 ? 131.776 -20.175 118.845 1.00 17.94 85 THR C N 1
ATOM 4954 C CA . THR C 3 86 ? 132.453 -18.887 118.948 1.00 20.17 85 THR C CA 1
ATOM 4955 C C . THR C 3 86 ? 131.629 -17.782 118.301 1.00 21.73 85 THR C C 1
ATOM 4956 O O . THR C 3 86 ? 131.485 -16.692 118.865 1.00 20.77 85 THR C O 1
ATOM 4960 N N . LEU C 3 87 ? 131.074 -18.047 117.116 1.00 19.97 86 LEU C N 1
ATOM 4961 C CA . LEU C 3 87 ? 130.282 -17.032 116.429 1.00 16.60 86 LEU C CA 1
ATOM 4962 C C . LEU C 3 87 ? 128.963 -16.777 117.150 1.00 16.99 86 LEU C C 1
ATOM 4963 O O . LEU C 3 87 ? 128.501 -15.631 117.218 1.00 17.12 86 LEU C O 1
ATOM 4968 N N . ASN C 3 88 ? 128.339 -17.826 117.692 1.00 16.67 87 ASN C N 1
ATOM 4969 C CA . ASN C 3 88 ? 127.139 -17.625 118.499 1.00 21.62 87 ASN C CA 1
ATOM 4970 C C . ASN C 3 88 ? 127.411 -16.680 119.664 1.00 26.48 87 ASN C C 1
ATOM 4971 O O . ASN C 3 88 ? 126.536 -15.901 120.060 1.00 22.47 87 ASN C O 1
ATOM 4976 N N . ALA C 3 89 ? 128.618 -16.735 120.225 1.00 23.58 88 ALA C N 1
ATOM 4977 C CA . ALA C 3 89 ? 128.972 -15.919 121.377 1.00 26.92 88 ALA C CA 1
ATOM 4978 C C . ALA C 3 89 ? 129.580 -14.574 120.999 1.00 25.77 88 ALA C C 1
ATOM 4979 O O . ALA C 3 89 ? 129.773 -13.732 121.882 1.00 25.30 88 ALA C O 1
ATOM 4981 N N . ASP C 3 90 ? 129.889 -14.350 119.723 1.00 22.67 89 ASP C N 1
ATOM 4982 C CA . ASP C 3 90 ? 130.482 -13.090 119.286 1.00 22.87 89 ASP C CA 1
ATOM 4983 C C . ASP C 3 90 ? 129.374 -12.054 119.134 1.00 29.26 89 ASP C C 1
ATOM 4984 O O . ASP C 3 90 ? 128.539 -12.155 118.229 1.00 24.56 89 ASP C O 1
ATOM 4989 N N . ASN C 3 91 ? 129.369 -11.052 120.015 1.00 25.67 90 ASN C N 1
ATOM 4990 C CA . ASN C 3 91 ? 128.308 -10.053 120.021 1.00 36.14 90 ASN C CA 1
ATOM 4991 C C . ASN C 3 91 ? 128.389 -9.084 118.848 1.00 24.98 90 ASN C C 1
ATOM 4992 O O . ASN C 3 91 ? 127.465 -8.283 118.669 1.00 27.19 90 ASN C O 1
ATOM 4997 N N . THR C 3 92 ? 129.453 -9.133 118.046 1.00 18.64 91 THR C N 1
ATOM 4998 C CA . THR C 3 92 ? 129.540 -8.310 116.847 1.00 22.78 91 THR C CA 1
ATOM 4999 C C . THR C 3 92 ? 128.986 -9.009 115.615 1.00 22.70 91 THR C C 1
ATOM 5000 O O . THR C 3 92 ? 128.888 -8.380 114.557 1.00 23.12 91 THR C O 1
ATOM 5004 N N . ILE C 3 93 ? 128.619 -10.283 115.729 1.00 17.67 92 ILE C N 1
ATOM 5005 C CA . ILE C 3 93 ? 128.092 -11.066 114.618 1.00 17.63 92 ILE C CA 1
ATOM 5006 C C . ILE C 3 93 ? 126.602 -11.261 114.850 1.00 16.99 92 ILE C C 1
ATOM 5007 O O . ILE C 3 93 ? 126.188 -11.807 115.881 1.00 18.50 92 ILE C O 1
ATOM 5012 N N . ASP C 3 94 ? 125.799 -10.817 113.888 1.00 16.85 93 ASP C N 1
ATOM 5013 C CA . ASP C 3 94 ? 124.352 -10.954 113.956 1.00 17.82 93 ASP C CA 1
ATOM 5014 C C . ASP C 3 94 ? 123.825 -12.097 113.105 1.00 15.05 93 ASP C C 1
ATOM 5015 O O . ASP C 3 94 ? 122.774 -12.661 113.426 1.00 18.02 93 ASP C O 1
ATOM 5020 N N . GLY C 3 95 ? 124.526 -12.443 112.041 1.00 17.49 94 GLY C N 1
ATOM 5021 C CA . GLY C 3 95 ? 124.110 -13.531 111.171 1.00 12.89 94 GLY C CA 1
ATOM 5022 C C . GLY C 3 95 ? 125.249 -14.491 110.916 1.00 13.50 94 GLY C C 1
ATOM 5023 O O . GLY C 3 95 ? 126.391 -14.080 110.715 1.00 13.27 94 GLY C O 1
ATOM 5024 N N . ILE C 3 96 ? 124.925 -15.782 110.942 1.00 12.35 95 ILE C N 1
ATOM 5025 C CA . ILE C 3 96 ? 125.866 -16.848 110.629 1.00 11.68 95 ILE C CA 1
ATOM 5026 C C . ILE C 3 96 ? 125.315 -17.618 109.438 1.00 12.34 95 ILE C C 1
ATOM 5027 O O . ILE C 3 96 ? 124.170 -18.084 109.473 1.00 14.54 95 ILE C O 1
ATOM 5032 N N . LEU C 3 97 ? 126.122 -17.743 108.390 1.00 10.98 96 LEU C N 1
ATOM 5033 C CA . LEU C 3 97 ? 125.787 -18.547 107.221 1.00 17.54 96 LEU C CA 1
ATOM 5034 C C . LEU C 3 97 ? 126.820 -19.651 107.059 1.00 18.40 96 LEU C C 1
ATOM 5035 O O . LEU C 3 97 ? 128.026 -19.390 107.108 1.00 17.47 96 LEU C O 1
ATOM 5040 N N . VAL C 3 98 ? 126.349 -20.877 106.860 1.00 16.10 97 VAL C N 1
ATOM 5041 C CA . VAL C 3 98 ? 127.213 -22.022 106.600 1.00 18.19 97 VAL C CA 1
ATOM 5042 C C . VAL C 3 98 ? 126.885 -22.537 105.208 1.00 22.13 97 VAL C C 1
ATOM 5043 O O . VAL C 3 98 ? 125.759 -22.986 104.956 1.00 23.46 97 VAL C O 1
ATOM 5047 N N . GLN C 3 99 ? 127.858 -22.464 104.304 1.00 20.68 98 GLN C N 1
ATOM 5048 C CA . GLN C 3 99 ? 127.655 -22.950 102.949 1.00 21.11 98 GLN C CA 1
ATOM 5049 C C . GLN C 3 99 ? 127.782 -24.465 102.914 1.00 22.58 98 GLN C C 1
ATOM 5050 O O . GLN C 3 99 ? 128.674 -25.046 103.537 1.00 23.84 98 GLN C O 1
ATOM 5056 N N . LEU C 3 100 ? 126.883 -25.096 102.187 1.00 28.06 99 LEU C N 1
ATOM 5057 C CA . LEU C 3 100 ? 126.980 -26.512 101.894 1.00 26.52 99 LEU C CA 1
ATOM 5058 C C . LEU C 3 100 ? 127.563 -26.710 100.503 1.00 29.83 99 LEU C C 1
ATOM 5059 O O . LEU C 3 100 ? 127.473 -25.824 99.648 1.00 33.43 99 LEU C O 1
ATOM 5064 N N . PRO C 3 101 ? 128.184 -27.869 100.232 1.00 25.10 100 PRO C N 1
ATOM 5065 C CA . PRO C 3 101 ? 128.310 -29.020 101.127 1.00 27.86 100 PRO C CA 1
ATOM 5066 C C . PRO C 3 101 ? 129.490 -28.926 102.082 1.00 25.98 100 PRO C C 1
ATOM 5067 O O . PRO C 3 101 ? 130.462 -28.215 101.817 1.00 22.79 100 PRO C O 1
ATOM 5071 N N . LEU C 3 102 ? 129.393 -29.642 103.183 1.00 26.66 101 LEU C N 1
ATOM 5072 C CA . LEU C 3 102 ? 130.493 -29.822 104.110 1.00 25.23 101 LEU C CA 1
ATOM 5073 C C . LEU C 3 102 ? 131.222 -31.123 103.806 1.00 27.11 101 LEU C C 1
ATOM 5074 O O . LEU C 3 102 ? 130.687 -32.000 103.122 1.00 24.84 101 LEU C O 1
ATOM 5079 N N . PRO C 3 103 ? 132.453 -31.281 104.290 1.00 24.33 102 PRO C N 1
ATOM 5080 C CA . PRO C 3 103 ? 133.204 -32.506 103.999 1.00 26.68 102 PRO C CA 1
ATOM 5081 C C . PRO C 3 103 ? 132.420 -33.759 104.365 1.00 31.88 102 PRO C C 1
ATOM 5082 O O . PRO C 3 103 ? 131.618 -33.768 105.301 1.00 27.96 102 PRO C O 1
ATOM 5086 N N . ALA C 3 104 ? 132.657 -34.822 103.598 1.00 33.64 103 ALA C N 1
ATOM 5087 C CA . ALA C 3 104 ? 132.053 -36.114 103.890 1.00 33.39 103 ALA C CA 1
ATOM 5088 C C . ALA C 3 104 ? 132.287 -36.490 105.347 1.00 24.01 103 ALA C C 1
ATOM 5089 O O . ALA C 3 104 ? 133.362 -36.255 105.903 1.00 29.82 103 ALA C O 1
ATOM 5091 N N . GLY C 3 105 ? 131.264 -37.072 105.968 1.00 23.11 104 GLY C N 1
ATOM 5092 C CA . GLY C 3 105 ? 131.346 -37.508 107.342 1.00 24.38 104 GLY C CA 1
ATOM 5093 C C . GLY C 3 105 ? 130.896 -36.487 108.367 1.00 34.33 104 GLY C C 1
ATOM 5094 O O . GLY C 3 105 ? 130.641 -36.860 109.517 1.00 39.18 104 GLY C O 1
ATOM 5095 N N . ILE C 3 106 ? 130.795 -35.216 107.991 1.00 25.45 105 ILE C N 1
ATOM 5096 C CA . ILE C 3 106 ? 130.317 -34.188 108.909 1.00 21.78 105 ILE C CA 1
ATOM 5097 C C . ILE C 3 106 ? 128.795 -34.195 108.907 1.00 23.11 105 ILE C C 1
ATOM 5098 O O . ILE C 3 106 ? 128.161 -34.195 107.844 1.00 23.23 105 ILE C O 1
ATOM 5103 N N . ASP C 3 107 ? 128.207 -34.201 110.099 1.00 25.53 106 ASP C N 1
ATOM 5104 C CA . ASP C 3 107 ? 126.754 -34.184 110.257 1.00 27.65 106 ASP C CA 1
ATOM 5105 C C . ASP C 3 107 ? 126.245 -32.779 109.961 1.00 21.80 106 ASP C C 1
ATOM 5106 O O . ASP C 3 107 ? 126.313 -31.891 110.813 1.00 19.50 106 ASP C O 1
ATOM 5111 N N . ASN C 3 108 ? 125.727 -32.577 108.744 1.00 20.98 107 ASN C N 1
ATOM 5112 C CA . ASN C 3 108 ? 125.242 -31.258 108.341 1.00 27.32 107 ASN C CA 1
ATOM 5113 C C . ASN C 3 108 ? 124.167 -30.744 109.288 1.00 24.91 107 ASN C C 1
ATOM 5114 O O . ASN C 3 108 ? 124.153 -29.559 109.644 1.00 18.40 107 ASN C O 1
ATOM 5119 N N . VAL C 3 109 ? 123.243 -31.615 109.692 1.00 25.48 108 VAL C N 1
ATOM 5120 C CA . VAL C 3 109 ? 122.128 -31.175 110.522 1.00 23.90 108 VAL C CA 1
ATOM 5121 C C . VAL C 3 109 ? 122.632 -30.696 111.874 1.00 21.89 108 VAL C C 1
ATOM 5122 O O . VAL C 3 109 ? 122.203 -29.651 112.376 1.00 21.97 108 VAL C O 1
ATOM 5126 N N . LYS C 3 110 ? 123.554 -31.443 112.485 1.00 22.54 109 LYS C N 1
ATOM 5127 C CA . LYS C 3 110 ? 124.092 -31.026 113.774 1.00 25.43 109 LYS C CA 1
ATOM 5128 C C . LYS C 3 110 ? 124.801 -29.683 113.664 1.00 23.57 109 LYS C C 1
ATOM 5129 O O . LYS C 3 110 ? 124.682 -28.836 114.556 1.00 20.65 109 LYS C O 1
ATOM 5135 N N . VAL C 3 111 ? 125.542 -29.469 112.574 1.00 20.83 110 VAL C N 1
ATOM 5136 C CA . VAL C 3 111 ? 126.245 -28.203 112.389 1.00 22.83 110 VAL C CA 1
ATOM 5137 C C . VAL C 3 111 ? 125.249 -27.064 112.211 1.00 23.86 110 VAL C C 1
ATOM 5138 O O . VAL C 3 111 ? 125.314 -26.044 112.907 1.00 19.31 110 VAL C O 1
ATOM 5142 N N . LEU C 3 112 ? 124.312 -27.219 111.274 1.00 16.98 111 LEU C N 1
ATOM 5143 C CA . LEU C 3 112 ? 123.375 -26.139 110.981 1.00 18.65 111 LEU C CA 1
ATOM 5144 C C . LEU C 3 112 ? 122.483 -25.834 112.177 1.00 19.36 111 LEU C C 1
ATOM 5145 O O . LEU C 3 112 ? 122.178 -24.667 112.448 1.00 17.13 111 LEU C O 1
ATOM 5150 N N . GLU C 3 113 ? 122.054 -26.865 112.909 1.00 18.90 112 GLU C N 1
ATOM 5151 C CA . GLU C 3 113 ? 121.220 -26.631 114.083 1.00 23.04 112 GLU C CA 1
ATOM 5152 C C . GLU C 3 113 ? 122.004 -26.058 115.257 1.00 17.30 112 GLU C C 1
ATOM 5153 O O . GLU C 3 113 ? 121.385 -25.572 116.212 1.00 14.33 112 GLU C O 1
ATOM 5159 N N . ARG C 3 114 ? 123.338 -26.094 115.210 1.00 18.73 113 ARG C N 1
ATOM 5160 C CA . ARG C 3 114 ? 124.136 -25.468 116.259 1.00 19.47 113 ARG C CA 1
ATOM 5161 C C . ARG C 3 114 ? 124.068 -23.947 116.194 1.00 17.50 113 ARG C C 1
ATOM 5162 O O . ARG C 3 114 ? 124.302 -23.284 117.210 1.00 17.10 113 ARG C O 1
ATOM 5170 N N . ILE C 3 115 ? 123.758 -23.384 115.023 1.00 18.77 114 ILE C N 1
ATOM 5171 C CA . ILE C 3 115 ? 123.586 -21.941 114.906 1.00 19.62 114 ILE C CA 1
ATOM 5172 C C . ILE C 3 115 ? 122.454 -21.494 115.817 1.00 18.26 114 ILE C C 1
ATOM 5173 O O . ILE C 3 115 ? 121.354 -22.061 115.791 1.00 16.06 114 ILE C O 1
ATOM 5178 N N . HIS C 3 116 ? 122.711 -20.465 116.619 1.00 16.03 115 HIS C N 1
ATOM 5179 C CA . HIS C 3 116 ? 121.644 -19.865 117.407 1.00 17.79 115 HIS C CA 1
ATOM 5180 C C . HIS C 3 116 ? 120.530 -19.399 116.472 1.00 16.39 115 HIS C C 1
ATOM 5181 O O . HIS C 3 116 ? 120.813 -18.740 115.463 1.00 21.21 115 HIS C O 1
ATOM 5188 N N . PRO C 3 117 ? 119.264 -19.717 116.759 1.00 15.70 116 PRO C N 1
ATOM 5189 C CA . PRO C 3 117 ? 118.186 -19.275 115.857 1.00 14.25 116 PRO C CA 1
ATOM 5190 C C . PRO C 3 117 ? 118.171 -17.775 115.596 1.00 11.69 116 PRO C C 1
ATOM 5191 O O . PRO C 3 117 ? 117.845 -17.355 114.480 1.00 13.31 116 PRO C O 1
ATOM 5195 N N . ASP C 3 118 ? 118.517 -16.952 116.589 1.00 12.21 117 ASP C N 1
ATOM 5196 C CA . ASP C 3 118 ? 118.526 -15.504 116.399 1.00 15.51 117 ASP C CA 1
ATOM 5197 C C . ASP C 3 118 ? 119.688 -15.024 115.540 1.00 15.97 117 ASP C C 1
ATOM 5198 O O . ASP C 3 118 ? 119.787 -13.816 115.285 1.00 14.79 117 ASP C O 1
ATOM 5203 N N . LYS C 3 119 ? 120.573 -15.921 115.110 1.00 12.28 118 LYS C N 1
ATOM 5204 C CA . LYS C 3 119 ? 121.609 -15.592 114.143 1.00 15.18 118 LYS C CA 1
ATOM 5205 C C . LYS C 3 119 ? 121.465 -16.388 112.856 1.00 14.88 118 LYS C C 1
ATOM 5206 O O . LYS C 3 119 ? 122.304 -16.247 111.958 1.00 12.82 118 LYS C O 1
ATOM 5212 N N . ASP C 3 120 ? 120.425 -17.214 112.742 1.00 15.29 119 ASP C N 1
ATOM 5213 C CA . ASP C 3 120 ? 120.191 -18.030 111.553 1.00 12.58 119 ASP C CA 1
ATOM 5214 C C . ASP C 3 120 ? 119.454 -17.174 110.528 1.00 12.36 119 ASP C C 1
ATOM 5215 O O . ASP C 3 120 ? 118.242 -17.279 110.328 1.00 12.71 119 ASP C O 1
ATOM 5220 N N . VAL C 3 121 ? 120.215 -16.300 109.865 1.00 11.34 120 VAL C N 1
ATOM 5221 C CA . VAL C 3 121 ? 119.618 -15.356 108.929 1.00 13.31 120 VAL C CA 1
ATOM 5222 C C . VAL C 3 121 ? 119.173 -16.029 107.640 1.00 16.83 120 VAL C C 1
ATOM 5223 O O . VAL C 3 121 ? 118.406 -15.435 106.875 1.00 18.32 120 VAL C O 1
ATOM 5227 N N . ASP C 3 122 ? 119.632 -17.253 107.366 1.00 14.78 121 ASP C N 1
ATOM 5228 C CA . ASP C 3 122 ? 119.050 -18.002 106.259 1.00 16.21 121 ASP C CA 1
ATOM 5229 C C . ASP C 3 122 ? 117.617 -18.407 106.578 1.00 18.35 121 ASP C C 1
ATOM 5230 O O . ASP C 3 122 ? 116.771 -18.446 105.679 1.00 19.59 121 ASP C O 1
ATOM 5235 N N . GLY C 3 123 ? 117.331 -18.710 107.847 1.00 14.16 122 GLY C N 1
ATOM 5236 C CA . GLY C 3 123 ? 115.975 -18.891 108.321 1.00 18.35 122 GLY C CA 1
ATOM 5237 C C . GLY C 3 123 ? 115.477 -20.319 108.399 1.00 20.37 122 GLY C C 1
ATOM 5238 O O . GLY C 3 123 ? 114.299 -20.521 108.717 1.00 25.14 122 GLY C O 1
ATOM 5239 N N . PHE C 3 124 ? 116.322 -21.315 108.136 1.00 20.92 123 PHE C N 1
ATOM 5240 C CA . PHE C 3 124 ? 115.866 -22.695 108.024 1.00 22.59 123 PHE C CA 1
ATOM 5241 C C . PHE C 3 124 ? 116.165 -23.540 109.258 1.00 23.46 123 PHE C C 1
ATOM 5242 O O . PHE C 3 124 ? 115.896 -24.745 109.245 1.00 18.89 123 PHE C O 1
ATOM 5250 N N . HIS C 3 125 ? 116.705 -22.951 110.318 1.00 16.11 124 HIS C N 1
ATOM 5251 C CA . HIS C 3 125 ? 116.778 -23.669 111.581 1.00 14.56 124 HIS C CA 1
ATOM 5252 C C . HIS C 3 125 ? 115.375 -24.142 111.966 1.00 15.28 124 HIS C C 1
ATOM 5253 O O . HIS C 3 125 ? 114.407 -23.386 111.819 1.00 16.34 124 HIS C O 1
ATOM 5260 N N . PRO C 3 126 ? 115.215 -25.384 112.434 1.00 17.16 125 PRO C N 1
ATOM 5261 C CA . PRO C 3 126 ? 113.858 -25.853 112.771 1.00 16.93 125 PRO C CA 1
ATOM 5262 C C . PRO C 3 126 ? 113.132 -24.946 113.747 1.00 16.93 125 PRO C C 1
ATOM 5263 O O . PRO C 3 126 ? 111.912 -24.785 113.637 1.00 16.56 125 PRO C O 1
ATOM 5267 N N . TYR C 3 127 ? 113.844 -24.345 114.701 1.00 16.54 126 TYR C N 1
ATOM 5268 C CA . TYR C 3 127 ? 113.210 -23.400 115.613 1.00 18.16 126 TYR C CA 1
ATOM 5269 C C . TYR C 3 127 ? 112.554 -22.256 114.850 1.00 19.07 126 TYR C C 1
ATOM 5270 O O . TYR C 3 127 ? 111.432 -21.848 115.169 1.00 16.93 126 TYR C O 1
ATOM 5279 N N . ASN C 3 128 ? 113.243 -21.721 113.841 1.00 17.09 127 ASN C N 1
ATOM 5280 C CA . ASN C 3 128 ? 112.696 -20.600 113.086 1.00 17.02 127 ASN C CA 1
ATOM 5281 C C . ASN C 3 128 ? 111.527 -21.038 112.214 1.00 15.16 127 ASN C C 1
ATOM 5282 O O . ASN C 3 128 ? 110.511 -20.339 112.133 1.00 13.42 127 ASN C O 1
ATOM 5287 N N . VAL C 3 129 ? 111.652 -22.186 111.546 1.00 14.62 128 VAL C N 1
ATOM 5288 C CA . VAL C 3 129 ? 110.517 -22.719 110.799 1.00 18.03 128 VAL C CA 1
ATOM 5289 C C . VAL C 3 129 ? 109.335 -22.937 111.734 1.00 19.39 128 VAL C C 1
ATOM 5290 O O . VAL C 3 129 ? 108.194 -22.585 111.411 1.00 20.56 128 VAL C O 1
ATOM 5294 N N . GLY C 3 130 ? 109.593 -23.493 112.919 1.00 17.58 129 GLY C N 1
ATOM 5295 C CA . GLY C 3 130 ? 108.511 -23.773 113.846 1.00 21.89 129 GLY C CA 1
ATOM 5296 C C . GLY C 3 130 ? 107.825 -22.518 114.348 1.00 16.45 129 GLY C C 1
ATOM 5297 O O . GLY C 3 130 ? 106.601 -22.490 114.507 1.00 18.75 129 GLY C O 1
ATOM 5298 N N . ARG C 3 131 ? 108.601 -21.466 114.620 1.00 14.70 130 ARG C N 1
ATOM 5299 C CA . ARG C 3 131 ? 108.011 -20.208 115.060 1.00 15.32 130 ARG C CA 1
ATOM 5300 C C . ARG C 3 131 ? 107.135 -19.610 113.968 1.00 24.51 130 ARG C C 1
ATOM 5301 O O . ARG C 3 131 ? 106.063 -19.061 114.251 1.00 20.32 130 ARG C O 1
ATOM 5309 N N . LEU C 3 132 ? 107.575 -19.714 112.713 1.00 16.07 131 LEU C N 1
ATOM 5310 C CA . LEU C 3 132 ? 106.729 -19.326 111.590 1.00 17.81 131 LEU C CA 1
ATOM 5311 C C . LEU C 3 132 ? 105.449 -20.152 111.565 1.00 20.02 131 LEU C C 1
ATOM 5312 O O . LEU C 3 132 ? 104.348 -19.614 111.405 1.00 20.89 131 LEU C O 1
ATOM 5317 N N . CYS C 3 133 ? 105.579 -21.471 111.716 1.00 17.27 132 CYS C N 1
ATOM 5318 C CA . CYS C 3 133 ? 104.404 -22.334 111.772 1.00 18.70 132 CYS C CA 1
ATOM 5319 C C . CYS C 3 133 ? 103.449 -21.888 112.871 1.00 24.75 132 CYS C C 1
ATOM 5320 O O . CYS C 3 133 ? 102.226 -21.927 112.697 1.00 27.53 132 CYS C O 1
ATOM 5323 N N . GLN C 3 134 ? 103.987 -21.453 114.005 1.00 22.91 133 GLN C N 1
ATOM 5324 C CA . GLN C 3 134 ? 103.183 -21.081 115.161 1.00 18.47 133 GLN C CA 1
ATOM 5325 C C . GLN C 3 134 ? 102.676 -19.645 115.105 1.00 22.03 133 GLN C C 1
ATOM 5326 O O . GLN C 3 134 ? 102.165 -19.150 116.115 1.00 20.94 133 GLN C O 1
ATOM 5332 N N . ARG C 3 135 ? 102.798 -18.972 113.963 1.00 18.36 134 ARG C N 1
ATOM 5333 C CA . ARG C 3 135 ? 102.306 -17.609 113.783 1.00 21.26 134 ARG C CA 1
ATOM 5334 C C . ARG C 3 135 ? 103.030 -16.604 114.669 1.00 20.87 134 A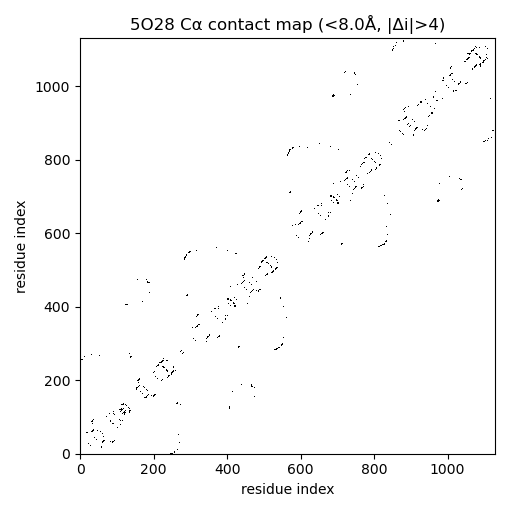RG C C 1
ATOM 5335 O O . ARG C 3 135 ? 102.496 -15.529 114.955 1.00 19.85 134 ARG C O 1
ATOM 5343 N N . ALA C 3 136 ? 104.236 -16.936 115.116 1.00 14.70 135 ALA C N 1
ATOM 5344 C CA . ALA C 3 136 ? 105.069 -16.032 115.909 1.00 17.83 135 ALA C CA 1
ATOM 5345 C C . ALA C 3 136 ? 106.458 -15.993 115.289 1.00 18.61 135 ALA C C 1
ATOM 5346 O O . ALA C 3 136 ? 107.459 -16.314 115.937 1.00 14.92 135 ALA C O 1
ATOM 5348 N N . PRO C 3 137 ? 106.552 -15.603 114.020 1.00 18.20 136 PRO C N 1
ATOM 5349 C CA . PRO C 3 137 ? 107.824 -15.733 113.307 1.00 14.71 136 PRO C CA 1
ATOM 5350 C C . PRO C 3 137 ? 108.910 -14.866 113.921 1.00 16.77 136 PRO C C 1
ATOM 5351 O O . PRO C 3 137 ? 108.647 -13.818 114.513 1.00 16.92 136 PRO C O 1
ATOM 5355 N N . ARG C 3 138 ? 110.149 -15.331 113.777 1.00 20.48 137 ARG C N 1
ATOM 5356 C CA . ARG C 3 138 ? 111.314 -14.502 114.083 1.00 22.57 137 ARG C CA 1
ATOM 5357 C C . ARG C 3 138 ? 112.076 -14.375 112.770 1.00 14.20 137 ARG C C 1
ATOM 5358 O O . ARG C 3 138 ? 111.526 -13.842 111.812 1.00 17.63 137 ARG C O 1
ATOM 5366 N N . LEU C 3 139 ? 113.316 -14.850 112.692 1.00 11.12 138 LEU C N 1
ATOM 5367 C CA . LEU C 3 139 ? 113.992 -14.842 111.400 1.00 12.63 138 LEU C CA 1
ATOM 5368 C C . LEU C 3 139 ? 113.337 -15.873 110.489 1.00 14.85 138 LEU C C 1
ATOM 5369 O O . LEU C 3 139 ? 113.097 -17.013 110.897 1.00 15.03 138 LEU C O 1
ATOM 5374 N N . ARG C 3 140 ? 113.032 -15.465 109.252 1.00 18.04 139 ARG C N 1
ATOM 5375 C CA . ARG C 3 140 ? 112.186 -16.263 108.380 1.00 22.29 139 ARG C CA 1
ATOM 5376 C C . ARG C 3 140 ? 112.977 -16.808 107.194 1.00 17.34 139 ARG C C 1
ATOM 5377 O O . ARG C 3 140 ? 113.880 -16.130 106.690 1.00 15.73 139 ARG C O 1
ATOM 5385 N N . PRO C 3 141 ? 112.665 -18.017 106.727 1.00 19.31 140 PRO C N 1
ATOM 5386 C CA . PRO C 3 141 ? 113.299 -18.526 105.506 1.00 21.27 140 PRO C CA 1
ATOM 5387 C C . PRO C 3 141 ? 113.254 -17.497 104.386 1.00 17.62 140 PRO C C 1
ATOM 5388 O O . PRO C 3 141 ? 112.211 -16.904 104.101 1.00 15.21 140 PRO C O 1
ATOM 5392 N N . CYS C 3 142 ? 114.401 -17.305 103.734 1.00 13.69 141 CYS C N 1
ATOM 5393 C CA . CYS C 3 142 ? 114.612 -16.115 102.914 1.00 18.78 141 CYS C CA 1
ATOM 5394 C C . CYS C 3 142 ? 113.706 -16.095 101.688 1.00 15.72 141 CYS C C 1
ATOM 5395 O O . CYS C 3 142 ? 112.985 -15.118 101.459 1.00 15.84 141 CYS C O 1
ATOM 5398 N N . THR C 3 143 ? 113.738 -17.152 100.871 1.00 14.72 142 THR C N 1
ATOM 5399 C CA . THR C 3 143 ? 112.974 -17.114 99.624 1.00 13.22 142 THR C CA 1
ATOM 5400 C C . THR C 3 143 ? 111.476 -17.046 99.890 1.00 11.88 142 THR C C 1
ATOM 5401 O O . THR C 3 143 ? 110.801 -16.193 99.287 1.00 12.18 142 THR C O 1
ATOM 5405 N N . PRO C 3 144 ? 110.892 -17.880 100.757 1.00 15.67 143 PRO C N 1
ATOM 5406 C CA . PRO C 3 144 ? 109.454 -17.726 101.038 1.00 11.45 143 PRO C CA 1
ATOM 5407 C C . PRO C 3 144 ? 109.088 -16.348 101.561 1.00 11.19 143 PRO C C 1
ATOM 5408 O O . PRO C 3 144 ? 108.075 -15.782 101.134 1.00 17.76 143 PRO C O 1
ATOM 5412 N N . ARG C 3 145 ? 109.884 -15.783 102.472 1.00 13.15 144 ARG C N 1
ATOM 5413 C CA . ARG C 3 145 ? 109.569 -14.457 102.996 1.00 13.92 144 ARG C CA 1
ATOM 5414 C C . ARG C 3 145 ? 109.705 -13.390 101.915 1.00 16.33 144 ARG C C 1
ATOM 5415 O O . ARG C 3 145 ? 108.896 -12.456 101.850 1.00 14.52 144 ARG C O 1
ATOM 5423 N N . GLY C 3 146 ? 110.728 -13.499 101.068 1.00 14.25 145 GLY C N 1
ATOM 5424 C CA . GLY C 3 146 ? 110.865 -12.551 99.974 1.00 15.76 145 GLY C CA 1
ATOM 5425 C C . GLY C 3 146 ? 109.646 -12.534 99.071 1.00 16.30 145 GLY C C 1
ATOM 5426 O O . GLY C 3 146 ? 109.238 -11.479 98.579 1.00 13.00 145 GLY C O 1
ATOM 5427 N N . ILE C 3 147 ? 109.046 -13.705 98.847 1.00 13.02 146 ILE C N 1
ATOM 5428 C CA . ILE C 3 147 ? 107.834 -13.781 98.034 1.00 18.77 146 ILE C CA 1
ATOM 5429 C C . ILE C 3 147 ? 106.698 -13.015 98.701 1.00 17.00 146 ILE C C 1
ATOM 5430 O O . ILE C 3 147 ? 105.967 -12.262 98.044 1.00 16.21 146 ILE C O 1
ATOM 5435 N N . VAL C 3 148 ? 106.530 -13.190 100.013 1.00 16.92 147 VAL C N 1
ATOM 5436 C CA . VAL C 3 148 ? 105.497 -12.448 100.730 1.00 19.25 147 VAL C CA 1
ATOM 5437 C C . VAL C 3 148 ? 105.759 -10.952 100.630 1.00 16.08 147 VAL C C 1
ATOM 5438 O O . VAL C 3 148 ? 104.828 -10.152 100.491 1.00 16.97 147 VAL C O 1
ATOM 5442 N N . THR C 3 149 ? 107.032 -10.553 100.691 1.00 15.10 148 THR C N 1
ATOM 5443 C CA . THR C 3 149 ? 107.372 -9.141 100.554 1.00 17.72 148 THR C CA 1
ATOM 5444 C C . THR C 3 149 ? 106.937 -8.602 99.198 1.00 14.49 148 THR C C 1
ATOM 5445 O O . THR C 3 149 ? 106.440 -7.473 99.100 1.00 14.33 148 THR C O 1
ATOM 5449 N N . LEU C 3 150 ? 107.111 -9.394 98.137 1.00 15.67 149 LEU C N 1
ATOM 5450 C CA . LEU C 3 150 ? 106.640 -8.970 96.822 1.00 17.46 149 LEU C CA 1
ATOM 5451 C C . LEU C 3 150 ? 105.139 -8.716 96.839 1.00 20.24 149 LEU C C 1
ATOM 5452 O O . LEU C 3 150 ? 104.665 -7.713 96.294 1.00 16.37 149 LEU C O 1
ATOM 5457 N N . LEU C 3 151 ? 104.374 -9.615 97.462 1.00 14.58 150 LEU C N 1
ATOM 5458 C CA . LEU C 3 151 ? 102.927 -9.438 97.521 1.00 14.41 150 LEU C CA 1
ATOM 5459 C C . LEU C 3 151 ? 102.554 -8.209 98.341 1.00 20.12 150 LEU C C 1
ATOM 5460 O O . LEU C 3 151 ? 101.629 -7.474 97.980 1.00 18.26 150 LEU C O 1
ATOM 5465 N N . GLU C 3 152 ? 103.265 -7.966 99.443 1.00 16.81 151 GLU C N 1
ATOM 5466 C CA . GLU C 3 152 ? 103.011 -6.773 100.245 1.00 19.56 151 GLU C CA 1
ATOM 5467 C C . GLU C 3 152 ? 103.326 -5.508 99.457 1.00 19.87 151 GLU C C 1
ATOM 5468 O O . GLU C 3 152 ? 102.523 -4.569 99.418 1.00 22.55 151 GLU C O 1
ATOM 5474 N N . ARG C 3 153 ? 104.493 -5.473 98.808 1.00 18.36 152 ARG C N 1
ATOM 5475 C CA . ARG C 3 153 ? 104.944 -4.256 98.143 1.00 22.34 152 ARG C CA 1
ATOM 5476 C C . ARG C 3 153 ? 104.077 -3.909 96.942 1.00 27.06 152 ARG C C 1
ATOM 5477 O O . ARG C 3 153 ? 103.984 -2.735 96.568 1.00 24.38 152 ARG C O 1
ATOM 5485 N N . TYR C 3 154 ? 103.447 -4.901 96.321 1.00 20.94 153 TYR C N 1
ATOM 5486 C CA . TYR C 3 154 ? 102.463 -4.646 95.279 1.00 20.20 153 TYR C CA 1
ATOM 5487 C C . TYR C 3 154 ? 101.047 -4.564 95.830 1.00 25.00 153 TYR C C 1
ATOM 5488 O O . TYR C 3 154 ? 100.095 -4.463 95.049 1.00 29.11 153 TYR C O 1
ATOM 5497 N N . ASN C 3 155 ? 100.893 -4.597 97.154 1.00 25.43 154 ASN C N 1
ATOM 5498 C CA . ASN C 3 155 ? 99.607 -4.364 97.808 1.00 29.82 154 ASN C CA 1
ATOM 5499 C C . ASN C 3 155 ? 98.565 -5.379 97.352 1.00 29.86 154 ASN C C 1
ATOM 5500 O O . ASN C 3 155 ? 97.414 -5.037 97.070 1.00 30.94 154 ASN C O 1
ATOM 5505 N N . ILE C 3 156 ? 98.977 -6.638 97.282 1.00 25.00 155 ILE C N 1
ATOM 5506 C CA . ILE C 3 156 ? 98.092 -7.734 96.917 1.00 22.37 155 ILE C CA 1
ATOM 5507 C C . ILE C 3 156 ? 97.534 -8.338 98.197 1.00 30.16 155 ILE C C 1
ATOM 5508 O O . ILE C 3 156 ? 98.284 -8.864 99.026 1.00 26.79 155 ILE C O 1
ATOM 5513 N N . ASP C 3 157 ? 96.216 -8.253 98.368 1.00 25.29 156 ASP C N 1
ATOM 5514 C CA . ASP C 3 157 ? 95.575 -8.833 99.541 1.00 29.75 156 ASP C CA 1
ATOM 5515 C C . ASP C 3 157 ? 95.657 -10.353 99.466 1.00 29.97 156 ASP C C 1
ATOM 5516 O O . ASP C 3 157 ? 95.115 -10.967 98.542 1.00 38.77 156 ASP C O 1
ATOM 5521 N N . THR C 3 158 ? 96.342 -10.957 100.434 1.00 27.84 157 THR C N 1
ATOM 5522 C CA . THR C 3 158 ? 96.505 -12.403 100.470 1.00 27.22 157 THR C CA 1
ATOM 5523 C C . THR C 3 158 ? 95.410 -13.107 101.253 1.00 28.75 157 THR C C 1
ATOM 5524 O O . THR C 3 158 ? 95.251 -14.325 101.108 1.00 23.71 157 THR C O 1
ATOM 5528 N N . PHE C 3 159 ? 94.660 -12.381 102.077 1.00 26.63 158 PHE C N 1
ATOM 5529 C CA . PHE C 3 159 ? 93.686 -13.008 102.959 1.00 29.96 158 PHE C CA 1
ATOM 5530 C C . PHE C 3 159 ? 92.500 -13.508 102.148 1.00 28.00 158 PHE C C 1
ATOM 5531 O O . PHE C 3 159 ? 91.800 -12.724 101.500 1.00 27.13 158 PHE C O 1
ATOM 5539 N N . GLY C 3 160 ? 92.283 -14.820 102.181 1.00 29.41 159 GLY C N 1
ATOM 5540 C CA . GLY C 3 160 ? 91.225 -15.449 101.425 1.00 34.28 159 GLY C CA 1
ATOM 5541 C C . GLY C 3 160 ? 91.616 -15.915 100.041 1.00 28.30 159 GLY C C 1
ATOM 5542 O O . GLY C 3 160 ? 90.802 -16.566 99.374 1.00 22.25 159 GLY C O 1
ATOM 5543 N N . LEU C 3 161 ? 92.827 -15.605 99.581 1.00 24.86 160 LEU C N 1
ATOM 5544 C CA . LEU C 3 161 ? 93.274 -16.116 98.293 1.00 22.43 160 LEU C CA 1
ATOM 5545 C C . LEU C 3 161 ? 93.400 -17.631 98.345 1.00 19.73 160 LEU C C 1
ATOM 5546 O O . LEU C 3 161 ? 93.824 -18.204 99.354 1.00 23.33 160 LEU C O 1
ATOM 5551 N N . ASN C 3 162 ? 93.023 -18.280 97.248 1.00 16.47 161 ASN C N 1
ATOM 5552 C CA . ASN C 3 162 ? 93.244 -19.712 97.073 1.00 17.07 161 ASN C CA 1
ATOM 5553 C C . ASN C 3 162 ? 94.637 -19.888 96.482 1.00 19.16 161 ASN C C 1
ATOM 5554 O O . ASN C 3 162 ? 94.852 -19.670 95.288 1.00 18.84 161 ASN C O 1
ATOM 5559 N N . ALA C 3 163 ? 95.590 -20.274 97.324 1.00 20.29 162 ALA C N 1
ATOM 5560 C CA . ALA C 3 163 ? 96.986 -20.377 96.929 1.00 19.03 162 ALA C CA 1
ATOM 5561 C C . ALA C 3 163 ? 97.367 -21.833 96.709 1.00 20.00 162 ALA C C 1
ATOM 5562 O O . ALA C 3 163 ? 97.015 -22.705 97.508 1.00 18.16 162 ALA C O 1
ATOM 5564 N N . VAL C 3 164 ? 98.093 -22.088 95.623 1.00 14.55 163 VAL C N 1
ATOM 5565 C CA . VAL C 3 164 ? 98.627 -23.409 95.319 1.00 13.35 163 VAL C CA 1
ATOM 5566 C C . VAL C 3 164 ? 100.141 -23.303 95.201 1.00 13.61 163 VAL C C 1
ATOM 5567 O O . VAL C 3 164 ? 100.656 -22.441 94.479 1.00 18.02 163 VAL C O 1
ATOM 5571 N N . VAL C 3 165 ? 100.844 -24.181 95.910 1.00 15.15 164 VAL C N 1
ATOM 5572 C CA . VAL C 3 165 ? 102.288 -24.338 95.801 1.00 17.39 164 VAL C CA 1
ATOM 5573 C C . VAL C 3 165 ? 102.554 -25.638 95.055 1.00 15.93 164 VAL C C 1
ATOM 5574 O O . VAL C 3 165 ? 101.958 -26.673 95.373 1.00 19.99 164 VAL C O 1
ATOM 5578 N N . ILE C 3 166 ? 103.432 -25.586 94.057 1.00 15.50 165 ILE C N 1
ATOM 5579 C CA . ILE C 3 166 ? 103.893 -26.780 93.355 1.00 16.89 165 ILE C CA 1
ATOM 5580 C C . ILE C 3 166 ? 105.360 -26.967 93.713 1.00 17.29 165 ILE C C 1
ATOM 5581 O O . ILE C 3 166 ? 106.211 -26.154 93.331 1.00 16.69 165 ILE C O 1
ATOM 5586 N N . GLY C 3 167 ? 105.656 -28.046 94.432 1.00 15.01 166 GLY C N 1
ATOM 5587 C CA . GLY C 3 167 ? 106.987 -28.294 94.945 1.00 29.96 166 GLY C CA 1
ATOM 5588 C C . GLY C 3 167 ? 106.976 -28.273 96.458 1.00 48.22 166 GLY C C 1
ATOM 5589 O O . GLY C 3 167 ? 106.771 -27.216 97.059 1.00 50.54 166 GLY C O 1
ATOM 5590 N N . ALA C 3 168 ? 107.175 -29.426 97.086 1.00 65.92 167 ALA C N 1
ATOM 5591 C CA . ALA C 3 168 ? 107.075 -29.554 98.542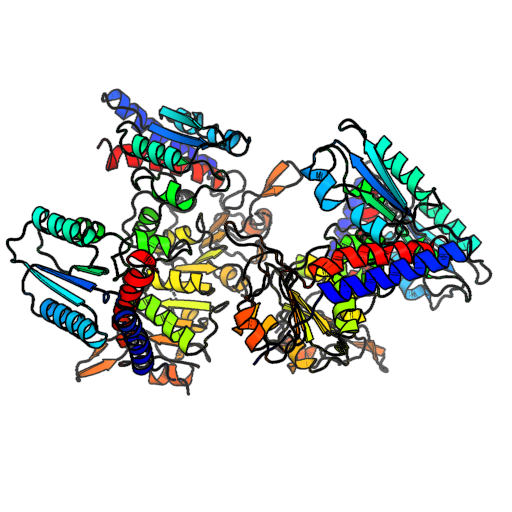 1.00 72.61 167 ALA C CA 1
ATOM 5592 C C . ALA C 3 168 ? 108.451 -29.650 99.193 1.00 55.23 167 ALA C C 1
ATOM 5593 O O . ALA C 3 168 ? 108.691 -30.500 100.049 1.00 38.91 167 ALA C O 1
ATOM 5595 N N . SER C 3 169 ? 109.367 -28.768 98.807 1.00 48.67 168 SER C N 1
ATOM 5596 C CA . SER C 3 169 ? 110.748 -28.841 99.261 1.00 49.55 168 SER C CA 1
ATOM 5597 C C . SER C 3 169 ? 110.928 -28.142 100.604 1.00 41.36 168 SER C C 1
ATOM 5598 O O . SER C 3 169 ? 110.218 -27.189 100.938 1.00 35.95 168 SER C O 1
ATOM 5601 N N . ASN C 3 170 ? 111.900 -28.633 101.378 1.00 32.46 169 ASN C N 1
ATOM 5602 C CA . ASN C 3 170 ? 112.283 -27.963 102.616 1.00 32.05 169 ASN C CA 1
ATOM 5603 C C . ASN C 3 170 ? 112.778 -26.549 102.358 1.00 31.27 169 ASN C C 1
ATOM 5604 O O . ASN C 3 170 ? 112.637 -25.675 103.219 1.00 27.83 169 ASN C O 1
ATOM 5609 N N . ILE C 3 171 ? 113.369 -26.305 101.187 1.00 41.33 170 ILE C N 1
ATOM 5610 C CA . ILE C 3 171 ? 113.992 -25.012 100.931 1.00 47.35 170 ILE C CA 1
ATOM 5611 C C . ILE C 3 171 ? 112.978 -23.952 100.515 1.00 34.79 170 ILE C C 1
ATOM 5612 O O . ILE C 3 171 ? 113.244 -22.756 100.688 1.00 31.11 170 ILE C O 1
ATOM 5617 N N . VAL C 3 172 ? 111.820 -24.345 99.983 1.00 24.90 171 VAL C N 1
ATOM 5618 C CA . VAL C 3 172 ? 110.838 -23.372 99.514 1.00 37.24 171 VAL C CA 1
ATOM 5619 C C . VAL C 3 172 ? 109.429 -23.808 99.900 1.00 38.81 171 VAL C C 1
ATOM 5620 O O . VAL C 3 172 ? 108.790 -23.190 100.759 1.00 31.29 171 VAL C O 1
ATOM 5624 N N . GLY C 3 173 ? 108.945 -24.884 99.279 1.00 30.82 172 GLY C N 1
ATOM 5625 C CA . GLY C 3 173 ? 107.520 -25.180 99.319 1.00 33.07 172 GLY C CA 1
ATOM 5626 C C . GLY C 3 173 ? 106.977 -25.388 100.720 1.00 29.94 172 GLY C C 1
ATOM 5627 O O . GLY C 3 173 ? 105.880 -24.926 101.044 1.00 23.18 172 GLY C O 1
ATOM 5628 N N . ARG C 3 174 ? 107.723 -26.101 101.566 1.00 27.85 173 ARG C N 1
ATOM 5629 C CA . ARG C 3 174 ? 107.197 -26.416 102.893 1.00 29.56 173 ARG C CA 1
ATOM 5630 C C . ARG C 3 174 ? 107.123 -25.180 103.776 1.00 29.30 173 ARG C C 1
ATOM 5631 O O . ARG C 3 174 ? 106.040 -24.902 104.322 1.00 30.52 173 ARG C O 1
ATOM 5639 N N . PRO C 3 175 ? 108.188 -24.398 103.958 1.00 20.58 174 PRO C N 1
ATOM 5640 C CA . PRO C 3 175 ? 108.012 -23.120 104.662 1.00 17.81 174 PRO C CA 1
ATOM 5641 C C . PRO C 3 175 ? 107.118 -22.158 103.904 1.00 17.74 174 PRO C C 1
ATOM 5642 O O . PRO C 3 175 ? 106.459 -21.318 104.528 1.00 17.32 174 PRO C O 1
ATOM 5646 N N . MET C 3 176 ? 107.052 -22.273 102.575 1.00 13.39 175 MET C N 1
ATOM 5647 C CA . MET C 3 176 ? 106.183 -21.393 101.798 1.00 14.43 175 MET C CA 1
ATOM 5648 C C . MET C 3 176 ? 104.731 -21.538 102.235 1.00 15.75 175 MET C C 1
ATOM 5649 O O . MET C 3 176 ? 104.027 -20.541 102.432 1.00 14.02 175 MET C O 1
ATOM 5654 N N . SER C 3 177 ? 104.261 -22.780 102.386 1.00 14.17 176 SER C N 1
ATOM 5655 C CA . SER C 3 177 ? 102.878 -22.998 102.795 1.00 17.48 176 SER C CA 1
ATOM 5656 C C . SER C 3 177 ? 102.578 -22.316 104.122 1.00 21.12 176 SER C C 1
ATOM 5657 O O . SER C 3 177 ? 101.469 -21.812 104.327 1.00 16.67 176 SER C O 1
ATOM 5660 N N . MET C 3 178 ? 103.554 -22.275 105.026 1.00 19.44 177 MET C N 1
ATOM 5661 C CA . MET C 3 178 ? 103.327 -21.685 106.337 1.00 16.41 177 MET C CA 1
ATOM 5662 C C . MET C 3 178 ? 103.412 -20.164 106.303 1.00 21.44 177 MET C C 1
ATOM 5663 O O . MET C 3 178 ? 102.742 -19.497 107.098 1.00 17.98 177 MET C O 1
ATOM 5668 N N . GLU C 3 179 ? 104.212 -19.595 105.397 1.00 19.27 178 GLU C N 1
ATOM 5669 C CA . GLU C 3 179 ? 104.113 -18.162 105.133 1.00 16.58 178 GLU C CA 1
ATOM 5670 C C . GLU C 3 179 ? 102.746 -17.814 104.561 1.00 19.59 178 GLU C C 1
ATOM 5671 O O . GLU C 3 179 ? 102.141 -16.804 104.938 1.00 17.27 178 GLU C O 1
ATOM 5677 N N . LEU C 3 180 ? 102.244 -18.646 103.646 1.00 20.02 179 LEU C N 1
ATOM 5678 C CA . LEU C 3 180 ? 100.950 -18.380 103.029 1.00 18.29 179 LEU C CA 1
ATOM 5679 C C . LEU C 3 180 ? 99.826 -18.448 104.053 1.00 17.62 179 LEU C C 1
ATOM 5680 O O . LEU C 3 180 ? 98.936 -17.589 104.065 1.00 22.33 179 LEU C O 1
ATOM 5685 N N . LEU C 3 181 ? 99.841 -19.463 104.918 1.00 19.31 180 LEU C N 1
ATOM 5686 C CA . LEU C 3 181 ? 98.816 -19.545 105.954 1.00 20.24 180 LEU C CA 1
ATOM 5687 C C . LEU C 3 181 ? 98.890 -18.348 106.889 1.00 22.57 180 LEU C C 1
ATOM 5688 O O . LEU C 3 181 ? 97.856 -17.789 107.275 1.00 23.43 180 LEU C O 1
ATOM 5693 N N . LEU C 3 182 ? 100.103 -17.932 107.258 1.00 21.83 181 LEU C N 1
ATOM 5694 C CA . LEU C 3 182 ? 100.246 -16.741 108.085 1.00 18.09 181 LEU C CA 1
ATOM 5695 C C . LEU C 3 182 ? 99.674 -15.512 107.392 1.00 23.22 181 LEU C C 1
ATOM 5696 O O . LEU C 3 182 ? 99.165 -14.602 108.060 1.00 21.35 181 LEU C O 1
ATOM 5701 N N . ALA C 3 183 ? 99.743 -15.469 106.063 1.00 17.71 182 ALA C N 1
ATOM 5702 C CA . ALA C 3 183 ? 99.186 -14.376 105.281 1.00 25.68 182 ALA C CA 1
ATOM 5703 C C . ALA C 3 183 ? 97.705 -14.567 104.979 1.00 23.79 182 ALA C C 1
ATOM 5704 O O . ALA C 3 183 ? 97.144 -13.805 104.184 1.00 22.42 182 ALA C O 1
ATOM 5706 N N . GLY C 3 184 ? 97.066 -15.566 105.582 1.00 24.69 183 GLY C N 1
ATOM 5707 C CA . GLY C 3 184 ? 95.637 -15.752 105.438 1.00 33.47 183 GLY C CA 1
ATOM 5708 C C . GLY C 3 184 ? 95.194 -16.439 104.169 1.00 31.75 183 GLY C C 1
ATOM 5709 O O . GLY C 3 184 ? 93.998 -16.412 103.859 1.00 27.00 183 GLY C O 1
ATOM 5710 N N . CYS C 3 185 ? 96.108 -17.047 103.422 1.00 23.63 184 CYS C N 1
ATOM 5711 C CA . CYS C 3 185 ? 95.734 -17.773 102.218 1.00 22.68 184 CYS C CA 1
ATOM 5712 C C . CYS C 3 185 ? 95.141 -19.127 102.575 1.00 19.91 184 CYS C C 1
ATOM 5713 O O . CYS C 3 185 ? 95.588 -19.789 103.516 1.00 20.71 184 CYS C O 1
ATOM 5716 N N . THR C 3 186 ? 94.125 -19.537 101.822 1.00 18.20 185 THR C N 1
ATOM 5717 C CA . THR C 3 186 ? 93.828 -20.957 101.719 1.00 20.17 185 THR C CA 1
ATOM 5718 C C . THR C 3 186 ? 94.966 -21.607 100.945 1.00 19.03 185 THR C C 1
ATOM 5719 O O . THR C 3 186 ? 95.306 -21.168 99.842 1.00 22.54 185 THR C O 1
ATOM 5723 N N . THR C 3 187 ? 95.571 -22.638 101.528 1.00 22.06 186 THR C N 1
ATOM 5724 C CA . THR C 3 187 ? 96.896 -23.090 101.122 1.00 22.51 186 THR C CA 1
ATOM 5725 C C . THR C 3 187 ? 96.848 -24.555 100.715 1.00 16.09 186 THR C C 1
ATOM 5726 O O . THR C 3 187 ? 96.514 -25.418 101.533 1.00 19.87 186 THR C O 1
ATOM 5730 N N . THR C 3 188 ? 97.197 -24.827 99.459 1.00 18.41 187 THR C N 1
ATOM 5731 C CA . THR C 3 188 ? 97.302 -26.181 98.933 1.00 18.63 187 THR C CA 1
ATOM 5732 C C . THR C 3 188 ? 98.748 -26.454 98.544 1.00 20.56 187 THR C C 1
ATOM 5733 O O . THR C 3 188 ? 99.380 -25.627 97.879 1.00 23.18 187 THR C O 1
ATOM 5737 N N . VAL C 3 189 ? 99.264 -27.612 98.951 1.00 19.90 188 VAL C N 1
ATOM 5738 C CA . VAL C 3 189 ? 100.625 -28.038 98.632 1.00 18.69 188 VAL C CA 1
ATOM 5739 C C . VAL C 3 189 ? 100.541 -29.224 97.680 1.00 20.75 188 VAL C C 1
ATOM 5740 O O . VAL C 3 189 ? 99.995 -30.277 98.031 1.00 20.96 188 VAL C O 1
ATOM 5744 N N . THR C 3 190 ? 101.087 -29.053 96.483 1.00 17.05 189 THR C N 1
ATOM 5745 C CA . THR C 3 190 ? 101.159 -30.094 95.470 1.00 18.87 189 THR C CA 1
ATOM 5746 C C . THR C 3 190 ? 102.619 -30.334 95.104 1.00 22.18 189 THR C C 1
ATOM 5747 O O . THR C 3 190 ? 103.529 -29.685 95.624 1.00 17.48 189 THR C O 1
ATOM 5751 N N . HIS C 3 191 ? 102.839 -31.274 94.189 1.00 19.01 190 HIS C N 1
ATOM 5752 C CA . HIS C 3 191 ? 104.151 -31.453 93.591 1.00 24.41 190 HIS C CA 1
ATOM 5753 C C . HIS C 3 191 ? 103.980 -31.853 92.132 1.00 19.97 190 HIS C C 1
ATOM 5754 O O . HIS C 3 191 ? 102.865 -31.978 91.617 1.00 19.91 190 HIS C O 1
ATOM 5761 N N . ARG C 3 192 ? 105.119 -32.057 91.476 1.00 16.28 191 ARG C N 1
ATOM 5762 C CA . ARG C 3 192 ? 105.158 -32.236 90.030 1.00 18.76 191 ARG C CA 1
ATOM 5763 C C . ARG C 3 192 ? 104.256 -33.376 89.565 1.00 19.88 191 ARG C C 1
ATOM 5764 O O . ARG C 3 192 ? 103.668 -33.307 88.478 1.00 17.00 191 ARG C O 1
ATOM 5772 N N . PHE C 3 193 ? 104.137 -34.437 90.364 1.00 19.51 192 PHE C N 1
ATOM 5773 C CA . PHE C 3 193 ? 103.426 -35.643 89.956 1.00 21.40 192 PHE C CA 1
ATOM 5774 C C . PHE C 3 193 ? 102.084 -35.804 90.663 1.00 25.46 192 PHE C C 1
ATOM 5775 O O . PHE C 3 193 ? 101.529 -36.908 90.691 1.00 20.66 192 PHE C O 1
ATOM 5783 N N . THR C 3 194 ? 101.546 -34.723 91.219 1.00 15.95 193 THR C N 1
ATOM 5784 C CA . THR C 3 194 ? 100.264 -34.784 91.905 1.00 18.00 193 THR C CA 1
ATOM 5785 C C . THR C 3 194 ? 99.149 -35.179 90.942 1.00 18.97 193 THR C C 1
ATOM 5786 O O . THR C 3 194 ? 99.108 -34.738 89.791 1.00 19.65 193 THR C O 1
ATOM 5790 N N . LYS C 3 195 ? 98.244 -36.023 91.432 1.00 23.03 194 LYS C N 1
ATOM 5791 C CA . LYS C 3 195 ? 97.048 -36.398 90.688 1.00 27.32 194 LYS C CA 1
ATOM 5792 C C . LYS C 3 195 ? 96.231 -35.161 90.324 1.00 23.12 194 LYS C C 1
ATOM 5793 O O . LYS C 3 195 ? 95.915 -34.335 91.184 1.00 22.56 194 LYS C O 1
ATOM 5799 N N . ASN C 3 196 ? 95.892 -35.038 89.040 1.00 22.31 195 ASN C N 1
ATOM 5800 C CA . ASN C 3 196 ? 95.106 -33.911 88.533 1.00 36.54 195 ASN C CA 1
ATOM 5801 C C . ASN C 3 196 ? 95.713 -32.576 88.964 1.00 27.20 195 ASN C C 1
ATOM 5802 O O . ASN C 3 196 ? 95.026 -31.677 89.455 1.00 24.11 195 ASN C O 1
ATOM 5807 N N . LEU C 3 197 ? 97.027 -32.451 88.769 1.00 24.18 196 LEU C N 1
ATOM 5808 C CA . LEU C 3 197 ? 97.709 -31.210 89.122 1.00 22.00 196 LEU C CA 1
ATOM 5809 C C . LEU C 3 197 ? 97.062 -30.011 88.443 1.00 19.96 196 LEU C C 1
ATOM 5810 O O . LEU C 3 197 ? 96.883 -28.957 89.065 1.00 20.85 196 LEU C O 1
ATOM 5815 N N . ARG C 3 198 ? 96.694 -30.153 87.167 1.00 22.04 197 ARG C N 1
ATOM 5816 C CA . ARG C 3 198 ? 96.136 -29.023 86.432 1.00 28.67 197 ARG C CA 1
ATOM 5817 C C . ARG C 3 198 ? 94.869 -28.493 87.094 1.00 28.39 197 ARG C C 1
ATOM 5818 O O . ARG C 3 198 ? 94.629 -27.281 87.102 1.00 25.85 197 ARG C O 1
ATOM 5826 N N . HIS C 3 199 ? 94.037 -29.383 87.644 1.00 27.45 198 HIS C N 1
ATOM 5827 C CA . HIS C 3 199 ? 92.801 -28.932 88.280 1.00 31.38 198 HIS C CA 1
ATOM 5828 C C . HIS C 3 199 ? 93.093 -28.047 89.485 1.00 29.00 198 HIS C C 1
ATOM 5829 O O . HIS C 3 199 ? 92.394 -27.054 89.719 1.00 21.04 198 HIS C O 1
ATOM 5836 N N . HIS C 3 200 ? 94.114 -28.398 90.270 1.00 24.92 199 HIS C N 1
ATOM 5837 C CA . HIS C 3 200 ? 94.531 -27.533 91.368 1.00 23.08 199 HIS C CA 1
ATOM 5838 C C . HIS C 3 200 ? 95.027 -26.191 90.845 1.00 18.86 199 HIS C C 1
ATOM 5839 O O . HIS C 3 200 ? 94.666 -25.130 91.369 1.00 19.50 199 HIS C O 1
ATOM 5846 N N . VAL C 3 201 ? 95.858 -26.222 89.802 1.00 24.37 200 VAL C N 1
ATOM 5847 C CA . VAL C 3 201 ? 96.483 -25.002 89.302 1.00 23.13 200 VAL C CA 1
ATOM 5848 C C . VAL C 3 201 ? 95.433 -24.049 88.743 1.00 23.49 200 VAL C C 1
ATOM 5849 O O . VAL C 3 201 ? 95.383 -22.870 89.111 1.00 23.50 200 VAL C O 1
ATOM 5853 N N . GLU C 3 202 ? 94.573 -24.542 87.850 1.00 28.82 201 GLU C N 1
ATOM 5854 C CA . GLU C 3 202 ? 93.616 -23.664 87.185 1.00 30.04 201 GLU C CA 1
ATOM 5855 C C . GLU C 3 202 ? 92.575 -23.086 88.138 1.00 30.21 201 GLU C C 1
ATOM 5856 O O . GLU C 3 202 ? 91.776 -22.244 87.715 1.00 30.85 201 GLU C O 1
ATOM 5862 N N . ASN C 3 203 ? 92.569 -23.503 89.403 1.00 25.18 202 ASN C N 1
ATOM 5863 C CA . ASN C 3 203 ? 91.701 -22.921 90.419 1.00 27.43 202 ASN C CA 1
ATOM 5864 C C . ASN C 3 203 ? 92.468 -22.070 91.427 1.00 27.52 202 ASN C C 1
ATOM 5865 O O . ASN C 3 203 ? 91.907 -21.699 92.463 1.00 22.84 202 ASN C O 1
ATOM 5870 N N . ALA C 3 204 ? 93.727 -21.746 91.151 1.00 25.18 203 ALA C N 1
ATOM 5871 C CA . ALA C 3 204 ? 94.561 -21.013 92.097 1.00 24.10 203 ALA C CA 1
ATOM 5872 C C . ALA C 3 204 ? 94.493 -19.518 91.810 1.00 20.91 203 ALA C C 1
ATOM 5873 O O . ALA C 3 204 ? 94.819 -19.079 90.701 1.00 22.70 203 ALA C O 1
ATOM 5875 N N . ASP C 3 205 ? 94.070 -18.739 92.811 1.00 20.79 204 ASP C N 1
ATOM 5876 C CA . ASP C 3 205 ? 94.213 -17.288 92.735 1.00 18.43 204 ASP C CA 1
ATOM 5877 C C . ASP C 3 205 ? 95.675 -16.878 92.817 1.00 20.92 204 ASP C C 1
ATOM 5878 O O . ASP C 3 205 ? 96.065 -15.845 92.262 1.00 18.62 204 ASP C O 1
ATOM 5883 N N . LEU C 3 206 ? 96.488 -17.672 93.509 1.00 20.44 205 LEU C N 1
ATOM 5884 C CA . LEU C 3 206 ? 97.898 -17.377 93.728 1.00 18.19 205 LEU C CA 1
ATOM 5885 C C . LEU C 3 206 ? 98.676 -18.665 93.525 1.00 17.51 205 LEU C C 1
ATOM 5886 O O . LEU C 3 206 ? 98.431 -19.654 94.222 1.00 21.62 205 LEU C O 1
ATOM 5891 N N . LEU C 3 207 ? 99.600 -18.656 92.570 1.00 14.78 206 LEU C N 1
ATOM 5892 C CA . LEU C 3 207 ? 100.352 -19.844 92.191 1.00 16.87 206 LEU C CA 1
ATOM 5893 C C . LEU C 3 207 ? 101.833 -19.592 92.432 1.00 14.73 206 LEU C C 1
ATOM 5894 O O . LEU C 3 207 ? 102.400 -18.637 91.894 1.00 17.56 206 LEU C O 1
ATOM 5899 N N . ILE C 3 208 ? 102.454 -20.450 93.233 1.00 16.22 207 ILE C N 1
ATOM 5900 C CA . ILE C 3 208 ? 103.888 -20.404 93.481 1.00 12.57 207 ILE C CA 1
ATOM 5901 C C . ILE C 3 208 ? 104.467 -21.703 92.944 1.00 14.99 207 ILE C C 1
ATOM 5902 O O . ILE C 3 208 ? 104.165 -22.787 93.460 1.00 17.01 207 ILE C O 1
ATOM 5907 N N . VAL C 3 209 ? 105.285 -21.596 91.901 1.00 14.98 208 VAL C N 1
ATOM 5908 C CA . VAL C 3 209 ? 105.847 -22.750 91.210 1.00 15.08 208 VAL C CA 1
ATOM 5909 C C . VAL C 3 209 ? 107.321 -22.846 91.574 1.00 15.94 208 VAL C C 1
ATOM 5910 O O . VAL C 3 209 ? 108.089 -21.900 91.354 1.00 17.79 208 VAL C O 1
ATOM 5914 N N . ALA C 3 210 ? 107.715 -23.991 92.121 1.00 12.54 209 ALA C N 1
ATOM 5915 C CA . ALA C 3 210 ? 109.078 -24.220 92.581 1.00 13.70 209 ALA C CA 1
ATOM 5916 C C . ALA C 3 210 ? 109.480 -25.659 92.284 1.00 14.28 209 ALA C C 1
ATOM 5917 O O . ALA C 3 210 ? 109.892 -26.411 93.168 1.00 18.18 209 ALA C O 1
ATOM 5919 N N . VAL C 3 211 ? 109.361 -26.055 91.017 1.00 19.52 210 VAL C N 1
ATOM 5920 C CA . VAL C 3 211 ? 109.650 -27.424 90.603 1.00 21.68 210 VAL C CA 1
ATOM 5921 C C . VAL C 3 211 ? 111.044 -27.499 89.994 1.00 23.36 210 VAL C C 1
ATOM 5922 O O . VAL C 3 211 ? 111.699 -28.546 90.038 1.00 23.43 210 VAL C O 1
ATOM 5926 N N . GLY C 3 212 ? 111.504 -26.395 89.416 1.00 21.29 211 GLY C N 1
ATOM 5927 C CA . GLY C 3 212 ? 112.811 -26.371 88.790 1.00 25.41 211 GLY C CA 1
ATOM 5928 C C . GLY C 3 212 ? 112.854 -27.195 87.521 1.00 25.68 211 GLY C C 1
ATOM 5929 O O . GLY C 3 212 ? 113.710 -28.071 87.363 1.00 25.99 211 GLY C O 1
ATOM 5930 N N . LYS C 3 213 ? 111.920 -26.930 86.615 1.00 20.40 212 LYS C N 1
ATOM 5931 C CA . LYS C 3 213 ? 111.892 -27.568 85.308 1.00 19.59 212 LYS C CA 1
ATOM 5932 C C . LYS C 3 213 ? 111.400 -26.542 84.295 1.00 21.54 212 LYS C C 1
ATOM 5933 O O . LYS C 3 213 ? 110.268 -26.057 84.412 1.00 21.12 212 LYS C O 1
ATOM 5939 N N . PRO C 3 214 ? 112.205 -26.179 83.296 1.00 27.34 213 PRO C N 1
ATOM 5940 C CA . PRO C 3 214 ? 111.819 -25.070 82.413 1.00 19.84 213 PRO C CA 1
ATOM 5941 C C . PRO C 3 214 ? 110.526 -25.367 81.666 1.00 23.53 213 PRO C C 1
ATOM 5942 O O . PRO C 3 214 ? 110.347 -26.448 81.100 1.00 22.94 213 PRO C O 1
ATOM 5946 N N . GLY C 3 215 ? 109.618 -24.395 81.679 1.00 25.61 214 GLY C N 1
ATOM 5947 C CA . GLY C 3 215 ? 108.375 -24.518 80.941 1.00 23.37 214 GLY C CA 1
ATOM 5948 C C . GLY C 3 215 ? 107.437 -25.580 81.465 1.00 20.71 214 GLY C C 1
ATOM 5949 O O . GLY C 3 215 ? 106.630 -26.114 80.699 1.00 27.27 214 GLY C O 1
ATOM 5950 N N . PHE C 3 216 ? 107.510 -25.896 82.759 1.00 22.26 215 PHE C N 1
ATOM 5951 C CA . PHE C 3 216 ? 106.678 -26.964 83.303 1.00 26.80 215 PHE C CA 1
ATOM 5952 C C . PHE C 3 216 ? 105.201 -26.585 83.298 1.00 23.90 215 PHE C C 1
ATOM 5953 O O . PHE C 3 216 ? 104.342 -27.430 83.018 1.00 23.76 215 PHE C O 1
ATOM 5961 N N . ILE C 3 217 ? 104.882 -25.330 83.604 1.00 20.37 216 ILE C N 1
ATOM 5962 C CA . ILE C 3 217 ? 103.500 -24.872 83.701 1.00 18.01 216 ILE C CA 1
ATOM 5963 C C . ILE C 3 217 ? 103.164 -24.119 82.410 1.00 23.06 216 ILE C C 1
ATOM 5964 O O . ILE C 3 217 ? 103.719 -23.033 82.184 1.00 24.17 216 ILE C O 1
ATOM 5969 N N . PRO C 3 218 ? 102.280 -24.639 81.564 1.00 26.79 217 PRO C N 1
ATOM 5970 C CA . PRO C 3 218 ? 101.868 -23.880 80.381 1.00 25.76 217 PRO C CA 1
ATOM 5971 C C . PRO C 3 218 ? 100.907 -22.760 80.750 1.00 19.82 217 PRO C C 1
ATOM 5972 O O . PRO C 3 218 ? 100.252 -22.779 81.794 1.00 25.36 217 PRO C O 1
ATOM 5976 N N . GLY C 3 219 ? 100.832 -21.772 79.857 1.00 24.29 218 GLY C N 1
ATOM 5977 C CA . GLY C 3 219 ? 100.013 -20.601 80.124 1.00 27.34 218 GLY C CA 1
ATOM 5978 C C . GLY C 3 219 ? 98.552 -20.935 80.357 1.00 30.12 218 GLY C C 1
ATOM 5979 O O . GLY C 3 219 ? 97.904 -20.346 81.225 1.00 32.88 218 GLY C O 1
ATOM 5980 N N . ASP C 3 220 ? 98.010 -21.884 79.589 1.00 30.46 219 ASP C N 1
ATOM 5981 C CA . ASP C 3 220 ? 96.580 -22.163 79.679 1.00 33.56 219 ASP C CA 1
ATOM 5982 C C . ASP C 3 220 ? 96.189 -22.877 80.966 1.00 34.01 219 ASP C C 1
ATOM 5983 O O . ASP C 3 220 ? 94.990 -23.040 81.216 1.00 26.81 219 ASP C O 1
ATOM 5988 N N . TRP C 3 221 ? 97.150 -23.309 81.786 1.00 29.36 220 TRP C N 1
ATOM 5989 C CA . TRP C 3 221 ? 96.811 -23.791 83.120 1.00 28.58 220 TRP C CA 1
ATOM 5990 C C . TRP C 3 221 ? 96.477 -22.650 84.070 1.00 25.06 220 TRP C C 1
ATOM 5991 O O . TRP C 3 221 ? 95.778 -22.871 85.065 1.00 23.15 220 TRP C O 1
ATOM 6002 N N . ILE C 3 222 ? 96.956 -21.441 83.779 1.00 20.91 221 ILE C N 1
ATOM 6003 C CA . ILE C 3 222 ? 96.835 -20.329 84.712 1.00 21.23 221 ILE C CA 1
ATOM 6004 C C . ILE C 3 222 ? 95.388 -19.863 84.774 1.00 22.12 221 ILE C C 1
ATOM 6005 O O . ILE C 3 222 ? 94.758 -19.594 83.743 1.00 29.53 221 ILE C O 1
ATOM 6010 N N . LYS C 3 223 ? 94.855 -19.761 85.989 1.00 29.84 222 LYS C N 1
ATOM 6011 C CA . LYS C 3 223 ? 93.535 -19.178 86.179 1.00 33.65 222 LYS C CA 1
ATOM 6012 C C . LYS C 3 223 ? 93.547 -17.718 85.743 1.00 32.02 222 LYS C C 1
ATOM 6013 O O . LYS C 3 223 ? 94.516 -16.990 85.974 1.00 24.49 222 LYS C O 1
ATOM 6019 N N . GLU C 3 224 ? 92.464 -17.287 85.104 1.00 27.70 223 GLU C N 1
ATOM 6020 C CA . GLU C 3 224 ? 92.374 -15.905 84.655 1.00 34.11 223 GLU C CA 1
ATOM 6021 C C . GLU C 3 224 ? 92.359 -14.968 85.855 1.00 24.17 223 GLU C C 1
ATOM 6022 O O . GLU C 3 224 ? 91.571 -15.147 86.788 1.00 26.49 223 GLU C O 1
ATOM 6028 N N . GLY C 3 225 ? 93.241 -13.970 85.832 1.00 24.56 224 GLY C N 1
ATOM 6029 C CA . GLY C 3 225 ? 93.390 -13.056 86.942 1.00 20.15 224 GLY C CA 1
ATOM 6030 C C . GLY C 3 225 ? 94.341 -13.519 88.026 1.00 27.03 224 GLY C C 1
ATOM 6031 O O . GLY C 3 225 ? 94.492 -12.818 89.035 1.00 24.43 224 GLY C O 1
ATOM 6032 N N . ALA C 3 226 ? 94.997 -14.661 87.845 1.00 24.96 225 ALA C N 1
ATOM 6033 C CA . ALA C 3 226 ? 95.813 -15.241 88.900 1.00 28.87 225 ALA C CA 1
ATOM 6034 C C . ALA C 3 226 ? 97.121 -14.477 89.074 1.00 23.15 225 ALA C C 1
ATOM 6035 O O . ALA C 3 226 ? 97.625 -13.832 88.150 1.00 20.90 225 ALA C O 1
ATOM 6037 N N . ILE C 3 227 ? 97.665 -14.555 90.284 1.00 17.27 226 ILE C N 1
ATOM 6038 C CA . ILE C 3 227 ? 99.014 -14.083 90.574 1.00 16.49 226 ILE C CA 1
ATOM 6039 C C . ILE C 3 227 ? 99.952 -15.276 90.446 1.00 19.00 226 ILE C C 1
ATOM 6040 O O . ILE C 3 227 ? 99.756 -16.300 91.109 1.00 19.01 226 ILE C O 1
ATOM 6045 N N . VAL C 3 228 ? 100.969 -15.149 89.600 1.00 18.35 227 VAL C N 1
ATOM 6046 C CA . VAL C 3 228 ? 101.889 -16.243 89.308 1.00 18.83 227 VAL C CA 1
ATOM 6047 C C . VAL C 3 228 ? 103.258 -15.876 89.863 1.00 18.14 227 VAL C C 1
ATOM 6048 O O . VAL C 3 228 ? 103.868 -14.889 89.432 1.00 16.11 227 VAL C O 1
ATOM 6052 N N . ILE C 3 229 ? 103.733 -16.670 90.818 1.00 18.04 228 ILE C N 1
ATOM 6053 C CA . ILE C 3 229 ? 105.061 -16.523 91.403 1.00 17.86 228 ILE C CA 1
ATOM 6054 C C . ILE C 3 229 ? 105.902 -17.686 90.892 1.00 22.00 228 ILE C C 1
ATOM 6055 O O . ILE C 3 229 ? 105.623 -18.850 91.205 1.00 16.86 228 ILE C O 1
ATOM 6060 N N . ASP C 3 230 ? 106.932 -17.376 90.108 1.00 17.83 229 ASP C N 1
ATOM 6061 C CA . ASP C 3 230 ? 107.772 -18.380 89.459 1.00 20.21 229 ASP C CA 1
ATOM 6062 C C . ASP C 3 230 ? 109.126 -18.412 90.160 1.00 15.70 229 ASP C C 1
ATOM 6063 O O . ASP C 3 230 ? 109.947 -17.505 89.983 1.00 16.28 229 ASP C O 1
ATOM 6068 N N . VAL C 3 231 ? 109.358 -19.462 90.954 1.00 13.68 230 VAL C N 1
ATOM 6069 C CA . VAL C 3 231 ? 110.606 -19.598 91.704 1.00 11.63 230 VAL C CA 1
ATOM 6070 C C . VAL C 3 231 ? 111.690 -20.309 90.906 1.00 16.78 230 VAL C C 1
ATOM 6071 O O . VAL C 3 231 ? 112.847 -20.361 91.352 1.00 16.49 230 VAL C O 1
ATOM 6075 N N . GLY C 3 232 ? 111.365 -20.844 89.734 1.00 17.64 231 GLY C N 1
ATOM 6076 C CA . GLY C 3 232 ? 112.362 -21.544 88.948 1.00 19.58 231 GLY C CA 1
ATOM 6077 C C . GLY C 3 232 ? 113.419 -20.596 88.407 1.00 19.49 231 GLY C C 1
ATOM 6078 O O . GLY C 3 232 ? 113.124 -19.493 87.949 1.00 19.46 231 GLY C O 1
ATOM 6079 N N . ILE C 3 233 ? 114.672 -21.038 88.473 1.00 17.28 232 ILE C N 1
ATOM 6080 C CA . ILE C 3 233 ? 115.790 -20.365 87.813 1.00 21.47 232 ILE C CA 1
ATOM 6081 C C . ILE C 3 233 ? 116.531 -21.465 87.055 1.00 24.51 232 ILE C C 1
ATOM 6082 O O . ILE C 3 233 ? 117.421 -22.125 87.600 1.00 24.02 232 ILE C O 1
ATOM 6087 N N . ASN C 3 234 ? 116.155 -21.674 85.794 1.00 19.01 233 ASN C N 1
ATOM 6088 C CA . ASN C 3 234 ? 116.573 -22.836 85.018 1.00 21.02 233 ASN C CA 1
ATOM 6089 C C . ASN C 3 234 ? 117.508 -22.400 83.899 1.00 21.76 233 ASN C C 1
ATOM 6090 O O . ASN C 3 234 ? 117.116 -21.618 83.026 1.00 22.05 233 ASN C O 1
ATOM 6095 N N . ARG C 3 235 ? 118.731 -22.920 83.914 1.00 20.50 234 ARG C N 1
ATOM 6096 C CA . ARG C 3 235 ? 119.672 -22.668 82.832 1.00 22.22 234 ARG C CA 1
ATOM 6097 C C . ARG C 3 235 ? 119.318 -23.524 81.625 1.00 20.35 234 ARG C C 1
ATOM 6098 O O . ARG C 3 235 ? 119.096 -24.732 81.753 1.00 19.66 234 ARG C O 1
ATOM 6106 N N . LEU C 3 236 ? 119.268 -22.896 80.456 1.00 21.97 235 LEU C N 1
ATOM 6107 C CA . LEU C 3 236 ? 119.117 -23.610 79.198 1.00 23.96 235 LEU C CA 1
ATOM 6108 C C . LEU C 3 236 ? 120.474 -23.769 78.524 1.00 21.49 235 LEU C C 1
ATOM 6109 O O . LEU C 3 236 ? 121.429 -23.046 78.817 1.00 25.40 235 LEU C O 1
ATOM 6114 N N . GLU C 3 237 ? 120.543 -24.737 77.608 1.00 25.75 236 GLU C N 1
ATOM 6115 C CA . GLU C 3 237 ? 121.789 -25.000 76.898 1.00 32.48 236 GLU C CA 1
ATOM 6116 C C . GLU C 3 237 ? 122.325 -23.751 76.212 1.00 33.22 236 GLU C C 1
ATOM 6117 O O . GLU C 3 237 ? 123.543 -23.603 76.057 1.00 35.19 236 GLU C O 1
ATOM 6123 N N . ASN C 3 238 ? 121.442 -22.840 75.805 1.00 30.45 237 ASN C N 1
ATOM 6124 C CA . ASN C 3 238 ? 121.850 -21.644 75.078 1.00 30.18 237 ASN C CA 1
ATOM 6125 C C . ASN C 3 238 ? 122.355 -20.528 75.985 1.00 26.59 237 ASN C C 1
ATOM 6126 O O . ASN C 3 238 ? 122.710 -19.459 75.477 1.00 33.15 237 ASN C O 1
ATOM 6131 N N . GLY C 3 239 ? 122.391 -20.736 77.301 1.00 22.58 238 GLY C N 1
ATOM 6132 C CA . GLY C 3 239 ? 122.902 -19.753 78.231 1.00 24.78 238 GLY C CA 1
ATOM 6133 C C . GLY C 3 239 ? 121.842 -18.934 78.938 1.00 27.16 238 GLY C C 1
ATOM 6134 O O . GLY C 3 239 ? 122.147 -18.300 79.956 1.00 29.46 238 GLY C O 1
ATOM 6135 N N . LYS C 3 240 ? 120.614 -18.926 78.433 1.00 34.62 239 LYS C N 1
ATOM 6136 C CA . LYS C 3 240 ? 119.562 -18.143 79.059 1.00 32.41 239 LYS C CA 1
ATOM 6137 C C . LYS C 3 240 ? 119.089 -18.805 80.350 1.00 29.82 239 LYS C C 1
ATOM 6138 O O . LYS C 3 240 ? 119.349 -19.982 80.614 1.00 30.11 239 LYS C O 1
ATOM 6144 N N . VAL C 3 241 ? 118.377 -18.020 81.154 1.00 31.15 240 VAL C N 1
ATOM 6145 C CA . VAL C 3 241 ? 117.727 -18.490 82.370 1.00 25.37 240 VAL C CA 1
ATOM 6146 C C . VAL C 3 241 ? 116.232 -18.258 82.213 1.00 26.80 240 VAL C C 1
ATOM 6147 O O . VAL C 3 241 ? 115.804 -17.137 81.913 1.00 23.62 240 VAL C O 1
ATOM 6151 N N . VAL C 3 242 ? 115.441 -19.313 82.415 1.00 18.08 241 VAL C N 1
ATOM 6152 C CA . VAL C 3 242 ? 113.991 -19.225 82.324 1.00 20.02 241 VAL C CA 1
ATOM 6153 C C . VAL C 3 242 ? 113.373 -19.852 83.567 1.00 24.56 241 VAL C C 1
ATOM 6154 O O . VAL C 3 242 ? 114.009 -20.620 84.292 1.00 18.09 241 VAL C O 1
ATOM 6158 N N . GLY C 3 243 ? 112.106 -19.511 83.804 1.00 20.47 242 GLY C N 1
ATOM 6159 C CA . GLY C 3 243 ? 111.386 -20.006 84.957 1.00 23.16 242 GLY C CA 1
ATOM 6160 C C . GLY C 3 243 ? 110.701 -21.334 84.687 1.00 24.79 242 GLY C C 1
ATOM 6161 O O . GLY C 3 243 ? 110.819 -21.929 83.616 1.00 22.29 242 GLY C O 1
ATOM 6162 N N . ASP C 3 244 ? 109.976 -21.808 85.703 1.00 22.88 243 ASP C N 1
ATOM 6163 C CA . ASP C 3 244 ? 109.160 -23.006 85.562 1.00 17.70 243 ASP C CA 1
ATOM 6164 C C . ASP C 3 244 ? 107.869 -22.755 84.797 1.00 22.55 243 ASP C C 1
ATOM 6165 O O . ASP C 3 244 ? 107.206 -23.720 84.403 1.00 22.40 243 ASP C O 1
ATOM 6170 N N . VAL C 3 245 ? 107.499 -21.495 84.585 1.00 20.28 244 VAL C N 1
ATOM 6171 C CA . VAL C 3 245 ? 106.260 -21.129 83.913 1.00 19.11 244 VAL C CA 1
ATOM 6172 C C . VAL C 3 245 ? 106.595 -20.629 82.516 1.00 18.96 244 VAL C C 1
ATOM 6173 O O . VAL C 3 245 ? 107.603 -19.941 82.316 1.00 21.11 244 VAL C O 1
ATOM 6177 N N . VAL C 3 246 ? 105.748 -20.976 81.549 1.00 23.10 245 VAL C N 1
ATOM 6178 C CA . VAL C 3 246 ? 105.873 -20.442 80.199 1.00 20.82 245 VAL C CA 1
ATOM 6179 C C . VAL C 3 246 ? 105.408 -18.993 80.250 1.00 22.49 245 VAL C C 1
ATOM 6180 O O . VAL C 3 246 ? 104.204 -18.712 80.231 1.00 21.81 245 VAL C O 1
ATOM 6184 N N . PHE C 3 247 ? 106.366 -18.065 80.310 1.00 18.87 246 PHE C N 1
ATOM 6185 C CA . PHE C 3 247 ? 106.070 -16.696 80.724 1.00 27.60 246 PHE C CA 1
ATOM 6186 C C . PHE C 3 247 ? 105.097 -16.011 79.772 1.00 30.67 246 PHE C C 1
ATOM 6187 O O . PHE C 3 247 ? 104.096 -15.428 80.205 1.00 22.45 246 PHE C O 1
ATOM 6195 N N . GLU C 3 248 ? 105.386 -16.044 78.470 1.00 31.53 247 GLU C N 1
ATOM 6196 C CA . GLU C 3 248 ? 104.616 -15.230 77.536 1.00 37.87 247 GLU C CA 1
ATOM 6197 C C . GLU C 3 248 ? 103.173 -15.706 77.421 1.00 33.19 247 GLU C C 1
ATOM 6198 O O . GLU C 3 248 ? 102.269 -14.885 77.232 1.00 37.74 247 GLU C O 1
ATOM 6204 N N . ASP C 3 249 ? 102.933 -17.012 77.536 1.00 31.29 248 ASP C N 1
ATOM 6205 C CA . ASP C 3 249 ? 101.561 -17.509 77.521 1.00 30.01 248 ASP C CA 1
ATOM 6206 C C . ASP C 3 249 ? 100.859 -17.239 78.847 1.00 25.21 248 ASP C C 1
ATOM 6207 O O . ASP C 3 249 ? 99.672 -16.898 78.865 1.00 22.64 248 ASP C O 1
ATOM 6212 N N . ALA C 3 250 ? 101.575 -17.383 79.963 1.00 31.42 249 ALA C N 1
ATOM 6213 C CA . ALA C 3 250 ? 100.974 -17.117 81.264 1.00 24.19 249 ALA C CA 1
ATOM 6214 C C . ALA C 3 250 ? 100.658 -15.639 81.443 1.00 23.96 249 ALA C C 1
ATOM 6215 O O . ALA C 3 250 ? 99.665 -15.293 82.095 1.00 24.54 249 ALA C O 1
ATOM 6217 N N . ALA C 3 251 ? 101.479 -14.756 80.871 1.00 20.59 250 ALA C N 1
ATOM 6218 C CA . ALA C 3 251 ? 101.256 -13.321 80.988 1.00 25.21 250 ALA C CA 1
ATOM 6219 C C . ALA C 3 251 ? 99.984 -12.860 80.288 1.00 36.22 250 ALA C C 1
ATOM 6220 O O . ALA C 3 251 ? 99.539 -11.734 80.534 1.00 31.18 250 ALA C O 1
ATOM 6222 N N . LYS C 3 252 ? 99.397 -13.688 79.425 1.00 35.10 251 LYS C N 1
ATOM 6223 C CA . LYS C 3 252 ? 98.147 -13.339 78.763 1.00 39.77 251 LYS C CA 1
ATOM 6224 C C . LYS C 3 252 ? 96.931 -13.542 79.655 1.00 36.33 251 LYS C C 1
ATOM 6225 O O . LYS C 3 252 ? 95.852 -13.037 79.328 1.00 34.30 251 LYS C O 1
ATOM 6231 N N . ARG C 3 253 ? 97.077 -14.260 80.763 1.00 36.13 252 ARG C N 1
ATOM 6232 C CA . ARG C 3 253 ? 95.955 -14.626 81.612 1.00 31.19 252 ARG C CA 1
ATOM 6233 C C . ARG C 3 253 ? 96.113 -14.185 83.058 1.00 32.45 252 ARG C C 1
ATOM 6234 O O . ARG C 3 253 ? 95.109 -13.887 83.709 1.00 30.10 252 ARG C O 1
ATOM 6242 N N . ALA C 3 254 ? 97.339 -14.114 83.570 1.00 27.00 253 ALA C N 1
ATOM 6243 C CA . ALA C 3 254 ? 97.560 -13.694 84.945 1.00 20.70 253 ALA C CA 1
ATOM 6244 C C . ALA C 3 254 ? 97.315 -12.197 85.103 1.00 21.22 253 ALA C C 1
ATOM 6245 O O . ALA C 3 254 ? 97.441 -11.417 84.155 1.00 23.78 253 ALA C O 1
ATOM 6247 N N . SER C 3 255 ? 96.956 -11.800 86.326 1.00 21.72 254 SER C N 1
ATOM 6248 C CA . SER C 3 255 ? 96.912 -10.384 86.668 1.00 26.87 254 SER C CA 1
ATOM 6249 C C . SER C 3 255 ? 98.294 -9.865 87.038 1.00 25.65 254 SER C C 1
ATOM 6250 O O . SER C 3 255 ? 98.606 -8.697 86.782 1.00 22.71 254 SER C O 1
ATOM 6253 N N . TYR C 3 256 ? 99.122 -10.720 87.633 1.00 18.68 255 TYR C N 1
ATOM 6254 C CA . TYR C 3 256 ? 100.487 -10.394 88.012 1.00 17.11 255 TYR C CA 1
ATOM 6255 C C . TYR C 3 256 ? 101.356 -11.608 87.729 1.00 21.40 255 TYR C C 1
ATOM 6256 O O . TYR C 3 256 ? 100.905 -12.747 87.871 1.00 21.48 255 TYR C O 1
ATOM 6265 N N . ILE C 3 257 ? 102.605 -11.370 87.338 1.00 23.79 256 ILE C N 1
ATOM 6266 C CA . ILE C 3 257 ? 103.530 -12.476 87.104 1.00 18.74 256 ILE C CA 1
ATOM 6267 C C . ILE C 3 257 ? 104.955 -12.010 87.360 1.00 21.59 256 ILE C C 1
ATOM 6268 O O . ILE C 3 257 ? 105.360 -10.928 86.927 1.00 20.46 256 ILE C O 1
ATOM 6273 N N . THR C 3 258 ? 105.713 -12.849 88.064 1.00 16.54 257 THR C N 1
ATOM 6274 C CA . THR C 3 258 ? 107.140 -12.626 88.261 1.00 14.10 257 THR C CA 1
ATOM 6275 C C . THR C 3 258 ? 107.903 -13.026 87.004 1.00 22.39 257 THR C C 1
ATOM 6276 O O . THR C 3 258 ? 107.753 -14.157 86.532 1.00 18.08 257 THR C O 1
ATOM 6280 N N . PRO C 3 259 ? 108.738 -12.152 86.448 1.00 22.44 258 PRO C N 1
ATOM 6281 C CA . PRO C 3 259 ? 109.615 -12.582 85.358 1.00 23.13 258 PRO C CA 1
ATOM 6282 C C . PRO C 3 259 ? 110.760 -13.423 85.898 1.00 20.39 258 PRO C C 1
ATOM 6283 O O . PRO C 3 259 ? 111.066 -13.415 87.092 1.00 16.26 258 PRO C O 1
ATOM 6287 N N . VAL C 3 260 ? 111.387 -14.173 84.994 1.00 19.39 259 VAL C N 1
ATOM 6288 C CA . VAL C 3 260 ? 112.618 -14.889 85.289 1.00 21.84 259 VAL C CA 1
ATOM 6289 C C . VAL C 3 260 ? 113.581 -14.610 84.143 1.00 18.57 259 VAL C C 1
ATOM 6290 O O . VAL C 3 260 ? 113.267 -14.914 82.989 1.00 20.92 259 VAL C O 1
ATOM 6294 N N . PRO C 3 261 ? 114.763 -14.025 84.395 1.00 20.38 260 PRO C N 1
ATOM 6295 C CA . PRO C 3 261 ? 115.262 -13.572 85.700 1.00 20.43 260 PRO C CA 1
ATOM 6296 C C . PRO C 3 261 ? 114.578 -12.298 86.197 1.00 19.43 260 PRO C C 1
ATOM 6297 O O . PRO C 3 261 ? 113.740 -11.737 85.493 1.00 18.68 260 PRO C O 1
ATOM 6301 N N . GLY C 3 262 ? 114.937 -11.859 87.400 1.00 20.10 261 GLY C N 1
ATOM 6302 C CA . GLY C 3 262 ? 114.513 -10.569 87.906 1.00 26.57 261 GLY C CA 1
ATOM 6303 C C . GLY C 3 262 ? 113.217 -10.556 88.687 1.00 26.89 261 GLY C C 1
ATOM 6304 O O . GLY C 3 262 ? 112.674 -9.471 88.929 1.00 20.99 261 GLY C O 1
ATOM 6305 N N . GLY C 3 263 ? 112.703 -11.715 89.089 1.00 19.16 262 GLY C N 1
ATOM 6306 C CA . GLY C 3 263 ? 111.483 -11.765 89.872 1.00 17.20 262 GLY C CA 1
ATOM 6307 C C . GLY C 3 263 ? 111.735 -12.158 91.312 1.00 16.80 262 GLY C C 1
ATOM 6308 O O . GLY C 3 263 ? 112.033 -11.310 92.156 1.00 17.49 262 GLY C O 1
ATOM 6309 N N . VAL C 3 264 ? 111.624 -13.453 91.607 1.00 13.08 263 VAL C N 1
ATOM 6310 C CA . VAL C 3 264 ? 111.860 -13.921 92.966 1.00 12.53 263 VAL C CA 1
ATOM 6311 C C . VAL C 3 264 ? 113.343 -13.865 93.311 1.00 10.87 263 VAL C C 1
ATOM 6312 O O . VAL C 3 264 ? 113.707 -13.602 94.464 1.00 13.37 263 VAL C O 1
ATOM 6316 N N . GLY C 3 265 ? 114.217 -14.113 92.333 1.00 12.34 264 GLY C N 1
ATOM 6317 C CA . GLY C 3 265 ? 115.636 -14.252 92.575 1.00 16.67 264 GLY C CA 1
ATOM 6318 C C . GLY C 3 265 ? 116.225 -13.155 93.437 1.00 19.45 264 GLY C C 1
ATOM 6319 O O . GLY C 3 265 ? 116.805 -13.413 94.495 1.00 18.39 264 GLY C O 1
ATOM 6320 N N . PRO C 3 266 ? 116.099 -11.902 92.995 1.00 15.91 265 PRO C N 1
ATOM 6321 C CA . PRO C 3 266 ? 116.678 -10.793 93.771 1.00 11.93 265 PRO C CA 1
ATOM 6322 C C . PRO C 3 266 ? 116.153 -10.704 95.190 1.00 18.83 265 PRO C C 1
ATOM 6323 O O . PRO C 3 266 ? 116.840 -10.143 96.051 1.00 17.00 265 PRO C O 1
ATOM 6327 N N . MET C 3 267 ? 114.963 -11.238 95.467 1.00 16.73 266 MET C N 1
ATOM 6328 C CA . MET C 3 267 ? 114.377 -11.123 96.796 1.00 16.84 266 MET C CA 1
ATOM 6329 C C . MET C 3 267 ? 114.986 -12.093 97.800 1.00 18.49 266 MET C C 1
ATOM 6330 O O . MET C 3 267 ? 114.910 -11.841 99.007 1.00 16.76 266 MET C O 1
ATOM 6335 N N . THR C 3 268 ? 115.586 -13.188 97.338 1.00 21.20 267 THR C N 1
ATOM 6336 C CA . THR C 3 268 ? 116.282 -14.081 98.260 1.00 21.00 267 THR C CA 1
ATOM 6337 C C . THR C 3 268 ? 117.424 -13.354 98.956 1.00 21.43 267 THR C C 1
ATOM 6338 O O . THR C 3 268 ? 117.559 -13.411 100.184 1.00 19.11 267 THR C O 1
ATOM 6342 N N . VAL C 3 269 ? 118.257 -12.654 98.184 1.00 19.39 268 VAL C N 1
ATOM 6343 C CA . VAL C 3 269 ? 119.362 -11.903 98.769 1.00 19.95 268 VAL C CA 1
ATOM 6344 C C . VAL C 3 269 ? 118.835 -10.761 99.626 1.00 23.59 268 VAL C C 1
ATOM 6345 O O . VAL C 3 269 ? 119.344 -10.504 100.724 1.00 22.96 268 VAL C O 1
ATOM 6349 N N . ALA C 3 270 ? 117.813 -10.052 99.139 1.00 20.96 269 ALA C N 1
ATOM 6350 C CA . ALA C 3 270 ? 117.269 -8.925 99.889 1.00 18.75 269 ALA C CA 1
ATOM 6351 C C . ALA C 3 270 ? 116.777 -9.360 101.263 1.00 18.33 269 ALA C C 1
ATOM 6352 O O . ALA C 3 270 ? 116.976 -8.649 102.256 1.00 18.15 269 ALA C O 1
ATOM 6354 N N . THR C 3 271 ? 116.133 -10.527 101.343 1.00 13.38 270 THR C N 1
ATOM 6355 C CA . THR C 3 271 ? 115.594 -10.981 102.620 1.00 11.90 270 THR C CA 1
ATOM 6356 C C . THR C 3 271 ? 116.709 -11.391 103.574 1.00 11.67 270 THR C C 1
ATOM 6357 O O . THR C 3 271 ? 116.597 -11.191 104.790 1.00 14.37 270 THR C O 1
ATOM 6361 N N . LEU C 3 272 ? 117.785 -11.981 103.048 1.00 16.55 271 LEU C N 1
ATOM 6362 C CA . LEU C 3 272 ? 118.959 -12.238 103.875 1.00 12.65 271 LEU C CA 1
ATOM 6363 C C . LEU C 3 272 ? 119.438 -10.954 104.538 1.00 11.59 271 LEU C C 1
ATOM 6364 O O . LEU C 3 272 ? 119.696 -10.916 105.747 1.00 13.14 271 LEU C O 1
ATOM 6369 N N . ILE C 3 273 ? 119.583 -9.894 103.740 1.00 13.58 272 ILE C N 1
ATOM 6370 C CA . ILE C 3 273 ? 119.980 -8.591 104.263 1.00 19.76 272 ILE C CA 1
ATOM 6371 C C . ILE C 3 273 ? 118.987 -8.121 105.315 1.00 17.39 272 ILE C C 1
ATOM 6372 O O . ILE C 3 273 ? 119.374 -7.632 106.384 1.00 12.75 272 ILE C O 1
ATOM 6377 N N . GLU C 3 274 ? 117.691 -8.259 105.028 1.00 19.26 273 GLU C N 1
ATOM 6378 C CA . GLU C 3 274 ? 116.665 -7.879 105.992 1.00 15.93 273 GLU C CA 1
ATOM 6379 C C . GLU C 3 274 ? 116.809 -8.662 107.287 1.00 14.67 273 GLU C C 1
ATOM 6380 O O . GLU C 3 274 ? 116.765 -8.089 108.382 1.00 13.16 273 GLU C O 1
ATOM 6386 N N . ASN C 3 275 ? 116.967 -9.983 107.180 1.00 11.85 274 ASN C N 1
ATOM 6387 C CA . ASN C 3 275 ? 117.072 -10.821 108.370 1.00 12.56 274 ASN C CA 1
ATOM 6388 C C . ASN C 3 275 ? 118.273 -10.430 109.218 1.00 14.02 274 ASN C C 1
ATOM 6389 O O . ASN C 3 275 ? 118.192 -10.407 110.453 1.00 14.98 274 ASN C O 1
ATOM 6394 N N . THR C 3 276 ? 119.402 -10.125 108.574 1.00 14.14 275 THR C N 1
ATOM 6395 C CA . THR C 3 276 ? 120.599 -9.757 109.322 1.00 12.84 275 THR C CA 1
ATOM 6396 C C . THR C 3 276 ? 120.394 -8.446 110.071 1.00 12.39 275 THR C C 1
ATOM 6397 O O . THR C 3 276 ? 120.757 -8.329 111.247 1.00 12.00 275 THR C O 1
ATOM 6401 N N . LEU C 3 277 ? 119.807 -7.446 109.409 1.00 15.89 276 LEU C N 1
ATOM 6402 C CA . LEU C 3 277 ? 119.482 -6.206 110.106 1.00 13.89 276 LEU C CA 1
ATOM 6403 C C . LEU C 3 277 ? 118.520 -6.465 111.258 1.00 15.49 276 LEU C C 1
ATOM 6404 O O . LEU C 3 277 ? 118.699 -5.935 112.362 1.00 16.70 276 LEU C O 1
ATOM 6409 N N . GLN C 3 278 ? 117.490 -7.278 111.018 1.00 19.87 277 GLN C N 1
ATOM 6410 C CA . GLN C 3 278 ? 116.514 -7.569 112.062 1.00 16.90 277 GLN C CA 1
ATOM 6411 C C . GLN C 3 278 ? 117.174 -8.238 113.259 1.00 18.86 277 GLN C C 1
ATOM 6412 O O . GLN C 3 278 ? 116.897 -7.881 114.410 1.00 17.37 277 GLN C O 1
ATOM 6418 N N . ALA C 3 279 ? 118.047 -9.218 113.009 1.00 15.63 278 ALA C N 1
ATOM 6419 C CA . ALA C 3 279 ? 118.761 -9.866 114.104 1.00 19.50 278 ALA C CA 1
ATOM 6420 C C . ALA C 3 279 ? 119.533 -8.847 114.929 1.00 18.49 278 ALA C C 1
ATOM 6421 O O . ALA C 3 279 ? 119.528 -8.900 116.165 1.00 22.87 278 ALA C O 1
ATOM 6423 N N . CYS C 3 280 ? 120.201 -7.907 114.261 1.00 15.77 279 CYS C N 1
ATOM 6424 C CA . CYS C 3 280 ? 120.924 -6.856 114.967 1.00 16.32 279 CYS C CA 1
ATOM 6425 C C . CYS C 3 280 ? 119.967 -5.943 115.722 1.00 18.70 279 CYS C C 1
ATOM 6426 O O . CYS C 3 280 ? 120.103 -5.749 116.936 1.00 18.88 279 CYS C O 1
ATOM 6429 N N . VAL C 3 281 ? 118.983 -5.383 115.016 1.00 17.60 280 VAL C N 1
ATOM 6430 C CA . VAL C 3 281 ? 118.140 -4.334 115.585 1.00 20.62 280 VAL C CA 1
ATOM 6431 C C . VAL C 3 281 ? 117.230 -4.891 116.674 1.00 29.82 280 VAL C C 1
ATOM 6432 O O . VAL C 3 281 ? 117.028 -4.254 117.712 1.00 30.97 280 VAL C O 1
ATOM 6436 N N . GLU C 3 282 ? 116.649 -6.068 116.454 1.00 23.16 281 GLU C N 1
ATOM 6437 C CA . GLU C 3 282 ? 115.638 -6.580 117.372 1.00 24.01 281 GLU C CA 1
ATOM 6438 C C . GLU C 3 282 ? 116.216 -7.476 118.459 1.00 24.57 281 GLU C C 1
ATOM 6439 O O . GLU C 3 282 ? 115.802 -7.380 119.619 1.00 26.65 281 GLU C O 1
ATOM 6445 N N . TYR C 3 283 ? 117.159 -8.350 118.110 1.00 24.90 282 TYR C N 1
ATOM 6446 C CA . TYR C 3 283 ? 117.519 -9.465 118.977 1.00 22.07 282 TYR C CA 1
ATOM 6447 C C . TYR C 3 283 ? 118.835 -9.278 119.716 1.00 26.39 282 TYR C C 1
ATOM 6448 O O . TYR C 3 283 ? 118.994 -9.824 120.812 1.00 38.33 282 TYR C O 1
ATOM 6457 N N . HIS C 3 284 ? 119.782 -8.526 119.160 1.00 22.52 283 HIS C N 1
ATOM 6458 C CA . HIS C 3 284 ? 121.121 -8.442 119.727 1.00 24.84 283 HIS C CA 1
ATOM 6459 C C . HIS C 3 284 ? 121.445 -7.077 120.316 1.00 35.29 283 HIS C C 1
ATOM 6460 O O . HIS C 3 284 ? 121.949 -6.999 121.440 1.00 40.11 283 HIS C O 1
ATOM 6467 N N . ASP C 3 285 ? 121.169 -5.992 119.595 1.00 37.98 284 ASP C N 1
ATOM 6468 C CA . ASP C 3 285 ? 121.511 -4.640 120.043 1.00 42.92 284 ASP C CA 1
ATOM 6469 C C . ASP C 3 285 ? 120.303 -3.716 119.915 1.00 47.07 284 ASP C C 1
ATOM 6470 O O . ASP C 3 285 ? 120.370 -2.668 119.266 1.00 43.04 284 ASP C O 1
ATOM 6475 N N . PRO C 3 286 ? 119.169 -4.072 120.541 1.00 44.21 285 PRO C N 1
ATOM 6476 C CA . PRO C 3 286 ? 117.971 -3.227 120.457 1.00 46.42 285 PRO C CA 1
ATOM 6477 C C . PRO C 3 286 ? 118.141 -1.865 121.128 1.00 47.40 285 PRO C C 1
ATOM 6478 O O . PRO C 3 286 ? 118.908 -1.753 122.083 1.00 51.50 285 PRO C O 1
ATOM 6482 N N . GLY D 3 2 ? 73.632 -44.577 103.232 1.00 123.60 1 GLY D N 1
ATOM 6483 C CA . GLY D 3 2 ? 74.787 -45.307 102.633 1.00 119.92 1 GLY D CA 1
ATOM 6484 C C . GLY D 3 2 ? 75.583 -46.092 103.657 1.00 108.31 1 GLY D C 1
ATOM 6485 O O . GLY D 3 2 ? 76.237 -47.080 103.324 1.00 104.78 1 GLY D O 1
ATOM 6486 N N . ALA D 3 3 ? 75.530 -45.639 104.910 1.00 98.92 2 ALA D N 1
ATOM 6487 C CA . ALA D 3 3 ? 76.206 -46.301 106.020 1.00 90.19 2 ALA D CA 1
ATOM 6488 C C . ALA D 3 3 ? 77.721 -46.193 105.906 1.00 84.44 2 ALA D C 1
ATOM 6489 O O . ALA D 3 3 ? 78.373 -47.062 105.319 1.00 78.07 2 ALA D O 1
ATOM 6491 N N . ALA D 3 4 ? 78.286 -45.129 106.465 1.00 79.27 3 ALA D N 1
ATOM 6492 C CA . ALA D 3 4 ? 79.729 -45.020 106.615 1.00 66.09 3 ALA D CA 1
ATOM 6493 C C . ALA D 3 4 ? 80.187 -45.964 107.719 1.00 51.35 3 ALA D C 1
ATOM 6494 O O . ALA D 3 4 ? 79.484 -46.152 108.711 1.00 42.12 3 ALA D O 1
ATOM 6507 N N . ILE D 3 6 ? 82.498 -46.903 110.936 1.00 51.48 5 ILE D N 1
ATOM 6508 C CA . ILE D 3 6 ? 82.870 -46.074 112.071 1.00 49.48 5 ILE D CA 1
ATOM 6509 C C . ILE D 3 6 ? 84.331 -46.302 112.443 1.00 45.91 5 ILE D C 1
ATOM 6510 O O . ILE D 3 6 ? 84.786 -47.439 112.574 1.00 40.56 5 ILE D O 1
ATOM 6515 N N . ILE D 3 7 ? 85.061 -45.201 112.603 1.00 39.47 6 ILE D N 1
ATOM 6516 C CA . ILE D 3 7 ? 86.432 -45.236 113.098 1.00 37.70 6 ILE D CA 1
ATOM 6517 C C . ILE D 3 7 ? 86.341 -45.133 114.617 1.00 36.60 6 ILE D C 1
ATOM 6518 O O . ILE D 3 7 ? 86.127 -44.053 115.170 1.00 43.84 6 ILE D O 1
ATOM 6523 N N . ASP D 3 8 ? 86.506 -46.267 115.295 1.00 36.34 7 ASP D N 1
ATOM 6524 C CA . ASP D 3 8 ? 86.308 -46.349 116.741 1.00 47.10 7 ASP D CA 1
ATOM 6525 C C . ASP D 3 8 ? 87.610 -45.965 117.431 1.00 41.55 7 ASP D C 1
ATOM 6526 O O . ASP D 3 8 ? 88.455 -46.811 117.731 1.00 39.74 7 ASP D O 1
ATOM 6531 N N . GLY D 3 9 ? 87.771 -44.668 117.697 1.00 41.09 8 GLY D N 1
ATOM 6532 C CA . GLY D 3 9 ? 88.981 -44.202 118.349 1.00 37.21 8 GLY D CA 1
ATOM 6533 C C . GLY D 3 9 ? 89.115 -44.681 119.779 1.00 41.92 8 GLY D C 1
ATOM 6534 O O . GLY D 3 9 ? 90.232 -44.844 120.279 1.00 42.23 8 GLY D O 1
ATOM 6535 N N . LYS D 3 10 ? 87.989 -44.910 120.459 1.00 45.13 9 LYS D N 1
ATOM 6536 C CA . LYS D 3 10 ? 88.046 -45.474 121.803 1.00 43.20 9 LYS D CA 1
ATOM 6537 C C . LYS D 3 10 ? 88.762 -46.818 121.797 1.00 38.51 9 LYS D C 1
ATOM 6538 O O . LYS D 3 10 ? 89.577 -47.102 122.683 1.00 37.77 9 LYS D O 1
ATOM 6544 N N . THR D 3 11 ? 88.478 -47.656 120.797 1.00 41.18 10 THR D N 1
ATOM 6545 C CA . THR D 3 11 ? 89.106 -48.971 120.723 1.00 41.48 10 THR D CA 1
ATOM 6546 C C . THR D 3 11 ? 90.583 -48.855 120.371 1.00 39.37 10 THR D C 1
ATOM 6547 O O . THR D 3 11 ? 91.436 -49.475 121.015 1.00 41.77 10 THR D O 1
ATOM 6551 N N . ILE D 3 12 ? 90.904 -48.069 119.342 1.00 36.64 11 ILE D N 1
ATOM 6552 C CA . ILE D 3 12 ? 92.297 -47.906 118.939 1.00 37.76 11 ILE D CA 1
ATOM 6553 C C . ILE D 3 12 ? 93.119 -47.355 120.097 1.00 35.18 11 ILE D C 1
ATOM 6554 O O . ILE D 3 12 ? 94.219 -47.838 120.389 1.00 34.73 11 ILE D O 1
ATOM 6559 N N . ALA D 3 13 ? 92.592 -46.336 120.780 1.00 42.36 12 ALA D N 1
ATOM 6560 C CA . ALA D 3 13 ? 93.294 -45.781 121.933 1.00 40.67 12 ALA D CA 1
ATOM 6561 C C . ALA D 3 13 ? 93.609 -46.862 122.958 1.00 45.31 12 ALA D C 1
ATOM 6562 O O . ALA D 3 13 ? 94.690 -46.867 123.558 1.00 39.90 12 ALA D O 1
ATOM 6564 N N . GLN D 3 14 ? 92.677 -47.795 123.169 1.00 54.26 13 GLN D N 1
ATOM 6565 C CA . GLN D 3 14 ? 92.921 -48.879 124.116 1.00 51.10 13 GLN D CA 1
ATOM 6566 C C . GLN D 3 14 ? 94.061 -49.771 123.642 1.00 43.56 13 GLN D C 1
ATOM 6567 O O . GLN D 3 14 ? 94.917 -50.175 124.438 1.00 37.82 13 GLN D O 1
ATOM 6573 N N . GLN D 3 15 ? 94.093 -50.084 122.345 1.00 41.55 14 GLN D N 1
ATOM 6574 C CA . GLN D 3 15 ? 95.181 -50.891 121.802 1.00 47.05 14 GLN D CA 1
ATOM 6575 C C . GLN D 3 15 ? 96.526 -50.209 122.023 1.00 40.04 14 GLN D C 1
ATOM 6576 O O . GLN D 3 15 ? 97.490 -50.841 122.471 1.00 40.89 14 GLN D O 1
ATOM 6582 N N . VAL D 3 16 ? 96.607 -48.913 121.714 1.00 42.62 15 VAL D N 1
ATOM 6583 C CA . VAL D 3 16 ? 97.864 -48.186 121.874 1.00 41.86 15 VAL D CA 1
ATOM 6584 C C . VAL D 3 16 ? 98.324 -48.242 123.325 1.00 40.47 15 VAL D C 1
ATOM 6585 O O . VAL D 3 16 ? 99.474 -48.588 123.619 1.00 43.42 15 VAL D O 1
ATOM 6589 N N . ARG D 3 17 ? 97.430 -47.904 124.257 1.00 38.48 16 ARG D N 1
ATOM 6590 C CA . ARG D 3 17 ? 97.802 -47.915 125.668 1.00 42.96 16 ARG D CA 1
ATOM 6591 C C . ARG D 3 17 ? 98.200 -49.313 126.122 1.00 41.70 16 ARG D C 1
ATOM 6592 O O . ARG D 3 17 ? 99.142 -49.473 126.907 1.00 39.25 16 ARG D O 1
ATOM 6600 N N . SER D 3 18 ? 97.501 -50.342 125.635 1.00 39.06 17 SER D N 1
ATOM 6601 C CA . SER D 3 18 ? 97.904 -51.710 125.942 1.00 50.97 17 SER D CA 1
ATOM 6602 C C . SER D 3 18 ? 99.289 -52.007 125.383 1.00 48.12 17 SER D C 1
ATOM 6603 O O . SER D 3 18 ? 100.129 -52.606 126.066 1.00 41.13 17 SER D O 1
ATOM 6606 N N . GLU D 3 19 ? 99.546 -51.594 124.140 1.00 43.18 18 GLU D N 1
ATOM 6607 C CA . GLU D 3 19 ? 100.875 -51.762 123.560 1.00 41.88 18 GLU D CA 1
ATOM 6608 C C . GLU D 3 19 ? 101.931 -51.063 124.407 1.00 41.38 18 GLU D C 1
ATOM 6609 O O . GLU D 3 19 ? 102.990 -51.631 124.695 1.00 43.33 18 GLU D O 1
ATOM 6615 N N . VAL D 3 20 ? 101.656 -49.823 124.820 1.00 35.56 19 VAL D N 1
ATOM 6616 C CA . VAL D 3 20 ? 102.620 -49.075 125.625 1.00 35.90 19 VAL D CA 1
ATOM 6617 C C . VAL D 3 20 ? 102.851 -49.775 126.957 1.00 37.18 19 VAL D C 1
ATOM 6618 O O . VAL D 3 20 ? 103.995 -49.988 127.376 1.00 35.62 19 VAL D O 1
ATOM 6622 N N . ALA D 3 21 ? 101.766 -50.137 127.647 1.00 35.56 20 ALA D N 1
ATOM 6623 C CA . ALA D 3 21 ? 101.899 -50.822 128.929 1.00 46.41 20 ALA D CA 1
ATOM 6624 C C . ALA D 3 21 ? 102.732 -52.088 128.788 1.00 51.04 20 ALA D C 1
ATOM 6625 O O . ALA D 3 21 ? 103.614 -52.357 129.613 1.00 43.57 20 ALA D O 1
ATOM 6627 N N . GLN D 3 22 ? 102.467 -52.877 127.746 1.00 53.74 21 GLN D N 1
ATOM 6628 C CA . GLN D 3 22 ? 103.243 -54.089 127.507 1.00 57.82 21 GLN D CA 1
ATOM 6629 C C . GLN D 3 22 ? 104.725 -53.772 127.352 1.00 44.91 21 GLN D C 1
ATOM 6630 O O . GLN D 3 22 ? 105.581 -54.490 127.881 1.00 44.88 21 GLN D O 1
ATOM 6636 N N . LYS D 3 23 ? 105.049 -52.695 126.633 1.00 43.43 22 LYS D N 1
ATOM 6637 C CA . LYS D 3 23 ? 106.448 -52.333 126.431 1.00 42.68 22 LYS D CA 1
ATOM 6638 C C . LYS D 3 23 ? 107.079 -51.790 127.707 1.00 44.20 22 LYS D C 1
ATOM 6639 O O . LYS D 3 23 ? 108.283 -51.973 127.925 1.00 44.78 22 LYS D O 1
ATOM 6645 N N . VAL D 3 24 ? 106.297 -51.124 128.559 1.00 42.18 23 VAL D N 1
ATOM 6646 C CA . VAL D 3 24 ? 106.815 -50.703 129.858 1.00 41.63 23 VAL D CA 1
ATOM 6647 C C . VAL D 3 24 ? 107.126 -51.923 130.717 1.00 43.52 23 VAL D C 1
ATOM 6648 O O . VAL D 3 24 ? 108.212 -52.033 131.298 1.00 40.94 23 VAL D O 1
ATOM 6652 N N . GLN D 3 25 ? 106.179 -52.860 130.807 1.00 44.94 24 GLN D N 1
ATOM 6653 C CA . GLN D 3 25 ? 106.423 -54.098 131.541 1.00 50.38 24 GLN D CA 1
ATOM 6654 C C . GLN D 3 25 ? 107.687 -54.785 131.039 1.00 46.88 24 GLN D C 1
ATOM 6655 O O . GLN D 3 25 ? 108.534 -55.216 131.830 1.00 54.26 24 GLN D O 1
ATOM 6661 N N . ALA D 3 26 ? 107.829 -54.894 129.717 1.00 48.38 25 ALA D N 1
ATOM 6662 C CA . ALA D 3 26 ? 109.014 -55.525 129.148 1.00 48.17 25 ALA D CA 1
ATOM 6663 C C . ALA D 3 26 ? 110.283 -54.799 129.579 1.00 49.37 25 ALA D C 1
ATOM 6664 O O . ALA D 3 26 ? 111.302 -55.435 129.873 1.00 51.66 25 ALA D O 1
ATOM 6666 N N . ARG D 3 27 ? 110.241 -53.465 129.624 1.00 51.26 26 ARG D N 1
ATOM 6667 C CA . ARG D 3 27 ? 111.396 -52.709 130.097 1.00 45.79 26 ARG D CA 1
ATOM 6668 C C . ARG D 3 27 ? 111.699 -53.024 131.557 1.00 41.11 26 ARG D C 1
ATOM 6669 O O . ARG D 3 27 ? 112.865 -53.190 131.934 1.00 46.80 26 ARG D O 1
ATOM 6677 N N . ILE D 3 28 ? 110.663 -53.107 132.394 1.00 41.42 27 ILE D N 1
ATOM 6678 C CA . ILE D 3 28 ? 110.873 -53.393 133.812 1.00 56.25 27 ILE D CA 1
ATOM 6679 C C . ILE D 3 28 ? 111.528 -54.758 133.982 1.00 59.22 27 ILE D C 1
ATOM 6680 O O . ILE D 3 28 ? 112.528 -54.904 134.696 1.00 51.35 27 ILE D O 1
ATOM 6685 N N . ALA D 3 29 ? 110.970 -55.782 133.330 1.00 60.68 28 ALA D N 1
ATOM 6686 C CA . ALA D 3 29 ? 111.548 -57.118 133.420 1.00 64.28 28 ALA D CA 1
ATOM 6687 C C . ALA D 3 29 ? 113.005 -57.128 132.976 1.00 69.43 28 ALA D C 1
ATOM 6688 O O . ALA D 3 29 ? 113.804 -57.924 133.484 1.00 70.32 28 ALA D O 1
ATOM 6690 N N . ALA D 3 30 ? 113.370 -56.256 132.038 1.00 55.51 29 ALA D N 1
ATOM 6691 C CA . ALA D 3 30 ? 114.738 -56.176 131.545 1.00 52.61 29 ALA D CA 1
ATOM 6692 C C . ALA D 3 30 ? 115.651 -55.364 132.454 1.00 44.18 29 ALA D C 1
ATOM 6693 O O . ALA D 3 30 ? 116.818 -55.158 132.104 1.00 48.83 29 ALA D O 1
ATOM 6695 N N . GLY D 3 31 ? 115.158 -54.901 133.600 1.00 41.55 30 GLY D N 1
ATOM 6696 C CA . GLY D 3 31 ? 115.972 -54.108 134.499 1.00 53.08 30 GLY D CA 1
ATOM 6697 C C . GLY D 3 31 ? 116.090 -52.647 134.131 1.00 61.11 30 GLY D C 1
ATOM 6698 O O . GLY D 3 31 ? 117.007 -51.974 134.611 1.00 60.87 30 GLY D O 1
ATOM 6699 N N . LEU D 3 32 ? 115.193 -52.134 133.296 1.00 57.70 31 LEU D N 1
ATOM 6700 C CA . LEU D 3 32 ? 115.216 -50.741 132.876 1.00 49.78 31 LEU D CA 1
ATOM 6701 C C . LEU D 3 32 ? 114.137 -49.947 133.606 1.00 44.54 31 LEU D C 1
ATOM 6702 O O . LEU D 3 32 ? 113.150 -50.499 134.100 1.00 4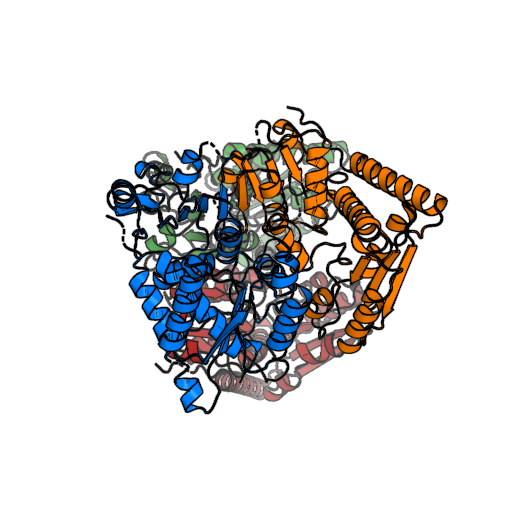6.59 31 LEU D O 1
ATOM 6707 N N . ARG D 3 33 ? 114.339 -48.634 133.665 1.00 36.26 32 ARG D N 1
ATOM 6708 C CA . ARG D 3 33 ? 113.400 -47.769 134.362 1.00 30.51 32 ARG D CA 1
ATOM 6709 C C . ARG D 3 33 ? 112.127 -47.584 133.544 1.00 30.85 32 ARG D C 1
ATOM 6710 O O . ARG D 3 33 ? 112.106 -47.752 132.322 1.00 35.32 32 ARG D O 1
ATOM 6718 N N . ALA D 3 34 ? 111.052 -47.236 134.240 1.00 38.51 33 ALA D N 1
ATOM 6719 C CA . ALA D 3 34 ? 109.832 -46.852 133.555 1.00 37.82 33 ALA D CA 1
ATOM 6720 C C . ALA D 3 34 ? 109.963 -45.424 133.031 1.00 33.37 33 ALA D C 1
ATOM 6721 O O . ALA D 3 34 ? 110.699 -44.614 133.603 1.00 34.91 33 ALA D O 1
ATOM 6723 N N . PRO D 3 35 ? 109.271 -45.087 131.943 1.00 30.03 34 PRO D N 1
ATOM 6724 C CA . PRO D 3 35 ? 109.278 -43.693 131.490 1.00 33.17 34 PRO D CA 1
ATOM 6725 C C . PRO D 3 35 ? 108.728 -42.773 132.569 1.00 40.89 34 PRO D C 1
ATOM 6726 O O . PRO D 3 35 ? 107.846 -43.145 133.346 1.00 35.11 34 PRO D O 1
ATOM 6730 N N . GLY D 3 36 ? 109.267 -41.560 132.617 1.00 38.17 35 GLY D N 1
ATOM 6731 C CA . GLY D 3 36 ? 108.868 -40.598 133.624 1.00 33.22 35 GLY D CA 1
ATOM 6732 C C . GLY D 3 36 ? 108.238 -39.351 133.044 1.00 28.74 35 GLY D C 1
ATOM 6733 O O . GLY D 3 36 ? 108.745 -38.791 132.069 1.00 24.33 35 GLY D O 1
ATOM 6734 N N . LEU D 3 37 ? 107.132 -38.907 133.638 1.00 25.27 36 LEU D N 1
ATOM 6735 C CA . LEU D 3 37 ? 106.440 -37.699 133.217 1.00 25.70 36 LEU D CA 1
ATOM 6736 C C . LEU D 3 37 ? 106.445 -36.702 134.366 1.00 34.84 36 LEU D C 1
ATOM 6737 O O . LEU D 3 37 ? 106.066 -37.045 135.491 1.00 32.81 36 LEU D O 1
ATOM 6742 N N . ALA D 3 38 ? 106.884 -35.480 134.088 1.00 33.19 37 ALA D N 1
ATOM 6743 C CA . ALA D 3 38 ? 106.861 -34.402 135.065 1.00 26.53 37 ALA D CA 1
ATOM 6744 C C . ALA D 3 38 ? 105.831 -33.361 134.652 1.00 31.26 37 ALA D C 1
ATOM 6745 O O . ALA D 3 38 ? 105.711 -33.024 133.469 1.00 24.78 37 ALA D O 1
ATOM 6747 N N . VAL D 3 39 ? 105.089 -32.859 135.634 1.00 25.03 38 VAL D N 1
ATOM 6748 C CA . VAL D 3 39 ? 104.039 -31.873 135.415 1.00 29.48 38 VAL D CA 1
ATOM 6749 C C . VAL D 3 39 ? 104.304 -30.698 136.342 1.00 32.50 38 VAL D C 1
ATOM 6750 O O . VAL D 3 39 ? 104.520 -30.887 137.543 1.00 29.46 38 VAL D O 1
ATOM 6754 N N . VAL D 3 40 ? 104.290 -29.489 135.789 1.00 25.48 39 VAL D N 1
ATOM 6755 C CA . VAL D 3 40 ? 104.548 -28.273 136.551 1.00 25.31 39 VAL D CA 1
ATOM 6756 C C . VAL D 3 40 ? 103.247 -27.493 136.651 1.00 30.17 39 VAL D C 1
ATOM 6757 O O . VAL D 3 40 ? 102.634 -27.153 135.631 1.00 26.76 39 VAL D O 1
ATOM 6761 N N . LEU D 3 41 ? 102.835 -27.211 137.880 1.00 28.89 40 LEU D N 1
ATOM 6762 C CA . LEU D 3 41 ? 101.657 -26.412 138.170 1.00 28.98 40 LEU D CA 1
ATOM 6763 C C . LEU D 3 41 ? 102.090 -25.183 138.958 1.00 28.58 40 LEU D C 1
ATOM 6764 O O . LEU D 3 41 ? 103.008 -25.258 139.779 1.00 29.22 40 LEU D O 1
ATOM 6769 N N . VAL D 3 42 ? 101.444 -24.050 138.697 1.00 34.84 41 VAL D N 1
ATOM 6770 C CA . VAL D 3 42 ? 101.764 -22.791 139.366 1.00 46.81 41 VAL D CA 1
ATOM 6771 C C . VAL D 3 42 ? 100.452 -22.196 139.851 1.00 65.14 41 VAL D C 1
ATOM 6772 O O . VAL D 3 42 ? 99.609 -21.795 139.038 1.00 78.93 41 VAL D O 1
ATOM 6776 N N . GLY D 3 43 ? 100.277 -22.133 141.168 1.00 63.78 42 GLY D N 1
ATOM 6777 C CA . GLY D 3 43 ? 98.997 -21.759 141.730 1.00 63.54 42 GLY D CA 1
ATOM 6778 C C . GLY D 3 43 ? 97.984 -22.862 141.504 1.00 74.06 42 GLY D C 1
ATOM 6779 O O . GLY D 3 43 ? 97.978 -23.489 140.440 1.00 77.07 42 GLY D O 1
ATOM 6780 N N . SER D 3 44 ? 97.122 -23.115 142.490 1.00 87.85 43 SER D N 1
ATOM 6781 C CA . SER D 3 44 ? 96.205 -24.247 142.436 1.00 98.43 43 SER D CA 1
ATOM 6782 C C . SER D 3 44 ? 94.856 -23.890 141.821 1.00 89.52 43 SER D C 1
ATOM 6783 O O . SER D 3 44 ? 93.826 -24.434 142.243 1.00 73.98 43 SER D O 1
ATOM 6786 N N . ASN D 3 45 ? 94.828 -22.994 140.838 1.00 97.30 44 ASN D N 1
ATOM 6787 C CA . ASN D 3 45 ? 93.606 -22.722 140.089 1.00 102.58 44 ASN D CA 1
ATOM 6788 C C . ASN D 3 45 ? 93.169 -23.998 139.377 1.00 99.71 44 ASN D C 1
ATOM 6789 O O . ASN D 3 45 ? 93.761 -24.355 138.351 1.00 113.24 44 ASN D O 1
ATOM 6794 N N . PRO D 3 46 ? 92.147 -24.710 139.869 1.00 85.51 45 PRO D N 1
ATOM 6795 C CA . PRO D 3 46 ? 91.792 -25.995 139.237 1.00 83.91 45 PRO D CA 1
ATOM 6796 C C . PRO D 3 46 ? 91.602 -25.893 137.734 1.00 99.87 45 PRO D C 1
ATOM 6797 O O . PRO D 3 46 ? 92.062 -26.770 136.991 1.00 105.98 45 PRO D O 1
ATOM 6801 N N . ALA D 3 47 ? 90.932 -24.838 137.266 1.00 108.54 46 ALA D N 1
ATOM 6802 C CA . ALA D 3 47 ? 90.725 -24.665 135.833 1.00 113.92 46 ALA D CA 1
ATOM 6803 C C . ALA D 3 47 ? 92.051 -24.623 135.087 1.00 131.89 46 ALA D C 1
ATOM 6804 O O . ALA D 3 47 ? 92.194 -25.236 134.022 1.00 134.98 46 ALA D O 1
ATOM 6806 N N . SER D 3 48 ? 93.035 -23.906 135.632 1.00 140.62 47 SER D N 1
ATOM 6807 C CA . SER D 3 48 ? 94.308 -23.741 134.943 1.00 131.53 47 SER D CA 1
ATOM 6808 C C . SER D 3 48 ? 95.163 -25.002 134.978 1.00 117.54 47 SER D C 1
ATOM 6809 O O . SER D 3 48 ? 96.053 -25.147 134.132 1.00 100.12 47 SER D O 1
ATOM 6812 N N . GLN D 3 49 ? 94.917 -25.916 135.920 1.00 124.48 48 GLN D N 1
ATOM 6813 C CA . GLN D 3 49 ? 95.776 -27.088 136.068 1.00 132.79 48 GLN D CA 1
ATOM 6814 C C . GLN D 3 49 ? 95.036 -28.415 135.932 1.00 131.93 48 GLN D C 1
ATOM 6815 O O . GLN D 3 49 ? 95.117 -29.065 134.886 1.00 125.23 48 GLN D O 1
ATOM 6821 N N . ILE D 3 50 ? 94.297 -28.811 136.974 1.00 134.16 49 ILE D N 1
ATOM 6822 C CA . ILE D 3 50 ? 93.946 -30.217 137.166 1.00 124.75 49 ILE D CA 1
ATOM 6823 C C . ILE D 3 50 ? 93.311 -30.810 135.915 1.00 137.93 49 ILE D C 1
ATOM 6824 O O . ILE D 3 50 ? 93.456 -32.007 135.648 1.00 146.54 49 ILE D O 1
ATOM 6829 N N . TYR D 3 51 ? 92.574 -30.013 135.134 1.00 130.02 50 TYR D N 1
ATOM 6830 C CA . TYR D 3 51 ? 91.739 -30.663 134.121 1.00 120.95 50 TYR D CA 1
ATOM 6831 C C . TYR D 3 51 ? 92.454 -30.908 132.786 1.00 119.61 50 TYR D C 1
ATOM 6832 O O . TYR D 3 51 ? 92.109 -31.858 132.067 1.00 111.47 50 TYR D O 1
ATOM 6841 N N . VAL D 3 52 ? 93.438 -30.086 132.425 1.00 127.33 51 VAL D N 1
ATOM 6842 C CA . VAL D 3 52 ? 94.159 -30.297 131.169 1.00 125.44 51 VAL D CA 1
ATOM 6843 C C . VAL D 3 52 ? 95.462 -31.080 131.377 1.00 107.72 51 VAL D C 1
ATOM 6844 O O . VAL D 3 52 ? 95.687 -32.132 130.758 1.00 87.56 51 VAL D O 1
ATOM 6848 N N . ALA D 3 53 ? 96.336 -30.571 132.249 1.00 103.07 52 ALA D N 1
ATOM 6849 C CA . ALA D 3 53 ? 97.658 -31.168 132.437 1.00 87.11 52 ALA D CA 1
ATOM 6850 C C . ALA D 3 53 ? 97.675 -32.361 133.398 1.00 94.35 52 ALA D C 1
ATOM 6851 O O . ALA D 3 53 ? 98.557 -33.216 133.269 1.00 96.64 52 ALA D O 1
ATOM 6853 N N . SER D 3 54 ? 96.753 -32.441 134.365 1.00 95.13 53 SER D N 1
ATOM 6854 C CA . SER D 3 54 ? 96.702 -33.568 135.282 1.00 91.70 53 SER D CA 1
ATOM 6855 C C . SER D 3 54 ? 96.133 -34.776 134.557 1.00 93.52 53 SER D C 1
ATOM 6856 O O . SER D 3 54 ? 94.975 -34.768 134.122 1.00 76.13 53 SER D O 1
ATOM 6859 N N . LYS D 3 55 ? 96.954 -35.805 134.427 1.00 106.40 54 LYS D N 1
ATOM 6860 C CA . LYS D 3 55 ? 96.561 -37.067 133.836 1.00 105.99 54 LYS D CA 1
ATOM 6861 C C . LYS D 3 55 ? 97.389 -38.159 134.505 1.00 99.80 54 LYS D C 1
ATOM 6862 O O . LYS D 3 55 ? 98.141 -38.898 133.872 1.00 81.08 54 LYS D O 1
ATOM 6868 N N . ARG D 3 56 ? 97.263 -38.247 135.828 1.00 113.39 55 ARG D N 1
ATOM 6869 C CA . ARG D 3 56 ? 97.857 -39.350 136.563 1.00 118.83 55 ARG D CA 1
ATOM 6870 C C . ARG D 3 56 ? 97.091 -40.643 136.334 1.00 115.79 55 ARG D C 1
ATOM 6871 O O . ARG D 3 56 ? 97.632 -41.726 136.574 1.00 130.06 55 ARG D O 1
ATOM 6879 N N . LYS D 3 57 ? 95.845 -40.552 135.869 1.00 104.21 56 LYS D N 1
ATOM 6880 C CA . LYS D 3 57 ? 95.143 -41.742 135.407 1.00 104.98 56 LYS D CA 1
ATOM 6881 C C . LYS D 3 57 ? 95.784 -42.301 134.142 1.00 106.23 56 LYS D C 1
ATOM 6882 O O . LYS D 3 57 ? 95.714 -43.510 133.892 1.00 116.10 56 LYS D O 1
ATOM 6888 N N . ALA D 3 58 ? 96.419 -41.439 133.343 1.00 90.28 57 ALA D N 1
ATOM 6889 C CA . ALA D 3 58 ? 97.036 -41.879 132.096 1.00 74.59 57 ALA D CA 1
ATOM 6890 C C . ALA D 3 58 ? 98.311 -42.669 132.362 1.00 65.47 57 ALA D C 1
ATOM 6891 O O . ALA D 3 58 ? 98.503 -43.767 131.827 1.00 56.13 57 ALA D O 1
ATOM 6893 N N . CYS D 3 59 ? 99.196 -42.120 133.194 1.00 66.85 58 CYS D N 1
ATOM 6894 C CA . CYS D 3 59 ? 100.500 -42.710 133.461 1.00 75.35 58 CYS D CA 1
ATOM 6895 C C . CYS D 3 59 ? 100.414 -43.986 134.291 1.00 82.69 58 CYS D C 1
ATOM 6896 O O . CYS D 3 59 ? 101.409 -44.711 134.394 1.00 93.05 58 CYS D O 1
ATOM 6899 N N . GLU D 3 60 ? 99.253 -44.270 134.879 1.00 79.72 59 GLU D N 1
ATOM 6900 C CA . GLU D 3 60 ? 99.046 -45.409 135.763 1.00 94.62 59 GLU D CA 1
ATOM 6901 C C . GLU D 3 60 ? 98.655 -46.646 134.972 1.00 83.53 59 GLU D C 1
ATOM 6902 O O . GLU D 3 60 ? 99.205 -47.732 135.182 1.00 87.62 59 GLU D O 1
ATOM 6908 N N . GLU D 3 61 ? 97.692 -46.480 134.066 1.00 70.66 60 GLU D N 1
ATOM 6909 C CA . GLU D 3 61 ? 97.292 -47.559 133.176 1.00 80.98 60 GLU D CA 1
ATOM 6910 C C . GLU D 3 61 ? 98.501 -48.168 132.479 1.00 71.37 60 GLU D C 1
ATOM 6911 O O . GLU D 3 61 ? 98.556 -49.384 132.257 1.00 77.12 60 GLU D O 1
ATOM 6917 N N . VAL D 3 62 ? 99.484 -47.336 132.138 1.00 51.86 61 VAL D N 1
ATOM 6918 C CA . VAL D 3 62 ? 100.645 -47.785 131.381 1.00 42.98 61 VAL D CA 1
ATOM 6919 C C . VAL D 3 62 ? 101.843 -48.113 132.265 1.00 38.06 61 VAL D C 1
ATOM 6920 O O . VAL D 3 62 ? 102.747 -48.834 131.816 1.00 41.83 61 VAL D O 1
ATOM 6924 N N . GLY D 3 63 ? 101.882 -47.613 133.495 1.00 36.36 62 GLY D N 1
ATOM 6925 C CA . GLY D 3 63 ? 103.004 -47.865 134.375 1.00 33.60 62 GLY D CA 1
ATOM 6926 C C . GLY D 3 63 ? 104.099 -46.827 134.333 1.00 30.09 62 GLY D C 1
ATOM 6927 O O . GLY D 3 63 ? 105.211 -47.108 134.793 1.00 35.56 62 GLY D O 1
ATOM 6928 N N . PHE D 3 64 ? 103.832 -45.640 133.794 1.00 34.67 63 PHE D N 1
ATOM 6929 C CA . PHE D 3 64 ? 104.788 -44.555 133.921 1.00 35.40 63 PHE D CA 1
ATOM 6930 C C . PHE D 3 64 ? 104.853 -44.096 135.372 1.00 33.76 63 PHE D C 1
ATOM 6931 O O . PHE D 3 64 ? 103.915 -44.278 136.153 1.00 37.29 63 PHE D O 1
ATOM 6939 N N . VAL D 3 65 ? 105.965 -43.488 135.721 1.00 28.17 64 VAL D N 1
ATOM 6940 C CA . VAL D 3 65 ? 106.071 -42.731 136.959 1.00 29.90 64 VAL D CA 1
ATOM 6941 C C . VAL D 3 65 ? 105.769 -41.276 136.640 1.00 34.74 64 VAL D C 1
ATOM 6942 O O . VAL D 3 65 ? 106.175 -40.762 135.591 1.00 32.03 64 VAL D O 1
ATOM 6946 N N . SER D 3 66 ? 105.046 -40.610 137.535 1.00 36.75 65 SER D N 1
ATOM 6947 C CA . SER D 3 66 ? 104.677 -39.217 137.339 1.00 36.14 65 SER D CA 1
ATOM 6948 C C . SER D 3 66 ? 105.097 -38.398 138.548 1.00 38.22 65 SER D C 1
ATOM 6949 O O . SER D 3 66 ? 105.045 -38.877 139.685 1.00 38.86 65 SER D O 1
ATOM 6952 N N . ARG D 3 67 ? 105.522 -37.164 138.294 1.00 33.50 66 ARG D N 1
ATOM 6953 C CA . ARG D 3 67 ? 105.761 -36.188 139.344 1.00 39.64 66 ARG D CA 1
ATOM 6954 C C . ARG D 3 67 ? 105.008 -34.914 139.004 1.00 39.27 66 ARG D C 1
ATOM 6955 O O . ARG D 3 67 ? 104.975 -34.495 137.844 1.00 42.20 66 ARG D O 1
ATOM 6963 N N . SER D 3 68 ? 104.415 -34.297 140.021 1.00 26.46 67 SER D N 1
ATOM 6964 C CA . SER D 3 68 ? 103.736 -33.017 139.873 1.00 32.45 67 SER D CA 1
ATOM 6965 C C . SER D 3 68 ? 104.394 -32.013 140.804 1.00 32.36 67 SER D C 1
ATOM 6966 O O . SER D 3 68 ? 104.440 -32.228 142.019 1.00 29.61 67 SER D O 1
ATOM 6969 N N . TYR D 3 69 ? 104.914 -30.931 140.236 1.00 28.72 68 TYR D N 1
ATOM 6970 C CA . TYR D 3 69 ? 105.414 -29.806 141.011 1.00 27.79 68 TYR D CA 1
ATOM 6971 C C . TYR D 3 69 ? 104.300 -28.778 141.135 1.00 28.14 68 TYR D C 1
ATOM 6972 O O . TYR D 3 69 ? 103.679 -28.406 140.134 1.00 36.19 68 TYR D O 1
ATOM 6981 N N . ASP D 3 70 ? 104.041 -28.332 142.360 1.00 25.94 69 ASP D N 1
ATOM 6982 C CA . ASP D 3 70 ? 103.031 -27.313 142.627 1.00 30.34 69 ASP D CA 1
ATOM 6983 C C . ASP D 3 70 ? 103.745 -26.105 143.211 1.00 31.20 69 ASP D C 1
ATOM 6984 O O . ASP D 3 70 ? 104.197 -26.140 144.360 1.00 33.46 69 ASP D O 1
ATOM 6989 N N . LEU D 3 71 ? 103.857 -25.065 142.430 1.00 32.06 70 LEU D N 1
ATOM 6990 C CA . LEU D 3 71 ? 104.569 -23.876 142.855 1.00 32.59 70 LEU D CA 1
ATOM 6991 C C . LEU D 3 71 ? 103.583 -22.770 143.211 1.00 33.88 70 LEU D C 1
ATOM 6992 O O . LEU D 3 71 ? 102.463 -22.738 142.692 1.00 35.57 70 LEU D O 1
ATOM 6997 N N . PRO D 3 72 ? 103.958 -21.855 144.099 1.00 40.15 71 PRO D N 1
ATOM 6998 C CA . PRO D 3 72 ? 103.021 -20.802 144.502 1.00 49.09 71 PRO D CA 1
ATOM 6999 C C . PRO D 3 72 ? 102.755 -19.816 143.376 1.00 48.17 71 PRO D C 1
ATOM 7000 O O . PRO D 3 72 ? 103.574 -19.625 142.473 1.00 39.72 71 PRO D O 1
ATOM 7004 N N . GLU D 3 73 ? 101.578 -19.189 143.442 1.00 49.31 72 GLU D N 1
ATOM 7005 C CA . GLU D 3 73 ? 101.192 -18.198 142.444 1.00 43.97 72 GLU D CA 1
ATOM 7006 C C . GLU D 3 73 ? 102.242 -17.104 142.298 1.00 38.90 72 GLU D C 1
ATOM 7007 O O . GLU D 3 73 ? 102.382 -16.516 141.220 1.00 43.24 72 GLU D O 1
ATOM 7013 N N . THR D 3 74 ? 102.989 -16.822 143.364 1.00 35.82 73 THR D N 1
ATOM 7014 C CA . THR D 3 74 ? 103.972 -15.746 143.365 1.00 39.36 73 THR D CA 1
ATOM 7015 C C . THR D 3 74 ? 105.281 -16.130 142.688 1.00 48.44 73 THR D C 1
ATOM 7016 O O . THR D 3 74 ? 106.182 -15.288 142.606 1.00 48.83 73 THR D O 1
ATOM 7020 N N . THR D 3 75 ? 105.413 -17.365 142.210 1.00 46.51 74 THR D N 1
ATOM 7021 C CA . THR D 3 75 ? 106.678 -17.815 141.647 1.00 41.97 74 THR D CA 1
ATOM 7022 C C . THR D 3 75 ? 107.127 -16.891 140.523 1.00 37.13 74 THR D C 1
ATOM 7023 O O . THR D 3 75 ? 106.328 -16.468 139.684 1.00 38.33 74 THR D O 1
ATOM 7027 N N . SER D 3 76 ? 108.420 -16.585 140.509 1.00 31.07 75 SER D N 1
ATOM 7028 C CA . SER D 3 76 ? 108.980 -15.722 139.485 1.00 36.90 75 SER D CA 1
ATOM 7029 C C . SER D 3 76 ? 109.295 -16.522 138.224 1.00 37.37 75 SER D C 1
ATOM 7030 O O . SER D 3 76 ? 109.387 -17.752 138.237 1.00 35.05 75 SER D O 1
ATOM 7033 N N . GLU D 3 77 ? 109.459 -15.792 137.120 1.00 39.55 76 GLU D N 1
ATOM 7034 C CA . GLU D 3 77 ? 109.829 -16.419 135.856 1.00 38.59 76 GLU D CA 1
ATOM 7035 C C . GLU D 3 77 ? 111.179 -17.117 135.964 1.00 36.75 76 GLU D C 1
ATOM 7036 O O . GLU D 3 77 ? 111.374 -18.202 135.402 1.00 29.65 76 GLU D O 1
ATOM 7042 N N . ALA D 3 78 ? 112.121 -16.515 136.694 1.00 35.17 77 ALA D N 1
ATOM 7043 C CA . ALA D 3 78 ? 113.448 -17.106 136.832 1.00 35.21 77 ALA D CA 1
AT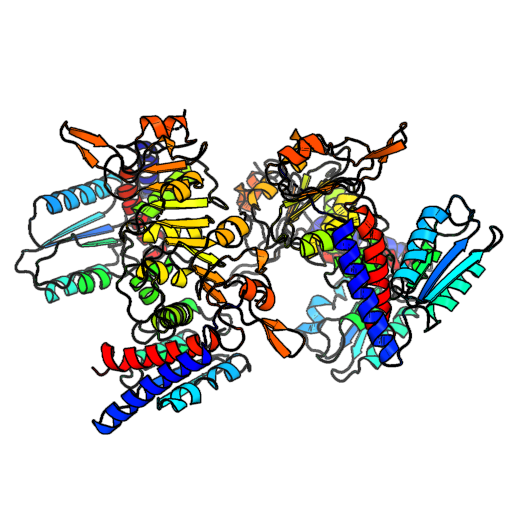OM 7044 C C . ALA D 3 78 ? 113.394 -18.421 137.602 1.00 32.93 77 ALA D C 1
ATOM 7045 O O . ALA D 3 78 ? 114.096 -19.378 137.257 1.00 37.38 77 ALA D O 1
ATOM 7047 N N . GLU D 3 79 ? 112.574 -18.488 138.652 1.00 37.58 78 GLU D N 1
ATOM 7048 C CA . GLU D 3 79 ? 112.418 -19.737 139.390 1.00 38.85 78 GLU D CA 1
ATOM 7049 C C . GLU D 3 79 ? 111.842 -20.825 138.496 1.00 33.01 78 GLU D C 1
ATOM 7050 O O . GLU D 3 79 ? 112.298 -21.974 138.524 1.00 28.26 78 GLU D O 1
ATOM 7056 N N . LEU D 3 80 ? 110.840 -20.476 137.690 1.00 29.48 79 LEU D N 1
ATOM 7057 C CA . LEU D 3 80 ? 110.220 -21.454 136.804 1.00 27.72 79 LEU D CA 1
ATOM 7058 C C . LEU D 3 80 ? 111.216 -21.949 135.763 1.00 29.50 79 LEU D C 1
ATOM 7059 O O . LEU D 3 80 ? 111.329 -23.155 135.519 1.00 24.62 79 LEU D O 1
ATOM 7064 N N . LEU D 3 81 ? 111.965 -21.027 135.151 1.00 32.24 80 LEU D N 1
ATOM 7065 C CA . LEU D 3 81 ? 112.979 -21.424 134.180 1.00 34.55 80 LEU D CA 1
ATOM 7066 C C . LEU D 3 81 ? 114.039 -22.311 134.821 1.00 32.88 80 LEU D C 1
ATOM 7067 O O . LEU D 3 81 ? 114.541 -23.248 134.188 1.00 27.81 80 LEU D O 1
ATOM 7072 N N . GLU D 3 82 ? 114.390 -22.034 136.078 1.00 32.99 81 GLU D N 1
ATOM 7073 C CA . GLU D 3 82 ? 115.375 -22.862 136.766 1.00 35.22 81 GLU D CA 1
ATOM 7074 C C . GLU D 3 82 ? 114.849 -24.277 136.976 1.00 32.63 81 GLU D C 1
ATOM 7075 O O . GLU D 3 82 ? 115.594 -25.252 136.821 1.00 36.00 81 GLU D O 1
ATOM 7081 N N . LEU D 3 83 ? 113.567 -24.412 137.325 1.00 26.94 82 LEU D N 1
ATOM 7082 C CA . LEU D 3 83 ? 112.984 -25.741 137.477 1.00 26.70 82 LEU D CA 1
ATOM 7083 C C . LEU D 3 83 ? 112.997 -26.500 136.156 1.00 26.55 82 LEU D C 1
ATOM 7084 O O . LEU D 3 83 ? 113.275 -27.704 136.126 1.00 28.46 82 LEU D O 1
ATOM 7089 N N . ILE D 3 84 ? 112.693 -25.816 135.050 1.00 27.19 83 ILE D N 1
ATOM 7090 C CA . ILE D 3 84 ? 112.768 -26.465 133.744 1.00 27.41 83 ILE D CA 1
ATOM 7091 C C . ILE D 3 84 ? 114.192 -26.935 133.473 1.00 30.73 83 ILE D C 1
ATOM 7092 O O . ILE D 3 84 ? 114.411 -28.058 133.001 1.00 28.77 83 ILE D O 1
ATOM 7097 N N . ASP D 3 85 ? 115.182 -26.089 133.769 1.00 31.13 84 ASP D N 1
ATOM 7098 C CA . ASP D 3 85 ? 116.577 -26.498 133.631 1.00 32.63 84 ASP D CA 1
ATOM 7099 C C . ASP D 3 85 ? 116.844 -27.788 134.395 1.00 27.76 84 ASP D C 1
ATOM 7100 O O . ASP D 3 85 ? 117.477 -28.714 133.878 1.00 26.08 84 ASP D O 1
ATOM 7105 N N . THR D 3 86 ? 116.362 -27.862 135.637 1.00 31.75 85 THR D N 1
ATOM 7106 C CA . THR D 3 86 ? 116.573 -29.057 136.447 1.00 30.60 85 THR D CA 1
ATOM 7107 C C . THR D 3 86 ? 115.897 -30.268 135.817 1.00 37.00 85 THR D C 1
ATOM 7108 O O . THR D 3 86 ? 116.490 -31.348 135.725 1.00 32.53 85 THR D O 1
ATOM 7112 N N . LEU D 3 87 ? 114.646 -30.105 135.381 1.00 31.57 86 LEU D N 1
ATOM 7113 C CA . LEU D 3 87 ? 113.925 -31.221 134.779 1.00 25.80 86 LEU D CA 1
ATOM 7114 C C . LEU D 3 87 ? 114.575 -31.657 133.470 1.00 22.94 86 LEU D C 1
ATOM 7115 O O . LEU D 3 87 ? 114.628 -32.856 133.168 1.00 28.85 86 LEU D O 1
ATOM 7120 N N . ASN D 3 88 ? 115.077 -30.703 132.680 1.00 25.28 87 ASN D N 1
ATOM 7121 C CA . ASN D 3 88 ? 115.803 -31.061 131.465 1.00 33.60 87 ASN D CA 1
ATOM 7122 C C . ASN D 3 88 ? 117.010 -31.935 131.781 1.00 35.62 87 ASN D C 1
ATOM 7123 O O . ASN D 3 88 ? 117.332 -32.858 131.025 1.00 31.63 87 ASN D O 1
ATOM 7128 N N . ALA D 3 89 ? 117.693 -31.654 132.891 1.00 37.08 88 ALA D N 1
ATOM 7129 C CA . ALA D 3 89 ? 118.910 -32.371 133.245 1.00 37.97 88 ALA D CA 1
ATOM 7130 C C . ALA D 3 89 ? 118.641 -33.701 133.936 1.00 36.61 88 ALA D C 1
ATOM 7131 O O . ALA D 3 89 ? 119.576 -34.492 134.101 1.00 41.70 88 ALA D O 1
ATOM 7133 N N . ASP D 3 90 ? 117.401 -33.967 134.338 1.00 33.95 89 ASP D N 1
ATOM 7134 C CA . ASP D 3 90 ? 117.069 -35.194 135.053 1.00 31.26 89 ASP D CA 1
ATOM 7135 C C . ASP D 3 90 ? 116.836 -36.307 134.038 1.00 38.29 89 ASP D C 1
ATOM 7136 O O . ASP D 3 90 ? 115.823 -36.313 133.331 1.00 32.41 89 ASP D O 1
ATOM 7141 N N . ASN D 3 91 ? 117.772 -37.256 133.971 1.00 46.44 90 ASN D N 1
ATOM 7142 C CA . ASN D 3 91 ? 117.701 -38.334 132.992 1.00 59.28 90 ASN D CA 1
ATOM 7143 C C . ASN D 3 91 ? 116.555 -39.302 133.252 1.00 46.19 90 ASN D C 1
ATOM 7144 O O . ASN D 3 91 ? 116.264 -40.131 132.383 1.00 43.50 90 ASN D O 1
ATOM 7149 N N . THR D 3 92 ? 115.904 -39.226 134.411 1.00 43.89 91 THR D N 1
ATOM 7150 C CA . THR D 3 92 ? 114.759 -40.078 134.702 1.00 40.48 91 THR D CA 1
ATOM 7151 C C . THR D 3 92 ? 113.444 -39.482 134.220 1.00 37.48 91 THR D C 1
ATOM 7152 O O . THR D 3 92 ? 112.409 -40.151 134.305 1.00 32.66 91 THR D O 1
ATOM 7156 N N . ILE D 3 93 ? 113.458 -38.249 133.720 1.00 30.87 92 ILE D N 1
ATOM 7157 C CA . ILE D 3 93 ? 112.265 -37.589 133.203 1.00 29.82 92 ILE D CA 1
ATOM 7158 C C . ILE D 3 93 ? 112.331 -37.586 131.685 1.00 25.46 92 ILE D C 1
ATOM 7159 O O . ILE D 3 93 ? 113.324 -37.137 131.098 1.00 30.04 92 ILE D O 1
ATOM 7164 N N . ASP D 3 94 ? 111.266 -38.075 131.049 1.00 29.84 93 ASP D N 1
ATOM 7165 C CA . ASP D 3 94 ? 111.192 -38.148 129.599 1.00 28.39 93 ASP D CA 1
ATOM 7166 C C . ASP D 3 94 ? 110.270 -37.107 128.986 1.00 28.87 93 ASP D C 1
ATOM 7167 O O . ASP D 3 94 ? 110.455 -36.757 127.818 1.00 24.32 93 ASP D O 1
ATOM 7172 N N . GLY D 3 95 ? 109.296 -36.612 129.734 1.00 25.67 94 GLY D N 1
ATOM 7173 C CA . GLY D 3 95 ? 108.405 -35.581 129.235 1.00 22.34 94 GLY D CA 1
ATOM 7174 C C . GLY D 3 95 ? 108.103 -34.570 130.319 1.00 23.71 94 GLY D C 1
ATOM 7175 O O . GLY D 3 95 ? 108.012 -34.903 131.502 1.00 23.04 94 GLY D O 1
ATOM 7176 N N . ILE D 3 96 ? 107.952 -33.317 129.897 1.00 24.23 95 ILE D N 1
ATOM 7177 C CA . ILE D 3 96 ? 107.628 -32.209 130.787 1.00 23.00 95 ILE D CA 1
ATOM 7178 C C . ILE D 3 96 ? 106.364 -31.544 130.268 1.00 25.04 95 ILE D C 1
ATOM 7179 O O . ILE D 3 96 ? 106.300 -31.151 129.097 1.00 23.61 95 ILE D O 1
ATOM 7184 N N . LEU D 3 97 ? 105.366 -31.420 131.135 1.00 22.99 96 LEU D N 1
ATOM 7185 C CA . LEU D 3 97 ? 104.147 -30.688 130.833 1.00 24.45 96 LEU D CA 1
ATOM 7186 C C . LEU D 3 97 ? 104.048 -29.495 131.770 1.00 25.60 96 LEU D C 1
ATOM 7187 O O . LEU D 3 97 ? 104.348 -29.605 132.961 1.00 24.98 96 LEU D O 1
ATOM 7192 N N . VAL D 3 98 ? 103.638 -28.353 131.226 1.00 22.51 97 VAL D N 1
ATOM 7193 C CA . VAL D 3 98 ? 103.480 -27.124 131.995 1.00 23.79 97 VAL D CA 1
ATOM 7194 C C . VAL D 3 98 ? 102.021 -26.701 131.905 1.00 30.67 97 VAL D C 1
ATOM 7195 O O . VAL D 3 98 ? 101.494 -26.500 130.803 1.00 32.83 97 VAL D O 1
ATOM 7199 N N . GLN D 3 99 ? 101.370 -26.571 133.059 1.00 30.00 98 GLN D N 1
ATOM 7200 C CA . GLN D 3 99 ? 99.991 -26.106 133.083 1.00 48.28 98 GLN D CA 1
ATOM 7201 C C . GLN D 3 99 ? 99.910 -24.705 132.498 1.00 49.64 98 GLN D C 1
ATOM 7202 O O . GLN D 3 99 ? 100.724 -23.834 132.817 1.00 48.08 98 GLN D O 1
ATOM 7208 N N . LEU D 3 100 ? 98.905 -24.484 131.657 1.00 43.51 99 LEU D N 1
ATOM 7209 C CA . LEU D 3 100 ? 98.605 -23.156 131.162 1.00 40.85 99 LEU D CA 1
ATOM 7210 C C . LEU D 3 100 ? 97.157 -22.803 131.481 1.00 47.62 99 LEU D C 1
ATOM 7211 O O . LEU D 3 100 ? 96.286 -23.678 131.430 1.00 42.95 99 LEU D O 1
ATOM 7216 N N . PRO D 3 101 ? 96.862 -21.533 131.807 1.00 60.92 100 PRO D N 1
ATOM 7217 C CA . PRO D 3 101 ? 97.789 -20.394 131.848 1.00 62.78 100 PRO D CA 1
ATOM 7218 C C . PRO D 3 101 ? 98.703 -20.347 133.070 1.00 48.91 100 PRO D C 1
ATOM 7219 O O . PRO D 3 101 ? 98.411 -20.945 134.106 1.00 37.76 100 PRO D O 1
ATOM 7223 N N . LEU D 3 102 ? 99.809 -19.632 132.925 1.00 47.77 101 LEU D N 1
ATOM 7224 C CA . LEU D 3 102 ? 100.667 -19.253 134.037 1.00 44.70 101 LEU D CA 1
ATOM 7225 C C . LEU D 3 102 ? 100.283 -17.865 134.522 1.00 44.01 101 LEU D C 1
ATOM 7226 O O . LEU D 3 102 ? 99.524 -17.149 133.864 1.00 48.41 101 LEU D O 1
ATOM 7231 N N . PRO D 3 103 ? 100.784 -17.448 135.690 1.00 40.81 102 PRO D N 1
ATOM 7232 C CA . PRO D 3 103 ? 100.476 -16.095 136.173 1.00 48.38 102 PRO D CA 1
ATOM 7233 C C . PRO D 3 103 ? 100.725 -15.025 135.118 1.00 58.66 102 PRO D C 1
ATOM 7234 O O . PRO D 3 103 ? 101.519 -15.219 134.189 1.00 64.76 102 PRO D O 1
ATOM 7238 N N . ALA D 3 104 ? 100.054 -13.878 135.272 1.00 61.32 103 ALA D N 1
ATOM 7239 C CA . ALA D 3 104 ? 99.949 -12.911 134.185 1.00 60.82 103 ALA D CA 1
ATOM 7240 C C . ALA D 3 104 ? 101.304 -12.336 133.789 1.00 68.25 103 ALA D C 1
ATOM 7241 O O . ALA D 3 104 ? 101.498 -11.972 132.627 1.00 85.72 103 ALA D O 1
ATOM 7243 N N . GLY D 3 105 ? 102.241 -12.224 134.725 1.00 55.06 104 GLY D N 1
ATOM 7244 C CA . GLY D 3 105 ? 103.541 -11.639 134.472 1.00 53.64 104 GLY D CA 1
ATOM 7245 C C . GLY D 3 105 ? 104.598 -12.587 133.959 1.00 53.73 104 GLY D C 1
ATOM 7246 O O . GLY D 3 105 ? 105.727 -12.158 133.698 1.00 46.55 104 GLY D O 1
ATOM 7247 N N . ILE D 3 106 ? 104.271 -13.864 133.803 1.00 58.19 105 ILE D N 1
ATOM 7248 C CA . ILE D 3 106 ? 105.227 -14.866 133.347 1.00 49.87 105 ILE D CA 1
ATOM 7249 C C . ILE D 3 106 ? 105.156 -14.956 131.830 1.00 37.45 105 ILE D C 1
ATOM 7250 O O . ILE D 3 106 ? 104.064 -15.026 131.252 1.00 38.61 105 ILE D O 1
ATOM 7255 N N . ASP D 3 107 ? 106.319 -14.956 131.182 1.00 32.35 106 ASP D N 1
ATOM 7256 C CA . ASP D 3 107 ? 106.375 -15.173 129.744 1.00 31.51 106 ASP D CA 1
ATOM 7257 C C . ASP D 3 107 ? 106.099 -16.639 129.441 1.00 25.75 106 ASP D C 1
ATOM 7258 O O . ASP D 3 107 ? 107.012 -17.470 129.448 1.00 35.34 106 ASP D O 1
ATOM 7263 N N . ASN D 3 108 ? 104.825 -16.956 129.205 1.00 27.52 107 ASN D N 1
ATOM 7264 C CA . ASN D 3 108 ? 104.413 -18.299 128.814 1.00 31.74 107 ASN D CA 1
ATOM 7265 C C . ASN D 3 108 ? 105.371 -18.927 127.810 1.00 34.41 107 ASN D C 1
ATOM 7266 O O . ASN D 3 108 ? 105.831 -20.061 127.987 1.00 33.60 107 ASN D O 1
ATOM 7271 N N . VAL D 3 109 ? 105.680 -18.190 126.744 1.00 28.53 108 VAL D N 1
ATOM 7272 C CA . VAL D 3 109 ? 106.420 -18.756 125.622 1.00 26.03 108 VAL D CA 1
ATOM 7273 C C . VAL D 3 109 ? 107.864 -19.041 126.015 1.00 24.73 108 VAL D C 1
ATOM 7274 O O . VAL D 3 109 ? 108.434 -20.069 125.630 1.00 26.04 108 VAL D O 1
ATOM 7278 N N . LYS D 3 110 ? 108.481 -18.142 126.784 1.00 27.06 109 LYS D N 1
ATOM 7279 C CA . LYS D 3 110 ? 109.859 -18.360 127.212 1.00 29.77 109 LYS D CA 1
ATOM 7280 C C . LYS D 3 110 ? 109.970 -19.604 128.085 1.00 32.24 109 LYS D C 1
ATOM 7281 O O . LYS D 3 110 ? 110.937 -20.368 127.970 1.00 27.81 109 LYS D O 1
ATOM 7287 N N . VAL D 3 111 ? 108.985 -19.832 128.954 1.00 32.64 110 VAL D N 1
ATOM 7288 C CA . VAL D 3 111 ? 109.020 -20.996 129.836 1.00 29.28 110 VAL D CA 1
ATOM 7289 C C . VAL D 3 111 ? 108.867 -22.280 129.028 1.00 26.71 110 VAL D C 1
ATOM 7290 O O . VAL D 3 111 ? 109.647 -23.227 129.183 1.00 21.23 110 VAL D O 1
ATOM 7294 N N . LEU D 3 112 ? 107.856 -22.335 128.159 1.00 25.33 111 LEU D N 1
ATOM 7295 C CA . LEU D 3 112 ? 107.625 -23.541 127.370 1.00 21.00 111 LEU D CA 1
ATOM 7296 C C . LEU D 3 112 ? 108.812 -23.847 126.463 1.00 22.89 111 LEU D C 1
ATOM 7297 O O . LEU D 3 112 ? 109.188 -25.012 126.291 1.00 24.05 111 LEU D O 1
ATOM 7302 N N . GLU D 3 113 ? 109.408 -22.816 125.865 1.00 23.11 112 GLU D N 1
ATOM 7303 C CA . GLU D 3 113 ? 110.528 -23.032 124.959 1.00 16.94 112 GLU D CA 1
ATOM 7304 C C . GLU D 3 113 ? 111.807 -23.427 125.686 1.00 18.85 112 GLU D C 1
ATOM 7305 O O . GLU D 3 113 ? 112.742 -23.905 125.035 1.00 22.67 112 GLU D O 1
ATOM 7311 N N . ARG D 3 114 ? 111.873 -23.246 127.007 1.00 24.92 113 ARG D N 1
ATOM 7312 C CA . ARG D 3 114 ? 113.026 -23.719 127.763 1.00 25.94 113 ARG D CA 1
ATOM 7313 C C . ARG D 3 114 ? 113.061 -25.238 127.853 1.00 28.12 113 ARG D C 1
ATOM 7314 O O . ARG D 3 114 ? 114.134 -25.814 128.062 1.00 23.88 113 ARG D O 1
ATOM 7322 N N . ILE D 3 115 ? 111.909 -25.896 127.702 1.00 22.32 114 ILE D N 1
ATOM 7323 C CA . ILE D 3 115 ? 111.867 -27.351 127.679 1.00 17.27 114 ILE D CA 1
ATOM 7324 C C . ILE D 3 115 ? 112.713 -27.860 126.523 1.00 19.27 114 ILE D C 1
ATOM 7325 O O . ILE D 3 115 ? 112.615 -27.360 125.395 1.00 24.14 114 ILE D O 1
ATOM 7330 N N . HIS D 3 116 ? 113.550 -28.855 126.791 1.00 24.61 115 HIS D N 1
ATOM 7331 C CA A HIS D 3 116 ? 114.306 -29.470 125.712 0.41 25.76 115 HIS D CA 1
ATOM 7332 C CA B HIS D 3 116 ? 114.310 -29.492 125.723 0.59 25.84 115 HIS D CA 1
ATOM 7333 C C . HIS D 3 116 ? 113.339 -30.171 124.761 1.00 23.59 115 HIS D C 1
ATOM 7334 O O . HIS D 3 116 ? 112.421 -30.868 125.215 1.00 25.81 115 HIS D O 1
ATOM 7347 N N . PRO D 3 117 ? 113.497 -30.005 123.444 1.00 18.91 116 PRO D N 1
ATOM 7348 C CA . PRO D 3 117 ? 112.555 -30.663 122.522 1.00 20.85 116 PRO D CA 1
ATOM 7349 C C . PRO D 3 117 ? 112.428 -32.159 122.742 1.00 24.28 116 PRO D C 1
ATOM 7350 O O . PRO D 3 117 ? 111.361 -32.726 122.473 1.00 21.57 116 PRO D O 1
ATOM 7354 N N . ASP D 3 118 ? 113.480 -32.816 123.235 1.00 26.98 117 ASP D N 1
ATOM 7355 C CA . ASP D 3 118 ? 113.433 -34.246 123.522 1.00 26.92 117 ASP D CA 1
ATOM 7356 C C . ASP D 3 118 ? 112.449 -34.599 124.629 1.00 19.52 117 ASP D C 1
ATOM 7357 O O . ASP D 3 118 ? 112.122 -35.782 124.783 1.00 21.76 117 ASP D O 1
ATOM 7362 N N . LYS D 3 119 ? 111.977 -33.619 125.401 1.00 24.47 118 LYS D N 1
ATOM 7363 C CA . LYS D 3 119 ? 111.012 -33.861 126.467 1.00 25.59 118 LYS D CA 1
ATOM 7364 C C . LYS D 3 119 ? 109.695 -33.136 126.228 1.00 25.49 118 LYS D C 1
ATOM 7365 O O . LYS D 3 119 ? 108.839 -33.109 127.121 1.00 28.02 118 LYS D O 1
ATOM 7371 N N . ASP D 3 120 ? 109.506 -32.557 125.041 1.00 21.90 119 ASP D N 1
ATOM 7372 C CA . ASP D 3 120 ? 108.249 -31.906 124.670 1.00 21.90 119 ASP D CA 1
ATOM 7373 C C . ASP D 3 120 ? 107.323 -32.964 124.074 1.00 27.88 119 ASP D C 1
ATOM 7374 O O . ASP D 3 120 ? 107.135 -33.071 122.861 1.00 21.61 119 ASP D O 1
ATOM 7379 N N . VAL D 3 121 ? 106.736 -33.769 124.965 1.00 24.07 120 VAL D N 1
ATOM 7380 C CA . VAL D 3 121 ? 105.886 -34.871 124.531 1.00 26.84 120 VAL D CA 1
ATOM 7381 C C . VAL D 3 121 ? 104.550 -34.377 123.994 1.00 27.79 120 VAL D C 1
ATOM 7382 O O . VAL D 3 121 ? 103.839 -35.136 123.324 1.00 24.32 120 VAL D O 1
ATOM 7386 N N . ASP D 3 122 ? 104.184 -33.124 124.273 1.00 25.46 121 ASP D N 1
ATOM 7387 C CA . ASP D 3 122 ? 103.040 -32.511 123.608 1.00 29.26 121 ASP D CA 1
ATOM 7388 C C . ASP D 3 122 ? 103.348 -32.139 122.164 1.00 30.12 121 ASP D C 1
ATOM 7389 O O . ASP D 3 122 ? 102.419 -32.009 121.360 1.00 30.70 121 ASP D O 1
ATOM 7394 N N . GLY D 3 123 ? 104.621 -31.957 121.822 1.00 29.62 122 GLY D N 1
ATOM 7395 C CA . GLY D 3 123 ? 104.986 -31.561 120.475 1.00 32.84 122 GLY D CA 1
ATOM 7396 C C . GLY D 3 123 ? 104.646 -30.126 120.141 1.00 31.84 122 GLY D C 1
ATOM 7397 O O . GLY D 3 123 ? 104.408 -29.810 118.972 1.00 37.23 122 GLY D O 1
ATOM 7398 N N . PHE D 3 124 ? 104.622 -29.243 121.138 1.00 28.46 123 PHE D N 1
ATOM 7399 C CA . PHE D 3 124 ? 104.288 -27.842 120.928 1.00 43.57 123 PHE D CA 1
ATOM 7400 C C . PHE D 3 124 ? 105.506 -26.929 120.993 1.00 35.06 123 PHE D C 1
ATOM 7401 O O . PHE D 3 124 ? 105.352 -25.706 120.918 1.00 32.09 123 PHE D O 1
ATOM 7409 N N . HIS D 3 125 ? 106.706 -27.485 121.116 1.00 23.09 124 HIS D N 1
ATOM 7410 C CA . HIS D 3 125 ? 107.927 -26.698 121.014 1.00 19.93 124 HIS D CA 1
ATOM 7411 C C . HIS D 3 125 ? 108.206 -26.374 119.545 1.00 23.18 124 HIS D C 1
ATOM 7412 O O . HIS D 3 125 ? 108.094 -27.253 118.687 1.00 19.17 124 HIS D O 1
ATOM 7419 N N . PRO D 3 126 ? 108.565 -25.126 119.221 1.00 21.08 125 PRO D N 1
ATOM 7420 C CA . PRO D 3 126 ? 108.763 -24.783 117.800 1.00 22.28 125 PRO D CA 1
ATOM 7421 C C . PRO D 3 126 ? 109.790 -25.657 117.094 1.00 16.59 125 PRO D C 1
ATOM 7422 O O . PRO D 3 126 ? 109.622 -25.960 115.907 1.00 16.84 125 PRO D O 1
ATOM 7426 N N . TYR D 3 127 ? 110.854 -26.073 117.785 1.00 20.09 126 TYR D N 1
ATOM 7427 C CA . TYR D 3 127 ? 111.830 -26.969 117.171 1.00 22.58 126 TYR D CA 1
ATOM 7428 C C . TYR D 3 127 ? 111.153 -28.222 116.625 1.00 18.58 126 TYR D C 1
ATOM 7429 O O . TYR D 3 127 ? 111.419 -28.649 115.495 1.00 20.38 126 TYR D O 1
ATOM 7438 N N . ASN D 3 128 ? 110.268 -28.825 117.420 1.00 16.58 127 ASN D N 1
ATOM 7439 C CA . ASN D 3 128 ? 109.603 -30.049 116.991 1.00 17.22 127 ASN D CA 1
ATOM 7440 C C . ASN D 3 128 ? 108.625 -29.782 115.853 1.00 16.29 127 ASN D C 1
ATOM 7441 O O . ASN D 3 128 ? 108.548 -30.568 114.901 1.00 16.30 127 ASN D O 1
ATOM 7446 N N . VAL D 3 129 ? 107.874 -28.680 115.924 1.00 17.47 128 VAL D N 1
ATOM 7447 C CA . VAL D 3 129 ? 106.974 -28.333 114.828 1.00 19.71 128 VAL D CA 1
ATOM 7448 C C . VAL D 3 129 ? 107.771 -28.063 113.559 1.00 22.67 128 VAL D C 1
ATOM 7449 O O . VAL D 3 129 ? 107.369 -28.460 112.459 1.00 21.98 128 VAL D O 1
ATOM 7453 N N . GLY D 3 130 ? 108.910 -27.379 113.690 1.00 17.25 129 GLY D N 1
ATOM 7454 C CA . GLY D 3 130 ? 109.746 -27.124 112.530 1.00 18.25 129 GLY D CA 1
ATOM 7455 C C . GLY D 3 130 ? 110.343 -28.393 111.955 1.00 18.63 129 GLY D C 1
ATOM 7456 O O . GLY D 3 130 ? 110.404 -28.565 110.734 1.00 18.08 129 GLY D O 1
ATOM 7457 N N . ARG D 3 131 ? 110.794 -29.300 112.824 1.00 17.03 130 ARG D N 1
ATOM 7458 C CA . ARG D 3 131 ? 111.301 -30.583 112.352 1.00 17.44 130 ARG D CA 1
ATOM 7459 C C . ARG D 3 131 ? 110.224 -31.355 111.600 1.00 17.18 130 ARG D C 1
ATOM 7460 O O . ARG D 3 131 ? 110.484 -31.923 110.533 1.00 20.04 130 ARG D O 1
ATOM 7468 N N . LEU D 3 132 ? 109.005 -31.383 112.140 1.00 19.55 131 LEU D N 1
ATOM 7469 C CA . LEU D 3 132 ? 107.890 -32.004 111.433 1.00 18.54 131 LEU D CA 1
ATOM 7470 C C . LEU D 3 132 ? 107.662 -31.333 110.085 1.00 17.00 131 LEU D C 1
ATOM 7471 O O . LEU D 3 132 ? 107.568 -32.003 109.050 1.00 21.87 131 LEU D O 1
ATOM 7476 N N . CYS D 3 133 ? 107.575 -30.002 110.080 1.00 18.87 132 CYS D N 1
ATOM 7477 C CA . CYS D 3 133 ? 107.343 -29.274 108.836 1.00 20.66 132 CYS D CA 1
ATOM 7478 C C . CYS D 3 133 ? 108.427 -29.575 107.809 1.00 28.58 132 CYS D C 1
ATOM 7479 O O . CYS D 3 133 ? 108.145 -29.665 106.608 1.00 22.13 132 CYS D O 1
ATOM 7482 N N . GLN D 3 134 ? 109.674 -29.745 108.259 1.00 26.16 133 GLN D N 1
ATOM 7483 C CA . GLN D 3 134 ? 110.804 -29.992 107.370 1.00 19.63 133 GLN D CA 1
ATOM 7484 C C . GLN D 3 134 ? 111.073 -31.483 107.153 1.00 19.94 133 GLN D C 1
ATOM 7485 O O . GLN D 3 134 ? 112.216 -31.869 106.868 1.00 24.58 133 GLN D O 1
ATOM 7491 N N . ARG D 3 135 ? 110.043 -32.325 107.271 1.00 18.45 134 ARG D N 1
ATOM 7492 C CA . ARG D 3 135 ? 110.100 -33.761 106.948 1.00 29.64 134 ARG D CA 1
ATOM 7493 C C . ARG D 3 135 ? 111.178 -34.509 107.732 1.00 19.83 134 ARG D C 1
ATOM 7494 O O . ARG D 3 135 ? 111.734 -35.497 107.247 1.00 24.62 134 ARG D O 1
ATOM 7502 N N . ALA D 3 136 ? 111.474 -34.079 108.956 1.00 17.49 135 ALA D N 1
ATOM 7503 C CA . ALA D 3 136 ? 112.385 -34.814 109.836 1.00 21.02 135 ALA D CA 1
ATOM 7504 C C . ALA D 3 136 ? 111.827 -34.794 111.253 1.00 24.39 135 ALA D C 1
ATOM 7505 O O . ALA D 3 136 ? 112.478 -34.332 112.194 1.00 20.30 135 ALA D O 1
ATOM 7507 N N . PRO D 3 137 ? 110.616 -35.315 111.439 1.00 24.68 136 PRO D N 1
ATOM 7508 C CA . PRO D 3 137 ? 109.923 -35.130 112.717 1.00 26.43 136 PRO D CA 1
ATOM 7509 C C . PRO D 3 137 ? 110.613 -35.844 113.866 1.00 24.76 136 PRO D C 1
ATOM 7510 O O . PRO D 3 137 ? 111.291 -36.860 113.692 1.00 22.12 136 PRO D O 1
ATOM 7514 N N . ARG D 3 138 ? 110.422 -35.283 115.063 1.00 26.32 137 ARG D N 1
ATOM 7515 C CA . ARG D 3 138 ? 110.905 -35.885 116.301 1.00 22.82 137 ARG D CA 1
ATOM 7516 C C . ARG D 3 138 ? 109.660 -36.192 117.122 1.00 23.90 137 ARG D C 1
ATOM 7517 O O . ARG D 3 138 ? 108.843 -37.001 116.694 1.00 26.93 137 ARG D O 1
ATOM 7525 N N . LEU D 3 139 ? 109.488 -35.567 118.283 1.00 25.05 138 LEU D N 1
ATOM 7526 C CA . LEU D 3 139 ? 108.206 -35.632 118.969 1.00 24.26 138 LEU D CA 1
ATOM 7527 C C . LEU D 3 139 ? 107.196 -34.754 118.243 1.00 25.56 138 LEU D C 1
ATOM 7528 O O . LEU D 3 139 ? 107.506 -33.632 117.833 1.00 20.31 138 LEU D O 1
ATOM 7533 N N . ARG D 3 140 ? 105.983 -35.274 118.079 1.00 23.00 139 ARG D N 1
ATOM 7534 C CA . ARG D 3 140 ? 105.019 -34.684 117.167 1.00 24.76 139 ARG D CA 1
ATOM 7535 C C . ARG D 3 140 ? 103.756 -34.252 117.903 1.00 26.30 139 ARG D C 1
ATOM 7536 O O . ARG D 3 140 ? 103.357 -34.890 118.883 1.00 25.16 139 ARG D O 1
ATOM 7544 N N . PRO D 3 141 ? 103.112 -33.169 117.465 1.00 22.04 140 PRO D N 1
ATOM 7545 C CA . PRO D 3 141 ? 101.836 -32.778 118.072 1.00 25.67 140 PRO D CA 1
ATOM 7546 C C . PRO D 3 141 ? 100.874 -33.957 118.135 1.00 29.52 140 PRO D C 1
ATOM 7547 O O . PRO D 3 141 ? 100.718 -34.711 117.171 1.00 24.15 140 PRO D O 1
ATOM 7551 N N . CYS D 3 142 ? 100.222 -34.104 119.291 1.00 29.67 141 CYS D N 1
ATOM 7552 C CA . CYS D 3 142 ? 99.576 -35.369 119.632 1.00 29.84 141 CYS D CA 1
ATOM 7553 C C . CYS D 3 142 ? 98.327 -35.621 118.796 1.00 24.30 141 CYS D C 1
ATOM 7554 O O . CYS D 3 142 ? 98.118 -36.741 118.314 1.00 23.99 141 CYS D O 1
ATOM 7557 N N . THR D 3 143 ? 97.476 -34.606 118.622 1.00 26.23 142 THR D N 1
ATOM 7558 C CA . THR D 3 143 ? 96.207 -34.847 117.935 1.00 35.86 142 THR D CA 1
ATOM 7559 C C . THR D 3 143 ? 96.426 -35.221 116.476 1.00 33.35 142 THR D C 1
ATOM 7560 O O . THR D 3 143 ? 95.846 -36.225 116.024 1.00 25.76 142 THR D O 1
ATOM 7564 N N . PRO D 3 144 ? 97.230 -34.496 115.691 1.00 29.14 143 PRO D N 1
ATOM 7565 C CA . PRO D 3 144 ? 97.466 -34.945 114.309 1.00 28.11 143 PRO D CA 1
ATOM 7566 C C . PRO D 3 144 ? 98.123 -36.311 114.227 1.00 27.71 143 PRO D C 1
ATOM 7567 O O . PRO D 3 144 ? 97.758 -37.116 113.359 1.00 26.85 143 PRO D O 1
ATOM 7571 N N . ARG D 3 145 ? 99.089 -36.604 115.102 1.00 26.51 144 ARG D N 1
ATOM 7572 C CA . ARG D 3 145 ? 99.725 -37.917 115.068 1.00 23.83 144 ARG D CA 1
ATOM 7573 C C . ARG D 3 145 ? 98.724 -39.018 115.390 1.00 28.27 144 ARG D C 1
ATOM 7574 O O . ARG D 3 145 ? 98.717 -40.071 114.740 1.00 25.52 144 ARG D O 1
ATOM 7582 N N . GLY D 3 146 ? 97.871 -38.797 116.392 1.00 27.53 145 GLY D N 1
ATOM 7583 C CA . GLY D 3 146 ? 96.847 -39.779 116.707 1.00 35.97 145 GLY D CA 1
ATOM 7584 C C . GLY D 3 146 ? 95.884 -40.009 115.560 1.00 32.37 145 GLY D C 1
ATOM 7585 O O . GLY D 3 146 ? 95.413 -41.130 115.353 1.00 32.26 145 GLY D O 1
ATOM 7586 N N . ILE D 3 147 ? 95.577 -38.957 114.799 1.00 25.53 146 ILE D N 1
ATOM 7587 C CA . ILE D 3 147 ? 94.719 -39.105 113.627 1.00 27.32 146 ILE D CA 1
ATOM 7588 C C . ILE D 3 147 ? 95.391 -39.995 112.590 1.00 26.13 146 ILE D C 1
ATOM 7589 O O . ILE D 3 147 ? 94.745 -40.852 111.975 1.00 24.99 146 ILE D O 1
ATOM 7594 N N . VAL D 3 148 ? 96.695 -39.805 112.374 1.00 27.02 147 VAL D N 1
ATOM 7595 C CA . VAL D 3 148 ? 97.419 -40.668 111.446 1.00 21.56 147 VAL D CA 1
ATOM 7596 C C . VAL D 3 148 ? 97.382 -42.110 111.934 1.00 28.96 147 VAL D C 1
ATOM 7597 O O . VAL D 3 148 ? 97.222 -43.047 111.143 1.00 28.70 147 VAL D O 1
ATOM 7601 N N . THR D 3 149 ? 97.526 -42.309 113.246 1.00 32.51 148 THR D N 1
ATOM 7602 C CA . THR D 3 149 ? 97.441 -43.653 113.807 1.00 35.53 148 THR D CA 1
ATOM 7603 C C . THR D 3 149 ? 96.077 -44.273 113.526 1.00 36.89 148 THR D C 1
ATOM 7604 O O . THR D 3 149 ? 95.988 -45.419 113.072 1.00 42.32 148 THR D O 1
ATOM 7608 N N . LEU D 3 150 ? 95.000 -43.528 113.792 1.00 31.22 149 LEU D N 1
ATOM 7609 C CA . LEU D 3 150 ? 93.662 -43.992 113.438 1.00 31.87 149 LEU D CA 1
ATOM 7610 C C . LEU D 3 150 ? 93.624 -44.507 112.005 1.00 37.01 149 LEU D C 1
ATOM 7611 O O . LEU D 3 150 ? 93.222 -45.647 111.745 1.00 33.62 149 LEU D O 1
ATOM 7616 N N . LEU D 3 151 ? 94.040 -43.663 111.058 1.00 30.35 150 LEU D N 1
ATOM 7617 C CA . LEU D 3 151 ? 93.971 -44.032 109.650 1.00 33.27 150 LEU D CA 1
ATOM 7618 C C . LEU D 3 151 ? 94.778 -45.294 109.368 1.00 38.52 150 LEU D C 1
ATOM 7619 O O . LEU D 3 151 ? 94.350 -46.153 108.589 1.00 36.04 150 LEU D O 1
ATOM 7624 N N . GLU D 3 152 ? 95.946 -45.426 109.999 1.00 33.01 151 GLU D N 1
ATOM 7625 C CA . GLU D 3 152 ? 96.779 -46.602 109.774 1.00 30.65 151 GLU D CA 1
ATOM 7626 C C . GLU D 3 152 ? 96.140 -47.852 110.367 1.00 33.44 151 GLU D C 1
ATOM 7627 O O . GLU D 3 152 ? 96.109 -48.908 109.725 1.00 30.30 151 GLU D O 1
ATOM 7633 N N . ARG D 3 153 ? 95.627 -47.753 111.596 1.00 37.20 152 ARG D N 1
ATOM 7634 C CA . ARG D 3 153 ? 95.039 -48.920 112.246 1.00 38.04 152 ARG D CA 1
ATOM 7635 C C . ARG D 3 153 ? 93.820 -49.430 111.490 1.00 40.60 152 ARG D C 1
ATOM 7636 O O . ARG D 3 153 ? 93.505 -50.624 111.556 1.00 39.07 152 ARG D O 1
ATOM 7644 N N . TYR D 3 154 ? 93.123 -48.553 110.775 1.00 36.59 153 TYR D N 1
ATOM 7645 C CA . TYR D 3 154 ? 92.013 -48.957 109.926 1.00 39.43 153 TYR D CA 1
ATOM 7646 C C . TYR D 3 154 ? 92.446 -49.220 108.489 1.00 42.30 153 TYR D C 1
ATOM 7647 O O . TYR D 3 154 ? 91.590 -49.334 107.606 1.00 39.41 153 TYR D O 1
ATOM 7656 N N . ASN D 3 155 ? 93.752 -49.326 108.243 1.00 40.72 154 ASN D N 1
ATOM 7657 C CA . ASN D 3 155 ? 94.280 -49.692 106.930 1.00 51.58 154 ASN D CA 1
ATOM 7658 C C . ASN D 3 155 ? 93.709 -48.798 105.833 1.00 45.34 154 ASN D C 1
ATOM 7659 O O . ASN D 3 155 ? 93.353 -49.257 104.747 1.00 45.93 154 ASN D O 1
ATOM 7664 N N . ILE D 3 156 ? 93.623 -47.503 106.121 1.00 36.16 155 ILE D N 1
ATOM 7665 C CA . ILE D 3 156 ? 93.149 -46.519 105.155 1.00 39.01 155 ILE D CA 1
ATOM 7666 C C . ILE D 3 156 ? 94.373 -45.929 104.463 1.00 41.80 155 ILE D C 1
ATOM 7667 O O . ILE D 3 156 ? 95.089 -45.108 105.041 1.00 48.39 155 ILE D O 1
ATOM 7672 N N . ASP D 3 157 ? 94.613 -46.349 103.223 1.00 40.78 156 ASP D N 1
ATOM 7673 C CA . ASP D 3 157 ? 95.761 -45.866 102.464 1.00 38.28 156 ASP D CA 1
ATOM 7674 C C . ASP D 3 157 ? 95.524 -44.412 102.079 1.00 34.88 156 ASP D C 1
ATOM 7675 O O . ASP D 3 157 ? 94.611 -44.106 101.305 1.00 35.99 156 ASP D O 1
ATOM 7680 N N . THR D 3 158 ? 96.340 -43.515 102.618 1.00 29.51 157 THR D N 1
ATOM 7681 C CA . THR D 3 158 ? 96.190 -42.091 102.363 1.00 31.51 157 THR D CA 1
ATOM 7682 C C . THR D 3 158 ? 97.039 -41.598 101.200 1.00 28.94 157 THR D C 1
ATOM 7683 O O . THR D 3 158 ? 96.924 -40.427 100.829 1.00 26.67 157 THR D O 1
ATOM 7687 N N . PHE D 3 159 ? 97.880 -42.447 100.613 1.00 23.49 158 PHE D N 1
ATOM 7688 C CA . PHE D 3 159 ? 98.771 -41.976 99.563 1.00 30.60 158 PHE D CA 1
ATOM 7689 C C . PHE D 3 159 ? 97.971 -41.456 98.378 1.00 23.58 158 PHE D C 1
ATOM 7690 O O . PHE D 3 159 ? 97.117 -42.159 97.833 1.00 24.66 158 PHE D O 1
ATOM 7698 N N . GLY D 3 160 ? 98.255 -40.217 97.984 1.00 23.89 159 GLY D N 1
ATOM 7699 C CA . GLY D 3 160 ? 97.664 -39.630 96.804 1.00 27.67 159 GLY D CA 1
ATOM 7700 C C . GLY D 3 160 ? 96.279 -39.048 96.988 1.00 24.48 159 GLY D C 1
ATOM 7701 O O . GLY D 3 160 ? 95.747 -38.451 96.043 1.00 29.73 159 GLY D O 1
ATOM 7702 N N . LEU D 3 161 ? 95.673 -39.198 98.161 1.00 21.80 160 LEU D N 1
ATOM 7703 C CA . LEU D 3 161 ? 94.357 -38.626 98.390 1.00 21.29 160 LEU D CA 1
ATOM 7704 C C . LEU D 3 161 ? 94.431 -37.104 98.414 1.00 22.85 160 LEU D C 1
ATOM 7705 O O . LEU D 3 161 ? 95.454 -36.513 98.768 1.00 19.97 160 LEU D O 1
ATOM 7710 N N . ASN D 3 162 ? 93.329 -36.471 98.023 1.00 24.85 161 ASN D N 1
ATOM 7711 C CA . ASN D 3 162 ? 93.173 -35.027 98.162 1.00 25.86 161 ASN D CA 1
ATOM 7712 C C . ASN D 3 162 ? 92.622 -34.757 99.556 1.00 27.21 161 ASN D C 1
ATOM 7713 O O . ASN D 3 162 ? 91.437 -34.990 99.818 1.00 23.45 161 ASN D O 1
ATOM 7718 N N . ALA D 3 163 ? 93.482 -34.278 100.449 1.00 21.23 162 ALA D N 1
ATOM 7719 C CA . ALA D 3 163 ? 93.126 -34.068 101.843 1.00 19.70 162 ALA D CA 1
ATOM 7720 C C . ALA D 3 163 ? 92.886 -32.589 102.104 1.00 19.37 162 ALA D C 1
ATOM 7721 O O . ALA D 3 163 ? 93.642 -31.732 101.635 1.00 20.35 162 ALA D O 1
ATOM 7723 N N . VAL D 3 164 ? 91.827 -32.295 102.852 1.00 23.89 163 VAL D N 1
ATOM 7724 C CA . VAL D 3 164 ? 91.467 -30.928 103.202 1.00 24.10 163 VAL D CA 1
ATOM 7725 C C . VAL D 3 164 ? 91.331 -30.842 104.713 1.00 25.04 163 VAL D C 1
ATOM 7726 O O . VAL D 3 164 ? 90.610 -31.640 105.324 1.00 25.16 163 VAL D O 1
ATOM 7730 N N . VAL D 3 165 ? 92.030 -29.882 105.309 1.00 20.78 164 VAL D N 1
ATOM 7731 C CA . VAL D 3 165 ? 91.972 -29.615 106.740 1.00 23.18 164 VAL D CA 1
ATOM 7732 C C . VAL D 3 165 ? 91.160 -28.344 106.938 1.00 24.20 164 VAL D C 1
ATOM 7733 O O . VAL D 3 165 ? 91.448 -27.316 106.312 1.00 20.60 164 VAL D O 1
ATOM 7737 N N . ILE D 3 166 ? 90.140 -28.415 107.788 1.00 22.59 165 ILE D N 1
ATOM 7738 C CA . ILE D 3 166 ? 89.310 -27.261 108.114 1.00 30.51 165 ILE D CA 1
ATOM 7739 C C . ILE D 3 166 ? 89.740 -26.768 109.488 1.00 25.28 165 ILE D C 1
ATOM 7740 O O . ILE D 3 166 ? 89.498 -27.429 110.504 1.00 31.87 165 ILE D O 1
ATOM 7745 N N . GLY D 3 167 ? 90.367 -25.606 109.518 1.00 26.20 166 GLY D N 1
ATOM 7746 C CA . GLY D 3 167 ? 90.967 -25.078 110.728 1.00 30.23 166 GLY D CA 1
ATOM 7747 C C . GLY D 3 167 ? 92.477 -25.142 110.592 1.00 26.86 166 GLY D C 1
ATOM 7748 O O . GLY D 3 167 ? 93.032 -26.085 110.014 1.00 21.24 166 GLY D O 1
ATOM 7749 N N . ALA D 3 168 ? 93.153 -24.125 111.125 1.00 23.98 167 ALA D N 1
ATOM 7750 C CA . ALA D 3 168 ? 94.596 -23.989 110.972 1.00 26.07 167 ALA D CA 1
ATOM 7751 C C . ALA D 3 168 ? 95.268 -23.716 112.311 1.00 29.59 167 ALA D C 1
ATOM 7752 O O . ALA D 3 168 ? 96.263 -22.992 112.376 1.00 25.06 167 ALA D O 1
ATOM 7754 N N . SER D 3 169 ? 94.742 -24.298 113.385 1.00 23.44 168 SER D N 1
ATOM 7755 C CA . SER D 3 169 ? 95.287 -24.047 114.710 1.00 38.35 168 SER D CA 1
ATOM 7756 C C . SER D 3 169 ? 96.719 -24.567 114.807 1.00 29.13 168 SER D C 1
ATOM 7757 O O . SER D 3 169 ? 97.135 -25.476 114.084 1.00 27.80 168 SER D O 1
ATOM 7760 N N . ASN D 3 170 ? 97.479 -23.970 115.728 1.00 23.04 169 ASN D N 1
ATOM 7761 C CA . ASN D 3 170 ? 98.885 -24.327 115.882 1.00 24.70 169 ASN D CA 1
ATOM 7762 C C . ASN D 3 170 ? 99.064 -25.790 116.264 1.00 25.99 169 ASN D C 1
ATOM 7763 O O . ASN D 3 170 ? 100.101 -26.387 115.954 1.00 37.25 169 ASN D O 1
ATOM 7768 N N . ILE D 3 171 ? 98.075 -26.385 116.929 1.00 26.70 170 ILE D N 1
ATOM 7769 C CA . ILE D 3 171 ? 98.234 -27.706 117.531 1.00 41.66 170 ILE D CA 1
ATOM 7770 C C . ILE D 3 171 ? 97.401 -28.782 116.849 1.00 31.74 170 ILE D C 1
ATOM 7771 O O . ILE D 3 171 ? 97.539 -29.963 117.208 1.00 35.27 170 ILE D O 1
ATOM 7776 N N . VAL D 3 172 ? 96.553 -28.429 115.883 1.00 30.59 171 VAL D N 1
ATOM 7777 C CA . VAL D 3 172 ? 95.851 -29.427 115.080 1.00 28.69 171 VAL D CA 1
ATOM 7778 C C . VAL D 3 172 ? 96.000 -29.091 113.603 1.00 23.17 171 VAL D C 1
ATOM 7779 O O . VAL D 3 172 ? 96.744 -29.758 112.877 1.00 24.30 171 VAL D O 1
ATOM 7783 N N . GLY D 3 173 ? 95.295 -28.055 113.153 1.00 29.73 172 GLY D N 1
ATOM 7784 C CA . GLY D 3 173 ? 95.219 -27.724 111.742 1.00 24.44 172 GLY D CA 1
ATOM 7785 C C . GLY D 3 173 ? 96.556 -27.681 111.029 1.00 28.01 172 GLY D C 1
ATOM 7786 O O . GLY D 3 173 ? 96.810 -28.473 110.117 1.00 22.04 172 GLY D O 1
ATOM 7787 N N . ARG D 3 174 ? 97.420 -26.749 111.434 1.00 22.93 173 ARG D N 1
ATOM 7788 C CA . ARG D 3 174 ? 98.720 -26.602 110.777 1.00 22.04 173 ARG D CA 1
ATOM 7789 C C . ARG D 3 174 ? 99.533 -27.889 110.808 1.00 21.53 173 ARG D C 1
ATOM 7790 O O . ARG D 3 174 ? 99.927 -28.380 109.735 1.00 20.16 173 ARG D O 1
ATOM 7798 N N . PRO D 3 175 ? 99.832 -28.480 111.968 1.00 22.44 174 PRO D N 1
ATOM 7799 C CA . PRO D 3 175 ? 100.614 -29.727 111.959 1.00 21.02 174 PRO D CA 1
ATOM 7800 C C . PRO D 3 175 ? 99.905 -30.883 111.277 1.00 24.40 174 PRO D C 1
ATOM 7801 O O . PRO D 3 175 ? 100.577 -31.798 110.786 1.00 23.37 174 PRO D O 1
ATOM 7805 N N . MET D 3 176 ? 98.570 -30.878 111.228 1.00 25.67 175 MET D N 1
ATOM 7806 C CA . MET D 3 176 ? 97.862 -31.935 110.511 1.00 21.58 175 MET D CA 1
ATOM 7807 C C . MET D 3 176 ? 98.258 -31.953 109.041 1.00 22.48 175 MET D C 1
ATOM 7808 O O . MET D 3 176 ? 98.468 -33.024 108.460 1.00 25.38 175 MET D O 1
ATOM 7813 N N . SER D 3 177 ? 98.358 -30.776 108.420 1.00 21.26 176 SER D N 1
ATOM 7814 C CA . SER D 3 177 ? 98.778 -30.715 107.024 1.00 22.10 176 SER D CA 1
ATOM 7815 C C . SER D 3 177 ? 100.194 -31.251 106.857 1.00 18.67 176 SER D C 1
ATOM 7816 O O . SER D 3 177 ? 100.493 -31.937 105.873 1.00 21.08 176 SER D O 1
ATOM 7819 N N . MET D 3 178 ? 101.078 -30.953 107.812 1.00 17.88 177 MET D N 1
ATOM 7820 C CA . MET D 3 178 ? 102.443 -31.465 107.744 1.00 17.31 177 MET D CA 1
ATOM 7821 C C . MET D 3 178 ? 102.457 -32.986 107.817 1.00 22.37 177 MET D C 1
ATOM 7822 O O . MET D 3 178 ? 103.200 -33.646 107.080 1.00 19.39 177 MET D O 1
ATOM 7827 N N . GLU D 3 179 ? 101.646 -33.560 108.709 1.00 22.08 178 GLU D N 1
ATOM 7828 C CA . GLU D 3 179 ? 101.579 -35.013 108.822 1.00 21.01 178 GLU D CA 1
ATOM 7829 C C . GLU D 3 179 ? 101.064 -35.643 107.536 1.00 23.07 178 GLU D C 1
ATOM 7830 O O . GLU D 3 179 ? 101.591 -36.664 107.079 1.00 24.94 178 GLU D O 1
ATOM 7836 N N . LEU D 3 180 ? 100.033 -35.046 106.933 1.00 25.06 179 LEU D N 1
ATOM 7837 C CA . LEU D 3 180 ? 99.412 -35.653 105.762 1.00 25.03 179 LEU D CA 1
ATOM 7838 C C . LEU D 3 180 ? 100.292 -35.529 104.524 1.00 25.76 179 LEU D C 1
ATOM 7839 O O . LEU D 3 180 ? 100.270 -36.415 103.662 1.00 23.27 179 LEU D O 1
ATOM 7844 N N . LEU D 3 181 ? 101.072 -34.453 104.413 1.00 23.50 180 LEU D N 1
ATOM 7845 C CA . LEU D 3 181 ? 102.071 -34.384 103.351 1.00 24.12 180 LEU D CA 1
ATOM 7846 C C . LEU D 3 181 ? 103.053 -35.544 103.459 1.00 28.54 180 LEU D C 1
ATOM 7847 O O . LEU D 3 181 ? 103.351 -36.217 102.466 1.00 24.62 180 LEU D O 1
ATOM 7852 N N . LEU D 3 182 ? 103.563 -35.793 104.667 1.00 26.56 181 LEU D N 1
ATOM 7853 C CA . LEU D 3 182 ? 104.401 -36.965 104.898 1.00 22.38 181 LEU D CA 1
ATOM 7854 C C . LEU D 3 182 ? 103.683 -38.250 104.507 1.00 26.23 181 LEU D C 1
ATOM 7855 O O . LEU D 3 182 ? 104.324 -39.211 104.065 1.00 30.25 181 LEU D O 1
ATOM 7860 N N . ALA D 3 183 ? 102.364 -38.288 104.667 1.00 25.96 182 ALA D N 1
ATOM 7861 C CA . ALA D 3 183 ? 101.576 -39.466 104.336 1.00 30.91 182 ALA D CA 1
ATOM 7862 C C . ALA D 3 183 ? 101.230 -39.551 102.853 1.00 33.13 182 ALA D C 1
ATOM 7863 O O . ALA D 3 183 ? 100.419 -40.401 102.470 1.00 37.89 182 ALA D O 1
ATOM 7865 N N . GLY D 3 184 ? 101.815 -38.695 102.019 1.00 33.51 183 GLY D N 1
ATOM 7866 C CA . GLY D 3 184 ? 101.592 -38.755 100.590 1.00 29.15 183 GLY D CA 1
ATOM 7867 C C . GLY D 3 184 ? 100.318 -38.102 100.105 1.00 29.49 183 GLY D C 1
ATOM 7868 O O . GLY D 3 184 ? 99.922 -38.337 98.958 1.00 29.36 183 GLY D O 1
ATOM 7869 N N . CYS D 3 185 ? 99.663 -37.293 100.931 1.00 28.64 184 CYS D N 1
ATOM 7870 C CA . CYS D 3 185 ? 98.448 -36.607 100.522 1.00 24.74 184 CYS D CA 1
ATOM 7871 C C . CYS D 3 185 ? 98.772 -35.286 99.840 1.00 22.58 184 CYS D C 1
ATOM 7872 O O . CYS D 3 185 ? 99.788 -34.646 100.125 1.00 25.19 184 CYS D O 1
ATOM 7875 N N . THR D 3 186 ? 97.896 -34.888 98.924 1.00 23.94 185 THR D N 1
ATOM 7876 C CA . THR D 3 186 ? 97.744 -33.474 98.621 1.00 19.48 185 THR D CA 1
ATOM 7877 C C . THR D 3 186 ? 96.979 -32.827 99.767 1.00 19.36 185 THR D C 1
ATOM 7878 O O . THR D 3 186 ? 95.985 -33.372 100.253 1.00 20.81 185 THR D O 1
ATOM 7882 N N . THR D 3 187 ? 97.453 -31.673 100.221 1.00 20.57 186 THR D N 1
ATOM 7883 C CA . THR D 3 187 ? 96.906 -31.066 101.424 1.00 19.95 186 THR D CA 1
ATOM 7884 C C . THR D 3 187 ? 96.422 -29.656 101.132 1.00 18.88 186 THR D C 1
ATOM 7885 O O . THR D 3 187 ? 97.101 -28.881 100.452 1.00 17.81 186 THR D O 1
ATOM 7889 N N . THR D 3 188 ? 95.237 -29.344 101.648 1.00 21.76 187 THR D N 1
ATOM 7890 C CA . THR D 3 188 ? 94.671 -28.004 101.625 1.00 19.77 187 THR D CA 1
ATOM 7891 C C . THR D 3 188 ? 94.273 -27.645 103.048 1.00 17.60 187 THR D C 1
ATOM 7892 O O . THR D 3 188 ? 93.589 -28.428 103.716 1.00 19.69 187 THR D O 1
ATOM 7896 N N . VAL D 3 189 ? 94.699 -26.473 103.510 1.00 19.51 188 VAL D N 1
ATOM 7897 C CA . VAL D 3 189 ? 94.317 -25.963 104.822 1.00 21.88 188 VAL D CA 1
ATOM 7898 C C . VAL D 3 189 ? 93.377 -24.785 104.610 1.00 21.80 188 VAL D C 1
ATOM 7899 O O . VAL D 3 189 ? 93.719 -23.826 103.907 1.00 24.31 188 VAL D O 1
ATOM 7903 N N . THR D 3 190 ? 92.195 -24.864 105.212 1.00 21.15 189 THR D N 1
ATOM 7904 C CA . THR D 3 190 ? 91.224 -23.782 105.209 1.00 26.15 189 THR D CA 1
ATOM 7905 C C . THR D 3 190 ? 91.112 -23.200 106.612 1.00 25.30 189 THR D C 1
ATOM 7906 O O . THR D 3 190 ? 91.639 -23.746 107.585 1.00 25.84 189 THR D O 1
ATOM 7910 N N . HIS D 3 191 ? 90.414 -22.080 106.709 1.00 22.50 190 HIS D N 1
ATOM 7911 C CA . HIS D 3 191 ? 90.338 -21.317 107.951 1.00 24.83 190 HIS D CA 1
ATOM 7912 C C . HIS D 3 191 ? 89.300 -20.216 107.753 1.00 20.73 190 HIS D C 1
ATOM 7913 O O . HIS D 3 191 ? 88.612 -20.170 106.727 1.00 25.09 190 HIS D O 1
ATOM 7920 N N . ARG D 3 192 ? 89.197 -19.314 108.733 1.00 28.42 191 ARG D N 1
ATOM 7921 C CA . ARG D 3 192 ? 88.122 -18.328 108.737 1.00 32.42 191 ARG D CA 1
ATOM 7922 C C . ARG D 3 192 ? 88.173 -17.370 107.552 1.00 36.03 191 ARG D C 1
ATOM 7923 O O . ARG D 3 192 ? 87.185 -16.666 107.313 1.00 34.10 191 ARG D O 1
ATOM 7931 N N . PHE D 3 193 ? 89.275 -17.325 106.801 1.00 32.44 192 PHE D N 1
ATOM 7932 C CA . PHE D 3 193 ? 89.383 -16.423 105.660 1.00 20.45 192 PHE D CA 1
ATOM 7933 C C . PHE D 3 193 ? 89.075 -17.093 104.327 1.00 21.59 192 PHE D C 1
ATOM 7934 O O . PHE D 3 193 ? 89.013 -16.400 103.305 1.00 24.13 192 PHE D O 1
ATOM 7942 N N . THR D 3 194 ? 88.879 -18.410 104.307 1.00 25.50 193 THR D N 1
ATOM 7943 C CA . THR D 3 194 ? 88.602 -19.112 103.059 1.00 23.39 193 THR D CA 1
ATOM 7944 C C . THR D 3 194 ? 87.320 -18.582 102.425 1.00 24.82 193 THR D C 1
ATOM 7945 O O . THR D 3 194 ? 86.307 -18.403 103.105 1.00 27.38 193 THR D O 1
ATOM 7949 N N . LYS D 3 195 ? 87.370 -18.329 101.114 1.00 33.20 194 LYS D N 1
ATOM 7950 C CA . LYS D 3 195 ? 86.271 -17.689 100.400 1.00 34.29 194 LYS D CA 1
ATOM 7951 C C . LYS D 3 195 ? 85.307 -18.672 99.748 1.00 46.71 194 LYS D C 1
ATOM 7952 O O . LYS D 3 195 ? 84.183 -18.280 99.413 1.00 44.47 194 LYS D O 1
ATOM 7958 N N . ASN D 3 196 ? 85.712 -19.923 99.551 1.00 39.70 195 ASN D N 1
ATOM 7959 C CA . ASN D 3 196 ? 84.911 -20.909 98.829 1.00 33.66 195 ASN D CA 1
ATOM 7960 C C . ASN D 3 196 ? 85.022 -22.260 99.523 1.00 31.31 195 ASN D C 1
ATOM 7961 O O . ASN D 3 196 ? 85.382 -23.271 98.919 1.00 30.32 195 ASN D O 1
ATOM 7966 N N . LEU D 3 197 ? 84.705 -22.282 100.819 1.00 30.37 196 LEU D N 1
ATOM 7967 C CA . LEU D 3 197 ? 85.002 -23.456 101.635 1.00 30.66 196 LEU D CA 1
ATOM 7968 C C . LEU D 3 197 ? 84.313 -24.705 101.098 1.00 41.41 196 LEU D C 1
ATOM 7969 O O . LEU D 3 197 ? 84.926 -25.776 101.028 1.00 32.50 196 LEU D O 1
ATOM 7974 N N . ARG D 3 198 ? 83.039 -24.593 100.718 1.00 46.83 197 ARG D N 1
ATOM 7975 C CA . ARG D 3 198 ? 82.304 -25.773 100.275 1.00 45.31 197 ARG D CA 1
ATOM 7976 C C . ARG D 3 198 ? 82.979 -26.423 99.074 1.00 28.80 197 ARG D C 1
ATOM 7977 O O . ARG D 3 198 ? 83.050 -27.654 98.985 1.00 29.99 197 ARG D O 1
ATOM 7985 N N . HIS D 3 199 ? 83.481 -25.613 98.140 1.00 32.03 198 HIS D N 1
ATOM 7986 C CA . HIS D 3 199 ? 84.186 -26.159 96.986 1.00 42.14 198 HIS D CA 1
ATOM 7987 C C . HIS D 3 199 ? 85.341 -27.052 97.423 1.00 43.29 198 HIS D C 1
ATOM 7988 O O . HIS D 3 199 ? 85.533 -28.149 96.885 1.00 31.73 198 HIS D O 1
ATOM 7995 N N . HIS D 3 200 ? 86.122 -26.598 98.406 1.00 37.39 199 HIS D N 1
ATOM 7996 C CA . HIS D 3 200 ? 87.241 -27.399 98.892 1.00 37.55 199 HIS D CA 1
ATOM 7997 C C . HIS D 3 200 ? 86.756 -28.677 99.565 1.00 31.68 199 HIS D C 1
ATOM 7998 O O . HIS D 3 200 ? 87.317 -29.756 99.340 1.00 28.17 199 HIS D O 1
ATOM 8005 N N . VAL D 3 201 ? 85.715 -28.575 100.393 1.00 30.07 200 VAL D N 1
ATOM 8006 C CA . VAL D 3 201 ? 85.249 -29.731 101.154 1.00 31.48 200 VAL D CA 1
ATOM 8007 C C . VAL D 3 201 ? 84.718 -30.814 100.223 1.00 36.14 200 VAL D C 1
ATOM 8008 O O . VAL D 3 201 ? 85.012 -32.002 100.401 1.00 31.11 200 VAL D O 1
ATOM 8012 N N . GLU D 3 202 ? 83.929 -30.430 99.219 1.00 37.22 201 GLU D N 1
ATOM 8013 C CA . GLU D 3 202 ? 83.267 -31.430 98.390 1.00 38.66 201 GLU D CA 1
ATOM 8014 C C . GLU D 3 202 ? 84.219 -32.135 97.433 1.00 41.92 201 GLU D C 1
ATOM 8015 O O . GLU D 3 202 ? 83.793 -33.069 96.745 1.00 37.56 201 GLU D O 1
ATOM 8021 N N . ASN D 3 203 ? 85.487 -31.725 97.375 1.00 37.23 202 ASN D N 1
ATOM 8022 C CA . ASN D 3 203 ? 86.504 -32.440 96.615 1.00 36.74 202 ASN D CA 1
ATOM 8023 C C . ASN D 3 203 ? 87.507 -33.151 97.515 1.00 30.14 202 ASN D C 1
ATOM 8024 O O . ASN D 3 203 ? 88.529 -33.638 97.021 1.00 27.37 202 ASN D O 1
ATOM 8029 N N . ALA D 3 204 ? 87.235 -33.239 98.815 1.00 36.01 203 ALA D N 1
ATOM 8030 C CA . ALA D 3 204 ? 88.165 -33.833 99.770 1.00 26.91 203 ALA D CA 1
ATOM 8031 C C . ALA D 3 204 ? 87.924 -35.337 99.849 1.00 31.08 203 ALA D C 1
ATOM 8032 O O . ALA D 3 204 ? 86.868 -35.782 100.314 1.00 32.22 203 ALA D O 1
ATOM 8034 N N . ASP D 3 205 ? 88.906 -36.122 99.396 1.00 30.46 204 ASP D N 1
ATOM 8035 C CA . ASP D 3 205 ? 88.892 -37.556 99.667 1.00 30.53 204 ASP D CA 1
ATOM 8036 C C . ASP D 3 205 ? 89.052 -37.830 101.155 1.00 30.46 204 ASP D C 1
ATOM 8037 O O . ASP D 3 205 ? 88.479 -38.793 101.677 1.00 24.80 204 ASP D O 1
ATOM 8042 N N . LEU D 3 206 ? 89.826 -36.997 101.845 1.00 27.17 205 LEU D N 1
ATOM 8043 C CA . LEU D 3 206 ? 90.066 -37.118 103.275 1.00 25.33 205 LEU D CA 1
ATOM 8044 C C . LEU D 3 206 ? 89.842 -35.752 103.902 1.00 26.75 205 LEU D C 1
ATOM 8045 O O . LEU D 3 206 ? 90.439 -34.764 103.465 1.00 24.71 205 LEU D O 1
ATOM 8050 N N . LEU D 3 207 ? 88.980 -35.695 104.914 1.00 24.40 206 LEU D N 1
ATOM 8051 C CA . LEU D 3 207 ? 88.539 -34.433 105.496 1.00 28.78 206 LEU D CA 1
ATOM 8052 C C . LEU D 3 207 ? 88.831 -34.434 106.988 1.00 30.34 206 LEU D C 1
ATOM 8053 O O . LEU D 3 207 ? 88.341 -35.300 107.720 1.00 28.53 206 LEU D O 1
ATOM 8058 N N . ILE D 3 208 ? 89.625 -33.463 107.432 1.00 24.80 207 ILE D N 1
ATOM 8059 C CA . ILE D 3 208 ? 89.901 -33.237 108.846 1.00 24.37 207 ILE D CA 1
ATOM 8060 C C . ILE D 3 208 ? 89.225 -31.928 109.229 1.00 29.31 207 ILE D C 1
ATOM 8061 O O . ILE D 3 208 ? 89.522 -30.877 108.646 1.00 24.28 207 ILE D O 1
ATOM 8066 N N . VAL D 3 209 ? 88.313 -31.985 110.195 1.00 27.36 208 VAL D N 1
ATOM 8067 C CA . VAL D 3 209 ? 87.562 -30.815 110.637 1.00 27.45 208 VAL D CA 1
ATOM 8068 C C . VAL D 3 209 ? 87.982 -30.502 112.065 1.00 29.83 208 VAL D C 1
ATOM 8069 O O . VAL D 3 209 ? 87.853 -31.348 112.959 1.00 28.81 208 VAL D O 1
ATOM 8073 N N . ALA D 3 210 ? 88.485 -29.283 112.280 1.00 28.09 209 ALA D N 1
ATOM 8074 C CA . ALA D 3 210 ? 88.979 -28.852 113.580 1.00 29.35 209 ALA D CA 1
ATOM 8075 C C . ALA D 3 210 ? 88.688 -27.356 113.729 1.00 39.68 209 ALA D C 1
ATOM 8076 O O . ALA D 3 210 ? 89.570 -26.502 113.639 1.00 36.98 209 ALA D O 1
ATOM 8078 N N . VAL D 3 211 ? 87.418 -27.033 113.963 1.00 38.73 210 VAL D N 1
ATOM 8079 C CA . VAL D 3 211 ? 86.999 -25.650 114.152 1.00 43.24 210 VAL D CA 1
ATOM 8080 C C . VAL D 3 211 ? 86.371 -25.399 115.515 1.00 45.58 210 VAL D C 1
ATOM 8081 O O . VAL D 3 211 ? 86.268 -24.231 115.923 1.00 50.22 210 VAL D O 1
ATOM 8085 N N . GLY D 3 212 ? 85.947 -26.431 116.238 1.00 50.58 211 GLY D N 1
ATOM 8086 C CA . GLY D 3 212 ? 85.314 -26.234 117.527 1.00 64.35 211 GLY D CA 1
ATOM 8087 C C . GLY D 3 212 ? 84.008 -25.475 117.414 1.00 60.35 211 GLY D C 1
ATOM 8088 O O . GLY D 3 212 ? 83.755 -24.538 118.177 1.00 59.47 211 GLY D O 1
ATOM 8089 N N . LYS D 3 213 ? 83.171 -25.872 116.458 1.00 50.92 212 LYS D N 1
ATOM 8090 C CA . LYS D 3 213 ? 81.863 -25.263 116.256 1.00 42.42 212 LYS D CA 1
ATOM 8091 C C . LYS D 3 213 ? 80.845 -26.362 115.964 1.00 43.74 212 LYS D C 1
ATOM 8092 O O . LYS D 3 213 ? 81.014 -27.115 114.997 1.00 43.20 212 LYS D O 1
ATOM 8098 N N . PRO D 3 214 ? 79.781 -26.489 116.759 1.00 50.54 213 PRO D N 1
ATOM 8099 C CA . PRO D 3 214 ? 78.871 -27.633 116.592 1.00 47.29 213 PRO D CA 1
ATOM 8100 C C . PRO D 3 214 ? 78.133 -27.581 115.260 1.00 47.24 213 PRO D C 1
ATOM 8101 O O . PRO D 3 214 ? 77.517 -26.570 114.914 1.00 49.41 213 PRO D O 1
ATOM 8105 N N . GLY D 3 215 ? 78.198 -28.685 114.519 1.00 49.41 214 GLY D N 1
ATOM 8106 C CA . GLY D 3 215 ? 77.470 -28.796 113.266 1.00 49.08 214 GLY D CA 1
ATOM 8107 C C . GLY D 3 215 ? 77.867 -27.776 112.226 1.00 51.88 214 GLY D C 1
ATOM 8108 O O . GLY D 3 215 ? 77.030 -27.368 111.413 1.00 41.42 214 GLY D O 1
ATOM 8109 N N . PHE D 3 216 ? 79.134 -27.358 112.221 1.00 49.11 215 PHE D N 1
ATOM 8110 C CA . PHE D 3 216 ? 79.570 -26.319 111.294 1.00 55.37 215 PHE D CA 1
ATOM 8111 C C . PHE D 3 216 ? 79.482 -26.786 109.846 1.00 45.72 215 PHE D C 1
ATOM 8112 O O . PHE D 3 216 ? 79.164 -25.995 108.950 1.00 44.00 215 PHE D O 1
ATOM 8120 N N . ILE D 3 217 ? 79.754 -28.059 109.597 1.00 39.99 216 ILE D N 1
ATOM 8121 C CA . ILE D 3 217 ? 79.859 -28.603 108.246 1.00 49.61 216 ILE D CA 1
ATOM 8122 C C . ILE D 3 217 ? 78.606 -29.429 107.970 1.00 47.08 216 ILE D C 1
ATOM 8123 O O . ILE D 3 217 ? 78.392 -30.453 108.630 1.00 35.31 216 ILE D O 1
ATOM 8128 N N . PRO D 3 218 ? 77.763 -29.042 107.013 1.00 54.79 217 PRO D N 1
ATOM 8129 C CA . PRO D 3 218 ? 76.612 -29.885 106.672 1.00 60.39 217 PRO D CA 1
ATOM 8130 C C . PRO D 3 218 ? 77.053 -31.166 105.981 1.00 57.99 217 PRO D C 1
ATOM 8131 O O . PRO D 3 218 ? 78.064 -31.205 105.274 1.00 45.64 217 PRO D O 1
ATOM 8135 N N . GLY D 3 219 ? 76.269 -32.226 106.184 1.00 55.62 218 GLY D N 1
ATOM 8136 C CA . GLY D 3 219 ? 76.645 -33.525 105.653 1.00 50.22 218 GLY D CA 1
ATOM 8137 C C . GLY D 3 219 ? 76.652 -33.587 104.140 1.00 51.27 218 GLY D C 1
ATOM 8138 O O . GLY D 3 219 ? 77.387 -34.388 103.556 1.00 51.26 218 GLY D O 1
ATOM 8139 N N . ASP D 3 220 ? 75.841 -32.758 103.481 1.00 56.03 219 ASP D N 1
ATOM 8140 C CA . ASP D 3 220 ? 75.799 -32.772 102.023 1.00 62.56 219 ASP D CA 1
ATOM 8141 C C . ASP D 3 220 ? 77.018 -32.114 101.388 1.00 57.63 219 ASP D C 1
ATOM 8142 O O . ASP D 3 220 ? 77.170 -32.188 100.163 1.00 49.44 219 ASP D O 1
ATOM 8147 N N . TRP D 3 221 ? 77.887 -31.476 102.178 1.00 54.65 220 TRP D N 1
ATOM 8148 C CA . TRP D 3 221 ? 79.167 -31.013 101.653 1.00 45.49 220 TRP D CA 1
ATOM 8149 C C . TRP D 3 221 ? 80.148 -32.158 101.449 1.00 37.34 220 TRP D C 1
ATOM 8150 O O . TRP D 3 221 ? 81.119 -32.000 100.703 1.00 36.24 220 TRP D O 1
ATOM 8161 N N . ILE D 3 222 ? 79.912 -33.302 102.092 1.00 35.30 221 ILE D N 1
ATOM 8162 C CA . ILE D 3 222 ? 80.883 -34.389 102.099 1.00 41.01 221 ILE D CA 1
ATOM 8163 C C . ILE D 3 222 ? 80.936 -35.040 100.725 1.00 42.12 221 ILE D C 1
ATOM 8164 O O . ILE D 3 222 ? 79.901 -35.397 100.147 1.00 35.15 221 ILE D O 1
ATOM 8169 N N . LYS D 3 223 ? 82.147 -35.204 100.197 1.00 37.55 222 LYS D N 1
ATOM 8170 C CA . LYS D 3 223 ? 82.328 -35.975 98.976 1.00 42.14 222 LYS D CA 1
ATOM 8171 C C . LYS D 3 223 ? 81.910 -37.419 99.217 1.00 48.48 222 LYS D C 1
ATOM 8172 O O . LYS D 3 223 ? 82.262 -38.017 100.238 1.00 34.99 222 LYS D O 1
ATOM 8178 N N . GLU D 3 224 ? 81.153 -37.979 98.278 1.00 54.54 223 GLU D N 1
ATOM 8179 C CA . GLU D 3 224 ? 80.732 -39.368 98.399 1.00 53.77 223 GLU D CA 1
ATOM 8180 C C . GLU D 3 224 ? 81.953 -40.278 98.443 1.00 42.07 223 GLU D C 1
ATOM 8181 O O . GLU D 3 224 ? 82.803 -40.236 97.547 1.00 39.66 223 GLU D O 1
ATOM 8187 N N . GLY D 3 225 ? 82.046 -41.089 99.496 1.00 35.35 224 GLY D N 1
ATOM 8188 C CA . GLY D 3 225 ? 83.175 -41.973 99.689 1.00 38.04 224 GLY D CA 1
ATOM 8189 C C . GLY D 3 225 ? 84.310 -41.396 100.510 1.00 42.30 224 GLY D C 1
ATOM 8190 O O . GLY D 3 225 ? 85.333 -42.071 100.683 1.00 35.82 224 GLY D O 1
ATOM 8191 N N . ALA D 3 226 ? 84.162 -40.181 101.031 1.00 33.31 225 ALA D N 1
ATOM 8192 C CA . ALA D 3 226 ? 85.254 -39.517 101.724 1.00 33.78 225 ALA D CA 1
ATOM 8193 C C . ALA D 3 226 ? 85.499 -40.138 103.097 1.00 34.21 225 ALA D C 1
ATOM 8194 O O . ALA D 3 226 ? 84.622 -40.772 103.692 1.00 34.58 225 ALA D O 1
ATOM 8196 N N . ILE D 3 227 ? 86.719 -39.949 103.593 1.00 32.36 226 ILE D N 1
ATOM 8197 C CA . ILE D 3 227 ? 87.074 -40.266 104.972 1.00 25.64 226 ILE D CA 1
ATOM 8198 C C . ILE D 3 227 ? 86.939 -38.982 105.777 1.00 29.66 226 ILE D C 1
ATOM 8199 O O . ILE D 3 227 ? 87.586 -37.975 105.465 1.00 30.84 226 ILE D O 1
ATOM 8204 N N . VAL D 3 228 ? 86.103 -39.010 106.811 1.00 34.71 227 VAL D N 1
ATOM 8205 C CA . VAL D 3 228 ? 85.769 -37.824 107.592 1.00 36.73 227 VAL D CA 1
ATOM 8206 C C . VAL D 3 228 ? 86.329 -38.001 108.996 1.00 39.67 227 VAL D C 1
ATOM 8207 O O . VAL D 3 228 ? 85.953 -38.939 109.710 1.00 37.55 227 VAL D O 1
ATOM 8211 N N . ILE D 3 229 ? 87.225 -37.100 109.388 1.00 32.98 228 ILE D N 1
ATOM 8212 C CA . ILE D 3 229 ? 87.821 -37.092 110.719 1.00 26.71 228 ILE D CA 1
ATOM 8213 C C . ILE D 3 229 ? 87.335 -35.833 111.424 1.00 33.20 228 ILE D C 1
ATOM 8214 O O . ILE D 3 229 ? 87.624 -34.714 110.983 1.00 31.11 228 ILE D O 1
ATOM 8219 N N . ASP D 3 230 ? 86.596 -36.018 112.513 1.00 32.17 229 ASP D N 1
ATOM 8220 C CA . ASP D 3 230 ? 85.931 -34.928 113.218 1.00 35.85 229 ASP D CA 1
ATOM 8221 C C . ASP D 3 230 ? 86.651 -34.703 114.541 1.00 38.92 229 ASP D C 1
ATOM 8222 O O . ASP D 3 230 ? 86.508 -35.499 115.476 1.00 40.36 229 ASP D O 1
ATOM 8227 N N . VAL D 3 231 ? 87.428 -33.619 114.616 1.00 33.60 230 VAL D N 1
ATOM 8228 C CA . VAL D 3 231 ? 88.165 -33.293 115.833 1.00 33.91 230 VAL D CA 1
ATOM 8229 C C . VAL D 3 231 ? 87.317 -32.506 116.823 1.00 35.79 230 VAL D C 1
ATOM 8230 O O . VAL D 3 231 ? 87.723 -32.348 117.985 1.00 32.13 230 VAL D O 1
ATOM 8234 N N . GLY D 3 232 ? 86.147 -32.026 116.409 1.00 42.89 231 GLY D N 1
ATOM 8235 C CA . GLY D 3 232 ? 85.351 -31.182 117.277 1.00 53.72 231 GLY D CA 1
ATOM 8236 C C . GLY D 3 232 ? 84.810 -31.930 118.481 1.00 57.74 231 GLY D C 1
ATOM 8237 O O . GLY D 3 232 ? 84.471 -33.112 118.420 1.00 43.07 231 GLY D O 1
ATOM 8238 N N . ILE D 3 233 ? 84.735 -31.211 119.598 1.00 65.40 232 ILE D N 1
ATOM 8239 C CA . ILE D 3 233 ? 84.159 -31.723 120.835 1.00 60.89 232 ILE D CA 1
ATOM 8240 C C . ILE D 3 233 ? 83.391 -30.577 121.478 1.00 57.01 232 ILE D C 1
ATOM 8241 O O . ILE D 3 233 ? 83.902 -29.892 122.371 1.00 59.20 232 ILE D O 1
ATOM 8246 N N . ASN D 3 234 ? 82.161 -30.357 121.020 1.00 57.41 233 ASN D N 1
ATOM 8247 C CA . ASN D 3 234 ? 81.374 -29.186 121.391 1.00 64.47 233 ASN D CA 1
ATOM 8248 C C . ASN D 3 234 ? 80.308 -29.603 122.397 1.00 62.65 233 ASN D C 1
ATOM 8249 O O . ASN D 3 234 ? 79.385 -30.353 122.061 1.00 48.00 233 ASN D O 1
ATOM 8254 N N . ARG D 3 235 ? 80.433 -29.112 123.626 1.00 69.10 234 ARG D N 1
ATOM 8255 C CA . ARG D 3 235 ? 79.465 -29.421 124.670 1.00 80.72 234 ARG D CA 1
ATOM 8256 C C . ARG D 3 235 ? 78.248 -28.518 124.516 1.00 74.54 234 ARG D C 1
ATOM 8257 O O . ARG D 3 235 ? 78.358 -27.292 124.625 1.00 67.87 234 ARG D O 1
ATOM 8265 N N . LEU D 3 236 ? 77.096 -29.124 124.255 1.00 77.56 235 LEU D N 1
ATOM 8266 C CA . LEU D 3 236 ? 75.848 -28.386 124.164 1.00 87.19 235 LEU D CA 1
ATOM 8267 C C . LEU D 3 236 ? 75.272 -28.172 125.559 1.00 96.78 235 LEU D C 1
ATOM 8268 O O . LEU D 3 236 ? 75.432 -29.010 126.451 1.00 96.71 235 LEU D O 1
ATOM 8273 N N . GLU D 3 237 ? 74.608 -27.028 125.745 1.00 106.55 236 GLU D N 1
ATOM 8274 C CA . GLU D 3 237 ? 73.964 -26.723 127.018 1.00 109.97 236 GLU D CA 1
ATOM 8275 C C . GLU D 3 237 ? 73.200 -27.929 127.549 1.00 94.34 236 GLU D C 1
ATOM 8276 O O . GLU D 3 237 ? 73.445 -28.399 128.666 1.00 89.85 236 GLU D O 1
ATOM 8282 N N . ASN D 3 238 ? 72.269 -28.446 126.747 1.00 86.24 237 ASN D N 1
ATOM 8283 C CA . ASN D 3 238 ? 71.510 -29.633 127.139 1.00 88.97 237 ASN D CA 1
ATOM 8284 C C . ASN D 3 238 ? 72.315 -30.903 126.878 1.00 85.97 237 ASN D C 1
ATOM 8285 O O . ASN D 3 238 ? 72.702 -31.613 127.811 1.00 83.60 237 ASN D O 1
ATOM 8290 N N . GLY D 3 239 ? 72.584 -31.191 125.607 1.00 93.65 238 GLY D N 1
ATOM 8291 C CA . GLY D 3 239 ? 73.178 -32.452 125.207 1.00 99.66 238 GLY D CA 1
ATOM 8292 C C . GLY D 3 239 ? 74.544 -32.733 125.794 1.00 98.33 238 GLY D C 1
ATOM 8293 O O . GLY D 3 239 ? 75.041 -31.992 126.648 1.00 88.82 238 GLY D O 1
ATOM 8294 N N . LYS D 3 240 ? 75.160 -33.819 125.333 1.00 102.58 239 LYS D N 1
ATOM 8295 C CA . LYS D 3 240 ? 76.465 -34.237 125.827 1.00 102.92 239 LYS D CA 1
ATOM 8296 C C . LYS D 3 240 ? 77.568 -33.571 125.015 1.00 92.93 239 LYS D C 1
ATOM 8297 O O . LYS D 3 240 ? 78.085 -32.526 125.419 1.00 87.38 239 LYS D O 1
ATOM 8303 N N . VAL D 3 241 ? 77.932 -34.144 123.865 1.00 87.28 240 VAL D N 1
ATOM 8304 C CA . VAL D 3 241 ? 78.919 -33.529 122.985 1.00 85.39 240 VAL D CA 1
ATOM 8305 C C . VAL D 3 241 ? 78.573 -33.847 121.538 1.00 83.21 240 VAL D C 1
ATOM 8306 O O . VAL D 3 241 ? 77.864 -34.808 121.240 1.00 82.68 240 VAL D O 1
ATOM 8310 N N . VAL D 3 242 ? 79.095 -33.020 120.636 1.00 81.14 241 VAL D N 1
ATOM 8311 C CA . VAL D 3 242 ? 78.747 -33.054 119.219 1.00 81.09 241 VAL D CA 1
ATOM 8312 C C . VAL D 3 242 ? 79.939 -32.528 118.431 1.00 75.63 241 VAL D C 1
ATOM 8313 O O . VAL D 3 242 ? 80.531 -31.507 118.794 1.00 72.28 241 VAL D O 1
ATOM 8317 N N . GLY D 3 243 ? 80.292 -33.223 117.356 1.00 66.22 242 GLY D N 1
ATOM 8318 C CA . GLY D 3 243 ? 81.435 -32.846 116.552 1.00 52.86 242 GLY D CA 1
ATOM 8319 C C . GLY D 3 243 ? 81.172 -31.602 115.720 1.00 46.28 242 GLY D C 1
ATOM 8320 O O . GLY D 3 243 ? 80.082 -31.029 115.705 1.00 47.83 242 GLY D O 1
ATOM 8321 N N . ASP D 3 244 ? 82.219 -31.174 115.009 1.00 40.00 243 ASP D N 1
ATOM 8322 C CA . ASP D 3 244 ? 82.086 -30.071 114.067 1.00 36.25 243 ASP D CA 1
ATOM 8323 C C . ASP D 3 244 ? 81.300 -30.459 112.824 1.00 32.28 243 ASP D C 1
ATOM 8324 O O . ASP D 3 244 ? 80.932 -29.574 112.043 1.00 40.46 243 ASP D O 1
ATOM 8329 N N . VAL D 3 245 ? 81.040 -31.747 112.625 1.00 31.97 244 VAL D N 1
ATOM 8330 C CA . VAL D 3 245 ? 80.334 -32.249 111.453 1.00 38.94 244 VAL D CA 1
ATOM 8331 C C . VAL D 3 245 ? 78.953 -32.721 111.883 1.00 42.58 244 VAL D C 1
ATOM 8332 O O . VAL D 3 245 ? 78.801 -33.345 112.941 1.00 44.63 244 VAL D O 1
ATOM 8336 N N . VAL D 3 246 ? 77.946 -32.421 111.064 1.00 46.85 245 VAL D N 1
ATOM 8337 C CA . VAL D 3 246 ? 76.617 -32.987 111.264 1.00 47.35 245 VAL D CA 1
ATOM 8338 C C . VAL D 3 246 ? 76.717 -34.471 110.938 1.00 39.49 245 VAL D C 1
ATOM 8339 O O . VAL D 3 246 ? 76.709 -34.868 109.767 1.00 43.95 245 VAL D O 1
ATOM 8343 N N . PHE D 3 247 ? 76.810 -35.296 111.981 1.00 37.06 246 PHE D N 1
ATOM 8344 C CA . PHE D 3 247 ? 77.255 -36.677 111.822 1.00 42.88 246 PHE D CA 1
ATOM 8345 C C . PHE D 3 247 ? 76.304 -37.478 110.940 1.00 60.49 246 PHE D C 1
ATOM 8346 O O . PHE D 3 247 ? 76.705 -38.029 109.908 1.00 56.73 246 PHE D O 1
ATOM 8354 N N . GLU D 3 248 ? 75.033 -37.556 111.335 1.00 72.30 247 GLU D N 1
ATOM 8355 C CA . GLU D 3 248 ? 74.107 -38.476 110.680 1.00 76.26 247 GLU D CA 1
ATOM 8356 C C . GLU D 3 248 ? 73.967 -38.162 109.196 1.00 66.76 247 GLU D C 1
ATOM 8357 O O . GLU D 3 248 ? 73.864 -39.075 108.368 1.00 61.64 247 GLU D O 1
ATOM 8363 N N . ASP D 3 249 ? 73.960 -36.878 108.840 1.00 65.24 248 ASP D N 1
ATOM 8364 C CA . ASP D 3 249 ? 73.883 -36.505 107.432 1.00 76.11 248 ASP D CA 1
ATOM 8365 C C . ASP D 3 249 ? 75.192 -36.814 106.714 1.00 65.50 248 ASP D C 1
ATOM 8366 O O . ASP D 3 249 ? 75.183 -37.276 105.567 1.00 55.32 248 ASP D O 1
ATOM 8371 N N . ALA D 3 250 ? 76.326 -36.577 107.377 1.00 55.12 249 ALA D N 1
ATOM 8372 C CA . ALA D 3 250 ? 77.619 -36.896 106.779 1.00 51.97 249 ALA D CA 1
ATOM 8373 C C . ALA D 3 250 ? 77.820 -38.403 106.668 1.00 47.33 249 ALA D C 1
ATOM 8374 O O . ALA D 3 250 ? 78.407 -38.886 105.693 1.00 41.41 249 ALA D O 1
ATOM 8376 N N . ALA D 3 251 ? 77.341 -39.161 107.658 1.00 48.04 250 ALA D N 1
ATOM 8377 C CA . ALA D 3 251 ? 77.505 -40.610 107.650 1.00 49.62 250 ALA D CA 1
ATOM 8378 C C . ALA D 3 251 ? 76.768 -41.282 106.500 1.00 51.65 250 ALA D C 1
ATOM 8379 O O . ALA D 3 251 ? 76.991 -42.473 106.258 1.00 48.41 250 ALA D O 1
ATOM 8381 N N . LYS D 3 252 ? 75.899 -40.558 105.791 1.00 55.73 251 LYS D N 1
ATOM 8382 C CA . LYS D 3 252 ? 75.204 -41.120 104.640 1.00 59.47 251 LYS D CA 1
ATOM 8383 C C . LYS D 3 252 ? 76.029 -41.049 103.363 1.00 54.88 251 LYS D C 1
ATOM 8384 O O . LYS D 3 252 ? 75.710 -41.751 102.397 1.00 49.35 251 LYS D O 1
ATOM 8390 N N . ARG D 3 253 ? 77.076 -40.222 103.334 1.00 52.14 252 ARG D N 1
ATOM 8391 C CA . ARG D 3 253 ? 77.899 -40.046 102.148 1.00 48.68 252 ARG D CA 1
ATOM 8392 C C . ARG D 3 253 ? 79.346 -40.471 102.335 1.00 41.74 252 ARG D C 1
ATOM 8393 O O . ARG D 3 253 ? 80.013 -40.769 101.339 1.00 41.00 252 ARG D O 1
ATOM 8401 N N . ALA D 3 254 ? 79.843 -40.521 103.566 1.00 49.62 253 ALA D N 1
ATOM 8402 C CA . ALA D 3 254 ? 81.229 -40.881 103.814 1.00 50.46 253 ALA D CA 1
ATOM 8403 C C . ALA D 3 254 ? 81.422 -42.392 103.751 1.00 44.51 253 ALA D C 1
ATOM 8404 O O . ALA D 3 254 ? 80.487 -43.171 103.958 1.00 48.46 253 ALA D O 1
ATOM 8406 N N . SER D 3 255 ? 82.655 -42.800 103.448 1.00 31.96 254 SER D N 1
ATOM 8407 C CA . SER D 3 255 ? 83.052 -44.197 103.567 1.00 38.01 254 SER D CA 1
ATOM 8408 C C . SER D 3 255 ? 83.520 -44.538 104.974 1.00 46.36 254 SER D C 1
ATOM 8409 O O . SER D 3 255 ? 83.389 -45.688 105.408 1.00 41.74 254 SER D O 1
ATOM 8412 N N . TYR D 3 256 ? 84.059 -43.553 105.689 1.00 41.84 255 TYR D N 1
ATOM 8413 C CA . TYR D 3 256 ? 84.556 -43.714 107.047 1.00 37.32 255 TYR D CA 1
ATOM 8414 C C . TYR D 3 256 ? 84.286 -42.416 107.789 1.00 40.55 255 TYR D C 1
ATOM 8415 O O . TYR D 3 256 ? 84.385 -41.337 107.200 1.00 32.69 255 TYR D O 1
ATOM 8424 N N . ILE D 3 257 ? 83.961 -42.511 109.076 1.00 40.19 256 ILE D N 1
ATOM 8425 C CA . ILE D 3 257 ? 83.717 -41.308 109.867 1.00 45.45 256 ILE D CA 1
ATOM 8426 C C . ILE D 3 257 ? 84.021 -41.591 111.331 1.00 45.62 256 ILE D C 1
ATOM 8427 O O . ILE D 3 257 ? 83.688 -42.655 111.859 1.00 46.72 256 ILE D O 1
ATOM 8432 N N . THR D 3 258 ? 84.660 -40.620 111.979 1.00 39.91 257 THR D N 1
ATOM 8433 C CA . THR D 3 258 ? 84.901 -40.669 113.416 1.00 47.38 257 THR D CA 1
ATOM 8434 C C . THR D 3 258 ? 83.656 -40.199 114.163 1.00 49.68 257 THR D C 1
ATOM 8435 O O . THR D 3 258 ? 83.104 -39.146 113.827 1.00 41.66 257 THR D O 1
ATOM 8439 N N . PRO D 3 259 ? 83.187 -40.934 115.167 1.00 49.77 258 PRO D N 1
ATOM 8440 C CA . PRO D 3 259 ? 82.084 -40.434 115.990 1.00 51.35 258 PRO D CA 1
ATOM 8441 C C . PRO D 3 259 ? 82.573 -39.459 117.051 1.00 48.63 258 PRO D C 1
ATOM 8442 O O . PRO D 3 259 ? 83.739 -39.455 117.450 1.00 43.87 258 PRO D O 1
ATOM 8446 N N . VAL D 3 260 ? 81.643 -38.618 117.506 1.00 39.12 259 VAL D N 1
ATOM 8447 C CA . VAL D 3 260 ? 81.888 -37.686 118.595 1.00 42.90 259 VAL D CA 1
ATOM 8448 C C . VAL D 3 260 ? 80.781 -37.895 119.623 1.00 43.56 259 VAL D C 1
ATOM 8449 O O . VAL D 3 260 ? 79.612 -37.636 119.324 1.00 42.33 259 VAL D O 1
ATOM 8453 N N . PRO D 3 261 ? 81.087 -38.362 120.844 1.00 49.85 260 PRO D N 1
ATOM 8454 C CA . PRO D 3 261 ? 82.420 -38.691 121.360 1.00 51.09 260 PRO D CA 1
ATOM 8455 C C . PRO D 3 261 ? 82.920 -40.051 120.881 1.00 47.07 260 PRO D C 1
ATOM 8456 O O . PRO D 3 261 ? 82.207 -40.745 120.157 1.00 42.94 260 PRO D O 1
ATOM 8460 N N . GLY D 3 262 ? 84.134 -40.419 121.283 1.00 44.04 261 GLY D N 1
ATOM 8461 C CA . GLY D 3 262 ? 84.674 -41.731 120.993 1.00 42.78 261 GLY D CA 1
ATOM 8462 C C . GLY D 3 262 ? 85.475 -41.844 119.716 1.00 38.54 261 GLY D C 1
ATOM 8463 O O . GLY D 3 262 ? 85.750 -42.968 119.278 1.00 37.65 261 GLY D O 1
ATOM 8464 N N . GLY D 3 263 ? 85.861 -40.727 119.105 1.00 38.93 262 GLY D N 1
ATOM 8465 C CA . GLY D 3 263 ? 86.634 -40.767 117.879 1.00 44.63 262 GLY D CA 1
ATOM 8466 C C . GLY D 3 263 ? 88.053 -40.264 118.056 1.00 45.36 262 GLY D C 1
ATOM 8467 O O . GLY D 3 263 ? 88.902 -40.965 118.613 1.00 32.52 262 GLY D O 1
ATOM 8468 N N . VAL D 3 264 ? 88.324 -39.044 117.587 1.00 48.25 263 VAL D N 1
ATOM 8469 C CA . VAL D 3 264 ? 89.674 -38.499 117.689 1.00 44.00 263 VAL D CA 1
ATOM 8470 C C . VAL D 3 264 ? 90.065 -38.276 119.144 1.00 41.75 263 VAL D C 1
ATOM 8471 O O . VAL D 3 264 ? 91.239 -38.421 119.506 1.00 34.75 263 VAL D O 1
ATOM 8475 N N . GLY D 3 265 ? 89.102 -37.929 119.995 1.00 45.28 264 GLY D N 1
ATOM 8476 C CA . GLY D 3 265 ? 89.374 -37.508 121.351 1.00 46.33 264 GLY D CA 1
ATOM 8477 C C . GLY D 3 265 ? 90.329 -38.412 122.105 1.00 45.25 264 GLY D C 1
ATOM 8478 O O . GLY D 3 265 ? 91.421 -37.997 122.508 1.00 50.43 264 GLY D O 1
ATOM 8479 N N . PRO D 3 266 ? 89.930 -39.665 122.331 1.00 45.79 265 PRO D N 1
ATOM 8480 C CA . PRO D 3 266 ? 90.786 -40.574 123.112 1.00 45.24 265 PRO D CA 1
ATOM 8481 C C . PRO D 3 266 ? 92.167 -40.801 122.517 1.00 41.95 265 PRO D C 1
ATOM 8482 O O . PRO D 3 266 ? 93.073 -41.214 123.252 1.00 37.89 265 PRO D O 1
ATOM 8486 N N . MET D 3 267 ? 92.368 -40.552 121.221 1.00 36.58 266 MET D N 1
ATOM 8487 C CA . MET D 3 267 ? 93.692 -40.744 120.636 1.00 39.34 266 MET D CA 1
ATOM 8488 C C . MET D 3 267 ? 94.654 -39.628 121.019 1.00 34.12 266 MET D C 1
ATOM 8489 O O . MET D 3 267 ? 95.857 -39.876 121.154 1.00 41.90 266 MET D O 1
ATOM 8494 N N . THR D 3 268 ? 94.153 -38.404 121.190 1.00 42.16 267 THR D N 1
ATOM 8495 C CA . THR D 3 268 ? 95.007 -37.308 121.639 1.00 40.91 267 THR D CA 1
ATOM 8496 C C . THR D 3 268 ? 95.772 -37.701 122.896 1.00 38.89 267 THR D C 1
ATOM 8497 O O . THR D 3 268 ? 96.990 -37.510 122.985 1.00 34.25 267 THR D O 1
ATOM 8501 N N . VAL D 3 269 ? 95.068 -38.263 123.880 1.00 45.00 268 VAL D N 1
ATOM 8502 C CA . VAL D 3 269 ? 95.713 -38.665 125.126 1.00 48.41 268 VAL D CA 1
ATOM 8503 C C . VAL D 3 269 ? 96.602 -39.881 124.900 1.00 38.63 268 VAL D C 1
ATOM 8504 O O . VAL D 3 269 ? 97.723 -39.951 125.416 1.00 32.53 268 VAL D O 1
ATOM 8508 N N . ALA D 3 270 ? 96.117 -40.862 124.137 1.00 40.58 269 ALA D N 1
ATOM 8509 C CA . ALA D 3 270 ? 96.903 -42.068 123.902 1.00 37.53 269 ALA D CA 1
ATOM 8510 C C . ALA D 3 270 ? 98.222 -41.746 123.213 1.00 31.70 269 ALA D C 1
ATOM 8511 O O . ALA D 3 270 ? 99.221 -42.441 123.431 1.00 32.31 269 ALA D O 1
ATOM 8513 N N . THR D 3 271 ? 98.248 -40.695 122.391 1.00 27.95 270 THR D N 1
ATOM 8514 C CA . THR D 3 271 ? 99.460 -40.342 121.661 1.00 28.88 270 THR D CA 1
ATOM 8515 C C . THR D 3 271 ? 100.458 -39.604 122.544 1.00 28.77 270 THR D C 1
ATOM 8516 O O . THR D 3 271 ? 101.671 -39.743 122.351 1.00 27.18 270 THR D O 1
ATOM 8520 N N . LEU D 3 272 ? 99.972 -38.810 123.500 1.00 31.32 271 LEU D N 1
ATOM 8521 C CA . LEU D 3 272 ? 100.851 -38.260 124.524 1.00 34.95 271 LEU D CA 1
ATOM 8522 C C . LEU D 3 272 ? 101.627 -39.373 125.212 1.00 29.97 271 LEU D C 1
ATOM 8523 O O . LEU D 3 272 ? 102.857 -39.317 125.327 1.00 30.17 271 LEU D O 1
ATOM 8528 N N . ILE D 3 273 ? 100.909 -40.390 125.690 1.00 33.41 272 ILE D N 1
ATOM 8529 C CA . ILE D 3 273 ? 101.549 -41.564 126.278 1.00 36.82 272 ILE D CA 1
ATOM 8530 C C . ILE D 3 273 ? 102.564 -42.149 125.307 1.00 27.63 272 ILE D C 1
ATOM 8531 O O . ILE D 3 273 ? 103.726 -42.386 125.658 1.00 24.48 272 ILE D O 1
ATOM 8536 N N . GLU D 3 274 ? 102.130 -42.404 124.070 1.00 34.23 273 GLU D N 1
ATOM 8537 C CA . GLU D 3 274 ? 103.036 -42.929 123.054 1.00 34.77 273 GLU D CA 1
ATOM 8538 C C . GLU D 3 274 ? 104.261 -42.040 122.898 1.00 36.77 273 GLU D C 1
ATOM 8539 O O . GLU D 3 274 ? 105.389 -42.534 122.775 1.00 34.77 273 GLU D O 1
ATOM 8545 N N . ASN D 3 275 ? 104.059 -40.720 122.900 1.00 31.42 274 ASN D N 1
ATOM 8546 C CA . ASN D 3 275 ? 105.179 -39.799 122.738 1.00 27.34 274 ASN D CA 1
ATOM 8547 C C . ASN D 3 275 ? 106.141 -39.886 123.915 1.00 23.90 274 ASN D C 1
ATOM 8548 O O . ASN D 3 275 ? 107.361 -39.797 123.734 1.00 28.55 274 ASN D O 1
ATOM 8553 N N . THR D 3 276 ? 105.614 -40.056 125.129 1.00 24.05 275 THR D N 1
ATOM 8554 C CA . THR D 3 276 ? 106.483 -40.182 126.294 1.00 26.19 275 THR D CA 1
ATOM 8555 C C . THR D 3 276 ? 107.321 -41.452 126.206 1.00 26.49 275 THR D C 1
ATOM 8556 O O . THR D 3 276 ? 108.534 -41.425 126.448 1.00 25.81 275 THR D O 1
ATOM 8560 N N . LEU D 3 277 ? 106.692 -42.577 125.854 1.00 29.41 276 LEU D N 1
ATOM 8561 C CA . LEU D 3 277 ? 107.453 -43.803 125.638 1.00 34.25 276 LEU D CA 1
ATOM 8562 C C . LEU D 3 277 ? 108.525 -43.594 124.576 1.00 31.09 276 LEU D C 1
ATOM 8563 O O . LEU D 3 277 ? 109.682 -43.991 124.756 1.00 32.99 276 LEU D O 1
ATOM 8568 N N . GLN D 3 278 ? 108.152 -42.970 123.455 1.00 28.36 277 GLN D N 1
ATOM 8569 C CA . GLN D 3 278 ? 109.116 -42.695 122.394 1.00 23.87 277 GLN D CA 1
ATOM 8570 C C . GLN D 3 278 ? 110.322 -41.937 122.933 1.00 27.67 277 GLN D C 1
ATOM 8571 O O . GLN D 3 278 ? 111.472 -42.313 122.682 1.00 30.51 277 GLN D O 1
ATOM 8577 N N . ALA D 3 279 ? 110.074 -40.859 123.682 1.00 29.65 278 ALA D N 1
ATOM 8578 C CA . ALA D 3 279 ? 111.170 -40.072 124.237 1.00 32.87 278 ALA D CA 1
ATOM 8579 C C . ALA D 3 279 ? 112.082 -40.931 125.103 1.00 32.52 278 ALA D C 1
ATOM 8580 O O . ALA D 3 279 ? 113.310 -40.796 125.053 1.00 28.17 278 ALA D O 1
ATOM 8582 N N . CYS D 3 280 ? 111.498 -41.822 125.905 1.00 28.56 279 CYS D N 1
ATOM 8583 C CA . CYS D 3 280 ? 112.295 -42.687 126.767 1.00 32.59 279 CYS D CA 1
ATOM 8584 C C . CYS D 3 280 ? 113.137 -43.659 125.948 1.00 30.19 279 CYS D C 1
ATOM 8585 O O . CYS D 3 280 ? 114.351 -43.769 126.152 1.00 32.44 279 CYS D O 1
ATOM 8588 N N . VAL D 3 281 ? 112.510 -44.367 125.009 1.00 31.13 280 VAL D N 1
ATOM 8589 C CA . VAL D 3 281 ? 113.190 -45.461 124.321 1.00 39.89 280 VAL D CA 1
ATOM 8590 C C . VAL D 3 281 ? 114.104 -44.955 123.208 1.00 44.54 280 VAL D C 1
ATOM 8591 O O . VAL D 3 281 ? 115.141 -45.569 122.933 1.00 53.80 280 VAL D O 1
ATOM 8595 N N . GLU D 3 282 ? 113.754 -43.850 122.548 1.00 44.90 281 GLU D N 1
ATOM 8596 C CA . GLU D 3 282 ? 114.538 -43.393 121.405 1.00 41.23 281 GLU D CA 1
ATOM 8597 C C . GLU D 3 282 ? 115.591 -42.356 121.776 1.00 35.87 281 GLU D C 1
ATOM 8598 O O . GLU D 3 282 ? 116.703 -42.395 121.239 1.00 43.78 281 GLU D O 1
ATOM 8604 N N . TYR D 3 283 ? 115.273 -41.431 122.681 1.00 32.53 282 TYR D N 1
ATOM 8605 C CA . TYR D 3 283 ? 116.117 -40.264 122.908 1.00 33.20 282 TYR D CA 1
ATOM 8606 C C . TYR D 3 283 ? 116.909 -40.305 124.204 1.00 39.19 282 TYR D C 1
ATOM 8607 O O . TYR D 3 283 ? 118.032 -39.796 124.236 1.00 54.81 282 TYR D O 1
ATOM 8616 N N . HIS D 3 284 ? 116.369 -40.892 125.269 1.00 39.12 283 HIS D N 1
ATOM 8617 C CA . HIS D 3 284 ? 116.974 -40.782 126.590 1.00 45.23 283 HIS D CA 1
ATOM 8618 C C . HIS D 3 284 ? 117.648 -42.063 127.054 1.00 49.26 283 HIS D C 1
ATOM 8619 O O . HIS D 3 284 ? 118.812 -42.029 127.465 1.00 43.91 283 HIS D O 1
ATOM 8626 N N . ASP D 3 285 ? 116.952 -43.197 127.000 1.00 60.97 284 ASP D N 1
ATOM 8627 C CA . ASP D 3 285 ? 117.482 -44.478 127.469 1.00 66.26 284 ASP D CA 1
ATOM 8628 C C . ASP D 3 285 ? 117.308 -45.524 126.374 1.00 62.83 284 ASP D C 1
ATOM 8629 O O . ASP D 3 285 ? 116.537 -46.480 126.524 1.00 56.67 284 ASP D O 1
ATOM 8634 N N . PRO D 3 286 ? 118.020 -45.372 125.246 1.00 68.75 285 PRO D N 1
ATOM 8635 C CA . PRO D 3 286 ? 117.941 -46.349 124.154 1.00 70.96 285 PRO D CA 1
ATOM 8636 C C . PRO D 3 286 ? 118.712 -47.635 124.445 1.00 59.19 285 PRO D C 1
ATOM 8637 O O . PRO D 3 286 ? 119.604 -47.619 125.292 1.00 55.93 285 PRO D O 1
#

InterPro domains:
  IPR000672 Tetrahydrofolate dehydrogenase/cyclohydrolase [MF_01576] (3-283)
  IPR000672 Tetrahydrofolate dehydrogenase/cyclohydrolase [PR00085] (34-56)
  IPR000672 Tetrahydrofolate dehydrogenase/cyclohydrolase [PR00085] (75-102)
  IPR000672 Tetrahydrofolate dehydrogenase/cyclohydrolase [PR00085] (110-131)
  IPR000672 Tetrahydrofolate dehydrogenase/cyclohydrolase [PR00085] (155-175)
  IPR000672 Tetrahydrofolate dehydrogenase/cyclohydrolase [PR00085] (204-233)
  IPR000672 Tetrahydrofolate dehydrogenase/cyclohydrolase [PR00085] (239-255)
  IPR000672 Tetrahydrofolate dehydrogenase/cyclohydrolase [PR00085] (256-274)
  IPR020630 Tetrahydrofolate dehydrogenase/cyclohydrolase, catalytic domain [PF00763] (6-121)
  IPR020631 Tetrahydrofolate dehydrogenase/cyclohydrolase, NAD(P)-binding domain [PF02882] (140-279)
  IPR020631 Tetrahydrofolate dehydrogenase/cyclohydrolase, NAD(P)-binding domain [cd01080] (116-278)
  IPR020867 Tetrahydrofolate dehydrogenase/cyclohydrolase, conserved site [PS00766] (76-101)
  IPR020867 Tetrahydrofolate dehydrogenase/cyclohydrolase, conserved site [PS00767] (260-268)
  IPR036291 NAD(P)-binding domain superfamily [SSF51735] (123-281)
  IPR046346 Aminoacid dehydrogenase-like, N-terminal domain superfamily [SSF53223] (3-122)

GO terms:
  GO:0005829 cytosol (C, IDA)
  GO:0042803 protein homodimerization activity (F, IDA)
  GO:0004477 methenyltetrahydrofolate cyclohydrolase activity (F, IDA)
  GO:0004488 methylenetetrahydrofolate dehydrogenase (NADP+) activity (F, IDA)

Solvent-accessible surface area: 47589 Å² total